Protein 4TQJ (pdb70)

Secondary structure (DSSP, 8-state):
---EE-SS--S---SSS-PEEEEEETTEEEEE-SSTT---EEEES-SBTTBS---TTT-EEEEE-SSSSSB-EEEEE-SSSEEEE-B-SSS-B-SS-EEEES-SSSSSS---TTT-EEEEE-TT-SSSPEEEEE-SSSEEEE-B-STT-B---EEEES-SBTTBT---TTT-EEEEE--SSSSSPEEEEE-SS-EEEE-B-SSS-BPPPEEEES-SBTTBS---TTTS-EEEE-SSSSSS-EEEEE-SSSEEEE-B-SSS-B---EEEES-SSGGGT--TTT--EEEE-SSSSS--EEEEE-SSSEEEE-B-SSS-BPPPEEEES-SSTTTT--TTT-EEEEE-SSSSSS-EEEEE-SS-EEEE-B-SSS-B---EEEESTTS-GGGTT-TTT-EEEEE-SB-/---EE-SS--S---SSS-PEEEEE-SSSEEEE-SSTT---EEEES-SBTTBB---TTT-EEEEE-SSSSSB-EEEEE-SSSEEEE-B-SSS-B-SS-EEEES-SSSSSS---TTT-EEEEE-TT-SSSPEEEEE-SSSEEEE-B-STT-BPPPEEEESSSBTTBS---TTT-EEEEE--SSSSSPEEEEE-SS-EEEE-B-SSS-BPPPEEEES-SBTTBS---TTTS-EEEE-SSSSSS-EEEEE-SSSEEEE-B-SSS-B---EEEES-SSGGGT--TTT--EEEE-SSSSSS-EEEEE-SSSEEEE-B-SSS-BPPPEEEES-SSGGGT--TTT-EEEEE-SSSSSS-EEEEE-SS-EEEE-B-SSS-B---EEEESTTS-TTTTT-TTT-EEEEE-SB-

Nearest PDB structures (foldseek):
  4tqm-assembly1_A  TM=9.987E-01  e=3.045E-81  Cyclocybe aegerita
  2bwm-assembly1_A  TM=9.936E-01  e=3.606E-61  Lacrymaria velutina
  4up4-assembly2_B  TM=9.940E-01  e=7.336E-61  Lacrymaria velutina
  5mb4-assembly1_A  TM=9.931E-01  e=1.493E-60  Psathyrella
  6suf-assembly1_F  TM=5.668E-01  e=1.541E-09  Photorhabdus luminescens

Solvent-accessible surface area: 29334 Å² total; per-residue (Å²): 73,20,98,25,2,17,45,124,87,12,12,48,42,42,41,59,9,27,2,6,5,0,0,0,3,48,92,0,0,23,2,1,27,3,2,28,32,15,104,52,79,71,14,1,136,32,0,0,53,101,21,62,46,14,64,38,88,58,12,29,6,5,11,15,25,1,40,42,88,20,25,5,0,0,1,0,0,3,54,48,0,1,57,2,0,40,9,72,30,126,22,56,9,46,70,108,22,130,99,17,19,68,53,0,0,50,104,18,66,36,16,68,54,114,60,11,19,10,4,12,5,45,2,33,120,67,46,56,7,0,0,0,0,0,1,64,140,0,0,30,6,0,107,0,84,20,62,21,101,25,9,112,35,62,56,40,20,164,40,0,0,55,98,17,64,31,14,74,42,106,79,4,20,0,6,0,0,14,0,16,42,66,41,27,22,0,0,0,0,0,3,57,114,59,0,52,6,0,112,3,81,24,89,13,64,13,22,111,30,140,38,31,12,102,39,0,0,34,73,15,65,38,12,112,55,41,58,22,31,10,34,6,16,6,0,31,33,75,31,6,0,0,0,0,0,0,4,132,44,0,0,79,4,0,60,9,106,26,23,6,96,22,41,130,31,113,73,32,7,94,30,0,0,52,86,112,31,17,80,42,78,86,2,32,19,30,31,15,16,0,40,42,55,16,71,6,0,0,0,0,0,3,82,34,0,0,57,3,0,47,10,80,13,83,2,68,20,109,93,25,134,60,28,16,159,30,0,0,48,137,64,43,20,54,67,69,84,17,33,18,18,13,19,1,4,35,1,48,4,4,5,0,0,1,0,3,4,78,129,73,0,30,1,0,20,11,84,22,148,2,70,25,23,109,45,88,68,41,22,105,44,4,0,23,42,68,20,125,10,14,43,118,34,2,27,7,43,8,2,24,10,44,87,83,20,83,24,2,21,47,121,86,11,14,48,45,44,40,66,9,23,1,5,4,0,0,0,3,45,87,0,0,17,1,1,25,2,3,31,38,15,102,55,70,68,13,0,139,31,0,0,51,104,19,61,41,12,61,36,97,53,10,29,7,5,9,18,29,1,39,41,86,26,30,5,0,0,1,0,0,2,53,48,0,1,56,3,0,41,10,73,37,117,21,53,9,47,68,106,17,115,69,16,20,70,45,0,0,63,98,22,62,35,11,68,50,120,64,11,19,7,4,11,5,33,0,37,119,74,44,57,7,2,0,0,0,0,1,62,119,0,0,30,5,0,100,0,83,16,68,19,97,29,10,115,31,70,59,42,19,170,39,0,0,50,74,22,64,32,12,73,45,98,103,4,21,0,8,0,0,14,0,31,38,60,40,40,14,0,0,0,0,0,2,58,115,56,0,50,10,0,110,0,69,20,85,3,46,12,14,110,29,132,48,34,14,101,39,0,0,52,72,18,63,33,17,108,58,33,56,8,24,10,39,7,17,5,0,31,33,73,28,9,0,0,0,0,0,0,4,112,46,0,0,80,0,0,32,9,108,27,46,10,90,28,43,164,40,81,68,26,5,104,29,0,0,48,99,125,32,11,93,45,75,98,7,33,19,32,33,14,15,0,40,41,55,17,72,7,0,0,0,0,0,4,70,26,0,0,63,0,0,25,9,79,13,82,0,52,22,110,93,28,94,61,26,19,160,28,0,0,46,130,69,46,17,58,71,79,73,18,31,19,20,16,18,1,4,32,0,50,3,5,5,0,0,2,0,2,4,60,144,64,0,35,0,0,23,11,86,26,158,0,66,24,24,113,45,101,61,44,20,98,37,1,0,33,48,66,34,122,12,14,41,121,35,2,26,8,44,8,1,27,7,40,92

B-factor: mean 21.95, std 7.11, range [2.92, 56.48]

Structure (mmCIF, N/CA/C/O backbone):
data_4TQJ
#
_entry.id   4TQJ
#
_cell.length_a   52.600
_cell.length_b   111.700
_cell.length_c   135.970
_cell.angle_alpha   90.000
_cell.angle_beta   90.000
_cell.angle_gamma   90.000
#
_symmetry.space_group_name_H-M   'P 21 21 21'
#
loop_
_entity.id
_entity.type
_entity.pdbx_description
1 polymer 'Lectin 2'
2 water water
#
loop_
_atom_site.group_PDB
_atom_site.id
_atom_site.type_symbol
_atom_site.label_atom_id
_atom_site.label_alt_id
_atom_site.label_comp_id
_atom_site.label_asym_id
_atom_site.label_entity_id
_atom_site.label_seq_id
_atom_site.pdbx_PDB_ins_code
_atom_site.Cartn_x
_atom_site.Cartn_y
_atom_site.Cartn_z
_atom_site.occupancy
_atom_site.B_iso_or_equiv
_atom_site.auth_seq_id
_atom_site.auth_comp_id
_atom_site.auth_asym_id
_atom_site.auth_atom_id
_atom_site.pdbx_PDB_model_num
ATOM 1 N N . THR A 1 1 ? 16.578 5.211 -7.991 1.00 18.67 2 THR A N 1
ATOM 2 C CA . THR A 1 1 ? 15.412 4.730 -7.245 1.00 24.98 2 THR A CA 1
ATOM 3 C C . THR A 1 1 ? 15.835 3.957 -6.006 1.00 25.68 2 THR A C 1
ATOM 4 O O . THR A 1 1 ? 16.770 3.166 -6.049 1.00 29.31 2 THR A O 1
ATOM 8 N N . SER A 1 2 ? 15.135 4.208 -4.905 1.00 25.19 3 SER A N 1
ATOM 9 C CA . SER A 1 2 ? 15.285 3.455 -3.669 1.00 28.38 3 SER A CA 1
ATOM 10 C C . SER A 1 2 ? 13.885 3.001 -3.241 1.00 27.22 3 SER A C 1
ATOM 11 O O . SER A 1 2 ? 12.954 3.795 -3.272 1.00 29.62 3 SER A O 1
ATOM 14 N N . ASN A 1 3 ? 13.709 1.741 -2.859 1.00 31.04 4 ASN A N 1
ATOM 15 C CA . ASN A 1 3 ? 12.454 1.373 -2.196 1.00 27.19 4 ASN A CA 1
ATOM 16 C C . ASN A 1 3 ? 12.421 1.988 -0.792 1.00 23.76 4 ASN A C 1
ATOM 17 O O . ASN A 1 3 ? 13.389 1.889 -0.053 1.00 19.81 4 ASN A O 1
ATOM 22 N N . VAL A 1 4 ? 11.329 2.659 -0.445 1.00 20.65 5 VAL A N 1
ATOM 23 C CA . VAL A 1 4 ? 11.280 3.445 0.789 1.00 15.38 5 VAL A CA 1
ATOM 24 C C . VAL A 1 4 ? 9.929 3.323 1.508 1.00 16.62 5 VAL A C 1
ATOM 25 O O . VAL A 1 4 ? 8.869 3.239 0.880 1.00 14.32 5 VAL A O 1
ATOM 29 N N . ILE A 1 5 ? 9.981 3.325 2.832 1.00 15.00 6 ILE A N 1
ATOM 30 C CA . ILE A 1 5 ? 8.785 3.204 3.649 1.00 15.19 6 ILE A CA 1
ATOM 31 C C . ILE A 1 5 ? 8.722 4.386 4.599 1.00 12.76 6 ILE A C 1
ATOM 32 O O . ILE A 1 5 ? 9.642 4.581 5.390 1.00 12.36 6 ILE A O 1
ATOM 37 N N . THR A 1 6 ? 7.660 5.181 4.498 1.00 10.62 7 THR A N 1
ATOM 38 C CA . THR A 1 6 ? 7.488 6.361 5.353 1.00 12.75 7 THR A CA 1
ATOM 39 C C . THR A 1 6 ? 6.217 6.216 6.177 1.00 10.74 7 THR A C 1
ATOM 40 O O . THR A 1 6 ? 5.443 5.295 5.959 1.00 13.62 7 THR A O 1
ATOM 44 N N . GLN A 1 7 ? 6.010 7.110 7.139 1.00 9.80 8 GLN A N 1
ATOM 45 C CA . GLN A 1 7 ? 4.782 7.101 7.926 1.00 13.51 8 GLN A CA 1
ATOM 46 C C . GLN A 1 7 ? 3.560 7.388 7.055 1.00 14.76 8 GLN A C 1
ATOM 47 O O . GLN A 1 7 ? 2.524 6.740 7.190 1.00 13.84 8 GLN A O 1
ATOM 53 N N . ASP A 1 8 ? 3.685 8.357 6.154 1.00 13.93 9 ASP A N 1
ATOM 54 C CA . ASP A 1 8 ? 2.567 8.726 5.289 1.00 16.96 9 ASP A CA 1
ATOM 55 C C . ASP A 1 8 ? 2.347 7.686 4.186 1.00 12.84 9 ASP A C 1
ATOM 56 O O . ASP A 1 8 ? 1.222 7.423 3.768 1.00 14.87 9 ASP A O 1
ATOM 61 N N . LEU A 1 9 ? 3.436 7.110 3.710 1.00 10.75 10 LEU A N 1
ATOM 62 C CA . LEU A 1 9 ? 3.369 6.117 2.638 1.00 12.48 10 LEU A CA 1
ATOM 63 C C . LEU A 1 9 ? 4.097 4.862 3.077 1.00 12.04 10 LEU A C 1
ATOM 64 O O . LEU A 1 9 ? 5.227 4.619 2.677 1.00 13.32 10 LEU A O 1
ATOM 69 N N . PRO A 1 10 ? 3.458 4.071 3.942 1.00 12.58 11 PRO A N 1
ATOM 70 C CA . PRO A 1 10 ? 4.099 2.857 4.445 1.00 14.73 11 PRO A CA 1
ATOM 71 C C . PRO A 1 10 ? 4.210 1.744 3.395 1.00 13.19 11 PRO A C 1
ATOM 72 O O . PRO A 1 10 ? 4.972 0.788 3.600 1.00 14.43 11 PRO A O 1
ATOM 76 N N . ILE A 1 11 ? 3.460 1.869 2.300 1.00 13.24 12 ILE A N 1
ATOM 77 C CA . ILE A 1 11 ? 3.441 0.870 1.229 1.00 11.92 12 ILE A CA 1
ATOM 78 C C . ILE A 1 11 ? 4.209 1.374 0.014 1.00 13.30 12 ILE A C 1
ATOM 79 O O . 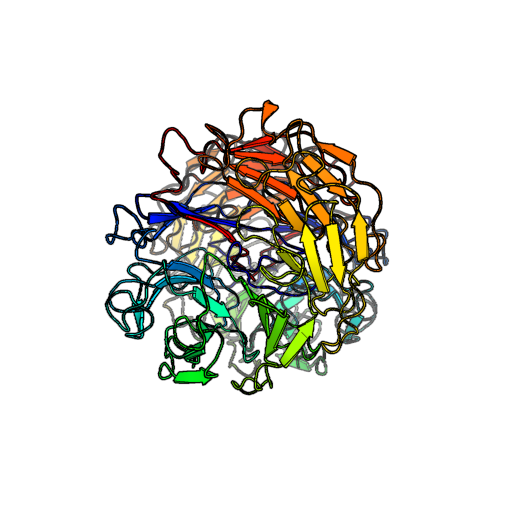ILE A 1 11 ? 3.750 2.288 -0.684 1.00 14.15 12 ILE A O 1
ATOM 84 N N . PRO A 1 12 ? 5.384 0.791 -0.241 1.00 14.50 13 PRO A N 1
ATOM 85 C CA . PRO A 1 12 ? 6.175 1.188 -1.407 1.00 17.10 13 PRO A CA 1
ATOM 86 C C . PRO A 1 12 ? 5.413 0.848 -2.683 1.00 19.48 13 PRO A C 1
ATOM 87 O O . PRO A 1 12 ? 4.757 -0.190 -2.749 1.00 17.21 13 PRO A O 1
ATOM 91 N N . VAL A 1 13 ? 5.475 1.743 -3.659 1.00 18.12 14 VAL A N 1
ATOM 92 C CA . VAL A 1 13 ? 4.855 1.532 -4.946 1.00 16.39 14 VAL A CA 1
ATOM 93 C C . VAL A 1 13 ? 5.975 1.625 -5.973 1.00 19.87 14 VAL A C 1
ATOM 94 O O . VAL A 1 13 ? 6.831 2.503 -5.886 1.00 17.76 14 VAL A O 1
ATOM 98 N N . ALA A 1 14 ? 5.989 0.713 -6.934 1.00 15.77 15 ALA A N 1
ATOM 99 C CA . ALA A 1 14 ? 7.082 0.678 -7.901 1.00 17.15 15 ALA A CA 1
ATOM 100 C C . ALA A 1 14 ? 7.105 1.979 -8.716 1.00 15.65 15 ALA A C 1
ATOM 101 O O . ALA A 1 14 ? 6.051 2.484 -9.113 1.00 12.17 15 ALA A O 1
ATOM 103 N N . SER A 1 15 ? 8.299 2.527 -8.937 1.00 13.07 16 SER A N 1
ATOM 104 C CA . SER A 1 15 ? 8.452 3.746 -9.724 1.00 12.84 16 SER A CA 1
ATOM 105 C C . SER A 1 15 ? 8.115 3.516 -11.203 1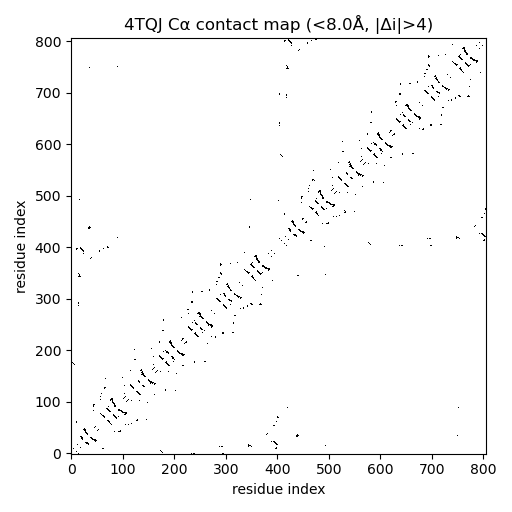.00 15.02 16 SER A C 1
ATOM 106 O O . SER A 1 15 ? 7.765 4.447 -11.930 1.00 14.90 16 SER A O 1
ATOM 109 N N . ARG A 1 16 ? 8.205 2.266 -11.638 1.00 15.17 17 ARG A N 1
ATOM 110 C CA . ARG A 1 16 ? 7.841 1.904 -13.000 1.00 15.03 17 ARG A CA 1
ATOM 111 C C . ARG A 1 16 ? 6.894 0.719 -12.904 1.00 17.03 17 ARG A C 1
ATOM 112 O O . ARG A 1 16 ? 7.297 -0.365 -12.500 1.00 15.17 17 ARG A O 1
ATOM 120 N N . GLY A 1 17 ? 5.625 0.945 -13.235 1.00 15.10 18 GLY A N 1
ATOM 121 C CA . GLY A 1 17 ? 4.619 -0.093 -13.154 1.00 13.54 18 GLY A CA 1
ATOM 122 C C . GLY A 1 17 ? 3.185 0.401 -13.316 1.00 15.35 18 GLY A C 1
ATOM 123 O O . GLY A 1 17 ? 2.922 1.535 -13.737 1.00 14.63 18 GLY A O 1
ATOM 124 N N . PHE A 1 18 ? 2.238 -0.463 -12.978 1.00 14.91 19 PHE A N 1
ATOM 125 C CA . PHE A 1 18 ? 0.838 -0.121 -13.133 1.00 11.88 19 PHE A CA 1
ATOM 126 C C . PHE A 1 18 ? 0.176 -0.202 -11.774 1.00 15.08 19 PHE A C 1
ATOM 127 O O . PHE A 1 18 ? -0.384 -1.236 -11.404 1.00 11.79 19 PHE A O 1
ATOM 135 N N . ALA A 1 19 ? 0.261 0.883 -11.004 1.00 10.85 20 ALA A N 1
ATOM 136 C CA . ALA A 1 19 ? -0.278 0.835 -9.648 1.00 13.00 20 ALA A CA 1
ATOM 137 C C . ALA A 1 19 ? -1.763 0.469 -9.612 1.00 11.13 20 ALA A C 1
ATOM 138 O O . ALA A 1 19 ? -2.558 0.961 -10.415 1.00 12.93 20 ALA A O 1
ATOM 140 N N . ASP A 1 20 ? -2.131 -0.389 -8.662 1.00 10.92 21 ASP A N 1
ATOM 141 C CA . ASP A 1 20 ? -3.533 -0.717 -8.409 1.00 11.50 21 ASP A CA 1
ATOM 142 C C . ASP A 1 20 ? -4.096 0.073 -7.225 1.00 11.84 21 ASP A C 1
ATOM 143 O O . ASP A 1 20 ? -3.349 0.558 -6.390 1.00 14.19 21 ASP A O 1
ATOM 148 N N . ILE A 1 21 ? -5.418 0.188 -7.146 1.00 14.78 22 ILE A N 1
ATOM 149 C CA . ILE A 1 21 ? -6.064 0.844 -6.007 1.00 14.31 22 ILE A CA 1
ATOM 150 C C . ILE A 1 21 ? -6.480 -0.218 -5.017 1.00 14.79 22 ILE A C 1
ATOM 151 O O . ILE A 1 21 ? -7.106 -1.202 -5.396 1.00 15.09 22 ILE A O 1
ATOM 156 N N . VAL A 1 22 ? -6.127 -0.032 -3.754 1.00 11.69 23 VAL A N 1
ATOM 157 C CA . VAL A 1 22 ? -6.625 -0.918 -2.708 1.00 12.70 23 VAL A CA 1
ATOM 158 C C . VAL A 1 22 ? -7.348 -0.057 -1.685 1.00 21.44 23 VAL A C 1
ATOM 159 O O . VAL A 1 22 ? -6.758 0.850 -1.091 1.00 19.75 23 VAL A O 1
ATOM 163 N N . GLY A 1 23 ? -8.641 -0.309 -1.524 1.00 16.19 24 GLY A N 1
ATOM 164 C CA . GLY A 1 23 ? -9.441 0.451 -0.594 1.00 17.48 24 GLY A CA 1
ATOM 165 C C . GLY A 1 23 ? -9.961 -0.407 0.541 1.00 20.48 24 GLY A C 1
ATOM 166 O O . GLY A 1 23 ? -10.546 -1.470 0.307 1.00 21.80 24 GLY A O 1
ATOM 167 N N . PHE A 1 24 ? -9.735 0.031 1.774 1.00 12.40 25 PHE A N 1
ATOM 168 C CA . PHE A 1 24 ? -10.425 -0.567 2.904 1.00 15.59 25 PHE A CA 1
ATOM 169 C C . PHE A 1 24 ? -11.702 0.230 3.113 1.00 16.31 25 PHE A C 1
ATOM 170 O O . PHE A 1 24 ? -11.716 1.214 3.842 1.00 18.02 25 PHE A O 1
ATOM 178 N N . GLY A 1 25 ? -12.762 -0.180 2.426 1.00 18.65 26 GLY A N 1
ATOM 179 C CA . GLY A 1 25 ? -14.013 0.554 2.443 1.00 15.98 26 GLY A CA 1
ATOM 180 C C . GLY A 1 25 ? -14.827 0.206 3.674 1.00 20.09 26 GLY A C 1
ATOM 181 O O . GLY A 1 25 ? -14.359 -0.526 4.553 1.00 17.79 26 GLY A O 1
ATOM 182 N N . LEU A 1 26 ? -16.051 0.722 3.738 1.00 16.49 27 LEU A N 1
ATOM 183 C CA . LEU A 1 26 ? -16.909 0.505 4.899 1.00 19.96 27 LEU A CA 1
ATOM 184 C C . LEU A 1 26 ? -17.342 -0.955 5.038 1.00 19.63 27 LEU A C 1
ATOM 185 O O . LEU A 1 26 ? -17.538 -1.443 6.146 1.00 20.70 27 LEU A O 1
ATOM 190 N N . ASP A 1 27 ? -17.487 -1.648 3.912 1.00 17.51 28 ASP A N 1
ATOM 191 C CA . ASP A 1 27 ? -18.044 -2.998 3.929 1.00 21.03 28 ASP A CA 1
ATOM 192 C C . ASP A 1 27 ? -17.008 -4.067 3.598 1.00 21.54 28 ASP A C 1
ATOM 193 O O . ASP A 1 27 ? -17.340 -5.249 3.444 1.00 20.48 28 ASP A O 1
ATOM 198 N N . GLY A 1 28 ? -15.752 -3.656 3.487 1.00 18.72 29 GLY A N 1
ATOM 199 C CA . GLY A 1 28 ? -14.687 -4.603 3.224 1.00 19.62 29 GLY A CA 1
ATOM 200 C C . GLY A 1 28 ? -13.667 -4.056 2.255 1.00 18.38 29 GLY A C 1
ATOM 201 O O . GLY A 1 28 ? -13.751 -2.906 1.833 1.00 21.22 29 GLY A O 1
ATOM 202 N N . VAL A 1 29 ? -12.714 -4.899 1.897 1.00 19.53 30 VAL A N 1
ATOM 203 C CA . VAL A 1 29 ? -11.615 -4.523 1.022 1.00 20.70 30 VAL A CA 1
ATOM 204 C C . VAL A 1 29 ? -12.069 -4.480 -0.435 1.00 20.61 30 VAL A C 1
ATOM 205 O O . VAL A 1 29 ? -12.524 -5.481 -0.991 1.00 21.30 30 VAL A O 1
ATOM 209 N N . VAL A 1 30 ? -11.955 -3.307 -1.047 1.00 19.12 31 VAL A N 1
ATOM 210 C CA . VAL A 1 30 ? -12.326 -3.130 -2.441 1.00 16.09 31 VAL A CA 1
ATOM 211 C C . VAL A 1 30 ? -11.070 -2.991 -3.290 1.00 20.25 31 VAL A C 1
ATOM 212 O O . VAL A 1 30 ? -10.239 -2.131 -3.023 1.00 18.29 31 VAL A O 1
ATOM 216 N N . ILE A 1 31 ? -10.910 -3.866 -4.279 1.00 16.96 32 ILE A N 1
ATOM 217 C CA . ILE A 1 31 ? -9.755 -3.804 -5.157 1.00 15.12 32 ILE A CA 1
ATOM 218 C C . ILE A 1 31 ? -10.125 -3.138 -6.466 1.00 16.46 32 ILE A C 1
ATOM 219 O O . ILE A 1 31 ? -11.099 -3.526 -7.114 1.00 18.94 32 ILE A O 1
ATOM 224 N N . GLY A 1 32 ? -9.349 -2.129 -6.843 1.00 16.63 33 GLY A N 1
ATOM 225 C CA . GLY A 1 32 ? -9.464 -1.508 -8.148 1.00 14.99 33 GLY A CA 1
ATOM 226 C C . GLY A 1 32 ? -8.243 -1.845 -8.987 1.00 17.91 33 GLY A C 1
ATOM 227 O O . GLY A 1 32 ? -7.322 -1.032 -9.121 1.00 19.25 33 GLY A O 1
ATOM 228 N N . ARG A 1 33 ? -8.231 -3.044 -9.566 1.00 15.82 34 ARG A N 1
ATOM 229 C CA . ARG A 1 33 ? -7.083 -3.468 -10.372 1.00 15.59 34 ARG A CA 1
ATOM 230 C C . ARG A 1 33 ? -6.889 -2.597 -11.623 1.00 13.02 34 ARG A C 1
ATOM 231 O O . ARG A 1 33 ? -7.784 -2.484 -12.464 1.00 16.54 34 ARG A O 1
ATOM 239 N N . ASN A 1 34 ? -5.709 -1.997 -11.738 1.00 11.82 35 ASN A N 1
ATOM 240 C CA . ASN A 1 34 ? -5.338 -1.198 -12.908 1.00 15.61 35 ASN A CA 1
ATOM 241 C C . ASN A 1 34 ? -5.522 -2.038 -14.182 1.00 14.75 35 ASN A C 1
ATOM 242 O O . ASN A 1 34 ? -4.714 -2.925 -14.465 1.00 14.42 35 ASN A O 1
ATOM 247 N N . ALA A 1 35 ? -6.583 -1.766 -14.944 1.00 12.79 36 ALA A N 1
ATOM 248 C CA . ALA A 1 35 ? -6.965 -2.634 -16.067 1.00 13.10 36 ALA A CA 1
ATOM 249 C C . ALA A 1 35 ? -7.871 -1.882 -17.028 1.00 14.73 36 ALA A C 1
ATOM 250 O O . ALA A 1 35 ? -8.321 -0.787 -16.719 1.00 14.75 36 ALA A O 1
ATOM 252 N N . VAL A 1 36 ? -8.148 -2.477 -18.183 1.00 14.28 37 VAL A N 1
ATOM 253 C CA . VAL A 1 36 ? -8.891 -1.788 -19.246 1.00 16.05 37 VAL A CA 1
ATOM 254 C C . VAL A 1 36 ? -10.324 -1.441 -18.858 1.00 17.03 37 VAL A C 1
ATOM 255 O O . VAL A 1 36 ? -10.906 -0.495 -19.377 1.00 21.51 37 VAL A O 1
ATOM 259 N N . ASN A 1 37 ? -10.890 -2.223 -17.956 1.00 15.76 38 ASN A N 1
ATOM 260 C CA . ASN A 1 37 ? -12.236 -1.981 -17.483 1.00 21.47 38 ASN A CA 1
ATOM 261 C C . ASN A 1 37 ? -12.193 -1.897 -15.967 1.00 21.09 38 ASN A C 1
ATOM 262 O O . ASN A 1 37 ? -12.517 -2.856 -15.274 1.00 22.75 38 ASN A O 1
ATOM 267 N N . LEU A 1 38 ? -11.750 -0.751 -15.459 1.00 18.15 39 LEU A N 1
ATOM 268 C CA . LEU A 1 38 ? -11.569 -0.595 -14.022 1.00 19.02 39 LEU A CA 1
ATOM 269 C C . LEU A 1 38 ? -12.911 -0.732 -13.331 1.00 19.06 39 LEU A C 1
ATOM 270 O O . LEU A 1 38 ? -13.833 0.032 -13.601 1.00 25.49 39 LEU A O 1
ATOM 275 N N . GLN A 1 39 ? -13.021 -1.719 -12.455 1.00 19.16 40 GLN A N 1
ATOM 276 C CA . GLN A 1 39 ? -14.250 -1.939 -11.711 1.00 26.09 40 GLN A CA 1
ATOM 277 C C . GLN A 1 39 ? -13.927 -2.390 -10.287 1.00 21.11 40 GLN A C 1
ATOM 278 O O . GLN A 1 39 ? -13.182 -3.336 -10.086 1.00 21.25 40 GLN A O 1
ATOM 284 N N . PRO A 1 40 ? -14.489 -1.701 -9.293 1.00 22.35 41 PRO A N 1
ATOM 285 C CA . PRO A 1 40 ? -14.187 -2.031 -7.898 1.00 22.08 41 PRO A CA 1
ATOM 286 C C . PRO A 1 40 ? -14.647 -3.455 -7.613 1.00 23.67 41 PRO A C 1
ATOM 287 O O . PRO A 1 40 ? -15.748 -3.821 -8.013 1.00 27.40 41 PRO A O 1
ATOM 291 N N . PHE A 1 41 ? -13.806 -4.244 -6.953 1.00 19.86 42 PHE A N 1
ATOM 292 C CA . PHE A 1 41 ? -14.117 -5.634 -6.658 1.00 21.85 42 PHE A CA 1
ATOM 293 C C . PHE A 1 41 ? -14.064 -5.873 -5.154 1.00 21.25 42 PHE A C 1
ATOM 294 O O . PHE A 1 41 ? -13.010 -5.747 -4.532 1.00 20.35 42 PHE A O 1
ATOM 302 N N . LEU A 1 42 ? -15.203 -6.213 -4.559 1.00 24.74 43 LEU A N 1
ATOM 303 C CA . LEU A 1 42 ? -15.230 -6.510 -3.131 1.00 23.40 43 LEU A CA 1
ATOM 304 C C . LEU A 1 42 ? -14.542 -7.843 -2.857 1.00 26.81 43 LEU A C 1
ATOM 305 O O . LEU A 1 42 ? -15.172 -8.896 -2.927 1.00 20.63 43 LEU A O 1
ATOM 310 N N . ALA A 1 43 ? -13.250 -7.792 -2.537 1.00 18.99 44 ALA A N 1
ATOM 311 C CA . ALA A 1 43 ? -12.444 -9.008 -2.444 1.00 24.07 44 ALA A CA 1
ATOM 312 C C . ALA A 1 43 ? -12.513 -9.747 -1.099 1.00 27.85 44 ALA A C 1
ATOM 313 O O . ALA A 1 43 ? -12.336 -10.965 -1.063 1.00 25.65 44 ALA A O 1
ATOM 315 N N . VAL A 1 44 ? -12.759 -9.015 -0.010 1.00 21.19 45 VAL A N 1
ATOM 316 C CA . VAL A 1 44 ? -12.784 -9.593 1.335 1.00 21.76 45 VAL A CA 1
ATOM 317 C C . VAL A 1 44 ? -13.749 -8.838 2.236 1.00 23.40 45 VAL A C 1
ATOM 318 O O . VAL A 1 44 ? -13.611 -7.620 2.421 1.00 23.37 45 VAL A O 1
ATOM 322 N N . LYS A 1 45 ? -14.721 -9.554 2.795 1.00 20.38 46 LYS A N 1
ATOM 323 C CA . LYS A 1 45 ? -15.693 -8.956 3.705 1.00 22.87 46 LYS A CA 1
ATOM 324 C C . LYS A 1 45 ? -15.139 -8.917 5.118 1.00 24.99 46 LYS A C 1
ATOM 325 O O . LYS A 1 45 ? -15.586 -9.650 6.005 1.00 25.24 46 LYS A O 1
ATOM 331 N N . ASN A 1 46 ? -14.149 -8.059 5.315 1.00 19.83 47 ASN A N 1
ATOM 332 C CA . ASN A 1 46 ? -13.486 -7.928 6.592 1.00 20.85 47 ASN A CA 1
ATOM 333 C C . ASN A 1 46 ? -12.538 -6.725 6.506 1.00 22.50 47 ASN A C 1
ATOM 334 O O . ASN A 1 46 ? -12.527 -6.033 5.496 1.00 16.11 47 ASN A O 1
ATOM 339 N N . PHE A 1 47 ? -11.768 -6.464 7.557 1.00 18.83 48 PHE A N 1
ATOM 340 C CA . PHE A 1 47 ? -10.845 -5.330 7.554 1.00 21.48 48 PHE A CA 1
ATOM 341 C C . PHE A 1 47 ? -11.558 -3.996 7.338 1.00 17.28 48 PHE A C 1
ATOM 342 O O . PHE A 1 47 ? -10.989 -3.075 6.767 1.00 19.07 48 PHE A O 1
ATOM 350 N N . ALA A 1 48 ? -12.793 -3.885 7.810 1.00 20.65 49 ALA A N 1
ATOM 351 C CA . ALA A 1 48 ? -13.623 -2.738 7.466 1.00 18.75 49 ALA A CA 1
ATOM 352 C C . ALA A 1 48 ? -14.401 -2.158 8.651 1.00 21.08 49 ALA A C 1
ATOM 353 O O . ALA A 1 48 ? -14.629 -2.839 9.656 1.00 20.12 49 ALA A O 1
ATOM 355 N N . GLN A 1 49 ? -14.805 -0.896 8.513 1.00 18.94 50 GLN A N 1
ATOM 356 C CA . GLN A 1 49 ? -15.602 -0.198 9.515 1.00 20.02 50 GLN A CA 1
ATOM 357 C C . GLN A 1 49 ? -16.838 -1.016 9.881 1.00 23.02 50 GLN A C 1
ATOM 358 O O . GLN A 1 49 ? -17.192 -1.148 11.053 1.00 20.24 50 GLN A O 1
ATOM 364 N N . ASN A 1 50 ? -17.492 -1.566 8.864 1.00 22.93 51 ASN A N 1
ATOM 365 C CA . ASN A 1 50 ? -18.723 -2.321 9.071 1.00 23.04 51 ASN A CA 1
ATOM 366 C C . ASN A 1 50 ? -18.593 -3.804 8.754 1.00 24.79 51 ASN A C 1
ATOM 367 O O . ASN A 1 50 ? -19.589 -4.476 8.503 1.00 27.03 51 ASN A O 1
ATOM 372 N N . ALA A 1 51 ? -17.363 -4.307 8.780 1.00 21.98 52 ALA A N 1
ATOM 373 C CA . ALA A 1 51 ? -17.109 -5.739 8.684 1.00 20.97 52 ALA A CA 1
ATOM 374 C C . ALA A 1 51 ? -15.845 -6.113 9.452 1.00 22.36 52 ALA A C 1
ATOM 375 O O . ALA A 1 51 ? -14.743 -5.987 8.931 1.00 23.54 52 ALA A O 1
ATOM 377 N N . GLY A 1 52 ? -16.007 -6.556 10.696 1.00 25.78 53 GLY A N 1
ATOM 378 C CA . GLY A 1 52 ? -14.881 -6.969 11.516 1.00 22.43 53 GLY A CA 1
ATOM 379 C C . GLY A 1 52 ? -14.560 -5.954 12.594 1.00 20.45 53 GLY A C 1
ATOM 380 O O . GLY A 1 52 ? -13.680 -6.174 13.423 1.00 22.99 53 GLY A O 1
ATOM 381 N N . GLY A 1 53 ? -15.270 -4.833 12.572 1.00 20.42 54 GLY A N 1
ATOM 382 C CA . GLY A 1 53 ? -15.094 -3.793 13.572 1.00 21.77 54 GLY A CA 1
ATOM 383 C C . GLY A 1 53 ? -13.767 -3.053 13.515 1.00 22.68 54 GLY A C 1
ATOM 384 O O . GLY A 1 53 ? -13.238 -2.660 14.548 1.00 22.08 54 GLY A O 1
ATOM 385 N N . TRP A 1 54 ? -13.238 -2.841 12.312 1.00 23.18 55 TRP A N 1
ATOM 386 C CA . TRP A 1 54 ? -11.927 -2.212 12.150 1.00 21.51 55 TRP A CA 1
ATOM 387 C C . TRP A 1 54 ? -12.011 -0.696 12.205 1.00 25.08 55 TRP A C 1
ATOM 388 O O . TRP A 1 54 ? -12.913 -0.087 11.622 1.00 22.62 55 TRP A O 1
ATOM 399 N N . LEU A 1 55 ? -11.061 -0.090 12.910 1.00 20.72 56 LEU A N 1
ATOM 400 C CA . LEU A 1 55 ? -11.073 1.348 13.136 1.00 22.38 56 LEU A CA 1
ATOM 401 C C . LEU A 1 55 ? -9.731 1.995 12.799 1.00 21.44 56 LEU A C 1
ATOM 402 O O . LEU A 1 55 ? -8.666 1.454 13.115 1.00 20.76 56 LEU A O 1
ATOM 407 N N . THR A 1 56 ? -9.782 3.163 12.177 1.00 19.82 57 THR A N 1
ATOM 408 C CA . THR A 1 56 ? -8.564 3.898 11.879 1.00 22.74 57 THR A CA 1
ATOM 409 C C . THR A 1 56 ? -7.890 4.365 13.166 1.00 23.84 57 THR A C 1
ATOM 410 O O . THR A 1 56 ? -6.689 4.620 13.180 1.00 22.32 57 THR A O 1
ATOM 414 N N . THR A 1 57 ? -8.657 4.461 14.250 1.00 22.67 58 THR A N 1
ATOM 415 C CA . THR A 1 57 ? -8.101 4.964 15.505 1.00 23.87 58 THR A CA 1
ATOM 416 C C . THR A 1 57 ? -7.376 3.882 16.291 1.00 24.28 58 THR A C 1
ATOM 417 O O . THR A 1 57 ? -6.617 4.193 17.201 1.00 24.58 58 THR A O 1
ATOM 421 N N . LYS A 1 58 ? -7.604 2.617 15.948 1.00 20.19 59 LYS A N 1
ATOM 422 C CA . LYS A 1 58 ? -7.041 1.517 16.728 1.00 20.58 59 LYS A CA 1
ATOM 423 C C . LYS A 1 58 ? -6.238 0.507 15.914 1.00 20.08 59 LYS A C 1
ATOM 424 O O . LYS A 1 58 ? -5.447 -0.244 16.471 1.00 20.24 59 LYS A O 1
ATOM 430 N N . HIS A 1 59 ? -6.455 0.477 14.602 1.00 18.27 60 HIS A N 1
ATOM 431 C CA . HIS A 1 59 ? -5.879 -0.570 13.778 1.00 18.80 60 HIS A CA 1
ATOM 432 C C . HIS A 1 59 ? -5.089 -0.029 12.599 1.00 15.40 60 HIS A C 1
ATOM 433 O O . HIS A 1 59 ? -5.250 1.122 12.202 1.00 18.85 60 HIS A O 1
ATOM 440 N N . VAL A 1 60 ? -4.246 -0.894 12.049 1.00 17.83 61 VAL A N 1
ATOM 441 C CA . VAL A 1 60 ? -3.389 -0.581 10.918 1.00 16.04 61 VAL A CA 1
ATOM 442 C C . VAL A 1 60 ? -3.715 -1.555 9.791 1.00 16.02 61 VAL A C 1
ATOM 443 O O . VAL A 1 60 ? -3.752 -2.780 10.004 1.00 16.66 61 VAL A O 1
ATOM 447 N N . ARG A 1 61 ? -3.968 -1.024 8.596 1.00 11.90 62 ARG A N 1
ATOM 448 C CA . ARG A 1 61 ? -4.322 -1.873 7.456 1.00 15.85 62 ARG A CA 1
ATOM 449 C C . ARG A 1 61 ? -3.452 -1.601 6.225 1.00 16.56 62 ARG A C 1
ATOM 450 O O . ARG A 1 61 ? -3.419 -0.475 5.713 1.00 11.65 62 ARG A O 1
ATOM 458 N N . LEU A 1 62 ? -2.754 -2.640 5.755 1.00 14.33 63 LEU A N 1
ATOM 459 C CA . LEU A 1 62 ? -1.731 -2.488 4.728 1.00 12.44 63 LEU A CA 1
ATOM 460 C C . LEU A 1 62 ? -1.796 -3.590 3.668 1.00 16.77 63 LEU A C 1
ATOM 461 O O . LEU A 1 62 ? -2.650 -4.468 3.738 1.00 13.88 63 LEU A O 1
ATOM 466 N N . ILE A 1 63 ? -0.897 -3.515 2.686 1.00 12.70 64 ILE A N 1
ATOM 467 C CA . ILE A 1 63 ? -0.716 -4.555 1.677 1.00 15.12 64 ILE A CA 1
ATOM 468 C C . ILE A 1 63 ? 0.758 -4.907 1.623 1.00 15.96 64 ILE A C 1
ATOM 469 O O . ILE A 1 63 ? 1.606 -4.016 1.538 1.00 19.76 64 ILE A O 1
ATOM 474 N N . ALA A 1 64 ? 1.078 -6.193 1.704 1.00 15.88 65 ALA A N 1
ATOM 475 C CA . ALA A 1 64 ? 2.458 -6.627 1.509 1.00 18.10 65 ALA A CA 1
ATOM 476 C C . ALA A 1 64 ? 2.522 -8.087 1.094 1.00 19.83 65 ALA A C 1
ATOM 477 O O . ALA A 1 64 ? 1.571 -8.844 1.299 1.00 20.80 65 ALA A O 1
ATOM 479 N N . ASP A 1 65 ? 3.640 -8.482 0.504 1.00 18.69 66 ASP A N 1
ATOM 480 C CA . ASP A 1 65 ? 3.819 -9.872 0.124 1.00 21.21 66 ASP A CA 1
ATOM 481 C C . ASP A 1 65 ? 4.333 -10.635 1.336 1.00 20.60 66 ASP A C 1
ATOM 482 O O . ASP A 1 65 ? 5.524 -10.589 1.654 1.00 21.10 66 ASP A O 1
ATOM 487 N N . THR A 1 66 ? 3.424 -11.313 2.024 1.00 19.04 67 THR A N 1
ATOM 488 C CA . THR A 1 66 ? 3.775 -12.074 3.212 1.00 18.96 67 THR A CA 1
ATOM 489 C C . THR A 1 66 ? 4.100 -13.537 2.924 1.00 21.70 67 THR A C 1
ATOM 490 O O . THR A 1 66 ? 4.462 -14.275 3.834 1.00 24.14 67 THR A O 1
ATOM 494 N N . THR A 1 67 ? 3.977 -13.964 1.676 1.00 22.11 68 THR A N 1
ATOM 495 C CA . THR A 1 67 ? 4.178 -15.382 1.374 1.00 23.83 68 THR A CA 1
ATOM 496 C C . THR A 1 67 ? 5.363 -15.629 0.457 1.00 24.71 68 THR A C 1
ATOM 497 O O . THR A 1 67 ? 5.904 -16.725 0.427 1.00 32.84 68 THR A O 1
ATOM 501 N N . GLY A 1 68 ? 5.751 -14.613 -0.303 1.00 23.12 69 GLY A N 1
ATOM 502 C CA . GLY A 1 68 ? 6.908 -14.714 -1.166 1.00 21.67 69 GLY A CA 1
ATOM 503 C C . GLY A 1 68 ? 6.556 -15.017 -2.608 1.00 24.72 69 GLY A C 1
ATOM 504 O O . GLY A 1 68 ? 7.444 -15.233 -3.432 1.00 27.31 69 GLY A O 1
ATOM 505 N N . THR A 1 69 ? 5.264 -15.027 -2.920 1.00 25.49 70 THR A N 1
ATOM 506 C CA . THR A 1 69 ? 4.800 -15.296 -4.282 1.00 24.52 70 THR A CA 1
ATOM 507 C C . THR A 1 69 ? 4.989 -14.116 -5.228 1.00 29.14 70 THR A C 1
ATOM 508 O O . THR A 1 69 ? 4.957 -14.273 -6.449 1.00 25.83 70 THR A O 1
ATOM 512 N N . GLY A 1 70 ? 5.160 -12.928 -4.663 1.00 27.70 71 GLY A N 1
ATOM 513 C CA . GLY A 1 70 ? 5.215 -11.725 -5.464 1.00 24.08 71 GLY A CA 1
ATOM 514 C C . GLY A 1 70 ? 3.841 -11.095 -5.555 1.00 26.30 71 GLY A C 1
ATOM 515 O O . GLY A 1 70 ? 3.673 -10.046 -6.168 1.00 29.18 71 GLY A O 1
ATOM 516 N N . LYS A 1 71 ? 2.855 -11.741 -4.945 1.00 20.08 72 LYS A N 1
ATOM 517 C CA . LYS A 1 71 ? 1.497 -11.200 -4.908 1.00 24.25 72 LYS A CA 1
ATOM 518 C C . LYS A 1 71 ? 1.202 -10.545 -3.560 1.00 25.03 72 LYS A C 1
ATOM 519 O O . LYS A 1 71 ? 1.483 -11.114 -2.511 1.00 21.70 72 LYS A O 1
ATOM 525 N N . GLY A 1 72 ? 0.625 -9.350 -3.590 1.00 20.78 73 GLY A N 1
ATOM 526 C CA . GLY A 1 72 ? 0.337 -8.625 -2.369 1.00 17.63 73 GLY A CA 1
ATOM 527 C C . GLY A 1 72 ? -0.875 -9.116 -1.604 1.00 19.65 73 GLY A C 1
ATOM 528 O O . GLY A 1 72 ? -1.957 -9.287 -2.160 1.00 22.00 73 GLY A O 1
ATOM 529 N N . ASP A 1 73 ? -0.681 -9.325 -0.309 1.00 16.22 74 ASP A N 1
ATOM 530 C CA . ASP A 1 73 ? -1.706 -9.832 0.576 1.00 19.00 74 ASP A CA 1
ATOM 531 C C . ASP A 1 73 ? -2.227 -8.705 1.435 1.00 19.80 74 ASP A C 1
ATOM 532 O O . ASP A 1 73 ? -1.520 -7.714 1.651 1.00 17.60 74 ASP A O 1
ATOM 537 N N . ILE A 1 74 ? -3.451 -8.867 1.931 1.00 20.92 75 ILE A N 1
ATOM 538 C CA . ILE A 1 74 ? -4.044 -7.915 2.856 1.00 17.72 75 ILE A CA 1
ATOM 539 C C . ILE A 1 74 ? -3.557 -8.210 4.253 1.00 21.77 75 ILE A C 1
ATOM 540 O O . ILE A 1 74 ? -3.641 -9.346 4.715 1.00 20.00 75 ILE A O 1
ATOM 545 N N . VAL A 1 75 ? -3.047 -7.186 4.935 1.00 16.54 76 VAL A N 1
ATOM 546 C CA . VAL A 1 75 ? -2.562 -7.358 6.292 1.00 17.57 76 VAL A CA 1
ATOM 547 C C . VAL A 1 75 ? -3.217 -6.338 7.217 1.00 18.56 76 VAL A C 1
ATOM 548 O O . VAL A 1 75 ? -3.218 -5.138 6.932 1.00 15.76 76 VAL A O 1
ATOM 552 N N . GLY A 1 76 ? -3.790 -6.824 8.313 1.00 15.30 77 GLY A N 1
ATOM 553 C CA . GLY A 1 76 ? -4.436 -5.969 9.282 1.00 17.33 77 GLY A CA 1
ATOM 554 C C . GLY A 1 76 ? -3.857 -6.179 10.662 1.00 19.64 77 GLY A C 1
ATOM 555 O O . GLY A 1 76 ? -3.712 -7.320 11.113 1.00 23.51 77 GLY A O 1
ATOM 556 N N . PHE A 1 77 ? -3.506 -5.082 11.328 1.00 20.74 78 PHE A N 1
ATOM 557 C CA . PHE A 1 77 ? -3.056 -5.140 12.714 1.00 18.21 78 PHE A CA 1
ATOM 558 C C . PHE A 1 77 ? -4.276 -4.867 13.576 1.00 21.89 78 PHE A C 1
ATOM 559 O O . PHE A 1 77 ? -4.627 -3.713 13.807 1.00 21.09 78 PHE A O 1
ATOM 567 N N . GLY A 1 78 ? -4.933 -5.940 14.020 1.00 24.20 79 GLY A N 1
ATOM 568 C CA . GLY A 1 78 ? -6.161 -5.843 14.791 1.00 22.46 79 GLY A CA 1
ATOM 569 C C . GLY A 1 78 ? -5.925 -5.706 16.281 1.00 26.58 79 GLY A C 1
ATOM 570 O O . GLY A 1 78 ? -4.886 -5.206 16.703 1.00 24.83 79 GLY A O 1
ATOM 571 N N . ASN A 1 79 ? -6.898 -6.143 17.079 1.00 27.43 80 ASN A N 1
ATOM 572 C CA . ASN A 1 79 ? -6.793 -6.063 18.538 1.00 22.20 80 ASN A CA 1
ATOM 573 C C . ASN A 1 79 ? -5.905 -7.166 19.108 1.00 24.72 80 ASN A C 1
ATOM 574 O O . ASN A 1 79 ? -5.008 -6.905 19.907 1.00 28.88 80 ASN A O 1
ATOM 579 N N . ALA A 1 80 ? -6.147 -8.398 18.676 1.00 24.93 81 ALA A N 1
ATOM 580 C CA . ALA A 1 80 ? -5.481 -9.560 19.262 1.00 31.22 81 ALA A CA 1
ATOM 581 C C . ALA A 1 80 ? -4.223 -9.968 18.505 1.00 29.93 81 ALA A C 1
ATOM 582 O O . ALA A 1 80 ? -3.500 -10.866 18.929 1.00 29.75 81 ALA A O 1
ATOM 584 N N . GLY A 1 81 ? -3.967 -9.315 17.377 1.00 23.62 82 GLY A N 1
ATOM 585 C CA . GLY A 1 81 ? -2.775 -9.611 16.606 1.00 23.89 82 GLY A CA 1
ATOM 586 C C . GLY A 1 81 ? -2.902 -9.226 15.149 1.00 23.43 82 GLY A C 1
ATOM 587 O O . GLY A 1 81 ? -3.688 -8.350 14.787 1.00 22.44 82 GLY A O 1
ATOM 588 N N . VAL A 1 82 ? -2.125 -9.898 14.313 1.00 22.03 83 VAL A N 1
ATOM 589 C CA . VAL A 1 82 ? -2.068 -9.594 12.898 1.00 23.35 83 VAL A CA 1
ATOM 590 C C . VAL A 1 82 ? -2.801 -10.652 12.095 1.00 25.96 83 VAL A C 1
ATOM 591 O O . VAL A 1 82 ? -2.587 -11.849 12.292 1.00 24.94 83 VAL A O 1
ATOM 595 N N . TYR A 1 83 ? -3.681 -10.198 11.204 1.00 24.53 84 TYR A N 1
ATOM 596 C CA . TYR A 1 83 ? -4.485 -11.079 10.366 1.00 21.92 84 TYR A CA 1
ATOM 597 C C . TYR A 1 83 ? -4.132 -10.867 8.904 1.00 25.40 84 TYR A C 1
ATOM 598 O O . TYR A 1 83 ? -3.970 -9.728 8.467 1.00 21.82 84 TYR A O 1
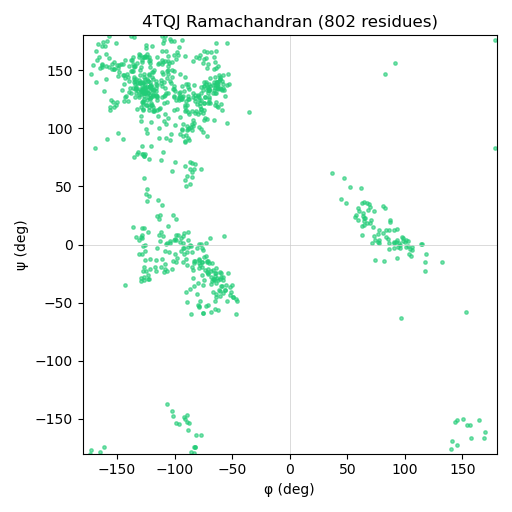ATOM 607 N N . VAL A 1 84 ? -4.031 -11.957 8.143 1.00 24.40 85 VAL A N 1
ATOM 608 C CA . VAL A 1 84 ? -3.638 -11.880 6.745 1.00 21.33 85 VAL A CA 1
ATOM 609 C C . VAL A 1 84 ? -4.648 -12.555 5.823 1.00 27.68 85 VAL A C 1
ATOM 610 O O . VAL A 1 84 ? -5.114 -13.656 6.110 1.00 30.60 85 VAL A O 1
ATOM 614 N N . SER A 1 85 ? -4.981 -11.887 4.722 1.00 26.83 86 SER A N 1
ATOM 615 C CA . SER A 1 85 ? -5.751 -12.497 3.641 1.00 25.64 86 SER A CA 1
ATOM 616 C C . SER A 1 85 ? -4.855 -12.707 2.433 1.00 24.44 86 SER A C 1
ATOM 617 O O . SER A 1 85 ? -4.501 -11.763 1.725 1.00 24.37 86 SER A O 1
ATOM 620 N N . VAL A 1 86 ? -4.496 -13.958 2.193 1.00 23.37 87 VAL A N 1
ATOM 621 C CA . VAL A 1 86 ? -3.561 -14.280 1.135 1.00 22.21 87 VAL A CA 1
ATOM 622 C C . VAL A 1 86 ? -4.147 -14.074 -0.262 1.00 24.24 87 VAL A C 1
ATOM 623 O O . VAL A 1 86 ? -5.223 -14.573 -0.576 1.00 29.85 87 VAL A O 1
ATOM 627 N N . ASN A 1 87 ? -3.435 -13.311 -1.086 1.00 23.82 88 ASN A N 1
ATOM 628 C CA . ASN A 1 87 ? -3.739 -13.165 -2.510 1.00 29.13 88 ASN A CA 1
ATOM 629 C C . ASN A 1 87 ? -3.378 -14.456 -3.260 1.00 31.09 88 ASN A C 1
ATOM 630 O O . ASN A 1 87 ? -2.199 -14.754 -3.444 1.00 32.17 88 ASN A O 1
ATOM 635 N N . ASN A 1 88 ? -4.379 -15.222 -3.690 1.00 30.70 89 ASN A N 1
ATOM 636 C CA . ASN A 1 88 ? -4.121 -16.531 -4.301 1.00 35.12 89 ASN A CA 1
ATOM 637 C C . ASN A 1 88 ? -3.453 -16.453 -5.673 1.00 35.12 89 ASN A C 1
ATOM 638 O O . ASN A 1 88 ? -3.276 -17.474 -6.351 1.00 44.10 89 ASN A O 1
ATOM 643 N N . GLY A 1 89 ? -3.093 -15.247 -6.095 1.00 33.29 90 GLY A N 1
ATOM 644 C CA . GLY A 1 89 ? -2.488 -15.070 -7.402 1.00 34.37 90 GLY A CA 1
ATOM 645 C C . GLY A 1 89 ? -3.508 -14.663 -8.447 1.00 38.40 90 GLY A C 1
ATOM 646 O O . GLY A 1 89 ? -3.431 -13.565 -9.004 1.00 42.86 90 GLY A O 1
ATOM 647 N N . LYS A 1 90 ? -4.473 -15.541 -8.708 1.00 36.68 91 LYS A N 1
ATOM 648 C CA . LYS A 1 90 ? -5.487 -15.284 -9.736 1.00 33.49 91 LYS A CA 1
ATOM 649 C C . LYS A 1 90 ? -6.688 -14.497 -9.214 1.00 35.92 91 LYS A C 1
ATOM 650 O O . LYS A 1 90 ? -7.783 -15.041 -9.075 1.00 37.20 91 LYS A O 1
ATOM 656 N N . ASN A 1 91 ? -6.463 -13.217 -8.931 1.00 33.57 92 ASN A N 1
ATOM 657 C CA . ASN A 1 91 ? -7.507 -12.283 -8.496 1.00 29.98 92 ASN A CA 1
ATOM 658 C C . ASN A 1 91 ? -8.479 -12.795 -7.441 1.00 31.38 92 ASN A C 1
ATOM 659 O O . ASN A 1 91 ? -9.672 -12.488 -7.496 1.00 30.49 92 ASN A O 1
ATOM 664 N N . THR A 1 92 ? -7.968 -13.557 -6.477 1.00 34.67 93 THR A N 1
ATOM 665 C CA . THR A 1 92 ? -8.770 -14.030 -5.353 1.00 29.32 93 THR A CA 1
ATOM 666 C C . THR A 1 92 ? -8.019 -13.850 -4.035 1.00 32.41 93 THR A C 1
ATOM 667 O O . THR A 1 92 ? -6.845 -14.206 -3.939 1.00 29.91 93 THR A O 1
ATOM 671 N N . PHE A 1 93 ? -8.704 -13.324 -3.019 1.00 26.26 94 PHE A N 1
ATOM 672 C CA . PHE A 1 93 ? -8.108 -13.109 -1.702 1.00 27.64 94 PHE A CA 1
ATOM 673 C C . PHE A 1 93 ? -8.819 -13.935 -0.642 1.00 29.28 94 PHE A C 1
ATOM 674 O O . PHE A 1 93 ? -10.046 -13.951 -0.585 1.00 27.73 94 PHE A O 1
ATOM 682 N N . ALA A 1 94 ? -8.048 -14.616 0.202 1.00 26.89 95 ALA A N 1
ATOM 683 C CA . ALA A 1 94 ? -8.620 -15.477 1.233 1.00 29.75 95 ALA A CA 1
ATOM 684 C C . ALA A 1 94 ? -9.559 -14.714 2.149 1.00 29.56 95 ALA A C 1
ATOM 685 O O . ALA A 1 94 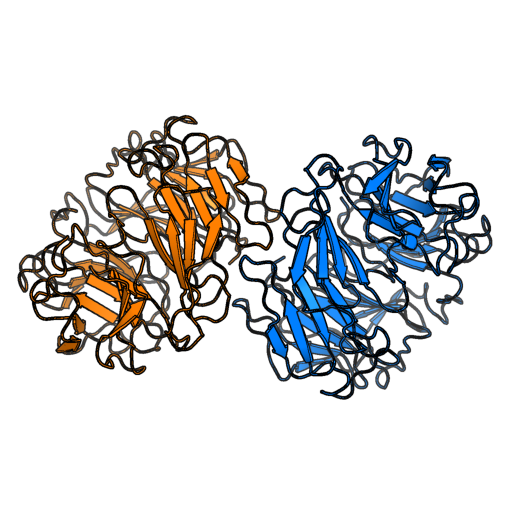? -9.228 -13.639 2.636 1.00 32.81 95 ALA A O 1
ATOM 687 N N . ASP A 1 95 ? -10.730 -15.290 2.386 1.00 33.43 96 ASP A N 1
ATOM 688 C CA . ASP A 1 95 ? -11.742 -14.693 3.248 1.00 31.88 96 ASP A CA 1
ATOM 689 C C . ASP A 1 95 ? -12.557 -15.825 3.859 1.00 31.85 96 ASP A C 1
ATOM 690 O O . ASP A 1 95 ? -13.181 -16.597 3.130 1.00 31.97 96 ASP A O 1
ATOM 695 N N . PRO A 1 96 ? -12.568 -15.929 5.197 1.00 31.21 97 PRO A N 1
ATOM 696 C CA . PRO A 1 96 ? -11.969 -14.994 6.160 1.00 34.89 97 PRO A CA 1
ATOM 697 C C . PRO A 1 96 ? -10.445 -15.064 6.196 1.00 34.58 97 PRO A C 1
ATOM 698 O O . PRO A 1 96 ? -9.862 -16.062 5.764 1.00 31.01 97 PRO A O 1
ATOM 702 N N . PRO A 1 97 ? -9.804 -14.006 6.714 1.00 34.18 98 PRO A N 1
ATOM 703 C CA . PRO A 1 97 ? -8.343 -13.965 6.817 1.00 32.54 98 PRO A CA 1
ATOM 704 C C . PRO A 1 97 ? -7.849 -14.870 7.946 1.00 31.78 98 PRO A C 1
ATOM 705 O O . PRO A 1 97 ? -8.649 -15.307 8.770 1.00 35.93 98 PRO A O 1
ATOM 709 N N . LYS A 1 98 ? -6.549 -15.142 7.978 1.00 34.52 99 LYS A N 1
ATOM 710 C CA . LYS A 1 98 ? -5.961 -15.992 9.014 1.00 34.50 99 LYS A CA 1
ATOM 711 C C . LYS A 1 98 ? -5.078 -15.184 9.967 1.00 32.27 99 LYS A C 1
ATOM 712 O O . LYS A 1 98 ? -4.301 -14.340 9.531 1.00 30.91 99 LYS A O 1
ATOM 718 N N . MET A 1 99 ? -5.198 -15.445 11.266 1.00 30.06 100 MET A N 1
ATOM 719 C CA . MET A 1 99 ? -4.380 -14.752 12.258 1.00 32.05 100 MET A CA 1
ATOM 720 C C . MET A 1 99 ? -3.002 -15.399 12.353 1.00 31.17 100 MET A C 1
ATOM 721 O O . MET A 1 99 ? -2.875 -16.547 12.773 1.00 32.45 100 MET A O 1
ATOM 726 N N . VAL A 1 100 ? -1.974 -14.647 11.973 1.00 30.28 101 VAL A N 1
ATOM 727 C CA . VAL A 1 100 ? -0.623 -15.188 11.834 1.00 26.45 101 VAL A CA 1
ATOM 728 C C . VAL A 1 100 ? 0.272 -14.923 13.046 1.00 21.83 101 VAL A C 1
ATOM 729 O O . VAL A 1 100 ? 1.355 -15.493 13.147 1.00 31.85 101 VAL A O 1
ATOM 733 N N . ILE A 1 101 ? -0.166 -14.062 13.960 1.00 23.16 102 ILE A N 1
ATOM 734 C CA . ILE A 1 101 ? 0.619 -13.791 15.163 1.00 23.31 102 ILE A CA 1
ATOM 735 C C . ILE A 1 101 ? -0.143 -13.002 16.227 1.00 27.77 102 ILE A C 1
ATOM 736 O O . ILE A 1 101 ? -0.895 -12.061 15.927 1.00 28.43 102 ILE A O 1
ATOM 741 N N . ALA A 1 102 ? 0.067 -13.400 17.477 1.00 23.66 103 ALA A N 1
ATOM 742 C CA . ALA A 1 102 ? -0.547 -12.752 18.622 1.00 28.51 103 ALA A CA 1
ATOM 743 C C . ALA A 1 102 ? 0.332 -11.630 19.184 1.00 27.14 103 ALA A C 1
ATOM 744 O O . ALA A 1 102 ? 0.657 -11.615 20.367 1.00 22.88 103 ALA A O 1
ATOM 746 N N . ASN A 1 103 ? 0.702 -10.681 18.326 1.00 27.02 104 ASN A N 1
ATOM 747 C CA . ASN A 1 103 ? 1.489 -9.522 18.742 1.00 25.75 104 ASN A CA 1
ATOM 748 C C . ASN A 1 103 ? 1.173 -8.325 17.836 1.00 20.08 104 ASN A C 1
ATOM 749 O O . ASN A 1 103 ? 0.461 -8.476 16.844 1.00 21.34 104 ASN A O 1
ATOM 754 N N . PHE A 1 104 ? 1.705 -7.154 18.173 1.00 20.79 105 PHE A N 1
ATOM 755 C CA . PHE A 1 104 ? 1.542 -5.952 17.341 1.00 22.00 105 PHE A CA 1
ATOM 756 C C . PHE A 1 104 ? 0.080 -5.523 17.238 1.00 22.07 105 PHE A C 1
ATOM 757 O O . PHE A 1 104 ? -0.325 -4.867 16.274 1.00 20.95 105 PHE A O 1
ATOM 765 N N . GLY A 1 105 ? -0.712 -5.901 18.236 1.00 26.58 106 GLY A N 1
ATOM 766 C CA . GLY A 1 105 ? -2.112 -5.532 18.267 1.00 25.41 106 GLY A CA 1
ATOM 767 C C . GLY A 1 105 ? -2.431 -4.537 19.369 1.00 26.01 106 GLY A C 1
ATOM 768 O O . GLY A 1 105 ? -1.627 -4.296 20.268 1.00 26.17 106 GLY A O 1
ATOM 769 N N . TYR A 1 106 ? -3.617 -3.948 19.282 1.00 22.71 107 TYR A N 1
ATOM 770 C CA . TYR A 1 106 ? -4.094 -3.010 20.283 1.00 24.76 107 TYR A CA 1
ATOM 771 C C . TYR A 1 106 ? -4.182 -3.674 21.658 1.00 27.12 107 TYR A C 1
ATOM 772 O O . TYR A 1 106 ? -3.856 -3.050 22.669 1.00 26.30 107 TYR A O 1
ATOM 781 N N . ASP A 1 107 ? -4.638 -4.929 21.679 1.00 25.23 108 ASP A N 1
ATOM 782 C CA . ASP A 1 107 ? -4.761 -5.699 22.914 1.00 31.44 108 ASP A CA 1
ATOM 783 C C . ASP A 1 107 ? -3.583 -6.646 23.116 1.00 31.25 108 ASP A C 1
ATOM 784 O O . ASP A 1 107 ? -3.375 -7.161 24.207 1.00 44.64 108 ASP A O 1
ATOM 789 N N . ALA A 1 108 ? -2.817 -6.876 22.058 1.00 32.48 109 ALA A N 1
ATOM 790 C CA . ALA A 1 108 ? -1.641 -7.732 22.139 1.00 28.13 109 ALA A CA 1
ATOM 791 C C . ALA A 1 108 ? -0.377 -6.886 22.065 1.00 25.89 109 ALA A C 1
ATOM 792 O O . ALA A 1 108 ? 0.133 -6.610 20.980 1.00 32.68 109 ALA A O 1
ATOM 794 N N . GLY A 1 109 ? 0.130 -6.469 23.215 1.00 28.73 110 GLY A N 1
ATOM 795 C CA . GLY A 1 109 ? 1.358 -5.703 23.249 1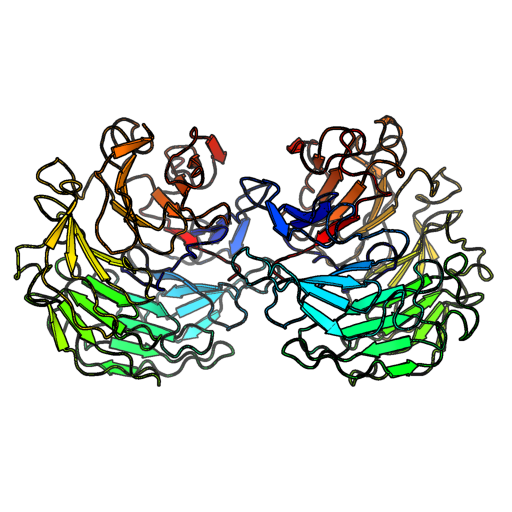.00 28.46 110 GLY A CA 1
ATOM 796 C C . GLY A 1 109 ? 1.071 -4.237 23.475 1.00 24.67 110 GLY A C 1
ATOM 797 O O . GLY A 1 109 ? 1.988 -3.429 23.544 1.00 27.21 110 GLY A O 1
ATOM 798 N N . GLY A 1 110 ? -0.208 -3.893 23.584 1.00 22.91 111 GLY A N 1
ATOM 799 C CA . GLY A 1 110 ? -0.602 -2.522 23.874 1.00 26.05 111 GLY A CA 1
ATOM 800 C C . GLY A 1 110 ? -0.202 -1.492 22.827 1.00 22.29 111 GLY A C 1
ATOM 801 O O . GLY A 1 110 ? 0.123 -0.349 23.153 1.00 27.87 111 GLY A O 1
ATOM 802 N N . TRP A 1 111 ? -0.234 -1.888 21.564 1.00 25.48 112 TRP A N 1
ATOM 803 C CA . TRP A 1 111 ? 0.147 -0.987 20.478 1.00 21.04 112 TRP A CA 1
ATOM 804 C C . TRP A 1 111 ? -0.915 0.069 20.262 1.00 18.71 112 TRP A C 1
ATOM 805 O O . TRP A 1 111 ? -2.107 -0.232 20.289 1.00 22.95 112 TRP A O 1
ATOM 816 N N . ARG A 1 112 ? -0.478 1.307 20.049 1.00 18.83 113 ARG A N 1
ATOM 817 C CA . ARG A 1 112 ? -1.372 2.448 19.864 1.00 18.56 113 ARG A CA 1
ATOM 818 C C . ARG A 1 112 ? -0.996 3.258 18.618 1.00 20.13 113 ARG A C 1
ATOM 819 O O . ARG A 1 112 ? 0.173 3.582 18.407 1.00 19.19 113 ARG A O 1
ATOM 827 N N . VAL A 1 113 ? -1.993 3.601 17.808 1.00 17.18 114 VAL A N 1
ATOM 828 C CA . VAL A 1 113 ? -1.773 4.440 16.632 1.00 18.32 114 VAL A CA 1
ATOM 829 C C . VAL A 1 113 ? -1.185 5.804 17.029 1.00 19.20 114 VAL A C 1
ATOM 830 O O . VAL A 1 113 ? -0.453 6.429 16.249 1.00 15.82 114 VAL A O 1
ATOM 834 N N . GLU A 1 114 ? -1.486 6.251 18.250 1.00 17.11 115 GLU A N 1
ATOM 835 C CA . GLU A 1 114 ? -1.000 7.548 18.750 1.00 18.44 115 GLU A CA 1
ATOM 836 C C . GLU A 1 114 ? 0.462 7.550 19.230 1.00 17.08 115 GLU A C 1
ATOM 837 O O . GLU A 1 114 ? 1.038 8.613 19.483 1.00 17.78 115 GLU A O 1
ATOM 843 N N . LYS A 1 115 ? 1.051 6.369 19.385 1.00 12.32 116 LYS A N 1
ATOM 844 C CA . LYS A 1 115 ? 2.379 6.258 19.989 1.00 16.90 116 LYS A CA 1
ATOM 845 C C . LYS A 1 115 ? 3.367 5.475 19.118 1.00 16.23 116 LYS A C 1
ATOM 846 O O . LYS A 1 115 ? 4.570 5.728 19.143 1.00 17.96 116 LYS A O 1
ATOM 852 N N . HIS A 1 116 ? 2.850 4.520 18.352 1.00 15.81 117 HIS A N 1
ATOM 853 C CA . HIS A 1 116 ? 3.697 3.566 17.660 1.00 16.20 117 HIS A CA 1
ATOM 854 C C . HIS A 1 116 ? 3.504 3.558 16.142 1.00 14.93 117 HIS A C 1
ATOM 855 O O . HIS A 1 116 ? 2.495 4.040 15.620 1.00 15.25 117 HIS A O 1
ATOM 862 N N . LEU A 1 117 ? 4.495 3.001 15.452 1.00 16.67 118 LEU A N 1
ATOM 863 C CA . LEU A 1 117 ? 4.432 2.766 14.013 1.00 14.97 118 LEU A CA 1
ATOM 864 C C . LEU A 1 117 ? 4.590 1.280 13.758 1.00 16.61 118 LEU A C 1
ATOM 865 O O . LEU A 1 117 ? 5.442 0.646 14.364 1.00 13.51 118 LEU A O 1
ATOM 870 N N . ARG A 1 118 ? 3.786 0.739 12.848 1.00 12.04 119 ARG A N 1
ATOM 871 C CA . ARG A 1 118 ? 3.916 -0.645 12.417 1.00 14.40 119 ARG A CA 1
ATOM 872 C C . ARG A 1 118 ? 4.032 -0.705 10.902 1.00 14.74 119 ARG A C 1
ATOM 873 O O . ARG A 1 118 ? 3.187 -0.173 10.195 1.00 12.82 119 ARG A O 1
ATOM 881 N N . TYR A 1 119 ? 5.089 -1.350 10.420 1.00 14.24 120 TYR A N 1
ATOM 882 C CA . TYR A 1 119 ? 5.382 -1.456 8.990 1.00 12.65 120 TYR A CA 1
ATOM 883 C C . TYR A 1 119 ? 5.558 -2.911 8.599 1.00 15.13 120 TYR A C 1
ATOM 884 O O . TYR A 1 119 ? 5.807 -3.767 9.449 1.00 15.59 120 TYR A O 1
ATOM 893 N N . LEU A 1 120 ? 5.455 -3.177 7.304 1.00 15.22 121 LEU A N 1
ATOM 894 C CA . LEU A 1 120 ? 5.794 -4.480 6.739 1.00 17.78 121 LEU A CA 1
ATOM 895 C C . LEU A 1 120 ? 6.895 -4.286 5.716 1.00 18.56 121 LEU A C 1
ATOM 896 O O . LEU A 1 120 ? 6.761 -3.468 4.809 1.00 17.62 121 LEU A O 1
ATOM 901 N N . ALA A 1 121 ? 7.981 -5.038 5.858 1.00 17.07 122 ALA A N 1
ATOM 902 C CA . ALA A 1 121 ? 9.153 -4.830 5.012 1.00 21.37 122 ALA A CA 1
ATOM 903 C C . ALA A 1 121 ? 10.062 -6.059 4.964 1.00 19.28 122 ALA A C 1
ATOM 904 O O . ALA A 1 121 ? 10.252 -6.744 5.963 1.00 18.63 122 ALA A O 1
ATOM 906 N N . ASP A 1 122 ? 10.630 -6.310 3.792 1.00 22.39 123 ASP A N 1
ATOM 907 C CA . ASP A 1 122 ? 11.582 -7.398 3.591 1.00 19.28 123 ASP A CA 1
ATOM 908 C C . ASP A 1 122 ? 12.970 -6.956 4.029 1.00 19.27 123 ASP A C 1
ATOM 909 O O . ASP A 1 122 ? 13.858 -6.767 3.209 1.00 20.52 123 ASP A O 1
ATOM 914 N N . ILE A 1 123 ? 13.147 -6.778 5.331 1.00 22.23 124 ILE A N 1
ATOM 915 C CA . ILE A 1 123 ? 14.398 -6.242 5.859 1.00 21.17 124 ILE A CA 1
ATOM 916 C C . ILE A 1 123 ? 15.560 -7.226 5.753 1.00 22.46 124 ILE A C 1
ATOM 917 O O . ILE A 1 123 ? 16.719 -6.837 5.901 1.00 24.50 124 ILE A O 1
ATOM 922 N N . ARG A 1 124 ? 15.256 -8.493 5.489 1.00 21.27 125 ARG A N 1
ATOM 923 C CA . ARG A 1 124 ? 16.302 -9.514 5.349 1.00 22.17 125 ARG A CA 1
ATOM 924 C C . ARG A 1 124 ? 16.558 -9.907 3.896 1.00 26.18 125 ARG A C 1
ATOM 925 O O . ARG A 1 124 ? 17.383 -10.778 3.613 1.00 25.10 125 ARG A O 1
ATOM 933 N N . LYS A 1 125 ? 15.856 -9.241 2.980 1.00 26.36 126 LYS A N 1
ATOM 934 C CA . LYS A 1 125 ? 15.926 -9.536 1.552 1.00 28.16 126 LYS A CA 1
ATOM 935 C C . LYS A 1 125 ? 15.681 -11.010 1.222 1.00 28.73 126 LYS A C 1
ATOM 936 O O . LYS A 1 125 ? 16.447 -11.615 0.478 1.00 31.71 126 LYS A O 1
ATOM 942 N N . THR A 1 126 ? 14.604 -11.579 1.757 1.00 29.11 127 THR A N 1
ATOM 943 C CA . THR A 1 126 ? 14.259 -12.968 1.446 1.00 31.61 127 THR A CA 1
ATOM 944 C C . THR A 1 126 ? 13.045 -13.093 0.524 1.00 30.23 127 THR A C 1
ATOM 945 O O . THR A 1 126 ? 12.645 -14.201 0.167 1.00 35.37 127 THR A O 1
ATOM 949 N N . GLY A 1 127 ? 12.475 -11.961 0.126 1.00 26.80 128 GLY A N 1
ATOM 950 C CA . GLY A 1 127 ? 11.354 -11.961 -0.808 1.00 28.47 128 GLY A CA 1
ATOM 951 C C . GLY A 1 127 ? 9.971 -11.952 -0.173 1.00 22.10 128 GLY A C 1
ATOM 952 O O . GLY A 1 127 ? 8.952 -12.037 -0.858 1.00 24.82 128 GLY A O 1
ATOM 953 N N . ARG A 1 128 ? 9.924 -11.857 1.146 1.00 22.83 129 ARG A N 1
ATOM 954 C CA . ARG A 1 128 ? 8.653 -11.722 1.826 1.00 25.35 129 ARG A CA 1
ATOM 955 C C . ARG A 1 128 ? 8.827 -10.787 3.011 1.00 20.04 129 ARG A C 1
ATOM 956 O O . ARG A 1 128 ? 9.941 -10.590 3.488 1.00 23.27 129 ARG A O 1
ATOM 964 N N . ALA A 1 129 ? 7.730 -10.212 3.482 1.00 18.22 130 ALA A N 1
ATOM 965 C CA . ALA A 1 129 ? 7.790 -9.106 4.439 1.00 17.91 130 ALA A CA 1
ATOM 966 C C . ALA A 1 129 ? 7.842 -9.545 5.898 1.00 19.61 130 ALA A C 1
ATOM 967 O O . ALA A 1 129 ? 6.977 -10.290 6.361 1.00 22.38 130 ALA A O 1
ATOM 969 N N . ASP A 1 130 ? 8.849 -9.072 6.625 1.00 17.54 131 ASP A N 1
ATOM 970 C CA . ASP A 1 130 ? 8.853 -9.185 8.080 1.00 18.91 131 ASP A CA 1
ATOM 971 C C . ASP A 1 130 ? 7.940 -8.123 8.690 1.00 20.29 131 ASP A C 1
ATOM 972 O O . ASP A 1 130 ? 7.575 -7.137 8.039 1.00 17.19 131 ASP A O 1
ATOM 977 N N . ILE A 1 131 ? 7.581 -8.316 9.950 1.00 18.03 132 ILE A N 1
ATOM 978 C CA . ILE A 1 131 ? 6.837 -7.313 10.675 1.00 16.85 132 ILE A CA 1
ATOM 979 C C . ILE A 1 131 ? 7.836 -6.493 11.466 1.00 22.74 132 ILE A C 1
ATOM 980 O O . ILE A 1 131 ? 8.651 -7.039 12.221 1.00 16.61 132 ILE A O 1
ATOM 985 N N . ILE A 1 132 ? 7.807 -5.184 11.261 1.00 17.07 133 ILE A N 1
ATOM 986 C CA . ILE A 1 132 ? 8.679 -4.303 12.019 1.00 18.16 133 ILE A CA 1
ATOM 987 C C . ILE A 1 132 ? 7.863 -3.203 12.663 1.00 19.41 133 ILE A C 1
ATOM 988 O O . ILE A 1 132 ? 7.143 -2.466 11.993 1.00 19.20 133 ILE A O 1
ATOM 993 N N . GLY A 1 133 ? 7.955 -3.107 13.981 1.00 17.89 134 GLY A N 1
ATOM 994 C CA . GLY A 1 133 ? 7.172 -2.123 14.699 1.00 19.00 134 GLY A CA 1
ATOM 995 C C . GLY A 1 133 ? 8.036 -1.243 15.565 1.00 17.85 134 GLY A C 1
ATOM 996 O O . GLY A 1 133 ? 8.935 -1.720 16.246 1.00 19.20 134 GLY A O 1
ATOM 997 N N . PHE A 1 134 ? 7.768 0.053 15.524 1.00 17.13 135 PHE A N 1
ATOM 998 C CA . PHE A 1 134 ? 8.463 1.001 16.386 1.00 17.84 135 PHE A CA 1
ATOM 999 C C . PHE A 1 134 ? 7.618 1.161 17.637 1.00 17.07 135 PHE A C 1
ATOM 1000 O O . PHE A 1 134 ? 6.689 1.963 17.670 1.00 16.46 135 PHE A O 1
ATOM 1008 N N . GLY A 1 135 ? 7.940 0.368 18.656 1.00 16.58 136 GLY A N 1
ATOM 1009 C CA . GLY A 1 135 ? 7.108 0.277 19.841 1.00 19.97 136 GLY A CA 1
ATOM 1010 C C . GLY A 1 135 ? 7.604 1.066 21.040 1.00 21.46 136 GLY A C 1
ATOM 1011 O O . GLY A 1 135 ? 8.212 2.128 20.895 1.00 15.88 136 GLY A O 1
ATOM 1012 N N . GLU A 1 136 ? 7.340 0.537 22.231 1.00 14.90 137 GLU A N 1
ATOM 1013 C CA . GLU A 1 136 ? 7.655 1.249 23.458 1.00 20.38 137 GLU A CA 1
ATOM 1014 C C . GLU A 1 136 ? 9.147 1.197 23.745 1.00 18.75 137 GLU A C 1
ATOM 1015 O O . GLU A 1 136 ? 9.813 2.238 23.810 1.00 24.49 137 GLU A O 1
ATOM 1021 N N . LYS A 1 137 ? 9.686 -0.009 23.879 1.00 19.24 138 LYS A N 1
ATOM 1022 C CA . LYS A 1 137 ? 11.082 -0.182 24.263 1.00 20.61 138 LYS A CA 1
ATOM 1023 C C . LYS A 1 137 ? 12.044 -0.137 23.076 1.00 19.93 138 LYS A C 1
ATOM 1024 O O . LYS A 1 137 ? 13.254 -0.260 23.235 1.00 19.92 138 LYS A O 1
ATOM 1030 N N . GLY A 1 138 ? 11.510 0.022 21.876 1.00 19.88 139 GLY A N 1
ATOM 1031 C CA . GLY A 1 138 ? 12.361 0.111 20.713 1.00 17.07 139 GLY A CA 1
ATOM 1032 C C . GLY A 1 138 ? 11.744 -0.518 19.492 1.00 16.97 139 GLY A C 1
ATOM 1033 O O . GLY A 1 138 ? 10.529 -0.532 19.345 1.00 17.87 139 GLY A O 1
ATOM 1034 N N . VAL A 1 139 ? 12.595 -1.017 18.603 1.00 18.31 140 VAL A N 1
ATOM 1035 C CA . VAL A 1 139 ? 12.148 -1.614 17.352 1.00 17.11 140 VAL A CA 1
ATOM 1036 C C . VAL A 1 139 ? 11.939 -3.099 17.558 1.00 24.13 140 VAL A C 1
ATOM 1037 O O . VAL A 1 139 ? 12.887 -3.825 17.842 1.00 20.13 140 VAL A O 1
ATOM 1041 N N . LEU A 1 140 ? 10.692 -3.537 17.430 1.00 22.13 141 LEU A N 1
ATOM 1042 C CA . LEU A 1 140 ? 10.350 -4.942 17.554 1.00 20.13 141 LEU A CA 1
ATOM 1043 C C . LEU A 1 140 ? 10.218 -5.522 16.165 1.00 24.53 141 LEU A C 1
ATOM 1044 O O . LEU A 1 140 ? 9.561 -4.930 15.304 1.00 21.93 141 LEU A O 1
ATOM 1049 N N . VAL A 1 141 ? 10.843 -6.672 15.945 1.00 16.52 142 VAL A N 1
ATOM 1050 C CA . VAL A 1 141 ? 10.730 -7.367 14.673 1.00 19.96 142 VAL A CA 1
ATOM 1051 C C . VAL A 1 141 ? 10.234 -8.798 14.879 1.00 24.30 142 VAL A C 1
ATOM 1052 O O . VAL A 1 141 ? 10.686 -9.500 15.785 1.00 22.85 142 VAL A O 1
ATOM 1056 N N . SER A 1 142 ? 9.284 -9.218 14.053 1.00 19.27 143 SER A N 1
ATOM 1057 C CA . SER A 1 142 ? 8.955 -10.634 13.964 1.00 24.00 143 SER A CA 1
ATOM 1058 C C . SER A 1 142 ? 9.314 -11.102 12.573 1.00 20.31 143 SER A C 1
ATOM 1059 O O . SER A 1 142 ? 8.758 -10.630 11.582 1.00 19.72 143 SER A O 1
ATOM 1062 N N . ARG A 1 143 ? 10.274 -12.014 12.503 1.00 23.11 144 ARG A N 1
ATOM 1063 C CA . ARG A 1 143 ? 10.739 -12.523 11.232 1.00 21.56 144 ARG A CA 1
ATOM 1064 C C . ARG A 1 143 ? 9.657 -13.378 10.571 1.00 25.14 144 ARG A C 1
ATOM 1065 O O . ARG A 1 143 ? 9.001 -14.198 11.219 1.00 24.11 144 ARG A O 1
ATOM 1073 N N . ASN A 1 144 ? 9.477 -13.165 9.275 1.00 19.15 145 ASN A N 1
ATOM 1074 C CA . ASN A 1 144 ? 8.545 -13.947 8.479 1.00 19.84 145 ASN A CA 1
ATOM 1075 C C . ASN A 1 144 ? 9.241 -15.222 8.041 1.00 24.60 145 ASN A C 1
ATOM 1076 O O . ASN A 1 144 ? 10.117 -15.192 7.179 1.00 19.98 145 ASN A O 1
ATOM 1081 N N . ASN A 1 145 ? 8.848 -16.344 8.641 1.00 23.23 146 ASN A N 1
ATOM 1082 C CA . ASN A 1 145 ? 9.550 -17.600 8.422 1.00 28.51 146 ASN A CA 1
ATOM 1083 C C . ASN A 1 145 ? 8.881 -18.555 7.456 1.00 25.69 146 ASN A C 1
ATOM 1084 O O . ASN A 1 145 ? 9.088 -19.765 7.532 1.00 30.34 146 ASN A O 1
ATOM 1089 N N . GLY A 1 146 ? 8.085 -18.011 6.543 1.00 27.15 147 GLY A N 1
ATOM 1090 C CA . GLY A 1 146 ? 7.421 -18.822 5.543 1.00 25.77 147 GLY A CA 1
ATOM 1091 C C . GLY A 1 146 ? 6.141 -19.480 6.028 1.00 26.64 147 GLY A C 1
ATOM 1092 O O . GLY A 1 146 ? 6.018 -19.846 7.205 1.00 28.62 147 GLY A O 1
ATOM 1093 N N . GLY A 1 147 ? 5.188 -19.630 5.111 1.00 28.06 148 GLY A N 1
ATOM 1094 C CA . GLY A 1 147 ? 3.935 -20.318 5.389 1.00 29.57 148 GLY A CA 1
ATOM 1095 C C . GLY A 1 147 ? 3.079 -19.607 6.416 1.00 33.18 148 GLY A C 1
ATOM 1096 O O . GLY A 1 147 ? 2.230 -20.227 7.065 1.00 31.28 148 GLY A O 1
ATOM 1097 N N . LEU A 1 148 ? 3.307 -18.301 6.563 1.00 24.10 149 LEU A N 1
ATOM 1098 C CA . LEU A 1 148 ? 2.591 -17.486 7.537 1.00 26.78 149 LEU A CA 1
ATOM 1099 C C . LEU A 1 148 ? 2.985 -17.816 8.977 1.00 26.90 149 LEU A C 1
ATOM 1100 O O . LEU A 1 148 ? 2.264 -17.491 9.919 1.00 26.76 149 LEU A O 1
ATOM 1105 N N . ASN A 1 149 ? 4.135 -18.461 9.143 1.00 26.47 150 ASN A N 1
ATOM 1106 C CA . ASN A 1 149 ? 4.719 -18.617 10.464 1.00 25.64 150 ASN A CA 1
ATOM 1107 C C . ASN A 1 149 ? 5.652 -17.449 10.724 1.00 23.41 150 ASN A C 1
ATOM 1108 O O . ASN A 1 149 ? 6.623 -17.243 9.998 1.00 24.47 150 ASN A O 1
ATOM 1113 N N . PHE A 1 150 ? 5.333 -16.673 11.750 1.00 25.35 151 PHE A N 1
ATOM 1114 C CA . PHE A 1 150 ? 6.146 -15.531 12.115 1.00 23.81 151 PHE A CA 1
ATOM 1115 C C . PHE A 1 150 ? 6.884 -15.799 13.420 1.00 24.40 151 PHE A C 1
ATOM 1116 O O . PHE A 1 150 ? 6.282 -16.187 14.421 1.00 27.18 151 PHE A O 1
ATOM 1124 N N . GLY A 1 151 ? 8.196 -15.605 13.394 1.00 23.08 152 GLY A N 1
ATOM 1125 C CA . GLY A 1 151 ? 9.012 -15.750 14.584 1.00 22.33 152 GLY A CA 1
ATOM 1126 C C . GLY A 1 151 ? 8.519 -14.899 15.739 1.00 22.84 152 GLY A C 1
ATOM 1127 O O . GLY A 1 151 ? 7.594 -14.100 15.584 1.00 26.66 152 GLY A O 1
ATOM 1128 N N . PRO A 1 152 ? 9.131 -15.072 16.914 1.00 23.24 153 PRO A N 1
ATOM 1129 C CA . PRO A 1 152 ? 8.749 -14.303 18.095 1.00 28.01 153 PRO A CA 1
ATOM 1130 C C . PRO A 1 152 ? 9.010 -12.819 17.891 1.00 27.13 153 PRO A C 1
ATOM 1131 O O . PRO A 1 152 ? 10.064 -12.464 17.368 1.00 22.76 153 PRO A O 1
ATOM 1135 N N . ALA A 1 153 ? 8.066 -11.981 18.310 1.00 24.76 154 ALA A N 1
ATOM 1136 C CA . ALA A 1 153 ? 8.268 -10.542 18.339 1.00 27.54 154 ALA A CA 1
ATOM 1137 C C . ALA A 1 153 ? 9.460 -10.250 19.235 1.00 28.75 154 ALA A C 1
ATOM 1138 O O . ALA A 1 153 ? 9.440 -10.515 20.439 1.00 27.79 154 ALA A O 1
ATOM 1140 N N . THR A 1 154 ? 10.505 -9.706 18.633 1.00 28.29 155 THR A N 1
ATOM 1141 C CA . THR A 1 154 ? 11.789 -9.587 19.291 1.00 25.72 155 THR A CA 1
ATOM 1142 C C . THR A 1 154 ? 12.304 -8.155 19.268 1.00 25.07 155 THR A C 1
ATOM 1143 O O . THR A 1 154 ? 12.321 -7.492 18.219 1.00 21.56 155 THR A O 1
ATOM 1147 N N . LEU A 1 155 ? 12.723 -7.672 20.427 1.00 22.70 156 LEU A N 1
ATOM 1148 C CA . LEU A 1 155 ? 13.308 -6.343 20.505 1.00 19.64 156 LEU A CA 1
ATOM 1149 C C . LEU A 1 155 ? 14.689 -6.439 19.888 1.00 27.55 156 LEU A C 1
ATOM 1150 O O . LEU A 1 155 ? 15.578 -7.050 20.468 1.00 31.22 156 LEU A O 1
ATOM 1155 N N . VAL A 1 156 ? 14.862 -5.862 18.702 1.00 24.72 157 VAL A N 1
ATOM 1156 C CA . VAL A 1 156 ? 16.121 -5.975 17.974 1.00 30.63 157 VAL A CA 1
ATOM 1157 C C . VAL A 1 156 ? 17.004 -4.735 18.085 1.00 31.14 157 VAL A C 1
ATOM 1158 O O . VAL A 1 156 ? 18.195 -4.779 17.748 1.00 30.42 157 VAL A O 1
ATOM 1162 N N . LEU A 1 157 ? 16.417 -3.637 18.549 1.00 23.95 158 LEU A N 1
ATOM 1163 C CA . LEU A 1 157 ? 17.151 -2.393 18.724 1.00 25.96 158 LEU A CA 1
ATOM 1164 C C . LEU A 1 157 ? 16.460 -1.537 19.783 1.00 26.14 158 LEU A C 1
ATOM 1165 O O . LEU A 1 157 ? 15.269 -1.243 19.661 1.00 22.22 158 LEU A O 1
ATOM 1170 N N . LYS A 1 158 ? 17.200 -1.145 20.821 1.00 17.99 159 LYS A N 1
ATOM 1171 C CA . LYS A 1 158 ? 16.632 -0.358 21.909 1.00 19.11 159 LYS A CA 1
ATOM 1172 C C . LYS A 1 158 ? 16.759 1.145 21.665 1.00 25.45 159 LYS A C 1
ATOM 1173 O O . LYS A 1 158 ? 17.478 1.851 22.376 1.00 20.84 159 LYS A O 1
ATOM 1179 N N . ASP A 1 159 ? 16.028 1.624 20.663 1.00 20.51 160 ASP A N 1
ATOM 1180 C CA . ASP A 1 159 ? 16.098 3.007 20.244 1.00 17.04 160 ASP A CA 1
ATOM 1181 C C . ASP A 1 159 ? 14.936 3.247 19.291 1.00 18.13 160 ASP A C 1
ATOM 1182 O O . ASP A 1 159 ? 14.317 2.293 18.824 1.00 16.16 160 ASP A O 1
ATOM 1187 N N . PHE A 1 160 ? 14.645 4.511 19.003 1.00 15.58 161 PHE A N 1
ATOM 1188 C CA . PHE A 1 160 ? 13.533 4.870 18.114 1.00 16.73 161 PHE A CA 1
ATOM 1189 C C . PHE A 1 160 ? 12.153 4.484 18.670 1.00 15.86 161 PHE A C 1
ATOM 1190 O O . PHE A 1 160 ? 11.205 4.339 17.910 1.00 14.93 161 PHE A O 1
ATOM 1198 N N . GLY A 1 161 ? 12.042 4.323 19.984 1.00 15.38 162 GLY A N 1
ATOM 1199 C CA . GLY A 1 161 ? 10.779 3.936 20.587 1.00 17.75 162 GLY A CA 1
ATOM 1200 C C . GLY A 1 161 ? 10.164 5.055 21.408 1.00 18.94 162 GLY A C 1
ATOM 1201 O O . GLY A 1 161 ? 10.857 5.976 21.834 1.00 17.61 162 GLY A O 1
ATOM 1202 N N . TYR A 1 162 ? 8.856 4.974 21.626 1.00 14.76 163 TYR A N 1
ATOM 1203 C CA . TYR A 1 162 ? 8.169 5.936 22.456 1.00 15.59 163 TYR A CA 1
ATOM 1204 C C . TYR A 1 162 ? 8.902 6.059 23.801 1.00 22.71 163 TYR A C 1
ATOM 1205 O O . TYR A 1 162 ? 9.076 7.162 24.337 1.00 17.93 163 TYR A O 1
ATOM 1214 N N . ASP A 1 163 ? 9.348 4.920 24.329 1.00 22.64 164 ASP A N 1
ATOM 1215 C CA . ASP A 1 163 ? 10.088 4.895 25.585 1.00 22.61 164 ASP A CA 1
ATOM 1216 C C . ASP A 1 163 ? 11.535 4.430 25.351 1.00 24.20 164 ASP A C 1
ATOM 1217 O O . ASP A 1 163 ? 12.094 3.675 26.156 1.00 26.84 164 ASP A O 1
ATOM 1222 N N . ALA A 1 164 ? 12.122 4.860 24.235 1.00 20.50 165 ALA A N 1
ATOM 1223 C CA . ALA A 1 164 ? 13.522 4.581 23.926 1.00 19.25 165 ALA A CA 1
ATOM 1224 C C . ALA A 1 164 ? 14.094 5.373 22.732 1.00 18.28 165 ALA A C 1
ATOM 1225 O O . ALA A 1 164 ? 14.122 4.867 21.628 1.00 23.39 165 ALA A O 1
ATOM 1227 N N . GLY A 1 165 ? 14.537 6.609 22.908 1.00 27.56 166 GLY A N 1
ATOM 1228 C CA . GLY A 1 165 ? 14.215 7.436 24.030 1.00 17.46 166 GLY A CA 1
ATOM 1229 C C . GLY A 1 165 ? 13.392 8.606 23.503 1.00 18.58 166 GLY A C 1
ATOM 1230 O O . GLY A 1 165 ? 13.867 9.471 22.761 1.00 19.94 166 GLY A O 1
ATOM 1231 N N . GLY A 1 166 ? 12.125 8.602 23.871 1.00 17.30 167 GLY A N 1
ATOM 1232 C CA . GLY A 1 166 ? 11.283 9.772 23.725 1.00 20.67 167 GLY A CA 1
ATOM 1233 C C . GLY A 1 166 ? 10.861 10.105 22.314 1.00 16.95 167 GLY A C 1
ATOM 1234 O O . GLY A 1 166 ? 10.630 11.269 22.007 1.00 15.24 167 GLY A O 1
ATOM 1235 N N . TRP A 1 167 ? 10.758 9.099 21.449 1.00 15.85 168 TRP A N 1
ATOM 1236 C CA . TRP A 1 167 ? 10.263 9.355 20.099 1.00 16.01 168 TRP A CA 1
ATOM 1237 C C . TRP A 1 167 ? 8.755 9.644 20.107 1.00 16.61 168 TRP A C 1
ATOM 1238 O O . TRP A 1 167 ? 7.972 8.949 20.770 1.00 18.18 168 TRP A O 1
ATOM 1249 N N . ARG A 1 168 ? 8.372 10.702 19.396 1.00 13.87 169 ARG A N 1
ATOM 1250 C CA . ARG A 1 168 ? 6.998 11.187 19.376 1.00 16.00 169 ARG A CA 1
ATOM 1251 C C . ARG A 1 168 ? 6.515 11.473 17.959 1.00 15.01 169 ARG A C 1
ATOM 1252 O O . ARG A 1 168 ? 7.215 12.103 17.159 1.00 13.96 169 ARG A O 1
ATOM 1260 N N . LEU A 1 169 ? 5.293 11.041 17.672 1.00 16.08 170 LEU A N 1
ATOM 1261 C CA . LEU A 1 169 ? 4.681 11.293 16.385 1.00 13.51 170 LEU A CA 1
ATOM 1262 C C . LEU A 1 169 ? 4.433 12.770 16.121 1.00 15.50 170 LEU A C 1
ATOM 1263 O O . LEU A 1 169 ? 4.380 13.179 14.968 1.00 15.80 170 LEU A O 1
ATOM 1268 N N . ASP A 1 170 ? 4.314 13.580 17.176 1.00 15.26 171 ASP A N 1
ATOM 1269 C CA . ASP A 1 170 ? 4.164 15.021 16.975 1.00 15.23 171 ASP A CA 1
ATOM 1270 C C . ASP A 1 170 ? 5.485 15.796 16.849 1.00 17.37 171 ASP A C 1
ATOM 1271 O O . ASP A 1 170 ? 5.477 17.008 16.634 1.00 19.01 171 ASP A O 1
ATOM 1276 N N . ARG A 1 171 ? 6.615 15.097 16.939 1.00 13.97 172 ARG A N 1
ATOM 1277 C CA . ARG A 1 171 ? 7.911 15.752 16.919 1.00 12.81 172 ARG A CA 1
ATOM 1278 C C . ARG A 1 171 ? 8.919 15.178 15.915 1.00 13.23 172 ARG A C 1
ATOM 1279 O O . ARG A 1 171 ? 9.743 15.912 15.373 1.00 13.93 172 ARG A O 1
ATOM 1287 N N . HIS A 1 172 ? 8.822 13.880 15.664 1.00 14.15 173 HIS A N 1
ATOM 1288 C CA . HIS A 1 172 ? 9.878 13.116 14.995 1.00 13.89 173 HIS A CA 1
ATOM 1289 C C . HIS A 1 172 ? 9.338 12.270 13.848 1.00 12.02 173 HIS A C 1
ATOM 1290 O O . HIS A 1 172 ? 8.134 12.032 13.761 1.00 14.22 173 HIS A O 1
ATOM 1297 N N . LEU A 1 173 ? 10.240 11.814 12.982 1.00 10.35 174 LEU A N 1
ATOM 1298 C CA . LEU A 1 173 ? 9.887 10.970 11.848 1.00 11.20 174 LEU A CA 1
ATOM 1299 C C . LEU A 1 173 ? 10.740 9.713 11.838 1.00 13.54 174 LEU A C 1
ATOM 1300 O O . LEU A 1 173 ? 11.938 9.768 12.092 1.00 14.15 174 LEU A O 1
ATOM 1305 N N . ARG A 1 174 ? 10.126 8.577 11.529 1.00 13.10 175 ARG A N 1
ATOM 1306 C CA . ARG A 1 174 ? 10.875 7.337 11.460 1.00 12.25 175 ARG A CA 1
ATOM 1307 C C . ARG A 1 174 ? 10.524 6.592 10.185 1.00 11.08 175 ARG A C 1
ATOM 1308 O O . ARG A 1 174 ? 9.384 6.195 9.993 1.00 11.01 175 ARG A O 1
ATOM 1316 N N . PHE A 1 175 ? 11.523 6.420 9.324 1.00 13.16 176 PHE A N 1
ATOM 1317 C CA . PHE A 1 175 ? 11.330 5.824 8.006 1.00 13.56 176 PHE A CA 1
ATOM 1318 C C . PHE A 1 175 ? 12.271 4.633 7.835 1.00 11.32 176 PHE A C 1
ATOM 1319 O O . PHE A 1 175 ? 13.186 4.435 8.624 1.00 14.57 176 PHE A O 1
ATOM 1327 N N . LEU A 1 176 ? 12.059 3.858 6.780 1.00 11.09 177 LEU A N 1
ATOM 1328 C CA . LEU A 1 176 ? 12.966 2.779 6.426 1.00 13.55 177 LEU A CA 1
ATOM 1329 C C . LEU A 1 176 ? 13.416 3.038 4.997 1.00 12.41 177 LEU A C 1
ATOM 1330 O O . LEU A 1 176 ? 12.601 3.317 4.140 1.00 12.78 177 LEU A O 1
ATOM 1335 N N . ALA A 1 177 ? 14.719 2.986 4.758 1.00 15.95 178 ALA A N 1
ATOM 1336 C CA . ALA A 1 177 ? 15.263 3.231 3.432 1.00 14.97 178 ALA A CA 1
ATOM 1337 C C . ALA A 1 177 ? 16.682 2.710 3.383 1.00 17.22 178 ALA A C 1
ATOM 1338 O O . ALA A 1 177 ? 17.357 2.657 4.397 1.00 17.87 178 ALA A O 1
ATOM 1340 N N . ASP A 1 178 ? 17.143 2.336 2.200 1.00 17.07 179 ASP A N 1
ATOM 1341 C CA . ASP A 1 178 ? 18.537 1.961 2.059 1.00 20.02 179 ASP A CA 1
ATOM 1342 C C . ASP A 1 178 ? 19.375 3.214 1.876 1.00 16.97 179 ASP A C 1
ATOM 1343 O O . ASP A 1 178 ? 19.360 3.823 0.803 1.00 16.98 179 ASP A O 1
ATOM 1348 N N . VAL A 1 179 ? 20.080 3.608 2.935 1.00 17.72 180 VAL A N 1
ATOM 1349 C CA . VAL A 1 179 ? 20.995 4.742 2.866 1.00 19.18 180 VAL A CA 1
ATOM 1350 C C . VAL A 1 179 ? 22.453 4.271 2.863 1.00 19.70 180 VAL A C 1
ATOM 1351 O O . VAL A 1 179 ? 23.334 4.988 2.393 1.00 18.42 180 VAL A O 1
ATOM 1355 N N . THR A 1 180 ? 22.717 3.070 3.379 1.00 21.54 181 THR A N 1
ATOM 1356 C CA . THR A 1 180 ? 24.099 2.573 3.436 1.00 21.13 181 THR A CA 1
ATOM 1357 C C . THR A 1 180 ? 24.577 2.043 2.097 1.00 23.24 181 THR A C 1
ATOM 1358 O O . THR A 1 180 ? 25.779 1.919 1.872 1.00 29.14 181 THR A O 1
ATOM 1362 N N . GLY A 1 181 ? 23.639 1.705 1.219 1.00 23.96 182 GLY A N 1
ATOM 1363 C CA . GLY A 1 181 ? 23.975 1.183 -0.094 1.00 24.45 182 GLY A CA 1
ATOM 1364 C C . GLY A 1 181 ? 24.193 -0.321 -0.168 1.00 34.10 182 GLY A C 1
ATOM 1365 O O . GLY A 1 181 ? 24.837 -0.801 -1.098 1.00 33.46 182 GLY A O 1
ATOM 1366 N N . ASN A 1 182 ? 23.664 -1.076 0.795 1.00 32.23 183 ASN A N 1
ATOM 1367 C CA . ASN A 1 182 ? 23.858 -2.533 0.790 1.00 27.78 183 ASN A CA 1
ATOM 1368 C C . ASN A 1 182 ? 22.615 -3.305 0.366 1.00 30.51 183 ASN A C 1
ATOM 1369 O O . ASN A 1 182 ? 22.525 -4.512 0.588 1.00 25.36 183 ASN A O 1
ATOM 1374 N N . GLY A 1 183 ? 21.663 -2.603 -0.245 1.00 26.10 184 GLY A N 1
ATOM 1375 C CA . GLY A 1 183 ? 20.457 -3.224 -0.751 1.00 22.12 184 GLY A CA 1
ATOM 1376 C C . GLY A 1 183 ? 19.382 -3.455 0.298 1.00 24.87 184 GLY A C 1
ATOM 1377 O O . GLY A 1 183 ? 18.232 -3.734 -0.044 1.00 27.32 184 GLY A O 1
ATOM 1378 N N . HIS A 1 184 ? 19.755 -3.347 1.570 1.00 19.85 185 HIS A N 1
ATOM 1379 C CA . HIS A 1 184 ? 18.842 -3.613 2.675 1.00 20.70 185 HIS A CA 1
ATOM 1380 C C . HIS A 1 184 ? 18.287 -2.323 3.277 1.00 23.59 185 HIS A C 1
ATOM 1381 O O . HIS A 1 184 ? 18.963 -1.288 3.294 1.00 18.81 185 HIS A O 1
ATOM 1388 N N . LEU A 1 185 ? 17.060 -2.390 3.790 1.00 19.16 186 LEU A N 1
ATOM 1389 C CA . LEU A 1 185 ? 16.408 -1.212 4.363 1.00 19.12 186 LEU A CA 1
ATOM 1390 C C . LEU A 1 185 ? 16.974 -0.819 5.725 1.00 17.75 186 LEU A C 1
ATOM 1391 O O . LEU A 1 185 ? 16.936 -1.606 6.664 1.00 18.34 186 LEU A O 1
ATOM 1396 N N . ASP A 1 186 ? 17.468 0.410 5.840 1.00 13.97 187 ASP A N 1
ATOM 1397 C CA . ASP A 1 186 ? 17.971 0.904 7.120 1.00 16.61 187 ASP A CA 1
ATOM 1398 C C . ASP A 1 186 ? 16.901 1.706 7.846 1.00 16.98 187 ASP A C 1
ATOM 1399 O O . ASP A 1 186 ? 15.857 2.000 7.271 1.00 16.21 187 ASP A O 1
ATOM 1404 N N . ILE A 1 187 ? 17.160 2.032 9.111 1.00 15.70 188 ILE A N 1
ATOM 1405 C CA . ILE A 1 187 ? 16.272 2.893 9.877 1.00 18.65 188 ILE A CA 1
ATOM 1406 C C . ILE A 1 187 ? 16.769 4.338 9.783 1.00 14.21 188 ILE A C 1
ATOM 1407 O O . ILE A 1 187 ? 17.934 4.629 10.049 1.00 15.95 188 ILE A O 1
ATOM 1412 N N . VAL A 1 188 ? 15.886 5.229 9.366 1.00 15.16 189 VAL A N 1
ATOM 1413 C CA . VAL A 1 188 ? 16.202 6.643 9.294 1.00 14.99 189 VAL A CA 1
ATOM 1414 C C . VAL A 1 188 ? 15.275 7.391 10.234 1.00 14.65 189 VAL A C 1
ATOM 1415 O O . VAL A 1 188 ? 14.067 7.416 10.014 1.00 15.01 189 VAL A O 1
ATOM 1419 N N . GLY A 1 189 ? 15.837 8.013 11.266 1.00 13.32 190 GLY A N 1
ATOM 1420 C CA . GLY A 1 189 ? 15.033 8.729 12.240 1.00 14.13 190 GLY A CA 1
ATOM 1421 C C . GLY A 1 189 ? 15.374 10.206 12.371 1.00 14.30 190 GLY A C 1
ATOM 1422 O O . GLY A 1 189 ? 16.528 10.563 12.598 1.00 13.81 190 GLY A O 1
ATOM 1423 N N . PHE A 1 190 ? 14.364 11.063 12.224 1.00 12.04 191 PHE A N 1
ATOM 1424 C CA . PHE A 1 190 ? 14.542 12.501 12.395 1.00 10.02 191 PHE A CA 1
ATOM 1425 C C . PHE A 1 190 ? 14.195 12.822 13.840 1.00 10.74 191 PHE A C 1
ATOM 1426 O O . PHE A 1 190 ? 13.027 12.929 14.185 1.00 13.42 191 PHE A O 1
ATOM 1434 N N . GLY A 1 191 ? 15.211 12.938 14.684 1.00 13.41 192 GLY A N 1
ATOM 1435 C CA . GLY A 1 191 ? 15.008 13.133 16.111 1.00 13.74 192 GLY A CA 1
ATOM 1436 C C . GLY A 1 191 ? 14.902 14.587 16.546 1.00 15.73 192 GLY A C 1
ATOM 1437 O O . GLY A 1 191 ? 14.377 15.442 15.821 1.00 15.48 192 GLY A O 1
ATOM 1438 N N . ASP A 1 192 ? 15.388 14.880 17.748 1.00 13.45 193 ASP A N 1
ATOM 1439 C CA . ASP A 1 192 ? 15.320 16.240 18.245 1.00 14.49 193 ASP A CA 1
ATOM 1440 C C . ASP A 1 192 ? 16.418 17.100 17.620 1.00 18.02 193 ASP A C 1
ATOM 1441 O O . ASP A 1 192 ? 16.132 18.138 17.026 1.00 17.82 193 ASP A O 1
ATOM 1446 N N . LYS A 1 193 ? 17.665 16.650 17.728 1.00 16.77 194 LYS A N 1
ATOM 1447 C CA . LYS A 1 193 ? 18.791 17.431 17.243 1.00 17.69 194 LYS A CA 1
ATOM 1448 C C . LYS A 1 193 ? 19.565 16.811 16.073 1.00 16.59 194 LYS A C 1
ATOM 1449 O O . LYS A 1 193 ? 20.470 17.439 15.550 1.00 12.58 194 LYS A O 1
ATOM 1455 N N . HIS A 1 194 ? 19.194 15.600 15.640 1.00 16.51 195 HIS A N 1
ATOM 1456 C CA . HIS A 1 194 ? 19.897 14.959 14.532 1.00 16.18 195 HIS A CA 1
ATOM 1457 C C . HIS A 1 194 ? 19.020 13.986 13.755 1.00 14.41 195 HIS A C 1
ATOM 1458 O O . HIS A 1 194 ? 18.121 13.382 14.317 1.00 12.49 195 HIS A O 1
ATOM 1465 N N . VAL A 1 195 ? 19.315 13.824 12.471 1.00 14.25 196 VAL A N 1
ATOM 1466 C CA . VAL A 1 195 ? 18.833 12.659 11.735 1.00 16.08 196 VAL A CA 1
ATOM 1467 C C . VAL A 1 195 ? 19.772 11.525 12.113 1.00 15.54 196 VAL A C 1
ATOM 1468 O O . VAL A 1 195 ? 20.992 11.685 12.048 1.00 15.58 196 VAL A O 1
ATOM 1472 N N . PHE A 1 196 ? 19.207 10.400 12.546 1.00 12.47 197 PHE A N 1
ATOM 1473 C CA . PHE A 1 196 ? 19.988 9.241 12.955 1.00 13.57 197 PHE A CA 1
ATOM 1474 C C . PHE A 1 196 ? 19.772 8.137 11.932 1.00 15.29 197 PHE A C 1
ATOM 1475 O O . PHE A 1 196 ? 18.692 8.029 11.352 1.00 14.58 197 PHE A O 1
ATOM 1483 N N . ILE A 1 197 ? 20.784 7.308 11.729 1.00 13.86 198 ILE A N 1
ATOM 1484 C CA . ILE A 1 197 ? 20.641 6.096 10.930 1.00 15.26 198 ILE A CA 1
ATOM 1485 C C . ILE A 1 197 ? 21.010 4.893 11.789 1.00 20.28 198 ILE A C 1
ATOM 1486 O O . ILE A 1 197 ? 21.953 4.962 12.577 1.00 22.57 198 ILE A O 1
ATOM 1491 N N . SER A 1 198 ? 20.257 3.804 11.657 1.00 16.47 199 SER A N 1
ATOM 1492 C CA . SER A 1 198 ? 20.705 2.503 12.139 1.00 17.35 199 SER A CA 1
ATOM 1493 C C . SER A 1 198 ? 20.820 1.577 10.954 1.00 18.63 199 SER A C 1
ATOM 1494 O O . SER A 1 198 ? 19.813 1.248 10.320 1.00 18.41 199 SER A O 1
ATOM 1497 N N . ARG A 1 199 ? 22.044 1.156 10.665 1.00 16.60 200 ARG A N 1
ATOM 1498 C CA . ARG A 1 199 ? 22.324 0.362 9.482 1.00 20.88 200 ARG A CA 1
ATOM 1499 C C . ARG A 1 199 ? 21.740 -1.022 9.639 1.00 21.80 200 ARG A C 1
ATOM 1500 O O . ARG A 1 199 ? 21.909 -1.666 10.675 1.00 23.74 200 ARG A O 1
ATOM 1508 N N . ASN A 1 200 ? 21.059 -1.473 8.599 1.00 18.89 201 ASN A N 1
ATOM 1509 C CA . ASN A 1 200 ? 20.625 -2.852 8.502 1.00 23.81 201 ASN A CA 1
ATOM 1510 C C . ASN A 1 200 ? 21.824 -3.693 8.104 1.00 21.80 201 ASN A C 1
ATOM 1511 O O . ASN A 1 200 ? 22.387 -3.505 7.032 1.00 27.12 201 ASN A O 1
ATOM 1516 N N . ASN A 1 201 ? 22.240 -4.604 8.975 1.00 24.42 202 ASN A N 1
ATOM 1517 C CA . ASN A 1 201 ? 23.444 -5.381 8.707 1.00 27.65 202 ASN A CA 1
ATOM 1518 C C . ASN A 1 201 ? 23.272 -6.405 7.592 1.00 30.35 202 ASN A C 1
ATOM 1519 O O . ASN A 1 201 ? 24.245 -6.780 6.941 1.00 40.87 202 ASN A O 1
ATOM 1524 N N . GLY A 1 202 ? 22.032 -6.832 7.368 1.00 34.92 203 GLY A N 1
ATOM 1525 C CA . GLY A 1 202 ? 21.721 -7.832 6.358 1.00 33.86 203 GLY A CA 1
ATOM 1526 C C . GLY A 1 202 ? 21.134 -9.095 6.963 1.00 39.17 203 GLY A C 1
ATOM 1527 O O . GLY A 1 202 ? 20.403 -9.847 6.304 1.00 37.31 203 GLY A O 1
ATOM 1528 N N . ASP A 1 203 ? 21.426 -9.305 8.241 1.00 40.18 204 ASP A N 1
ATOM 1529 C CA . ASP A 1 203 ? 21.164 -10.583 8.897 1.00 42.01 204 ASP A CA 1
ATOM 1530 C C . ASP A 1 203 ? 20.081 -10.510 9.965 1.00 44.92 204 ASP A C 1
ATOM 1531 O O . ASP A 1 203 ? 20.062 -11.318 10.899 1.00 45.85 204 ASP A O 1
ATOM 1536 N N . GLY A 1 204 ? 19.185 -9.544 9.839 1.00 40.36 205 GLY A N 1
ATOM 1537 C CA . GLY A 1 204 ? 18.141 -9.376 10.829 1.00 42.02 205 GLY A CA 1
ATOM 1538 C C . GLY A 1 204 ? 18.591 -8.570 12.035 1.00 42.60 205 GLY A C 1
ATOM 1539 O O . GLY A 1 204 ? 17.891 -8.546 13.050 1.00 38.82 205 GLY A O 1
ATOM 1540 N N . THR A 1 205 ? 19.750 -7.914 11.932 1.00 38.27 206 THR A N 1
ATOM 1541 C CA . THR A 1 205 ? 20.197 -6.993 12.984 1.00 34.34 206 THR A CA 1
ATOM 1542 C C . THR A 1 205 ? 20.440 -5.559 12.491 1.00 28.38 206 THR A C 1
ATOM 1543 O O . THR A 1 205 ? 20.754 -5.322 11.321 1.00 25.05 206 THR A O 1
ATOM 1547 N N . PHE A 1 206 ? 20.294 -4.606 13.405 1.00 30.23 207 PHE A N 1
ATOM 1548 C CA . PHE A 1 206 ? 20.568 -3.200 13.121 1.00 26.47 207 PHE A CA 1
ATOM 1549 C C . PHE A 1 206 ? 21.674 -2.707 14.034 1.00 26.46 207 PHE A C 1
ATOM 1550 O O . PHE A 1 206 ? 21.664 -2.988 15.233 1.00 28.14 207 PHE A O 1
ATOM 1558 N N . ALA A 1 207 ? 22.624 -1.971 13.469 1.00 25.76 208 ALA A N 1
ATOM 1559 C CA . ALA A 1 207 ? 23.668 -1.327 14.261 1.00 24.66 208 ALA A CA 1
ATOM 1560 C C . ALA A 1 207 ? 23.088 -0.242 15.167 1.00 23.21 208 ALA A C 1
ATOM 1561 O O . ALA A 1 207 ? 21.969 0.235 14.947 1.00 23.55 208 ALA A O 1
ATOM 1563 N N . PRO A 1 208 ? 23.843 0.145 16.203 1.00 24.46 209 PRO A N 1
ATOM 1564 C CA . PRO A 1 208 ? 23.412 1.262 17.046 1.00 24.55 209 PRO A CA 1
ATOM 1565 C C . PRO A 1 208 ? 23.222 2.544 16.229 1.00 21.97 209 PRO A C 1
ATOM 1566 O O . PRO A 1 208 ? 23.957 2.773 15.263 1.00 22.99 209 PRO A O 1
ATOM 1570 N N . ALA A 1 209 ? 22.245 3.358 16.616 1.00 19.73 210 ALA A N 1
ATOM 1571 C CA . ALA A 1 209 ? 21.969 4.602 15.908 1.00 21.50 210 ALA A CA 1
ATOM 1572 C C . ALA A 1 209 ? 23.166 5.539 15.942 1.00 23.05 210 ALA A C 1
ATOM 1573 O O . ALA A 1 209 ? 23.886 5.631 16.937 1.00 21.71 210 ALA A O 1
ATOM 1575 N N . LYS A 1 210 ? 23.369 6.236 14.836 1.00 17.40 211 LYS A N 1
ATOM 1576 C CA . LYS A 1 210 ? 24.453 7.185 14.721 1.00 20.29 211 LYS A CA 1
ATOM 1577 C C . LYS A 1 210 ? 23.899 8.450 14.075 1.00 24.00 211 LYS A C 1
ATOM 1578 O O . LYS A 1 210 ? 23.072 8.373 13.165 1.00 16.80 211 LYS A O 1
ATOM 1584 N N . SER A 1 211 ? 24.342 9.605 14.561 1.00 16.47 212 SER A N 1
ATOM 1585 C CA . SER A 1 211 ? 23.905 10.875 14.010 1.00 19.53 212 SER A CA 1
ATOM 1586 C C . SER A 1 211 ? 24.574 11.116 12.666 1.00 18.76 212 SER A C 1
ATOM 1587 O O . SER A 1 211 ? 25.775 10.897 12.533 1.00 20.02 212 SER A O 1
ATOM 1590 N N . VAL A 1 212 ? 23.813 11.584 11.678 1.00 16.84 213 VAL A N 1
ATOM 1591 C CA . VAL A 1 212 ? 24.381 11.849 10.360 1.00 17.83 213 VAL A CA 1
ATOM 1592 C C . VAL A 1 212 ? 24.161 13.266 9.823 1.00 16.08 213 VAL A C 1
ATOM 1593 O O . VAL A 1 212 ? 24.890 13.697 8.936 1.00 19.78 213 VAL A O 1
ATOM 1597 N N . ILE A 1 213 ? 23.145 13.962 10.320 1.00 17.85 214 ILE A N 1
ATOM 1598 C CA . ILE A 1 213 ? 22.893 15.350 9.913 1.00 17.94 214 ILE A CA 1
ATOM 1599 C C . ILE A 1 213 ? 22.392 16.140 11.110 1.00 18.45 214 ILE A C 1
ATOM 1600 O O . ILE A 1 213 ? 21.579 15.640 11.894 1.00 17.73 214 ILE A O 1
ATOM 1605 N N . ASP A 1 214 ? 22.880 17.369 11.259 1.00 17.02 215 ASP A N 1
ATOM 1606 C CA . ASP A 1 214 ? 22.432 18.235 12.345 1.00 14.88 215 ASP A CA 1
ATOM 1607 C C . ASP A 1 214 ? 21.446 19.245 11.781 1.00 17.34 215 ASP A C 1
ATOM 1608 O O . ASP A 1 214 ? 21.707 20.453 11.768 1.00 16.91 215 ASP A O 1
ATOM 1613 N N . ASN A 1 215 ? 20.325 18.729 11.290 1.00 13.12 216 ASN A N 1
ATOM 1614 C CA . ASN A 1 215 ? 19.342 19.509 10.549 1.00 15.03 216 ASN A CA 1
ATOM 1615 C C . ASN A 1 215 ? 18.110 18.627 10.271 1.00 15.90 216 ASN A C 1
ATOM 1616 O O . ASN A 1 215 ? 18.060 17.463 10.690 1.00 13.84 216 ASN A O 1
ATOM 1621 N N . PHE A 1 216 ? 17.117 19.194 9.596 1.00 13.64 217 PHE A N 1
ATOM 1622 C CA . PHE A 1 216 ? 15.865 18.504 9.321 1.00 14.73 217 PHE A CA 1
ATOM 1623 C C . PHE A 1 216 ? 15.118 18.055 10.582 1.00 16.37 217 PHE A C 1
ATOM 1624 O O . PHE A 1 216 ? 14.269 17.168 10.518 1.00 14.05 217 PHE A O 1
ATOM 1632 N N . CYS A 1 217 ? 15.412 18.665 11.724 1.00 15.20 218 CYS A N 1
ATOM 1633 C CA . CYS A 1 217 ? 14.796 18.230 12.973 1.00 12.30 218 CYS A CA 1
ATOM 1634 C C . CYS A 1 217 ? 14.136 19.377 13.730 1.00 16.19 218 CYS A C 1
ATOM 1635 O O . CYS A 1 217 ? 14.434 20.555 13.511 1.00 16.30 218 CYS A O 1
ATOM 1638 N N . ILE A 1 218 ? 13.248 19.022 14.637 1.00 13.07 219 ILE A N 1
ATOM 1639 C CA . ILE A 1 218 ? 12.465 20.024 15.346 1.00 16.19 219 ILE A CA 1
ATOM 1640 C C . ILE A 1 218 ? 13.361 21.014 16.113 1.00 19.47 219 ILE A C 1
ATOM 1641 O O . ILE A 1 218 ? 13.068 22.205 16.170 1.00 14.68 219 ILE A O 1
ATOM 1646 N N . ASP A 1 219 ? 14.470 20.523 16.662 1.00 15.04 220 ASP A N 1
ATOM 1647 C CA . ASP A 1 219 ? 15.397 21.382 17.395 1.00 18.49 220 ASP A CA 1
ATOM 1648 C C . ASP A 1 219 ? 16.757 21.495 16.722 1.00 19.98 220 ASP A C 1
ATOM 1649 O O . ASP A 1 219 ? 17.767 21.766 17.376 1.00 14.00 220 ASP A O 1
ATOM 1654 N N . ALA A 1 220 ? 16.762 21.276 15.409 1.00 15.15 221 ALA A N 1
ATOM 1655 C CA . ALA A 1 220 ? 17.905 21.579 14.562 1.00 16.13 221 ALA A CA 1
ATOM 1656 C C . ALA A 1 220 ? 17.377 22.056 13.220 1.00 16.17 221 ALA A C 1
ATOM 1657 O O . ALA A 1 220 ? 17.125 21.253 12.320 1.00 15.01 221 ALA A O 1
ATOM 1659 N N . GLY A 1 221 ? 17.186 23.365 13.098 1.00 14.78 222 GLY A N 1
ATOM 1660 C CA . GLY A 1 221 ? 16.680 23.933 11.861 1.00 15.68 222 GLY A CA 1
ATOM 1661 C C . GLY A 1 221 ? 15.208 24.264 11.943 1.00 16.09 222 GLY A C 1
ATOM 1662 O O . GLY A 1 221 ? 14.630 24.785 10.981 1.00 14.22 222 GLY A O 1
ATOM 1663 N N . GLY A 1 222 ? 14.596 23.961 13.086 1.00 13.60 223 GLY A N 1
ATOM 1664 C CA . GLY A 1 222 ? 13.204 24.316 13.332 1.00 13.92 223 GLY A CA 1
ATOM 1665 C C . GLY A 1 222 ? 12.181 23.573 12.474 1.00 15.57 223 GLY A C 1
ATOM 1666 O O . GLY A 1 222 ? 11.113 24.097 12.173 1.00 15.85 223 GLY A O 1
ATOM 1667 N N . TRP A 1 223 ? 12.505 22.347 12.073 1.00 15.83 224 TRP A N 1
ATOM 1668 C CA . TRP A 1 223 ? 11.614 21.546 11.229 1.00 14.48 224 TRP A CA 1
ATOM 1669 C C . TRP A 1 223 ? 10.412 20.995 12.012 1.00 13.99 224 TRP A C 1
ATOM 1670 O O . TRP A 1 223 ? 10.591 20.184 12.911 1.00 14.33 224 TRP A O 1
ATOM 1681 N N . LYS A 1 224 ? 9.192 21.413 11.666 1.00 13.14 225 LYS A N 1
ATOM 1682 C CA . LYS A 1 224 ? 8.016 20.944 12.405 1.00 16.09 225 LYS A CA 1
ATOM 1683 C C . LYS A 1 224 ? 7.164 19.918 11.647 1.00 17.30 225 LYS A C 1
ATOM 1684 O O . LYS A 1 224 ? 6.984 20.013 10.426 1.00 13.98 225 LYS A O 1
ATOM 1690 N N . ILE A 1 225 ? 6.628 18.952 12.393 1.00 17.12 226 ILE A N 1
ATOM 1691 C CA . ILE A 1 225 ? 5.812 17.885 11.813 1.00 17.33 226 ILE A CA 1
ATOM 1692 C C . ILE A 1 225 ? 4.694 18.390 10.872 1.00 20.56 226 ILE A C 1
ATOM 1693 O O . ILE A 1 225 ? 4.500 17.868 9.774 1.00 21.21 226 ILE A O 1
ATOM 1698 N N . GLY A 1 226 ? 3.945 19.408 11.241 1.00 14.88 227 GLY A N 1
ATOM 1699 C CA . GLY A 1 226 ? 2.911 19.761 10.272 1.00 29.18 227 GLY A CA 1
ATOM 1700 C C . GLY A 1 226 ? 3.509 20.337 8.989 1.00 24.68 227 GLY A C 1
ATOM 1701 O O . GLY A 1 226 ? 3.417 19.824 7.851 1.00 22.48 227 GLY A O 1
ATOM 1702 N N . ASP A 1 227 ? 4.231 21.404 9.243 1.00 18.52 228 ASP A N 1
ATOM 1703 C CA . ASP A 1 227 ? 4.436 22.482 8.328 1.00 18.10 228 ASP A CA 1
ATOM 1704 C C . ASP A 1 227 ? 5.582 22.245 7.359 1.00 18.54 228 ASP A C 1
ATOM 1705 O O . ASP A 1 227 ? 5.643 22.887 6.313 1.00 14.28 228 ASP A O 1
ATOM 1710 N N . HIS A 1 228 ? 6.472 21.321 7.718 1.00 15.04 229 HIS A N 1
ATOM 1711 C CA . HIS A 1 228 ? 7.710 21.089 6.978 1.00 13.67 229 HIS A CA 1
ATOM 1712 C C . HIS A 1 228 ? 7.927 19.613 6.709 1.00 15.22 229 HIS A C 1
ATOM 1713 O O . HIS A 1 228 ? 8.702 18.954 7.417 1.00 14.20 229 HIS A O 1
ATOM 1720 N N . PRO A 1 229 ? 7.242 19.086 5.686 1.00 15.09 230 PRO A N 1
ATOM 1721 C CA . PRO A 1 229 ? 7.364 17.675 5.302 1.00 13.64 230 PRO A CA 1
ATOM 1722 C C . PRO A 1 229 ? 8.800 17.288 4.943 1.00 15.28 230 PRO A C 1
ATOM 1723 O O . PRO A 1 229 ? 9.506 18.078 4.322 1.00 14.20 230 PRO A O 1
ATOM 1727 N N . ARG A 1 230 ? 9.219 16.096 5.356 1.00 13.06 231 ARG A N 1
ATOM 1728 C CA . ARG A 1 230 ? 10.539 15.574 5.012 1.00 10.71 231 ARG A CA 1
ATOM 1729 C C . ARG A 1 230 ? 10.419 14.193 4.391 1.00 11.72 231 ARG A C 1
ATOM 1730 O O . ARG A 1 230 ? 9.554 13.398 4.774 1.00 10.95 231 ARG A O 1
ATOM 1738 N N . PHE A 1 231 ? 11.322 13.908 3.463 1.00 12.38 232 PHE A N 1
ATOM 1739 C CA . PHE A 1 231 ? 11.271 12.680 2.686 1.00 12.13 232 PHE A CA 1
ATOM 1740 C C . PHE A 1 231 ? 12.639 12.037 2.547 1.00 13.85 232 PHE A C 1
ATOM 1741 O O . PHE A 1 231 ? 13.672 12.713 2.593 1.00 13.50 232 PHE A O 1
ATOM 1749 N N . VAL A 1 232 ? 12.645 10.729 2.333 1.00 15.09 233 VAL A N 1
ATOM 1750 C CA . VAL A 1 232 ? 13.865 10.049 1.910 1.00 17.20 233 VAL A CA 1
ATOM 1751 C C . VAL A 1 232 ? 13.639 9.465 0.527 1.00 12.48 233 VAL A C 1
ATOM 1752 O O . VAL A 1 232 ? 12.597 8.879 0.261 1.00 17.64 233 VAL A O 1
ATOM 1756 N N . ALA A 1 233 ? 14.604 9.638 -0.364 1.00 10.55 234 ALA A N 1
ATOM 1757 C CA . ALA A 1 233 ? 14.377 9.285 -1.757 1.00 14.12 234 ALA A CA 1
ATOM 1758 C C . ALA A 1 233 ? 15.678 9.413 -2.503 1.00 12.93 234 ALA A C 1
ATOM 1759 O O . ALA A 1 233 ? 16.485 10.272 -2.179 1.00 12.12 234 ALA A O 1
ATOM 1761 N N . ASP A 1 234 ? 15.891 8.560 -3.499 1.00 12.72 235 ASP A N 1
ATOM 1762 C CA . ASP A 1 234 ? 17.081 8.666 -4.316 1.00 13.55 235 ASP A CA 1
ATOM 1763 C C . ASP A 1 234 ? 16.948 9.837 -5.272 1.00 15.86 235 ASP A C 1
ATOM 1764 O O . ASP A 1 234 ? 16.114 9.805 -6.177 1.00 14.30 235 ASP A O 1
ATOM 1769 N N . LEU A 1 235 ? 17.786 10.853 -5.063 1.00 10.79 236 LEU A N 1
ATOM 1770 C CA . LEU A 1 235 ? 17.808 12.060 -5.884 1.00 14.95 236 LEU A CA 1
ATOM 1771 C C . LEU A 1 235 ? 19.026 12.118 -6.816 1.00 12.81 236 LEU A C 1
ATOM 1772 O O . LEU A 1 235 ? 19.201 13.089 -7.547 1.00 15.42 236 LEU A O 1
ATOM 1777 N N . THR A 1 236 ? 19.873 11.096 -6.782 1.00 14.34 237 THR A N 1
ATOM 1778 C CA . THR A 1 236 ? 21.074 11.095 -7.629 1.00 15.17 237 THR A CA 1
ATOM 1779 C C . THR A 1 236 ? 21.147 9.901 -8.574 1.00 17.47 237 THR A C 1
ATOM 1780 O O . THR A 1 236 ? 21.950 9.887 -9.500 1.00 16.53 237 THR A O 1
ATOM 1784 N N . GLY A 1 237 ? 20.304 8.902 -8.352 1.00 15.35 238 GLY A N 1
ATOM 1785 C CA . GLY A 1 237 ? 20.312 7.740 -9.220 1.00 17.30 238 GLY A CA 1
ATOM 1786 C C . GLY A 1 237 ? 21.303 6.666 -8.830 1.00 19.71 238 GLY A C 1
ATOM 1787 O O . GLY A 1 237 ? 21.382 5.643 -9.509 1.00 25.64 238 GLY A O 1
ATOM 1788 N N . ASP A 1 238 ? 22.042 6.871 -7.738 1.00 18.64 239 ASP A N 1
ATOM 1789 C CA . ASP A 1 238 ? 22.998 5.860 -7.267 1.00 18.93 239 ASP A CA 1
ATOM 1790 C C . ASP A 1 238 ? 22.342 4.715 -6.500 1.00 20.37 239 ASP A C 1
ATOM 1791 O O . ASP A 1 238 ? 23.027 3.808 -6.030 1.00 21.65 239 ASP A O 1
ATOM 1796 N N . GLY A 1 239 ? 21.022 4.764 -6.353 1.00 21.43 240 GLY A N 1
ATOM 1797 C CA . GLY A 1 239 ? 20.301 3.695 -5.686 1.00 20.65 240 GLY A CA 1
ATOM 1798 C C . GLY A 1 239 ? 20.215 3.812 -4.172 1.00 25.08 240 GLY A C 1
ATOM 1799 O O . GLY A 1 239 ? 19.570 2.979 -3.531 1.00 21.58 240 GLY A O 1
ATOM 1800 N N . THR A 1 240 ? 20.862 4.827 -3.595 1.00 19.33 241 THR A N 1
ATOM 1801 C CA . THR A 1 240 ? 20.738 5.087 -2.161 1.00 15.99 241 THR A CA 1
ATOM 1802 C C . THR A 1 240 ? 19.862 6.312 -1.890 1.00 18.59 241 THR A C 1
ATOM 1803 O O . THR A 1 240 ? 19.753 7.222 -2.732 1.00 13.76 241 THR A O 1
ATOM 1807 N N . ALA A 1 241 ? 19.241 6.323 -0.711 1.00 14.45 242 ALA A N 1
ATOM 1808 C CA . ALA A 1 241 ? 18.308 7.377 -0.334 1.00 11.90 242 ALA A CA 1
ATOM 1809 C C . ALA A 1 241 ? 18.990 8.676 0.122 1.00 14.00 242 ALA A C 1
ATOM 1810 O O . ALA A 1 241 ? 19.803 8.684 1.048 1.00 11.45 242 ALA A O 1
ATOM 1812 N N . ASP A 1 242 ? 18.640 9.768 -0.542 1.00 11.03 243 ASP A N 1
ATOM 1813 C CA . ASP A 1 242 ? 19.015 11.105 -0.086 1.00 14.71 243 ASP A CA 1
ATOM 1814 C C . ASP A 1 242 ? 17.907 11.688 0.773 1.00 17.02 243 ASP A C 1
ATOM 1815 O O . ASP A 1 242 ? 16.862 11.061 0.955 1.00 13.61 243 ASP A O 1
ATOM 1820 N N . ILE A 1 243 ? 18.140 12.873 1.323 1.00 13.95 244 ILE A N 1
ATOM 1821 C CA . ILE A 1 243 ? 17.140 13.492 2.173 1.00 13.98 244 ILE A CA 1
ATOM 1822 C C . ILE A 1 243 ? 16.713 14.847 1.632 1.00 13.43 244 ILE A C 1
ATOM 1823 O O . ILE A 1 243 ? 17.539 15.636 1.182 1.00 13.53 244 ILE A O 1
ATOM 1828 N N . ILE A 1 244 ? 15.406 15.090 1.648 1.00 12.29 245 ILE A N 1
ATOM 1829 C CA . ILE A 1 244 ? 14.865 16.349 1.170 1.00 11.18 245 ILE A CA 1
ATOM 1830 C C . ILE A 1 244 ? 13.678 16.745 2.026 1.00 10.78 245 ILE A C 1
ATOM 1831 O O . ILE A 1 244 ? 12.958 15.894 2.531 1.00 12.71 245 ILE A O 1
ATOM 1836 N N . GLY A 1 245 ? 13.502 18.046 2.224 1.00 11.96 246 GLY A N 1
ATOM 1837 C CA . GLY A 1 245 ? 12.436 18.538 3.069 1.00 12.79 246 GLY A CA 1
ATOM 1838 C C . GLY A 1 245 ? 11.973 19.889 2.575 1.00 12.71 246 GLY A C 1
ATOM 1839 O O . GLY A 1 245 ? 12.771 20.681 2.080 1.00 13.06 246 GLY A O 1
ATOM 1840 N N . CYS A 1 246 ? 10.679 20.143 2.699 1.00 15.06 247 CYS A N 1
ATOM 1841 C CA . CYS A 1 246 ? 10.111 21.430 2.328 1.00 15.12 247 CYS A CA 1
ATOM 1842 C C . CYS A 1 246 ? 10.022 22.299 3.576 1.00 14.27 247 CYS A C 1
ATOM 1843 O O . CYS A 1 246 ? 9.219 22.029 4.467 1.00 14.17 247 CYS A O 1
ATOM 1846 N N . GLY A 1 247 ? 10.856 23.332 3.629 1.00 11.50 248 GLY A N 1
ATOM 1847 C CA . GLY A 1 247 ? 10.984 24.153 4.813 1.00 13.79 248 GLY A CA 1
ATOM 1848 C C . GLY A 1 247 ? 10.342 25.518 4.679 1.00 13.61 248 GLY A C 1
ATOM 1849 O O . GLY A 1 247 ? 9.232 25.633 4.176 1.00 14.17 248 GLY A O 1
ATOM 1850 N N . LYS A 1 248 ? 11.035 26.548 5.156 1.00 14.45 249 LYS A N 1
ATOM 1851 C CA . LYS A 1 248 ? 10.507 27.909 5.111 1.00 12.96 249 LYS A CA 1
ATOM 1852 C C . LYS A 1 248 ? 10.837 28.533 3.772 1.00 14.61 249 LYS A C 1
ATOM 1853 O O . LYS A 1 248 ? 9.937 28.917 3.009 1.00 15.35 249 LYS A O 1
ATOM 1859 N N . ALA A 1 249 ? 12.136 28.625 3.485 1.00 14.33 250 ALA A N 1
ATOM 1860 C CA . ALA A 1 249 ? 12.616 29.318 2.287 1.00 14.41 250 ALA A CA 1
ATOM 1861 C C . ALA A 1 249 ? 12.410 28.493 1.020 1.00 17.43 250 ALA A C 1
ATOM 1862 O O . ALA A 1 249 ? 12.470 29.034 -0.080 1.00 15.83 250 ALA A O 1
ATOM 1864 N N . GLY A 1 250 ? 12.131 27.198 1.171 1.00 11.71 251 GLY A N 1
ATOM 1865 C CA . GLY A 1 250 ? 11.998 26.309 0.017 1.00 13.87 251 GLY A CA 1
ATOM 1866 C C . GLY A 1 250 ? 12.393 24.874 0.341 1.00 14.87 251 GLY A C 1
ATOM 1867 O O . GLY A 1 250 ? 12.239 24.454 1.478 1.00 15.36 251 GLY A O 1
ATOM 1868 N N . CYS A 1 251 ? 12.900 24.131 -0.646 1.00 15.57 252 CYS A N 1
ATOM 1869 C CA . CYS A 1 251 ? 13.347 22.751 -0.431 1.00 11.95 252 CYS A CA 1
ATOM 1870 C C . CYS A 1 251 ? 14.845 22.653 -0.186 1.00 15.25 252 CYS A C 1
ATOM 1871 O O . CYS A 1 251 ? 15.659 23.141 -0.983 1.00 11.25 252 CYS A O 1
ATOM 1874 N N . TRP A 1 252 ? 15.184 22.005 0.921 1.00 12.16 253 TRP A N 1
ATOM 1875 C CA . TRP A 1 252 ? 16.556 21.780 1.340 1.00 15.84 253 TRP A CA 1
ATOM 1876 C C . TRP A 1 252 ? 16.908 20.306 1.153 1.00 13.87 253 TRP A C 1
ATOM 1877 O O . TRP A 1 252 ? 16.115 19.440 1.522 1.00 11.57 253 TRP A O 1
ATOM 1888 N N . VAL A 1 253 ? 18.077 20.012 0.584 1.00 15.07 254 VAL A N 1
ATOM 1889 C CA . VAL A 1 253 ? 18.533 18.629 0.548 1.00 13.36 254 VAL A CA 1
ATOM 1890 C C . VAL A 1 253 ? 19.955 18.406 1.055 1.00 18.10 254 VAL A C 1
ATOM 1891 O O . VAL A 1 253 ? 20.801 19.310 1.026 1.00 17.56 254 VAL A O 1
ATOM 1895 N N . ALA A 1 254 ? 20.181 17.194 1.546 1.00 11.96 255 ALA A N 1
ATOM 1896 C CA . ALA A 1 254 ? 21.509 16.726 1.882 1.00 15.71 255 ALA A CA 1
ATOM 1897 C C . ALA A 1 254 ? 21.700 15.392 1.165 1.00 18.02 255 ALA A C 1
ATOM 1898 O O . ALA A 1 254 ? 20.913 14.448 1.357 1.00 15.34 255 ALA A O 1
ATOM 1900 N N . LEU A 1 255 ? 22.745 15.310 0.350 1.00 12.63 256 LEU A N 1
ATOM 1901 C CA . LEU A 1 255 ? 22.952 14.145 -0.489 1.00 12.52 256 LEU A CA 1
ATOM 1902 C C . LEU A 1 255 ? 23.789 13.053 0.196 1.00 15.07 256 LEU A C 1
ATOM 1903 O O . LEU A 1 255 ? 24.780 13.331 0.884 1.00 14.49 256 LEU A O 1
ATOM 1908 N N . ASN A 1 256 ? 23.348 11.816 -0.001 1.00 16.08 257 ASN A N 1
ATOM 1909 C CA . ASN A 1 256 ? 24.007 10.607 0.475 1.00 16.75 257 ASN A CA 1
ATOM 1910 C C . ASN A 1 256 ? 25.213 10.336 -0.407 1.00 15.21 257 ASN A C 1
ATOM 1911 O O . ASN A 1 256 ? 25.100 10.396 -1.627 1.00 14.00 257 ASN A O 1
ATOM 1916 N N . ASN A 1 257 ? 26.365 10.043 0.196 1.00 18.28 258 ASN A N 1
ATOM 1917 C CA . ASN A 1 257 ? 27.571 9.762 -0.587 1.00 18.86 258 ASN A CA 1
ATOM 1918 C C . ASN A 1 257 ? 27.516 8.377 -1.214 1.00 19.22 258 ASN A C 1
ATOM 1919 O O . ASN A 1 257 ? 28.410 7.987 -1.970 1.00 20.68 258 ASN A O 1
ATOM 1924 N N . GLY A 1 258 ? 26.468 7.634 -0.881 1.00 15.94 259 GLY A N 1
ATOM 1925 C CA . GLY A 1 258 ? 26.296 6.288 -1.392 1.00 19.27 259 GLY A CA 1
ATOM 1926 C C . GLY A 1 258 ? 26.587 5.246 -0.329 1.00 20.54 259 GLY A C 1
ATOM 1927 O O . GLY A 1 258 ? 26.459 4.050 -0.569 1.00 21.22 259 GLY A O 1
ATOM 1928 N N . GLY A 1 259 ? 26.978 5.706 0.854 1.00 19.49 260 GLY A N 1
ATOM 1929 C CA . GLY A 1 259 ? 27.279 4.810 1.951 1.00 22.75 260 GLY A CA 1
ATOM 1930 C C . GLY A 1 259 ? 26.699 5.297 3.263 1.00 20.32 260 GLY A C 1
ATOM 1931 O O . GLY A 1 259 ? 27.075 4.831 4.337 1.00 19.21 260 GLY A O 1
ATOM 1932 N N . GLY A 1 260 ? 25.780 6.250 3.187 1.00 18.07 261 GLY A N 1
ATOM 1933 C CA . GLY A 1 260 ? 25.117 6.713 4.393 1.00 14.86 261 GLY A CA 1
ATOM 1934 C C . GLY A 1 260 ? 25.828 7.877 5.051 1.00 17.72 261 GLY A C 1
ATOM 1935 O O . GLY A 1 260 ? 25.521 8.233 6.185 1.00 20.14 261 GLY A O 1
ATOM 1936 N N . VAL A 1 261 ? 26.779 8.477 4.345 1.00 16.22 262 VAL A N 1
ATOM 1937 C CA . VAL A 1 261 ? 27.363 9.736 4.800 1.00 15.93 262 VAL A CA 1
ATOM 1938 C C . VAL A 1 261 ? 26.735 10.902 4.034 1.00 16.35 262 VAL A C 1
ATOM 1939 O O . VAL A 1 261 ? 26.758 10.918 2.794 1.00 14.63 262 VAL A O 1
ATOM 1943 N N . PHE A 1 262 ? 26.212 11.893 4.762 1.00 15.40 263 PHE A N 1
ATOM 1944 C CA . PHE A 1 262 ? 25.510 13.017 4.139 1.00 17.51 263 PHE A CA 1
ATOM 1945 C C . PHE A 1 262 ? 26.301 14.317 4.060 1.00 20.94 263 PHE A C 1
ATOM 1946 O O . PHE A 1 262 ? 27.001 14.686 5.005 1.00 22.32 263 PHE A O 1
ATOM 1954 N N . GLY A 1 263 ? 26.173 14.997 2.920 1.00 17.47 264 GLY A N 1
ATOM 1955 C CA . GLY A 1 263 ? 26.828 16.265 2.672 1.00 18.83 264 GLY A CA 1
ATOM 1956 C C . GLY A 1 263 ? 26.078 17.458 3.248 1.00 20.07 264 GLY A C 1
ATOM 1957 O O . GLY A 1 263 ? 25.088 17.304 3.960 1.00 19.40 264 GLY A O 1
ATOM 1958 N N . GLN A 1 264 ? 26.557 18.659 2.951 1.00 15.76 265 GLN A N 1
ATOM 1959 C CA . GLN A 1 264 ? 25.955 19.858 3.518 1.00 22.14 265 GLN A CA 1
ATOM 1960 C C . GLN A 1 264 ? 24.513 20.049 3.039 1.00 20.09 265 GLN A C 1
ATOM 1961 O O . GLN A 1 264 ? 24.137 19.617 1.950 1.00 17.29 265 GLN A O 1
ATOM 1967 N N . VAL A 1 265 ? 23.712 20.699 3.872 1.00 17.49 266 VAL A N 1
ATOM 1968 C CA . VAL A 1 265 ? 22.299 20.897 3.585 1.00 15.27 266 VAL A CA 1
ATOM 1969 C C . VAL A 1 265 ? 22.092 22.172 2.784 1.00 19.08 266 VAL A C 1
ATOM 1970 O O . VAL A 1 265 ? 22.338 23.275 3.284 1.00 21.29 266 VAL A O 1
ATOM 1974 N N . LYS A 1 266 ? 21.640 22.020 1.542 1.00 15.33 267 LYS A N 1
ATOM 1975 C CA . LYS A 1 266 ? 21.553 23.140 0.606 1.00 19.28 267 LYS A CA 1
ATOM 1976 C C . LYS A 1 266 ? 20.131 23.399 0.119 1.00 16.40 267 LYS A C 1
ATOM 1977 O O . LYS A 1 266 ? 19.339 22.476 -0.012 1.00 15.71 267 LYS A O 1
ATOM 1983 N N . LEU A 1 267 ? 19.821 24.662 -0.154 1.00 12.84 268 LEU A N 1
ATOM 1984 C CA . LEU A 1 267 ? 18.529 25.043 -0.714 1.00 15.18 268 LEU A CA 1
ATOM 1985 C C . LEU A 1 267 ? 18.562 24.837 -2.224 1.00 18.00 268 LEU A C 1
ATOM 1986 O O . LEU A 1 267 ? 19.289 25.541 -2.926 1.00 19.44 268 LEU A O 1
ATOM 1991 N N . VAL A 1 268 ? 17.780 23.883 -2.724 1.00 16.43 269 VAL A N 1
ATOM 1992 C CA . VAL A 1 268 ? 17.823 23.536 -4.143 1.00 15.77 269 VAL A CA 1
ATOM 1993 C C . VAL A 1 268 ? 16.666 24.108 -4.953 1.00 15.11 269 VAL A C 1
ATOM 1994 O O . VAL A 1 268 ? 16.745 24.179 -6.175 1.00 15.90 269 VAL A O 1
ATOM 1998 N N . ILE A 1 269 ? 15.572 24.456 -4.276 1.00 15.61 270 ILE A N 1
ATOM 1999 C CA . ILE A 1 269 ? 14.388 24.994 -4.932 1.00 15.36 270 ILE A CA 1
ATOM 2000 C C . ILE A 1 269 ? 13.818 26.069 -4.008 1.00 18.04 270 ILE A C 1
ATOM 2001 O O . ILE A 1 269 ? 13.581 25.809 -2.819 1.00 12.88 270 ILE A O 1
ATOM 2006 N N . ASN A 1 270 ? 13.585 27.265 -4.542 1.00 17.96 271 ASN A N 1
ATOM 2007 C CA . ASN A 1 270 ? 12.999 28.329 -3.727 1.00 22.64 271 ASN A CA 1
ATOM 2008 C C . ASN A 1 270 ? 11.467 28.350 -3.784 1.00 20.96 271 ASN A C 1
ATOM 2009 O O . ASN A 1 270 ? 10.841 29.395 -3.992 1.00 24.16 271 ASN A O 1
ATOM 2014 N N . ASP A 1 271 ? 10.870 27.186 -3.556 1.00 16.34 272 ASP A N 1
ATOM 2015 C CA . ASP A 1 271 ? 9.417 27.033 -3.579 1.00 16.39 272 ASP A CA 1
ATOM 2016 C C . ASP A 1 271 ? 9.019 25.792 -2.786 1.00 17.26 272 ASP A C 1
ATOM 2017 O O . ASP A 1 271 ? 9.884 25.051 -2.331 1.00 12.61 272 ASP A O 1
ATOM 2022 N N . PHE A 1 272 ? 7.713 25.584 -2.643 1.00 13.99 273 PHE A N 1
ATOM 2023 C CA . PHE A 1 272 ? 7.149 24.444 -1.901 1.00 15.98 273 PHE A CA 1
ATOM 2024 C C . PHE A 1 272 ? 7.238 24.623 -0.385 1.00 15.29 273 PHE A C 1
ATOM 2025 O O . PHE A 1 272 ? 6.817 23.748 0.373 1.00 15.45 273 PHE A O 1
ATOM 2033 N N . GLY A 1 273 ? 7.747 25.772 0.062 1.00 17.37 274 GLY A N 1
ATOM 2034 C CA . GLY A 1 273 ? 7.854 26.035 1.485 1.00 15.08 274 GLY A CA 1
ATOM 2035 C C . GLY A 1 273 ? 6.880 27.075 2.025 1.00 17.05 274 GLY A C 1
ATOM 2036 O O . GLY A 1 273 ? 6.093 27.662 1.267 1.00 13.82 274 GLY A O 1
ATOM 2037 N N . THR A 1 274 ? 6.942 27.324 3.334 1.00 11.45 275 THR A N 1
ATOM 2038 C CA . THR A 1 274 ? 5.964 28.220 3.968 1.00 13.01 275 THR A CA 1
ATOM 2039 C C . THR A 1 274 ? 6.057 29.655 3.458 1.00 14.92 275 THR A C 1
ATOM 2040 O O . THR A 1 274 ? 5.044 30.357 3.370 1.00 15.11 275 THR A O 1
ATOM 2044 N N . ASP A 1 275 ? 7.266 30.096 3.123 1.00 13.51 276 ASP A N 1
ATOM 2045 C CA . ASP A 1 275 ? 7.432 31.451 2.598 1.00 17.94 276 ASP A CA 1
ATOM 2046 C C . ASP A 1 275 ? 6.604 31.684 1.336 1.00 22.61 276 ASP A C 1
ATOM 2047 O O . ASP A 1 275 ? 6.155 32.801 1.088 1.00 25.48 276 ASP A O 1
ATOM 2052 N N . LYS A 1 276 ? 6.377 30.633 0.547 1.00 17.98 277 LYS A N 1
ATOM 2053 C CA . LYS A 1 276 ? 5.595 30.793 -0.679 1.00 19.40 277 LYS A CA 1
ATOM 2054 C C . LYS A 1 276 ? 4.120 30.412 -0.518 1.00 20.98 277 LYS A C 1
ATOM 2055 O O . LYS A 1 276 ? 3.373 30.355 -1.494 1.00 25.35 277 LYS A O 1
ATOM 2061 N N . GLY A 1 277 ? 3.706 30.159 0.717 1.00 16.63 278 GLY A N 1
ATOM 2062 C CA . GLY A 1 277 ? 2.304 29.930 1.010 1.00 20.21 278 GLY A CA 1
ATOM 2063 C C . GLY A 1 277 ? 1.870 28.475 1.094 1.00 19.25 278 GLY A C 1
ATOM 2064 O O . GLY A 1 277 ? 0.680 28.197 1.220 1.00 16.95 278 GLY A O 1
ATOM 2065 N N . TRP A 1 278 ? 2.824 27.547 1.034 1.00 16.47 279 TRP A N 1
ATOM 2066 C CA . TRP A 1 278 ? 2.478 26.142 1.116 1.00 16.22 279 TRP A CA 1
ATOM 2067 C C . TRP A 1 278 ? 2.170 25.772 2.559 1.00 14.69 279 TRP A C 1
ATOM 2068 O O . TRP A 1 278 ? 2.990 25.991 3.457 1.00 14.34 279 TRP A O 1
ATOM 2079 N N . GLN A 1 279 ? 0.980 25.216 2.772 1.00 14.91 280 GLN A N 1
ATOM 2080 C CA . GLN A 1 279 ? 0.518 24.864 4.105 1.00 17.46 280 GLN A CA 1
ATOM 2081 C C . GLN A 1 279 ? 0.165 23.381 4.202 1.00 18.40 280 GLN A C 1
ATOM 2082 O O . GLN A 1 279 ? -0.423 22.810 3.287 1.00 17.08 280 GLN A O 1
ATOM 2088 N N . ALA A 1 280 ? 0.501 22.774 5.333 1.00 20.19 281 ALA A N 1
ATOM 2089 C CA . ALA A 1 280 ? 0.228 21.360 5.568 1.00 20.86 281 ALA A CA 1
ATOM 2090 C C . ALA A 1 280 ? -1.254 21.010 5.416 1.00 19.85 281 ALA A C 1
ATOM 2091 O O . ALA A 1 280 ? -1.600 19.961 4.875 1.00 21.99 281 ALA A O 1
ATOM 2093 N N . ALA A 1 281 ? -2.128 21.894 5.888 1.00 16.68 282 ALA A N 1
ATOM 2094 C CA . ALA A 1 281 ? -3.571 21.639 5.850 1.00 21.24 282 ALA A CA 1
ATOM 2095 C C . ALA A 1 281 ? -4.188 21.737 4.450 1.00 19.73 282 ALA A C 1
ATOM 2096 O O . ALA A 1 281 ? -5.348 21.379 4.254 1.00 17.93 282 ALA A O 1
ATOM 2098 N N . LYS A 1 282 ? -3.424 22.227 3.481 1.00 17.46 283 LYS A N 1
ATOM 2099 C CA . LYS A 1 282 ? -4.000 22.503 2.171 1.00 17.65 283 LYS A CA 1
ATOM 2100 C C . LYS A 1 282 ? -3.236 21.896 0.997 1.00 16.14 283 LYS A C 1
ATOM 2101 O O . LYS A 1 282 ? -3.831 21.593 -0.030 1.00 18.24 283 LYS A O 1
ATOM 2107 N N . HIS A 1 283 ? -1.926 21.722 1.151 1.00 15.33 284 HIS A N 1
ATOM 2108 C CA . HIS A 1 283 ? -1.054 21.537 0.001 1.00 13.62 284 HIS A CA 1
ATOM 2109 C C . HIS A 1 283 ? -0.151 20.313 0.084 1.00 12.75 284 HIS A C 1
ATOM 2110 O O . HIS A 1 283 ? 1.042 20.435 0.370 1.00 14.29 284 HIS A O 1
ATOM 2117 N N . PRO A 1 284 ? -0.706 19.130 -0.180 1.00 15.65 285 PRO A N 1
ATOM 2118 C CA . PRO A 1 284 ? 0.130 17.926 -0.135 1.00 13.45 285 PRO A CA 1
ATOM 2119 C C . PRO A 1 284 ? 1.332 17.969 -1.093 1.00 15.05 285 PRO A C 1
ATOM 2120 O O . PRO A 1 284 ? 1.224 18.374 -2.271 1.00 11.02 285 PRO A O 1
ATOM 2124 N N . ARG A 1 285 ? 2.483 17.570 -0.563 1.00 12.53 286 ARG A N 1
ATOM 2125 C CA . ARG A 1 285 ? 3.715 17.498 -1.347 1.00 11.13 286 ARG A CA 1
ATOM 2126 C C . ARG A 1 285 ? 4.264 16.060 -1.434 1.00 13.92 286 ARG A C 1
ATOM 2127 O O . ARG A 1 285 ? 4.040 15.248 -0.538 1.00 12.22 286 ARG A O 1
ATOM 2135 N N . PHE A 1 286 ? 4.953 15.745 -2.530 1.00 13.51 287 PHE A N 1
ATOM 2136 C CA . PHE A 1 286 ? 5.460 14.387 -2.762 1.00 14.83 287 PHE A CA 1
ATOM 2137 C C . PHE A 1 286 ? 6.806 14.442 -3.479 1.00 13.49 287 PHE A C 1
ATOM 2138 O O . PHE A 1 286 ? 7.113 15.405 -4.186 1.00 11.19 287 PHE A O 1
ATOM 2146 N N . ILE A 1 287 ? 7.597 13.392 -3.303 1.00 11.18 288 ILE A N 1
ATOM 2147 C CA . ILE A 1 287 ? 8.751 13.166 -4.150 1.00 10.05 288 ILE A CA 1
ATOM 2148 C C . ILE A 1 287 ? 8.391 11.941 -4.974 1.00 12.32 288 ILE A C 1
ATOM 2149 O O . ILE A 1 287 ? 7.982 10.920 -4.424 1.00 11.80 288 ILE A O 1
ATOM 2154 N N . ALA A 1 288 ? 8.509 12.050 -6.284 1.00 10.74 289 ALA A N 1
ATOM 2155 C CA . ALA A 1 288 ? 8.218 10.925 -7.169 1.00 13.76 289 ALA A CA 1
ATOM 2156 C C . ALA A 1 288 ? 9.041 11.077 -8.434 1.00 13.44 289 ALA A C 1
ATOM 2157 O O . ALA A 1 288 ? 9.456 12.189 -8.768 1.00 14.47 289 ALA A O 1
ATOM 2159 N N . ASP A 1 289 ? 9.290 9.972 -9.139 1.00 12.91 290 ASP A N 1
ATOM 2160 C CA . ASP A 1 289 ? 10.074 10.050 -10.370 1.00 13.84 290 ASP A CA 1
ATOM 2161 C C . ASP A 1 289 ? 9.177 10.403 -11.543 1.00 14.69 290 ASP A C 1
ATOM 2162 O O . ASP A 1 289 ? 8.426 9.558 -12.032 1.00 14.97 290 ASP A O 1
ATOM 2167 N N . LEU A 1 290 ? 9.235 11.655 -11.986 1.00 13.74 291 LEU A N 1
ATOM 2168 C CA . LEU A 1 290 ? 8.335 12.099 -13.045 1.00 14.64 291 LEU A CA 1
ATOM 2169 C C . LEU A 1 290 ? 8.973 12.015 -14.425 1.00 12.39 291 LEU A C 1
ATOM 2170 O O . LEU A 1 290 ? 8.344 12.373 -15.406 1.00 15.27 291 LEU A O 1
ATOM 2175 N N . THR A 1 291 ? 10.209 11.520 -14.502 1.00 13.74 292 THR A N 1
ATOM 2176 C CA . THR A 1 291 ? 10.891 11.479 -15.789 1.00 15.48 292 THR A CA 1
ATOM 2177 C C . THR A 1 291 ? 11.531 10.140 -16.153 1.00 18.75 292 THR A C 1
ATOM 2178 O O . THR A 1 291 ? 12.182 10.027 -17.185 1.00 19.08 292 THR A O 1
ATOM 2182 N N . GLY A 1 292 ? 11.341 9.124 -15.318 1.00 16.03 293 GLY A N 1
ATOM 2183 C CA . GLY A 1 292 ? 11.836 7.800 -15.640 1.00 14.80 293 GLY A CA 1
ATOM 2184 C C . GLY A 1 292 ? 13.340 7.650 -15.549 1.00 18.57 293 GLY A C 1
ATOM 2185 O O . GLY A 1 292 ? 13.895 6.671 -16.042 1.00 16.25 293 GLY A O 1
ATOM 2186 N N . ASN A 1 293 ? 14.014 8.593 -14.902 1.00 18.14 294 ASN A N 1
ATOM 2187 C CA . ASN A 1 293 ? 15.465 8.479 -14.757 1.00 15.16 294 ASN A CA 1
ATOM 2188 C C . ASN A 1 293 ? 15.946 7.925 -13.420 1.00 17.80 294 ASN A C 1
ATOM 2189 O O . ASN A 1 293 ? 17.148 7.856 -13.180 1.00 16.65 294 ASN A O 1
ATOM 2194 N N . GLY A 1 294 ? 15.021 7.521 -12.554 1.00 15.11 295 GLY A N 1
ATOM 2195 C CA . GLY A 1 294 ? 15.401 6.985 -11.247 1.00 14.11 295 GLY A CA 1
ATOM 2196 C C . GLY A 1 294 ? 15.793 8.054 -10.229 1.00 15.57 295 GLY A C 1
ATOM 2197 O O . GLY A 1 294 ? 16.360 7.752 -9.178 1.00 16.32 295 GLY A O 1
ATOM 2198 N N . ARG A 1 295 ? 15.506 9.314 -10.546 1.00 14.34 296 ARG A N 1
ATOM 2199 C CA . ARG A 1 295 ? 15.791 10.414 -9.620 1.00 14.79 296 ARG A CA 1
ATOM 2200 C C . ARG A 1 295 ? 14.496 11.076 -9.162 1.00 14.18 296 ARG A C 1
ATOM 2201 O O . ARG A 1 295 ? 13.611 11.324 -9.964 1.00 12.33 296 ARG A O 1
ATOM 2209 N N . GLY A 1 296 ? 14.393 11.377 -7.873 1.00 13.71 297 GLY A N 1
ATOM 2210 C CA . GLY A 1 296 ? 13.167 11.966 -7.362 1.00 12.70 297 GLY A CA 1
ATOM 2211 C C . GLY A 1 296 ? 12.941 13.404 -7.806 1.00 14.09 297 GLY A C 1
ATOM 2212 O O . GLY A 1 296 ? 13.859 14.232 -7.762 1.00 14.18 297 GLY A O 1
ATOM 2213 N N . ASP A 1 297 ? 11.707 13.695 -8.211 1.00 11.65 298 ASP A N 1
ATOM 2214 C CA . ASP A 1 297 ? 11.277 15.040 -8.554 1.00 12.59 298 ASP A CA 1
ATOM 2215 C C . ASP A 1 297 ? 10.296 15.536 -7.500 1.00 14.22 298 ASP A C 1
ATOM 2216 O O . ASP A 1 297 ? 9.661 14.735 -6.808 1.00 12.26 298 ASP A O 1
ATOM 2221 N N . VAL A 1 298 ? 10.202 16.851 -7.353 1.00 13.01 299 VAL A N 1
ATOM 2222 C CA . VAL A 1 298 ? 9.310 17.446 -6.359 1.00 12.76 299 VAL A CA 1
ATOM 2223 C C . VAL A 1 298 ? 7.966 17.806 -6.965 1.00 16.16 299 VAL A C 1
ATOM 2224 O O . VAL A 1 298 ? 7.903 18.525 -7.971 1.00 13.62 299 VAL A O 1
ATOM 2228 N N . VAL A 1 299 ? 6.897 17.292 -6.350 1.00 12.86 300 VAL A N 1
ATOM 2229 C CA . VAL A 1 299 ? 5.536 17.524 -6.815 1.00 12.51 300 VAL A CA 1
ATOM 2230 C C . VAL A 1 299 ? 4.675 18.113 -5.700 1.00 11.75 300 VAL A C 1
ATOM 2231 O O . VAL A 1 299 ? 4.659 17.602 -4.580 1.00 9.35 300 VAL A O 1
ATOM 2235 N N . GLY A 1 300 ? 3.942 19.174 -6.006 1.00 10.71 301 GLY A N 1
ATOM 2236 C CA . GLY A 1 300 ? 3.125 19.823 -4.995 1.00 11.12 301 GLY A CA 1
ATOM 2237 C C . GLY A 1 300 ? 1.765 20.263 -5.496 1.00 12.52 301 GLY A C 1
ATOM 2238 O O . GLY A 1 300 ? 1.658 20.912 -6.533 1.00 13.47 301 GLY A O 1
ATOM 2239 N N . PHE A 1 301 ? 0.725 19.922 -4.744 1.00 12.53 302 PHE A N 1
ATOM 2240 C CA . PHE A 1 301 ? -0.638 20.312 -5.079 1.00 12.19 302 PHE A CA 1
ATOM 2241 C C . PHE A 1 301 ? -0.912 21.652 -4.401 1.00 13.66 302 PHE A C 1
ATOM 2242 O O . PHE A 1 301 ? -1.264 21.709 -3.223 1.00 14.37 302 PHE A O 1
ATOM 2250 N N . GLY A 1 302 ? -0.701 22.729 -5.155 1.00 12.10 303 GLY A N 1
ATOM 2251 C CA . GLY A 1 302 ? -0.837 24.076 -4.635 1.00 12.72 303 GLY A CA 1
ATOM 2252 C C . GLY A 1 302 ? -2.252 24.608 -4.778 1.00 14.85 303 GLY A C 1
ATOM 2253 O O . GLY A 1 302 ? -3.220 23.841 -4.799 1.00 13.83 303 GLY A O 1
ATOM 2254 N N . ASN A 1 303 ? -2.371 25.927 -4.882 1.00 15.99 304 ASN A N 1
ATOM 2255 C CA . ASN A 1 303 ? -3.675 26.572 -4.968 1.00 14.47 304 ASN A CA 1
ATOM 2256 C C . ASN A 1 303 ? -4.279 26.474 -6.367 1.00 13.81 304 ASN A C 1
ATOM 2257 O O . ASN A 1 303 ? -5.405 26.030 -6.527 1.00 14.35 304 ASN A O 1
ATOM 2262 N N . ALA A 1 304 ? -3.518 26.882 -7.373 1.00 12.17 305 ALA A N 1
ATOM 2263 C CA . ALA A 1 304 ? -4.029 26.931 -8.735 1.00 15.27 305 ALA A CA 1
ATOM 2264 C C . ALA A 1 304 ? -3.961 25.569 -9.427 1.00 15.43 305 ALA A C 1
ATOM 2265 O O . ALA A 1 304 ? -4.557 25.372 -10.475 1.00 12.99 305 ALA A O 1
ATOM 2267 N N . GLY A 1 305 ? -3.218 24.636 -8.847 1.00 15.26 306 GLY A N 1
ATOM 2268 C CA . GLY A 1 305 ? -3.050 23.340 -9.471 1.00 13.68 306 GLY A CA 1
ATOM 2269 C C . GLY A 1 305 ? -1.736 22.758 -9.008 1.00 16.42 306 GLY A C 1
ATOM 2270 O O . GLY A 1 305 ? -1.219 23.135 -7.949 1.00 12.58 306 GLY A O 1
ATOM 2271 N N . VAL A 1 306 ? -1.180 21.865 -9.820 1.00 13.04 307 VAL A N 1
ATOM 2272 C CA . VAL A 1 306 ? -0.015 21.095 -9.428 1.00 11.52 307 VAL A CA 1
ATOM 2273 C C . VAL A 1 306 ? 1.262 21.735 -9.924 1.00 12.36 307 VAL A C 1
ATOM 2274 O O . VAL A 1 306 ? 1.371 22.083 -11.098 1.00 16.26 307 VAL A O 1
ATOM 2278 N N . TYR A 1 307 ? 2.229 21.869 -9.026 1.00 11.75 308 TYR A N 1
ATOM 2279 C CA . TYR A 1 307 ? 3.548 22.402 -9.357 1.00 13.97 308 TYR A CA 1
ATOM 2280 C C . TYR A 1 307 ? 4.600 21.309 -9.281 1.00 13.62 308 TYR A C 1
ATOM 2281 O O . TYR A 1 307 ? 4.499 20.392 -8.460 1.00 12.46 308 TYR A O 1
ATOM 2290 N N . VAL A 1 308 ? 5.610 21.407 -10.134 1.00 14.29 309 VAL A N 1
ATOM 2291 C CA . VAL A 1 308 ? 6.665 20.405 -10.166 1.00 13.57 309 VAL A CA 1
ATOM 2292 C C . VAL A 1 308 ? 8.014 21.074 -10.349 1.00 14.85 309 VAL A C 1
ATOM 2293 O O . VAL A 1 308 ? 8.136 22.051 -11.091 1.00 17.42 309 VAL A O 1
ATOM 2297 N N . ALA A 1 309 ? 9.021 20.563 -9.654 1.00 11.33 310 ALA A N 1
ATOM 2298 C CA . ALA A 1 309 ? 10.398 20.936 -9.942 1.00 16.28 310 ALA A CA 1
ATOM 2299 C C . ALA A 1 309 ? 11.134 19.661 -10.304 1.00 14.38 310 ALA A C 1
ATOM 2300 O O . ALA A 1 309 ? 11.160 18.713 -9.524 1.00 13.18 310 ALA A O 1
ATOM 2302 N N . LEU A 1 310 ? 11.706 19.634 -11.498 1.00 15.40 311 LEU A N 1
ATOM 2303 C CA . LEU A 1 310 ? 12.416 18.459 -11.984 1.00 15.50 311 LEU A CA 1
ATOM 2304 C C . LEU A 1 310 ? 13.891 18.446 -11.592 1.00 16.56 311 LEU A C 1
ATOM 2305 O O . LEU A 1 310 ? 14.593 19.457 -11.696 1.00 16.46 311 LEU A O 1
ATOM 2310 N N . ASN A 1 311 ? 14.335 17.274 -11.144 1.00 14.90 312 ASN A N 1
ATOM 2311 C CA . ASN A 1 311 ? 15.716 16.986 -10.782 1.00 17.54 312 ASN A CA 1
ATOM 2312 C C . ASN A 1 311 ? 16.565 16.962 -12.043 1.00 18.30 312 ASN A C 1
ATOM 2313 O O . ASN A 1 311 ? 16.180 16.341 -13.034 1.00 17.22 312 ASN A O 1
ATOM 2318 N N . ASN A 1 312 ? 17.707 17.642 -12.021 1.00 18.17 313 ASN A N 1
ATOM 2319 C CA . ASN A 1 312 ? 18.593 17.668 -13.183 1.00 20.79 313 ASN A CA 1
ATOM 2320 C C . ASN A 1 312 ? 19.240 16.287 -13.361 1.00 20.43 313 ASN A C 1
ATOM 2321 O O . ASN A 1 312 ? 19.797 15.966 -14.420 1.00 17.66 313 ASN A O 1
ATOM 2326 N N . GLY A 1 313 ? 19.158 15.476 -12.309 1.00 15.77 314 GLY A N 1
ATOM 2327 C CA . GLY A 1 313 ? 19.716 14.141 -12.320 1.00 19.19 314 GLY A CA 1
ATOM 2328 C C . GLY A 1 313 ? 20.806 13.955 -11.279 1.00 18.54 314 GLY A C 1
ATOM 2329 O O . GLY A 1 313 ? 21.274 12.843 -11.051 1.00 22.74 314 GLY A O 1
ATOM 2330 N N . ASP A 1 314 ? 21.216 15.041 -10.644 1.00 17.13 315 ASP A N 1
ATOM 2331 C CA . ASP A 1 314 ? 22.346 14.999 -9.718 1.00 19.26 315 ASP A CA 1
ATOM 2332 C C . ASP A 1 314 ? 21.996 15.581 -8.337 1.00 20.39 315 ASP A C 1
ATOM 2333 O O . ASP A 1 314 ? 22.875 15.853 -7.516 1.00 20.68 315 ASP A O 1
ATOM 2338 N N . GLY A 1 315 ? 20.711 15.767 -8.069 1.00 18.43 316 GLY A N 1
ATOM 2339 C CA . GLY A 1 315 ? 20.311 16.330 -6.789 1.00 18.67 316 GLY A CA 1
ATOM 2340 C C . GLY A 1 315 ? 20.210 17.849 -6.803 1.00 16.28 316 GLY A C 1
ATOM 2341 O O . GLY A 1 315 ? 19.916 18.472 -5.772 1.00 18.12 316 GLY A O 1
ATOM 2342 N N . THR A 1 316 ? 20.469 18.458 -7.958 1.00 17.67 317 THR A N 1
ATOM 2343 C CA . THR A 1 316 ? 20.070 19.848 -8.177 1.00 17.49 317 THR A CA 1
ATOM 2344 C C . THR A 1 316 ? 18.799 19.835 -9.008 1.00 17.83 317 THR A C 1
ATOM 2345 O O . THR A 1 316 ? 18.479 18.830 -9.637 1.00 15.36 317 THR A O 1
ATOM 2349 N N . PHE A 1 317 ? 18.086 20.958 -9.018 1.00 16.88 318 PHE A N 1
ATOM 2350 C CA . PHE A 1 317 ? 16.747 21.019 -9.585 1.00 16.83 318 PHE A CA 1
ATOM 2351 C C . PHE A 1 317 ? 16.519 22.258 -10.453 1.00 19.26 318 PHE A C 1
ATOM 2352 O O . PHE A 1 317 ? 17.090 23.324 -10.206 1.00 18.80 318 PHE A O 1
ATOM 2360 N N . GLN A 1 318 ? 15.657 22.097 -11.451 1.00 14.68 319 GLN A N 1
ATOM 2361 C CA . GLN A 1 318 ? 15.091 23.204 -12.194 1.00 18.35 319 GLN A CA 1
ATOM 2362 C C . GLN A 1 318 ? 14.082 23.939 -11.312 1.00 21.92 319 GLN A C 1
ATOM 2363 O O . GLN A 1 318 ? 13.647 23.427 -10.277 1.00 17.05 319 GLN A O 1
ATOM 2369 N N . SER A 1 319 ? 13.696 25.132 -11.742 1.00 20.49 320 SER A N 1
ATOM 2370 C CA . SER A 1 319 ? 12.641 25.884 -11.069 1.00 19.12 320 SER A CA 1
ATOM 2371 C C . SER A 1 319 ? 11.293 25.159 -11.091 1.00 18.18 320 SER A C 1
ATOM 2372 O O . SER A 1 319 ? 11.005 24.350 -11.976 1.00 20.16 320 SER A O 1
ATOM 2375 N N . ALA A 1 320 ? 10.469 25.459 -10.103 1.00 15.54 321 ALA A N 1
ATOM 2376 C CA . ALA A 1 320 ? 9.135 24.911 -10.040 1.00 16.35 321 ALA A CA 1
ATOM 2377 C C . ALA A 1 320 ? 8.274 25.611 -11.077 1.00 20.41 321 ALA A C 1
ATOM 2378 O O . ALA A 1 320 ? 8.398 26.809 -11.264 1.00 20.66 321 ALA A O 1
ATOM 2380 N N . LYS A 1 321 ? 7.412 24.864 -11.757 1.00 17.42 322 LYS A N 1
ATOM 2381 C CA . LYS A 1 321 ? 6.435 25.475 -12.649 1.00 20.96 322 LYS A CA 1
ATOM 2382 C C . LYS A 1 321 ? 5.070 24.807 -12.494 1.00 17.58 322 LYS A C 1
ATOM 2383 O O . LYS A 1 321 ? 4.968 23.686 -11.988 1.00 16.28 322 LYS A O 1
ATOM 2389 N N . LEU A 1 322 ? 4.016 25.508 -12.894 1.00 18.32 323 LEU A N 1
ATOM 2390 C CA . LEU A 1 322 ? 2.673 24.945 -12.837 1.00 17.45 323 LEU A CA 1
ATOM 2391 C C . LEU A 1 322 ? 2.524 24.002 -14.025 1.00 20.95 323 LEU A C 1
ATOM 2392 O O . LEU A 1 322 ? 2.694 24.416 -15.170 1.00 18.00 323 LEU A O 1
ATOM 2397 N N . VAL A 1 323 ? 2.220 22.737 -13.762 1.00 18.05 324 VAL A N 1
ATOM 2398 C CA . VAL A 1 323 ? 2.148 21.760 -14.853 1.00 19.91 324 VAL A CA 1
ATOM 2399 C C . VAL A 1 323 ? 0.730 21.298 -15.182 1.00 22.77 324 VAL A C 1
ATOM 2400 O O . VAL A 1 323 ? 0.491 20.734 -16.245 1.00 21.80 324 VAL A O 1
ATOM 2404 N N . LEU A 1 324 ? -0.206 21.538 -14.272 1.00 15.61 325 LEU A N 1
ATOM 2405 C CA . LEU A 1 324 ? -1.535 20.993 -14.416 1.00 17.37 325 LEU A CA 1
ATOM 2406 C C . LEU A 1 324 ? -2.503 21.849 -13.633 1.00 17.75 325 LEU A C 1
ATOM 2407 O O . LEU A 1 324 ? -2.386 21.956 -12.418 1.00 16.84 325 LEU A O 1
ATOM 2412 N N . LYS A 1 325 ? -3.458 22.454 -14.333 1.00 18.96 326 LYS A N 1
ATOM 2413 C CA . LYS A 1 325 ? -4.419 23.359 -13.710 1.00 18.60 326 LYS A CA 1
ATOM 2414 C C . LYS A 1 325 ? -5.610 22.617 -13.112 1.00 19.60 326 LYS A C 1
ATOM 2415 O O . LYS A 1 325 ? -6.765 22.873 -13.472 1.00 16.81 326 LYS A O 1
ATOM 2421 N N . ASP A 1 326 ? -5.320 21.706 -12.183 1.00 16.93 327 ASP A N 1
ATOM 2422 C CA . ASP A 1 326 ? -6.354 20.928 -11.515 1.00 14.94 327 ASP A CA 1
ATOM 2423 C C . ASP A 1 326 ? -5.804 20.307 -10.241 1.00 14.97 327 ASP A C 1
ATOM 2424 O O . ASP A 1 326 ? -4.605 20.405 -9.967 1.00 14.18 327 ASP A O 1
ATOM 2429 N N . PHE A 1 327 ? -6.688 19.673 -9.472 1.00 12.09 328 PHE A N 1
ATOM 2430 C CA . PHE A 1 327 ? -6.320 18.963 -8.243 1.00 13.64 328 PHE A CA 1
ATOM 2431 C C . PHE A 1 327 ? -5.826 19.894 -7.144 1.00 14.78 328 PHE A C 1
ATOM 2432 O O . PHE A 1 327 ? -5.165 19.458 -6.195 1.00 12.43 328 PHE A O 1
ATOM 2440 N N . GLY A 1 328 ? -6.147 21.178 -7.275 1.00 15.08 329 GLY A N 1
ATOM 2441 C CA . GLY A 1 328 ? -5.675 22.159 -6.321 1.00 12.67 329 GLY A CA 1
ATOM 2442 C C . GLY A 1 328 ? -6.763 22.744 -5.452 1.00 15.12 329 GLY A C 1
ATOM 2443 O O . GLY A 1 328 ? -7.953 22.421 -5.602 1.00 11.97 329 GLY A O 1
ATOM 2444 N N . VAL A 1 329 ? -6.355 23.637 -4.551 1.00 14.33 330 VAL A N 1
ATOM 2445 C CA . VAL A 1 329 ? -7.299 24.266 -3.627 1.00 13.09 330 VAL A CA 1
ATOM 2446 C C . VAL A 1 329 ? -8.376 25.068 -4.368 1.00 12.94 330 VAL A C 1
ATOM 2447 O O . VAL A 1 329 ? -9.538 25.078 -3.972 1.00 13.34 330 VAL A O 1
ATOM 2451 N N . GLN A 1 330 ? -7.988 25.751 -5.431 1.00 12.12 331 GLN A N 1
ATOM 2452 C CA . GLN A 1 330 ? -8.939 26.544 -6.214 1.00 13.24 331 GLN A CA 1
ATOM 2453 C C . GLN A 1 330 ? -10.078 25.677 -6.750 1.00 16.89 331 GLN A C 1
ATOM 2454 O O . GLN A 1 330 ? -11.246 26.067 -6.704 1.00 16.17 331 GLN A O 1
ATOM 2460 N N . GLN A 1 331 ? -9.735 24.483 -7.234 1.00 13.79 332 GLN A N 1
ATOM 2461 C CA . GLN A 1 331 ? -10.729 23.561 -7.777 1.00 17.95 332 GLN A CA 1
ATOM 2462 C C . GLN A 1 331 ? -11.556 22.852 -6.697 1.00 15.90 332 GLN A C 1
ATOM 2463 O O . GLN A 1 331 ? -12.480 22.107 -6.996 1.00 17.76 332 GLN A O 1
ATOM 2469 N N . GLY A 1 332 ? -11.244 23.098 -5.432 1.00 14.66 333 GLY A N 1
ATOM 2470 C CA . GLY A 1 332 ? -12.085 22.577 -4.370 1.00 14.69 333 GLY A CA 1
ATOM 2471 C C . GLY A 1 332 ? -11.543 21.351 -3.663 1.00 15.68 333 GLY A C 1
ATOM 2472 O O . GLY A 1 332 ? -12.204 20.799 -2.793 1.00 17.66 333 GLY A O 1
ATOM 2473 N N . TRP A 1 333 ? -10.342 20.916 -4.030 1.00 13.25 334 TRP A N 1
ATOM 2474 C CA . TRP A 1 333 ? -9.749 19.743 -3.389 1.00 18.75 334 TRP A CA 1
ATOM 2475 C C . TRP A 1 333 ? -9.331 20.030 -1.945 1.00 16.98 334 TRP A C 1
ATOM 2476 O O . TRP A 1 333 ? -8.739 21.067 -1.662 1.00 15.15 334 TRP A O 1
ATOM 2487 N N . THR A 1 334 ? -9.653 19.116 -1.032 1.00 14.89 335 THR A N 1
ATOM 2488 C CA . THR A 1 334 ? -9.308 19.300 0.371 1.00 18.21 335 THR A CA 1
ATOM 2489 C C . THR A 1 334 ? -8.623 18.075 0.935 1.00 21.12 335 THR A C 1
ATOM 2490 O O . THR A 1 334 ? -8.927 16.932 0.561 1.00 21.45 335 THR A O 1
ATOM 2494 N N . VAL A 1 335 ? -7.699 18.322 1.849 1.00 21.41 336 VAL A N 1
ATOM 2495 C CA . VAL A 1 335 ? -6.959 17.252 2.495 1.00 24.46 336 VAL A CA 1
ATOM 2496 C C . VAL A 1 335 ? -7.884 16.382 3.351 1.00 27.05 336 VAL A C 1
ATOM 2497 O O . VAL A 1 335 ? -7.652 15.182 3.501 1.00 26.69 336 VAL A O 1
ATOM 2501 N N . SER A 1 336 ? -8.938 16.983 3.900 1.00 22.83 337 SER A N 1
ATOM 2502 C CA . SER A 1 336 ? -9.832 16.265 4.816 1.00 24.82 337 SER A CA 1
ATOM 2503 C C . SER A 1 336 ? -10.832 15.322 4.143 1.00 25.27 337 SER A C 1
ATOM 2504 O O . SER A 1 336 ? -11.388 14.445 4.806 1.00 29.12 337 SER A O 1
ATOM 2507 N N . LYS A 1 337 ? -11.064 15.491 2.843 1.00 21.11 338 LYS A N 1
ATOM 2508 C CA . LYS A 1 337 ? -12.067 14.695 2.144 1.00 18.34 338 LYS A CA 1
ATOM 2509 C C . LYS A 1 337 ? -11.525 13.910 0.974 1.00 23.54 338 LYS A C 1
ATOM 2510 O O . LYS A 1 337 ? -12.061 12.860 0.612 1.00 22.84 338 LYS A O 1
ATOM 2516 N N . HIS A 1 338 ? -10.482 14.435 0.348 1.00 21.44 339 HIS A N 1
ATOM 2517 C CA . HIS A 1 338 ? -10.049 13.879 -0.923 1.00 21.68 339 HIS A CA 1
ATOM 2518 C C . HIS A 1 338 ? -8.670 13.242 -0.806 1.00 19.41 339 HIS A C 1
ATOM 2519 O O . HIS A 1 338 ? -7.885 13.576 0.091 1.00 23.61 339 HIS A O 1
ATOM 2526 N N . ARG A 1 339 ? -8.396 12.292 -1.690 1.00 21.65 340 ARG A N 1
ATOM 2527 C CA . ARG A 1 339 ? -7.131 11.579 -1.655 1.00 16.75 340 ARG A CA 1
ATOM 2528 C C . ARG A 1 339 ? -6.393 11.824 -2.954 1.00 16.44 340 ARG A C 1
ATOM 2529 O O . ARG A 1 339 ? -6.953 11.649 -4.029 1.00 17.38 340 ARG A 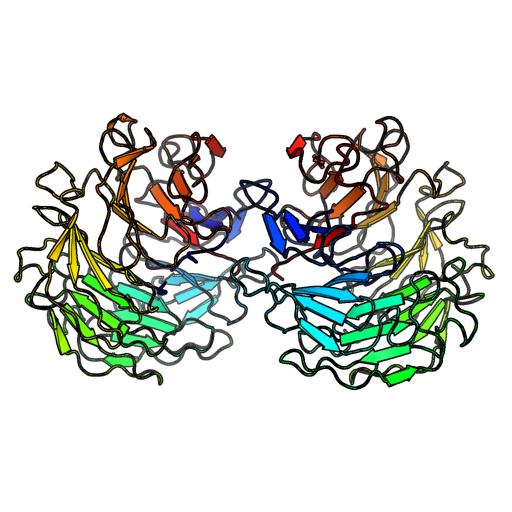O 1
ATOM 2537 N N . ARG A 1 340 ? -5.135 12.239 -2.862 1.00 16.80 341 ARG A N 1
ATOM 2538 C CA . ARG A 1 340 ? -4.326 12.393 -4.066 1.00 17.90 341 ARG A CA 1
ATOM 2539 C C . ARG A 1 340 ? -3.051 11.550 -4.019 1.00 17.24 341 ARG A C 1
ATOM 2540 O O . ARG A 1 340 ? -2.472 11.346 -2.950 1.00 15.80 341 ARG A O 1
ATOM 2548 N N . PHE A 1 341 ? -2.647 11.050 -5.186 1.00 13.63 342 PHE A N 1
ATOM 2549 C CA . PHE A 1 341 ? -1.484 10.182 -5.302 1.00 12.80 342 PHE A CA 1
ATOM 2550 C C . PHE A 1 341 ? -0.650 10.571 -6.510 1.00 10.83 342 PHE A C 1
ATOM 2551 O O . PHE A 1 341 ? -1.168 11.058 -7.524 1.00 11.93 342 PHE A O 1
ATOM 2559 N N . VAL A 1 342 ? 0.647 10.345 -6.393 1.00 10.67 343 VAL A N 1
ATOM 2560 C CA . VAL A 1 342 ? 1.576 10.551 -7.492 1.00 10.19 343 VAL A CA 1
ATOM 2561 C C . VAL A 1 342 ? 2.317 9.230 -7.695 1.00 8.98 343 VAL A C 1
ATOM 2562 O O . VAL A 1 342 ? 3.238 8.899 -6.943 1.00 11.71 343 VAL A O 1
ATOM 2566 N N . VAL A 1 343 ? 1.874 8.461 -8.689 1.00 10.59 344 VAL A N 1
ATOM 2567 C CA . VAL A 1 343 ? 2.374 7.103 -8.930 1.00 10.67 344 VAL A CA 1
ATOM 2568 C C . VAL A 1 343 ? 2.296 6.749 -10.414 1.00 11.87 344 VAL A C 1
ATOM 2569 O O . VAL A 1 343 ? 1.468 7.275 -11.128 1.00 12.14 344 VAL A O 1
ATOM 2573 N N . ASP A 1 344 ? 3.146 5.838 -10.868 1.00 12.43 345 ASP A N 1
ATOM 2574 C CA . ASP A 1 344 ? 3.092 5.386 -12.249 1.00 11.63 345 ASP A CA 1
ATOM 2575 C C . ASP A 1 344 ? 1.892 4.458 -12.409 1.00 11.81 345 ASP A C 1
ATOM 2576 O O . ASP A 1 344 ? 1.772 3.446 -11.711 1.00 11.98 345 ASP A O 1
ATOM 2581 N N . LEU A 1 345 ? 0.994 4.827 -13.311 1.00 12.17 346 LEU A N 1
ATOM 2582 C CA . LEU A 1 345 ? -0.156 3.996 -13.643 1.00 12.81 346 LEU A CA 1
ATOM 2583 C C . LEU A 1 345 ? 0.023 3.310 -14.994 1.00 14.10 346 LEU A C 1
ATOM 2584 O O . LEU A 1 345 ? -0.805 2.472 -15.382 1.00 13.53 346 LEU A O 1
ATOM 2589 N N . THR A 1 346 ? 1.092 3.667 -15.712 1.00 11.56 347 THR A N 1
ATOM 2590 C CA . THR A 1 346 ? 1.181 3.323 -17.136 1.00 15.69 347 THR A CA 1
ATOM 2591 C C . THR A 1 346 ? 2.456 2.610 -17.588 1.00 15.63 347 THR A C 1
ATOM 2592 O O . THR A 1 346 ? 2.657 2.418 -18.783 1.00 16.02 347 THR A O 1
ATOM 2596 N N . GLY A 1 347 ? 3.326 2.250 -16.649 1.00 15.94 348 GLY A N 1
ATOM 2597 C CA . GLY A 1 347 ? 4.505 1.463 -16.969 1.00 12.81 348 GLY A CA 1
ATOM 2598 C C . GLY A 1 347 ? 5.687 2.157 -17.628 1.00 17.30 348 GLY A C 1
ATOM 2599 O O . GLY A 1 347 ? 6.627 1.482 -18.067 1.00 16.35 348 GLY A O 1
ATOM 2600 N N . ASP A 1 348 ? 5.668 3.487 -17.713 1.00 14.98 349 ASP A N 1
ATOM 2601 C CA . ASP A 1 348 ? 6.786 4.185 -18.331 1.00 17.03 349 ASP A CA 1
ATOM 2602 C C . ASP A 1 348 ? 7.781 4.781 -17.313 1.00 16.33 349 ASP A C 1
ATOM 2603 O O . ASP A 1 348 ? 8.717 5.463 -17.698 1.00 15.92 349 ASP A O 1
ATOM 2608 N N . GLY A 1 349 ? 7.585 4.516 -16.022 1.00 13.91 350 GLY A N 1
ATOM 2609 C CA . GLY A 1 349 ? 8.484 5.041 -14.993 1.00 14.24 350 GLY A CA 1
ATOM 2610 C C . GLY A 1 349 ? 8.349 6.536 -14.711 1.00 15.44 350 GLY A C 1
ATOM 2611 O O . GLY A 1 349 ? 9.136 7.120 -13.959 1.00 15.23 350 GLY A O 1
ATOM 2612 N N . CYS A 1 350 ? 7.346 7.162 -15.315 1.00 13.64 351 CYS A N 1
ATOM 2613 C CA . CYS A 1 350 ? 7.090 8.581 -15.091 1.00 15.21 351 CYS A CA 1
ATOM 2614 C C . CYS A 1 350 ? 5.757 8.723 -14.368 1.00 13.90 351 CYS A C 1
ATOM 2615 O O . CYS A 1 350 ? 4.717 8.323 -14.892 1.00 11.56 351 CYS A O 1
ATOM 2618 N N . ALA A 1 351 ? 5.793 9.258 -13.149 1.00 15.37 352 ALA A N 1
ATOM 2619 C CA . ALA A 1 351 ? 4.621 9.183 -12.279 1.00 11.97 352 ALA A CA 1
ATOM 2620 C C . ALA A 1 351 ? 3.432 9.967 -12.802 1.00 14.25 352 ALA A C 1
ATOM 2621 O O . ALA A 1 351 ? 3.567 11.079 -13.313 1.00 12.83 352 ALA A O 1
ATOM 2623 N N . ASP A 1 352 ? 2.254 9.378 -12.653 1.00 11.60 353 ASP A N 1
ATOM 2624 C CA . ASP A 1 352 ? 1.044 10.023 -13.090 1.00 12.40 353 ASP A CA 1
ATOM 2625 C C . ASP A 1 352 ? 0.327 10.553 -11.861 1.00 15.51 353 ASP A C 1
ATOM 2626 O O . ASP A 1 352 ? 0.774 10.336 -10.719 1.00 12.30 353 ASP A O 1
ATOM 2631 N N . ILE A 1 353 ? -0.782 11.245 -12.087 1.00 11.67 354 ILE A N 1
ATOM 2632 C CA . ILE A 1 353 ? -1.512 11.842 -10.985 1.00 13.51 354 ILE A CA 1
ATOM 2633 C C . ILE A 1 353 ? -2.939 11.347 -10.982 1.00 15.16 354 ILE A C 1
ATOM 2634 O O . ILE A 1 353 ? -3.628 11.408 -12.003 1.00 18.75 354 ILE A O 1
ATOM 2639 N N . ILE A 1 354 ? -3.373 10.834 -9.836 1.00 15.13 355 ILE A N 1
ATOM 2640 C CA . ILE A 1 354 ? -4.746 10.378 -9.688 1.00 14.11 355 ILE A CA 1
ATOM 2641 C C . ILE A 1 354 ? -5.323 10.966 -8.409 1.00 15.88 355 ILE A C 1
ATOM 2642 O O . ILE A 1 354 ? -4.643 11.050 -7.384 1.00 13.05 355 ILE A O 1
ATOM 2647 N N . GLY A 1 355 ? -6.573 11.398 -8.482 1.00 15.86 356 GLY A N 1
ATOM 2648 C CA . GLY A 1 355 ? -7.212 12.043 -7.349 1.00 16.52 356 GLY A CA 1
ATOM 2649 C C . GLY A 1 355 ? -8.601 11.494 -7.127 1.00 16.63 356 GLY A C 1
ATOM 2650 O O . GLY A 1 355 ? -9.399 11.457 -8.060 1.00 18.29 356 GLY A O 1
ATOM 2651 N N . PHE A 1 356 ? -8.877 11.049 -5.902 1.00 13.88 357 PHE A N 1
ATOM 2652 C CA . PHE A 1 356 ? -10.210 10.597 -5.530 1.00 16.37 357 PHE A CA 1
ATOM 2653 C C . PHE A 1 356 ? -10.987 11.818 -5.048 1.00 17.87 357 PHE A C 1
ATOM 2654 O O . PHE A 1 356 ? -10.805 12.261 -3.916 1.00 19.86 357 PHE A O 1
ATOM 2662 N N . GLY A 1 357 ? -11.835 12.362 -5.913 1.00 18.91 358 GLY A N 1
ATOM 2663 C CA . GLY A 1 357 ? -12.512 13.626 -5.646 1.00 19.14 358 GLY A CA 1
ATOM 2664 C C . GLY A 1 357 ? -13.837 13.520 -4.909 1.00 21.21 358 GLY A C 1
ATOM 2665 O O . GLY A 1 357 ? -14.108 12.534 -4.231 1.00 18.87 358 GLY A O 1
ATOM 2666 N N . GLU A 1 358 ? -14.658 14.559 -5.026 1.00 20.34 359 GLU A N 1
ATOM 2667 C CA . GLU A 1 358 ? -15.935 14.600 -4.322 1.00 23.45 359 GLU A CA 1
ATOM 2668 C C . GLU A 1 358 ? -16.870 13.509 -4.837 1.00 19.60 359 GLU A C 1
ATOM 2669 O O . GLU A 1 358 ? -17.447 12.764 -4.054 1.00 19.02 359 GLU A O 1
ATOM 2675 N N . LYS A 1 359 ? -16.998 13.421 -6.156 1.00 22.38 360 LYS A N 1
ATOM 2676 C CA . LYS A 1 359 ? -17.941 12.502 -6.789 1.00 24.40 360 LYS A CA 1
ATOM 2677 C C . LYS A 1 359 ? -17.287 11.677 -7.899 1.00 27.99 360 LYS A C 1
ATOM 2678 O O . LYS A 1 359 ? -17.902 10.756 -8.446 1.00 28.70 360 LYS A O 1
ATOM 2684 N N . GLU A 1 360 ? -16.046 12.020 -8.235 1.00 27.25 361 GLU A N 1
ATOM 2685 C CA . GLU A 1 360 ? -15.322 11.356 -9.308 1.00 24.92 361 GLU A CA 1
ATOM 2686 C C . GLU A 1 360 ? -13.867 11.081 -8.940 1.00 28.02 361 GLU A C 1
ATOM 2687 O O . GLU A 1 360 ? -13.250 11.836 -8.189 1.00 22.01 361 GLU A O 1
ATOM 2693 N N . THR A 1 361 ? -13.325 10.005 -9.496 1.00 25.24 362 THR A N 1
ATOM 2694 C CA . THR A 1 361 ? -11.891 9.748 -9.465 1.00 22.52 362 THR A CA 1
ATOM 2695 C C . THR A 1 361 ? -11.283 10.199 -10.792 1.00 25.34 362 THR A C 1
ATOM 2696 O O . THR A 1 361 ? -11.627 9.675 -11.851 1.00 25.58 362 THR A O 1
ATOM 2700 N N . LEU A 1 362 ? -10.397 11.189 -10.729 1.00 21.75 363 LEU A N 1
ATOM 2701 C CA . LEU A 1 362 ? -9.813 11.786 -11.921 1.00 22.31 363 LEU A CA 1
ATOM 2702 C C . LEU A 1 362 ? -8.344 11.434 -12.063 1.00 21.85 363 LEU A C 1
ATOM 2703 O O . LEU A 1 362 ? -7.665 11.113 -11.087 1.00 19.50 363 LEU A O 1
ATOM 2708 N N . VAL A 1 363 ? -7.846 11.515 -13.284 1.00 19.05 364 VAL A N 1
ATOM 2709 C CA . VAL A 1 363 ? -6.476 11.130 -13.527 1.00 15.03 364 VAL A CA 1
ATOM 2710 C C . VAL A 1 363 ? -5.909 12.041 -14.599 1.00 20.08 364 VAL A C 1
ATOM 2711 O O . VAL A 1 363 ? -6.624 12.485 -15.493 1.00 18.46 364 VAL A O 1
ATOM 2715 N N . SER A 1 364 ? -4.624 12.344 -14.490 1.00 16.28 365 SER A N 1
ATOM 2716 C CA . SER A 1 364 ? -3.916 12.973 -15.584 1.00 17.36 365 SER A CA 1
ATOM 2717 C C . SER A 1 364 ? -2.617 12.219 -15.804 1.00 17.37 365 SER A C 1
ATOM 2718 O O . SER A 1 364 ? -1.890 11.949 -14.852 1.00 13.89 365 SER A O 1
ATOM 2721 N N . TYR A 1 365 ? -2.325 11.881 -17.057 1.00 14.83 366 TYR A N 1
ATOM 2722 C CA . TYR A 1 365 ? -1.163 11.069 -17.359 1.00 15.23 366 TYR A CA 1
ATOM 2723 C C . TYR A 1 365 ? 0.079 11.869 -17.710 1.00 18.48 366 TYR A C 1
ATOM 2724 O O . TYR A 1 365 ? 0.017 12.847 -18.453 1.00 16.20 366 TYR A O 1
ATOM 2733 N N . ASN A 1 366 ? 1.207 11.441 -17.150 1.00 16.67 367 ASN A N 1
ATOM 2734 C CA . ASN A 1 366 ? 2.508 12.026 -17.447 1.00 15.95 367 ASN A CA 1
ATOM 2735 C C . ASN A 1 366 ? 2.805 11.754 -18.905 1.00 17.49 367 ASN A C 1
ATOM 2736 O O . ASN A 1 366 ? 2.433 10.701 -19.416 1.00 15.21 367 ASN A O 1
ATOM 2741 N N . ASP A 1 367 ? 3.451 12.687 -19.594 1.00 17.36 368 ASP A N 1
ATOM 2742 C CA . ASP A 1 367 ? 3.697 12.478 -21.023 1.00 20.61 368 ASP A CA 1
ATOM 2743 C C . ASP A 1 367 ? 5.017 11.737 -21.271 1.00 23.88 368 ASP A C 1
ATOM 2744 O O . ASP A 1 367 ? 5.407 11.518 -22.412 1.00 26.55 368 ASP A O 1
ATOM 2749 N N . GLY A 1 368 ? 5.691 11.335 -20.198 1.00 19.79 369 GLY A N 1
ATOM 2750 C CA . GLY A 1 368 ? 6.980 10.683 -20.313 1.00 19.23 369 GLY A CA 1
ATOM 2751 C C . GLY A 1 368 ? 8.129 11.666 -20.149 1.00 25.00 369 GLY A C 1
ATOM 2752 O O . GLY A 1 368 ? 9.300 11.277 -20.153 1.00 24.13 369 GLY A O 1
ATOM 2753 N N . LYS A 1 369 ? 7.785 12.942 -19.990 1.00 21.04 370 LYS A N 1
ATOM 2754 C CA . LYS A 1 369 ? 8.767 14.012 -19.859 1.00 21.33 370 LYS A CA 1
ATOM 2755 C C . LYS A 1 369 ? 8.543 14.891 -18.626 1.00 22.91 370 LYS A C 1
ATOM 2756 O O . LYS A 1 369 ? 9.301 15.828 -18.386 1.00 19.46 370 LYS A O 1
ATOM 2762 N N . GLY A 1 370 ? 7.502 14.601 -17.848 1.00 22.77 371 GLY A N 1
ATOM 2763 C CA . GLY A 1 370 ? 7.198 15.393 -16.670 1.00 16.73 371 GLY A CA 1
ATOM 2764 C C . GLY A 1 370 ? 6.081 16.387 -16.913 1.00 21.97 371 GLY A C 1
ATOM 2765 O O . GLY A 1 370 ? 5.735 17.182 -16.040 1.00 20.57 371 GLY A O 1
ATOM 2766 N N . ASN A 1 371 ? 5.523 16.368 -18.119 1.00 23.75 372 ASN A N 1
ATOM 2767 C CA . ASN A 1 371 ? 4.373 17.206 -18.412 1.00 21.71 372 ASN A CA 1
ATOM 2768 C C . ASN A 1 371 ? 3.130 16.354 -18.265 1.00 19.34 372 ASN A C 1
ATOM 2769 O O . ASN A 1 371 ? 3.230 15.128 -18.185 1.00 20.90 372 ASN A O 1
ATOM 2774 N N . PHE A 1 372 ? 1.967 16.992 -18.210 1.00 19.58 373 PHE A N 1
ATOM 2775 C CA . PHE A 1 372 ? 0.729 16.271 -17.949 1.00 17.65 373 PHE A CA 1
ATOM 2776 C C . PHE A 1 372 ? -0.340 16.497 -18.983 1.00 20.04 373 PHE A C 1
ATOM 2777 O O . PHE A 1 372 ? -0.473 17.590 -19.526 1.00 20.55 373 PHE A O 1
ATOM 2785 N N . GLY A 1 373 ? -1.080 15.433 -19.277 1.00 24.10 374 GLY A N 1
ATOM 2786 C CA . GLY A 1 373 ? -2.128 15.481 -20.282 1.00 21.52 374 GLY A CA 1
ATOM 2787 C C . GLY A 1 373 ? -3.430 15.974 -19.692 1.00 22.87 374 GLY A C 1
ATOM 2788 O O . GLY A 1 373 ? -3.495 16.304 -18.510 1.00 22.69 374 GLY A O 1
ATOM 2789 N N . PRO A 1 374 ? -4.485 16.039 -20.518 1.00 26.68 375 PRO A N 1
ATOM 2790 C CA . PRO A 1 374 ? -5.774 16.506 -20.007 1.00 24.56 375 PRO A CA 1
ATOM 2791 C C . PRO A 1 374 ? -6.300 15.593 -18.907 1.00 25.29 375 PRO A C 1
ATOM 2792 O O . PRO A 1 374 ? -6.079 14.375 -18.935 1.00 26.06 375 PRO A O 1
ATOM 2796 N N . VAL A 1 375 ? -6.984 16.188 -17.939 1.00 21.47 376 VAL A N 1
ATOM 2797 C CA . VAL A 1 375 ? -7.582 15.433 -16.851 1.00 21.34 376 VAL A CA 1
ATOM 2798 C C . VAL A 1 375 ? -8.727 14.627 -17.418 1.00 25.81 376 VAL A C 1
ATOM 2799 O O . VAL A 1 375 ? -9.427 15.080 -18.314 1.00 24.83 376 VAL A O 1
ATOM 2803 N N . LYS A 1 376 ? -8.908 13.424 -16.899 1.00 24.65 377 LYS A N 1
ATOM 2804 C CA . LYS A 1 376 ? -9.926 12.525 -17.409 1.00 29.43 377 LYS A CA 1
ATOM 2805 C C . LYS A 1 376 ? -10.683 11.878 -16.272 1.00 22.29 377 LYS A C 1
ATOM 2806 O O . LYS A 1 376 ? -10.108 11.557 -15.241 1.00 21.59 377 LYS A O 1
ATOM 2812 N N . ALA A 1 377 ? -11.982 11.692 -16.459 1.00 28.57 378 ALA A N 1
ATOM 2813 C CA . ALA A 1 377 ? -12.779 10.957 -15.486 1.00 24.55 378 ALA A CA 1
ATOM 2814 C C . ALA A 1 377 ? -12.535 9.474 -15.683 1.00 28.34 378 ALA A C 1
ATOM 2815 O O . ALA A 1 377 ? -12.887 8.916 -16.717 1.00 33.25 378 ALA A O 1
ATOM 2817 N N . LEU A 1 378 ? -11.925 8.835 -14.694 1.00 26.49 379 LEU A N 1
ATOM 2818 C CA . LEU A 1 378 ? -11.609 7.418 -14.770 1.00 31.76 379 LEU A CA 1
ATOM 2819 C C . LEU A 1 378 ? -12.747 6.559 -14.215 1.00 33.48 379 LEU A C 1
ATOM 2820 O O . LEU A 1 378 ? -13.067 5.516 -14.786 1.00 35.53 379 LEU A O 1
ATOM 2825 N N . THR A 1 379 ? -13.351 6.993 -13.109 1.00 26.36 380 THR A N 1
ATOM 2826 C CA . THR A 1 379 ? -14.488 6.272 -12.510 1.00 28.73 380 THR A CA 1
ATOM 2827 C C . THR A 1 379 ? -15.186 7.056 -11.378 1.00 30.43 380 THR A C 1
ATOM 2828 O O . THR A 1 379 ? -14.576 7.913 -10.738 1.00 26.05 380 THR A O 1
ATOM 2832 N N . ASN A 1 380 ? -16.467 6.771 -11.147 1.00 26.69 381 ASN A N 1
ATOM 2833 C CA . ASN A 1 380 ? -17.184 7.343 -10.006 1.00 29.08 381 ASN A CA 1
ATOM 2834 C C . ASN A 1 380 ? -16.752 6.689 -8.707 1.00 27.69 381 ASN A C 1
ATOM 2835 O O . ASN A 1 380 ? -16.911 7.257 -7.634 1.00 28.50 381 ASN A O 1
ATOM 2840 N N . ASP A 1 381 ? -16.207 5.483 -8.810 1.00 29.35 382 ASP A N 1
ATOM 2841 C CA . ASP A 1 381 ? -15.823 4.711 -7.632 1.00 23.38 382 ASP A CA 1
ATOM 2842 C C . ASP A 1 381 ? -14.594 5.307 -6.931 1.00 21.73 382 ASP A C 1
ATOM 2843 O O . ASP A 1 381 ? -13.787 6.001 -7.554 1.00 23.05 382 ASP A O 1
ATOM 2848 N N . PHE A 1 382 ? -14.480 5.022 -5.637 1.00 17.24 383 PHE A N 1
ATOM 2849 C CA . PHE A 1 382 ? -13.400 5.488 -4.759 1.00 21.64 383 PHE A CA 1
ATOM 2850 C C . PHE A 1 382 ? -13.475 6.959 -4.358 1.00 21.12 383 PHE A C 1
ATOM 2851 O O . PHE A 1 382 ? -12.781 7.381 -3.433 1.00 19.86 383 PHE A O 1
ATOM 2859 N N . SER A 1 383 ? -14.316 7.727 -5.041 1.00 23.35 384 SER A N 1
ATOM 2860 C CA . SER A 1 383 ? -14.529 9.132 -4.676 1.00 22.22 384 SER A CA 1
ATOM 2861 C C . SER A 1 383 ? -15.178 9.258 -3.295 1.00 21.68 384 SER A C 1
ATOM 2862 O O . SER A 1 383 ? -15.825 8.330 -2.810 1.00 18.52 384 SER A O 1
ATOM 2865 N N . PHE A 1 384 ? -14.992 10.416 -2.669 1.00 18.66 385 PHE A N 1
ATOM 2866 C CA . PHE A 1 384 ? -15.549 10.686 -1.347 1.00 21.31 385 PHE A CA 1
ATOM 2867 C C . PHE A 1 384 ? -17.037 10.346 -1.273 1.00 19.81 385 PHE A C 1
ATOM 2868 O O . PHE A 1 384 ? -17.491 9.716 -0.317 1.00 20.20 385 PHE A O 1
ATOM 2876 N N . SER A 1 385 ? -17.788 10.761 -2.286 1.00 18.85 386 SER A N 1
ATOM 2877 C CA . SER A 1 385 ? -19.193 10.369 -2.408 1.00 18.24 386 SER A CA 1
ATOM 2878 C C . SER A 1 385 ? -19.935 10.537 -1.093 1.00 19.96 386 SER A C 1
ATOM 2879 O O . SER A 1 385 ? -20.493 9.575 -0.554 1.00 21.33 386 SER A O 1
ATOM 2882 N N . GLY A 1 386 ? -19.914 11.765 -0.577 1.00 21.99 387 GLY A N 1
ATOM 2883 C CA . GLY A 1 386 ? -20.679 12.141 0.597 1.00 21.51 387 GLY A CA 1
ATOM 2884 C C . GLY A 1 386 ? -20.298 11.408 1.873 1.00 23.87 387 GLY A C 1
ATOM 2885 O O . GLY A 1 386 ? -20.984 11.533 2.885 1.00 24.36 387 GLY A O 1
ATOM 2886 N N . GLY A 1 387 ? -19.216 10.637 1.845 1.00 19.39 388 GLY A N 1
ATOM 2887 C CA . GLY A 1 387 ? -18.804 9.929 3.048 1.00 22.00 388 GLY A CA 1
ATOM 2888 C C . GLY A 1 387 ? -18.481 8.458 2.849 1.00 19.96 388 GLY A C 1
ATOM 2889 O O . GLY A 1 387 ? -17.856 7.828 3.706 1.00 17.68 388 GLY A O 1
ATOM 2890 N N . LYS A 1 388 ? -18.896 7.914 1.711 1.00 19.79 389 LYS A N 1
ATOM 2891 C CA . LYS A 1 388 ? -18.612 6.532 1.369 1.00 18.23 389 LYS A CA 1
ATOM 2892 C C . LYS A 1 388 ? -17.127 6.212 1.535 1.00 21.27 389 LYS A C 1
ATOM 2893 O O . LYS A 1 388 ? -16.755 5.102 1.932 1.00 20.23 389 LYS A O 1
ATOM 2899 N N . TRP A 1 389 ? -16.279 7.189 1.238 1.00 18.00 390 TRP A N 1
ATOM 2900 C CA . TRP A 1 389 ? -14.851 6.999 1.434 1.00 18.46 390 TRP A CA 1
ATOM 2901 C C . TRP A 1 389 ? -14.227 8.023 2.372 1.00 16.61 390 TRP A C 1
ATOM 2902 O O . TRP A 1 389 ? -13.126 8.527 2.123 1.00 18.41 390 TRP A O 1
ATOM 2913 N N . ALA A 1 390 ? -14.935 8.320 3.454 1.00 17.52 391 ALA A N 1
ATOM 2914 C CA . ALA A 1 390 ? -14.435 9.258 4.449 1.00 18.66 391 ALA A CA 1
ATOM 2915 C C . ALA A 1 390 ? -13.130 8.740 5.029 1.00 20.49 391 ALA A C 1
ATOM 2916 O O . ALA A 1 390 ? -13.019 7.565 5.350 1.00 20.45 391 ALA A O 1
ATOM 2918 N N . PRO A 1 391 ? -12.136 9.626 5.150 1.00 24.69 392 PRO A N 1
ATOM 2919 C CA . PRO A 1 391 ? -10.816 9.348 5.736 1.00 22.46 392 PRO A CA 1
ATOM 2920 C C . PRO A 1 391 ? -10.919 8.882 7.183 1.00 24.55 392 PRO A C 1
ATOM 2921 O O . PRO A 1 391 ? -10.027 8.182 7.649 1.00 27.04 392 PRO A O 1
ATOM 2925 N N . GLU A 1 392 ? -11.996 9.244 7.878 1.00 21.75 393 GLU A N 1
ATOM 2926 C CA . GLU A 1 392 ? -12.165 8.814 9.263 1.00 25.78 393 GLU A CA 1
ATOM 2927 C C . GLU A 1 392 ? -12.468 7.320 9.404 1.00 23.99 393 GLU A C 1
ATOM 2928 O O . GLU A 1 392 ? -12.180 6.708 10.442 1.00 22.35 393 GLU A O 1
ATOM 2934 N N . THR A 1 393 ? -13.042 6.739 8.354 1.00 23.45 394 THR A N 1
ATOM 2935 C CA . THR A 1 393 ? -13.630 5.408 8.433 1.00 22.23 394 THR A CA 1
ATOM 2936 C C . THR A 1 393 ? -13.086 4.439 7.378 1.00 18.30 394 THR A C 1
ATOM 2937 O O . THR A 1 393 ? -13.321 3.237 7.453 1.00 21.54 394 THR A O 1
ATOM 2941 N N . THR A 1 394 ? -12.381 4.964 6.385 1.00 18.41 395 THR A N 1
ATOM 2942 C CA . THR A 1 394 ? -11.826 4.142 5.312 1.00 15.50 395 THR A CA 1
ATOM 2943 C C . THR A 1 394 ? -10.342 4.442 5.153 1.00 17.65 395 THR A C 1
ATOM 2944 O O . THR A 1 394 ? -9.875 5.488 5.583 1.00 15.05 395 THR A O 1
ATOM 2948 N N . VAL A 1 395 ? -9.613 3.506 4.550 1.00 15.52 396 VAL A N 1
ATOM 2949 C CA . VAL A 1 395 ? -8.220 3.701 4.178 1.00 15.25 396 VAL A CA 1
ATOM 2950 C C . VAL A 1 395 ? -8.096 3.347 2.704 1.00 18.77 396 VAL A C 1
ATOM 2951 O O . VAL A 1 395 ? -8.650 2.342 2.257 1.00 17.55 396 VAL A O 1
ATOM 2955 N N . CYS A 1 396 ? -7.403 4.178 1.937 1.00 15.65 397 CYS A N 1
ATOM 2956 C CA . CYS A 1 396 ? -7.100 3.841 0.548 1.00 16.33 397 CYS A CA 1
ATOM 2957 C C . CYS A 1 396 ? -5.628 3.982 0.276 1.00 18.88 397 CYS A C 1
ATOM 2958 O O . CYS A 1 396 ? -4.988 4.939 0.720 1.00 19.00 397 CYS A O 1
ATOM 2961 N N . TRP A 1 397 ? -5.098 3.042 -0.487 1.00 15.47 398 TRP A N 1
ATOM 2962 C CA . TRP A 1 397 ? -3.705 3.068 -0.865 1.00 13.50 398 TRP A CA 1
ATOM 2963 C C . TRP A 1 397 ? -3.597 2.762 -2.356 1.00 18.41 398 TRP A C 1
ATOM 2964 O O . TRP A 1 397 ? -4.458 2.080 -2.929 1.00 19.17 398 TRP A O 1
ATOM 2975 N N . MET A 1 398 ? -2.533 3.245 -2.980 1.00 15.78 399 MET A N 1
ATOM 2976 C CA . MET A 1 398 ? -2.082 2.663 -4.235 1.00 19.48 399 MET A CA 1
ATOM 2977 C C . MET A 1 398 ? -1.073 1.571 -3.874 1.00 15.23 399 MET A C 1
ATOM 2978 O O . MET A 1 398 ? -0.331 1.715 -2.905 1.00 15.51 399 MET A O 1
ATOM 2983 N N . ALA A 1 399 ? -1.064 0.478 -4.638 1.00 15.65 400 ALA A N 1
ATOM 2984 C CA . ALA A 1 399 ? -0.115 -0.616 -4.429 1.00 15.72 400 ALA A CA 1
ATOM 2985 C C . ALA A 1 399 ? 0.012 -1.452 -5.699 1.00 14.73 400 ALA A C 1
ATOM 2986 O O . ALA A 1 399 ? -0.902 -1.488 -6.505 1.00 15.31 400 ALA A O 1
ATOM 2988 N N . ASN A 1 400 ? 1.154 -2.105 -5.886 1.00 16.41 401 ASN A N 1
ATOM 2989 C CA . ASN A 1 400 ? 1.304 -3.038 -6.997 1.00 18.66 401 ASN A CA 1
ATOM 2990 C C . ASN A 1 400 ? 0.957 -4.443 -6.519 1.00 22.84 401 ASN A C 1
ATOM 2991 O O . ASN A 1 400 ? 1.754 -5.122 -5.867 1.00 22.00 401 ASN A O 1
ATOM 2996 N N . LEU A 1 401 ? -0.259 -4.866 -6.820 1.00 20.53 402 LEU A N 1
ATOM 2997 C CA . LEU A 1 401 ? -0.714 -6.176 -6.390 1.00 20.86 402 LEU A CA 1
ATOM 2998 C C . LEU A 1 401 ? 0.173 -7.275 -6.948 1.00 24.70 402 LEU A C 1
ATOM 2999 O O . LEU A 1 401 ? 0.425 -8.269 -6.286 1.00 25.25 402 LEU A O 1
ATOM 3004 N N . ASP A 1 402 ? 0.654 -7.073 -8.168 1.00 26.50 403 ASP A N 1
ATOM 3005 C CA . ASP A 1 402 ? 1.614 -7.979 -8.781 1.00 35.94 403 ASP A CA 1
ATOM 3006 C C . ASP A 1 402 ? 3.018 -7.364 -8.759 1.00 32.63 403 ASP A C 1
ATOM 3007 O O . ASP A 1 402 ? 3.415 -6.665 -9.688 1.00 39.00 403 ASP A O 1
ATOM 3012 N N . SER A 1 403 ? 3.766 -7.616 -7.690 1.00 37.82 404 SER A N 1
ATOM 3013 C CA . SER A 1 403 ? 5.132 -7.108 -7.585 1.00 38.25 404 SER A CA 1
ATOM 3014 C C . SER A 1 403 ? 6.165 -8.228 -7.719 1.00 42.09 404 SER A C 1
ATOM 3015 O O . SER A 1 403 ? 7.190 -8.072 -8.391 1.00 47.69 404 SER A O 1
ATOM 3018 N N . THR B 1 1 ? -10.055 -26.476 -15.015 1.00 20.20 2 THR B N 1
ATOM 3019 C CA . THR B 1 1 ? -9.112 -25.816 -15.922 1.00 27.31 2 THR B CA 1
ATOM 3020 C C . THR B 1 1 ? -7.806 -26.592 -15.998 1.00 28.12 2 THR B C 1
ATOM 3021 O O . THR B 1 1 ? -7.314 -27.076 -14.979 1.00 34.30 2 THR B O 1
ATOM 3025 N N . SER B 1 2 ? -7.255 -26.717 -17.206 1.00 29.08 3 SER B N 1
ATOM 3026 C CA . SER B 1 2 ? -5.938 -27.324 -17.395 1.00 28.16 3 SER B CA 1
ATOM 3027 C C . SER B 1 2 ? -5.081 -26.470 -18.329 1.00 30.24 3 SER B C 1
ATOM 3028 O O . SER B 1 2 ? -5.593 -25.886 -19.285 1.00 34.55 3 SER B O 1
ATOM 3031 N N . ASN B 1 3 ? -3.785 -26.379 -18.036 1.00 28.36 4 ASN B N 1
ATOM 3032 C CA . ASN B 1 3 ? -2.836 -25.648 -18.888 1.00 31.78 4 ASN B CA 1
ATOM 3033 C C . ASN B 1 3 ? -2.612 -26.384 -20.214 1.00 26.06 4 ASN B C 1
ATOM 3034 O O . ASN B 1 3 ? -2.212 -27.546 -20.220 1.00 24.76 4 ASN B O 1
ATOM 3039 N N . VAL B 1 4 ? -2.875 -25.717 -21.336 1.00 20.87 5 VAL B N 1
ATOM 3040 C CA . VAL B 1 4 ? -2.853 -26.394 -22.631 1.00 20.50 5 VAL B CA 1
ATOM 3041 C C . VAL B 1 4 ? -2.149 -25.601 -23.732 1.00 16.76 5 VAL B C 1
ATOM 3042 O O . VAL B 1 4 ? -2.394 -24.414 -23.921 1.00 17.27 5 VAL B O 1
ATOM 3046 N N . ILE B 1 5 ? -1.302 -26.285 -24.485 1.00 17.48 6 ILE B N 1
ATOM 3047 C CA . ILE B 1 5 ? -0.595 -25.666 -25.585 1.00 18.38 6 ILE B CA 1
ATOM 3048 C C . ILE B 1 5 ? -1.025 -26.283 -26.909 1.00 17.58 6 ILE B C 1
ATOM 3049 O O . ILE B 1 5 ? -0.931 -27.500 -27.096 1.00 17.89 6 ILE B O 1
ATOM 3054 N N . THR B 1 6 ? -1.490 -25.441 -27.825 1.00 14.22 7 THR B N 1
ATOM 3055 C CA . THR B 1 6 ? -1.952 -25.915 -29.120 1.00 18.65 7 THR B CA 1
ATOM 3056 C C . THR B 1 6 ? -1.228 -25.201 -30.244 1.00 20.20 7 THR B C 1
ATOM 3057 O O . THR B 1 6 ? -0.493 -24.235 -30.006 1.00 15.49 7 THR B O 1
ATOM 3061 N N . GLN B 1 7 ? -1.446 -25.670 -31.472 1.00 17.54 8 GLN B N 1
ATOM 3062 C CA . GLN B 1 7 ? -0.798 -25.069 -32.634 1.00 17.82 8 GLN B CA 1
ATOM 3063 C C . GLN B 1 7 ? -1.291 -23.650 -32.872 1.00 19.02 8 GLN B C 1
ATOM 3064 O O . GLN B 1 7 ? -0.509 -22.762 -33.208 1.00 18.13 8 GLN B O 1
ATOM 3070 N N . ASP B 1 8 ? -2.594 -23.452 -32.697 1.00 21.66 9 ASP B N 1
ATOM 3071 C CA . ASP B 1 8 ? -3.233 -22.159 -32.920 1.00 20.47 9 ASP B CA 1
ATOM 3072 C C . ASP B 1 8 ? -3.024 -21.231 -31.737 1.00 18.85 9 ASP B C 1
ATOM 3073 O O . ASP B 1 8 ? -2.944 -20.012 -31.902 1.00 18.88 9 ASP B O 1
ATOM 3078 N N . LEU B 1 9 ? -2.978 -21.815 -30.546 1.00 16.45 10 LEU B N 1
ATOM 3079 C CA . LEU B 1 9 ? -2.768 -21.069 -29.310 1.00 16.02 10 LEU B CA 1
ATOM 3080 C C . LEU B 1 9 ? -1.592 -21.695 -28.566 1.00 15.63 10 LEU B C 1
ATOM 3081 O O . LEU B 1 9 ? -1.783 -22.440 -27.621 1.00 14.67 10 LEU B O 1
ATOM 3086 N N . PRO B 1 10 ? -0.363 -21.418 -29.027 1.00 15.62 11 PRO B N 1
ATOM 3087 C CA . PRO B 1 10 ? 0.818 -21.997 -28.384 1.00 14.81 11 PRO B CA 1
ATOM 3088 C C . PRO B 1 10 ? 1.081 -21.366 -27.025 1.00 17.38 11 PRO B C 1
ATOM 3089 O O . PRO B 1 10 ? 1.874 -21.926 -26.264 1.00 16.38 11 PRO B O 1
ATOM 3093 N N . ILE B 1 11 ? 0.435 -20.231 -26.735 1.00 14.81 12 ILE B N 1
ATOM 3094 C CA . ILE B 1 11 ? 0.623 -19.564 -25.449 1.00 15.39 12 ILE B CA 1
ATOM 3095 C C . ILE B 1 11 ? -0.600 -19.671 -24.527 1.00 15.66 12 ILE B C 1
ATOM 3096 O O . ILE B 1 11 ? -1.636 -19.071 -24.787 1.00 15.86 12 ILE B O 1
ATOM 3101 N N . PRO B 1 12 ? -0.462 -20.409 -23.422 1.00 13.77 13 PRO B N 1
ATOM 3102 C CA . PRO B 1 12 ? -1.557 -20.538 -22.459 1.00 17.25 13 PRO B CA 1
ATOM 3103 C C . PRO B 1 12 ? -1.898 -19.173 -21.864 1.00 18.14 13 PRO B C 1
ATOM 3104 O O . PRO B 1 12 ? -0.975 -18.406 -21.574 1.00 16.01 13 PRO B O 1
ATOM 3108 N N . VAL B 1 13 ? -3.187 -18.879 -21.708 1.00 15.04 14 VAL B N 1
ATOM 3109 C CA . VAL B 1 13 ? -3.631 -17.642 -21.072 1.00 17.26 14 VAL B CA 1
ATOM 3110 C C . VAL B 1 13 ? -4.427 -18.069 -19.855 1.00 20.74 14 VAL B C 1
ATOM 3111 O O . VAL B 1 13 ? -5.131 -19.069 -19.913 1.00 19.58 14 VAL B O 1
ATOM 3115 N N . ALA B 1 14 ? -4.313 -17.332 -18.751 1.00 20.60 15 ALA B N 1
ATOM 3116 C CA . ALA B 1 14 ? -5.049 -17.666 -17.536 1.00 16.31 15 ALA B CA 1
ATOM 3117 C C . ALA B 1 14 ? -6.561 -17.530 -17.735 1.00 14.90 15 ALA B C 1
ATOM 3118 O O . ALA B 1 14 ? -7.020 -16.538 -18.295 1.00 16.33 15 ALA B O 1
ATOM 3120 N N . SER B 1 15 ? -7.329 -18.513 -17.262 1.00 15.41 16 SER B N 1
ATOM 3121 C CA . SER B 1 15 ? -8.799 -18.460 -17.331 1.00 13.18 16 SER B CA 1
ATOM 3122 C C . SER B 1 15 ? -9.367 -17.412 -16.364 1.00 14.39 16 SER B C 1
ATOM 3123 O O . SER B 1 15 ? -10.497 -16.947 -16.502 1.00 13.22 16 SER B O 1
ATOM 3126 N N . ARG B 1 16 ? -8.575 -17.052 -15.367 1.00 15.10 17 ARG B N 1
ATOM 3127 C CA . ARG B 1 16 ? -8.961 -15.995 -14.449 1.00 17.07 17 ARG B CA 1
ATOM 3128 C C . ARG B 1 16 ? -7.826 -14.990 -14.332 1.00 17.39 17 ARG B C 1
ATOM 3129 O O . ARG B 1 16 ? -6.811 -15.273 -13.712 1.00 19.17 17 ARG B O 1
ATOM 3137 N N . GLY B 1 17 ? -7.996 -13.824 -14.942 1.00 12.25 18 GLY B N 1
ATOM 3138 C CA . GLY B 1 17 ? -6.946 -12.823 -14.935 1.00 14.85 18 GLY B CA 1
ATOM 3139 C C . GLY B 1 17 ? -7.209 -11.661 -15.877 1.00 15.22 18 GLY B C 1
ATOM 3140 O O . GLY B 1 17 ? -8.343 -11.425 -16.305 1.00 11.73 18 GLY B O 1
ATOM 3141 N N . PHE B 1 18 ? -6.141 -10.941 -16.205 1.00 13.01 19 PHE B N 1
ATOM 3142 C CA . PHE B 1 18 ? -6.238 -9.725 -16.992 1.00 14.39 19 PHE B CA 1
ATOM 3143 C C . PHE B 1 18 ? -5.273 -9.805 -18.150 1.00 14.61 19 PHE B C 1
ATOM 3144 O O . PHE B 1 18 ? -4.145 -9.306 -18.056 1.00 11.71 19 PHE B O 1
ATOM 3152 N N . ALA B 1 19 ? -5.713 -10.435 -19.234 1.00 12.43 20 ALA B N 1
ATOM 3153 C CA . ALA B 1 19 ? -4.831 -10.721 -20.345 1.00 12.70 20 ALA B CA 1
ATOM 3154 C C . ALA B 1 19 ? -4.284 -9.455 -21.001 1.00 14.42 20 ALA B C 1
ATOM 3155 O O . ALA B 1 19 ? -4.998 -8.460 -21.168 1.00 11.98 20 ALA B O 1
ATOM 3157 N N . ASP B 1 20 ? -3.005 -9.510 -21.360 1.00 13.35 21 ASP B N 1
ATOM 3158 C CA . ASP B 1 20 ? -2.331 -8.399 -22.020 1.00 13.63 21 ASP B CA 1
ATOM 3159 C C . ASP B 1 20 ? -2.202 -8.661 -23.511 1.00 13.52 21 ASP B C 1
ATOM 3160 O O . ASP B 1 20 ? -2.116 -9.813 -23.948 1.00 14.71 21 ASP B O 1
ATOM 3165 N N . ILE B 1 21 ? -2.200 -7.586 -24.289 1.00 14.91 22 ILE B N 1
ATOM 3166 C CA . ILE B 1 21 ? -1.937 -7.673 -25.719 1.00 15.25 22 ILE B CA 1
ATOM 3167 C C . ILE B 1 21 ? -0.439 -7.679 -25.933 1.00 18.41 22 ILE B C 1
ATOM 3168 O O . ILE B 1 21 ? 0.274 -6.846 -25.384 1.00 13.23 22 ILE B O 1
ATOM 3173 N N . VAL B 1 22 ? 0.042 -8.630 -26.720 1.00 11.63 23 VAL B N 1
ATOM 3174 C CA . VAL B 1 22 ? 1.444 -8.641 -27.111 1.00 14.10 23 VAL B CA 1
ATOM 3175 C C . VAL B 1 22 ? 1.475 -8.752 -28.627 1.00 19.62 23 VAL B C 1
ATOM 3176 O O . VAL B 1 22 ? 1.017 -9.750 -29.199 1.00 17.51 23 VAL B O 1
ATOM 3180 N N . GLY B 1 23 ? 1.986 -7.717 -29.284 1.00 18.98 24 GLY B N 1
ATOM 3181 C CA . GLY B 1 23 ? 1.964 -7.679 -30.730 1.00 14.96 24 GLY B CA 1
ATOM 3182 C C . GLY B 1 23 ? 3.366 -7.565 -31.293 1.00 21.12 24 GLY B C 1
ATOM 3183 O O . GLY B 1 23 ? 4.116 -6.669 -30.926 1.00 17.55 24 GLY B O 1
ATOM 3184 N N . PHE B 1 24 ? 3.728 -8.487 -32.178 1.00 15.13 25 PHE B N 1
ATOM 3185 C CA . PHE B 1 24 ? 4.957 -8.348 -32.925 1.00 14.74 25 PHE B CA 1
ATOM 3186 C C . PHE B 1 24 ? 4.631 -7.538 -34.169 1.00 17.98 25 PHE B C 1
ATOM 3187 O O . PHE B 1 24 ? 4.238 -8.095 -35.189 1.00 16.97 25 PHE B O 1
ATOM 3195 N N . GLY B 1 25 ? 4.754 -6.216 -34.066 1.00 16.20 26 GLY B N 1
ATOM 3196 C CA . GLY B 1 25 ? 4.417 -5.331 -35.171 1.00 14.51 26 GLY B CA 1
ATOM 3197 C C . GLY B 1 25 ? 5.538 -5.228 -36.187 1.00 13.27 26 GLY B C 1
ATOM 3198 O O . GLY B 1 25 ? 6.459 -6.034 -36.183 1.00 18.29 26 GLY B O 1
ATOM 3199 N N . LEU B 1 26 ? 5.476 -4.217 -37.041 1.00 15.53 27 LEU B N 1
ATOM 3200 C CA . LEU B 1 26 ? 6.466 -4.056 -38.097 1.00 16.32 27 LEU B CA 1
ATOM 3201 C C . LEU B 1 26 ? 7.788 -3.508 -37.573 1.00 17.07 27 LEU B C 1
ATOM 3202 O O . LEU B 1 26 ? 8.832 -3.765 -38.154 1.00 17.74 27 LEU B O 1
ATOM 3207 N N . ASP B 1 27 ? 7.744 -2.767 -36.467 1.00 17.31 28 ASP B N 1
ATOM 3208 C CA . ASP B 1 27 ? 8.924 -2.049 -35.982 1.00 18.85 28 ASP B CA 1
ATOM 3209 C C . ASP B 1 27 ? 9.476 -2.574 -34.677 1.00 17.13 28 ASP B C 1
ATOM 3210 O O . ASP B 1 27 ? 10.425 -2.008 -34.138 1.00 16.90 28 ASP B O 1
ATOM 3215 N N . GLY B 1 28 ? 8.882 -3.647 -34.163 1.00 18.95 29 GLY B N 1
ATOM 3216 C CA . GLY B 1 28 ? 9.331 -4.249 -32.915 1.00 16.41 29 GLY B CA 1
ATOM 3217 C C . GLY B 1 28 ? 8.177 -4.815 -32.090 1.00 14.62 29 GLY B C 1
ATOM 3218 O O . GLY B 1 28 ? 7.036 -4.874 -32.547 1.00 14.87 29 GLY B O 1
ATOM 3219 N N . VAL B 1 29 ? 8.485 -5.249 -30.874 1.00 13.06 30 VAL B N 1
ATOM 3220 C CA . VAL B 1 29 ? 7.487 -5.826 -29.993 1.00 13.65 30 VAL B CA 1
ATOM 3221 C C . VAL B 1 29 ? 6.699 -4.723 -29.323 1.00 14.74 30 VAL B C 1
ATOM 3222 O O . VAL B 1 29 ? 7.269 -3.887 -28.631 1.00 18.38 30 VAL B O 1
ATOM 3226 N N . VAL B 1 30 ? 5.390 -4.720 -29.535 1.00 14.46 31 VAL B N 1
ATOM 3227 C CA . VAL B 1 30 ? 4.523 -3.718 -28.940 1.00 14.42 31 VAL B CA 1
ATOM 3228 C C . VAL B 1 30 ? 3.670 -4.373 -27.852 1.00 18.97 31 VAL B C 1
ATOM 3229 O O . VAL B 1 30 ? 2.937 -5.334 -28.120 1.00 17.72 31 VAL B O 1
ATOM 3233 N N . ILE B 1 31 ? 3.790 -3.861 -26.630 1.00 15.35 32 ILE B N 1
ATOM 3234 C CA . ILE B 1 31 ? 3.037 -4.357 -25.487 1.00 16.06 32 ILE B CA 1
ATOM 3235 C C . ILE B 1 31 ? 1.803 -3.489 -25.279 1.00 17.24 32 ILE B C 1
ATOM 3236 O O . ILE B 1 31 ? 1.900 -2.262 -25.169 1.00 16.89 32 ILE B O 1
ATOM 3241 N N . GLY B 1 32 ? 0.647 -4.131 -25.238 1.00 13.60 33 GLY B N 1
ATOM 3242 C CA . GLY B 1 32 ? -0.611 -3.459 -24.990 1.00 14.94 33 GLY B CA 1
ATOM 3243 C C . GLY B 1 32 ? -1.078 -3.923 -23.634 1.00 17.78 33 GLY B C 1
ATOM 3244 O O . GLY B 1 32 ? -2.011 -4.721 -23.495 1.00 15.44 33 GLY B O 1
ATOM 3245 N N . ARG B 1 33 ? -0.400 -3.441 -22.608 1.00 14.94 34 ARG B N 1
ATOM 3246 C CA . ARG B 1 33 ? -0.624 -4.009 -21.300 1.00 17.86 34 ARG B CA 1
ATOM 3247 C C . ARG B 1 33 ? -2.025 -3.631 -20.763 1.00 16.89 34 ARG B C 1
ATOM 3248 O O . ARG B 1 33 ? -2.493 -2.496 -20.923 1.00 15.42 34 ARG B O 1
ATOM 3256 N N . ASN B 1 34 ? -2.723 -4.627 -20.227 1.00 13.81 35 ASN B N 1
ATOM 3257 C CA . ASN B 1 34 ? -4.099 -4.470 -19.775 1.00 13.91 35 ASN B CA 1
ATOM 3258 C C . ASN B 1 34 ? -4.102 -3.497 -18.597 1.00 16.67 35 ASN B C 1
ATOM 3259 O O . ASN B 1 34 ? -3.673 -3.858 -17.499 1.00 13.71 35 ASN B O 1
ATOM 3264 N N . ALA B 1 35 ? -4.584 -2.275 -18.830 1.00 14.15 36 ALA B N 1
ATOM 3265 C CA . ALA B 1 35 ? -4.411 -1.173 -17.871 1.00 15.13 36 ALA B CA 1
ATOM 3266 C C . ALA B 1 35 ? -5.385 -0.041 -18.158 1.00 13.25 36 ALA B C 1
ATOM 3267 O O . ALA B 1 35 ? -6.038 -0.045 -19.188 1.00 13.78 36 ALA B O 1
ATOM 3269 N N . VAL B 1 36 ? -5.466 0.938 -17.256 1.00 15.70 37 VAL B N 1
ATOM 3270 C CA . VAL B 1 36 ? -6.480 1.992 -17.354 1.00 15.54 37 VAL B CA 1
ATOM 3271 C C . VAL B 1 36 ? -6.280 2.904 -18.567 1.00 15.15 37 VAL B C 1
ATOM 3272 O O . VAL B 1 36 ? -7.242 3.438 -19.115 1.00 18.64 37 VAL B O 1
ATOM 3276 N N . ASN B 1 37 ? -5.032 3.077 -18.986 1.00 18.75 38 ASN B N 1
ATOM 3277 C CA . ASN B 1 37 ? -4.726 3.866 -20.174 1.00 18.41 38 ASN B CA 1
ATOM 3278 C C . ASN B 1 37 ? -3.959 3.023 -21.184 1.00 16.84 38 ASN B C 1
ATOM 3279 O O . ASN B 1 37 ? -2.762 3.195 -21.371 1.00 18.69 38 ASN B O 1
ATOM 3284 N N . LEU B 1 38 ? -4.662 2.103 -21.828 1.00 19.78 39 LEU B N 1
ATOM 3285 C CA . LEU B 1 38 ? -4.033 1.174 -22.759 1.00 19.95 39 LEU B CA 1
ATOM 3286 C C . LEU B 1 38 ? -3.353 1.943 -23.884 1.00 19.22 39 LEU B C 1
ATOM 3287 O O . LEU B 1 38 ? -3.994 2.695 -24.607 1.00 23.41 39 LEU B O 1
ATOM 3292 N N . GLN B 1 39 ? -2.048 1.757 -24.019 1.00 20.72 40 GLN B N 1
ATOM 3293 C CA . GLN B 1 39 ? -1.302 2.398 -25.097 1.00 25.99 40 GLN B CA 1
ATOM 3294 C C . GLN B 1 39 ? -0.232 1.446 -25.605 1.00 25.77 40 GLN B C 1
ATOM 3295 O O . GLN B 1 39 ? 0.360 0.697 -24.825 1.00 23.33 40 GLN B O 1
ATOM 3301 N N . PRO B 1 40 ? 0.016 1.460 -26.920 1.00 26.99 41 PRO B N 1
ATOM 3302 C CA . PRO B 1 40 ? 1.092 0.620 -27.453 1.00 25.30 41 PRO B CA 1
ATOM 3303 C C . PRO B 1 40 ? 2.421 1.091 -26.893 1.00 25.83 41 PRO B C 1
ATOM 3304 O O . PRO B 1 40 ? 2.700 2.286 -26.916 1.00 24.69 41 PRO B O 1
ATOM 3308 N N . PHE B 1 41 ? 3.216 0.167 -26.368 1.00 17.81 42 PHE B N 1
ATOM 3309 C CA . PHE B 1 41 ? 4.554 0.490 -25.899 1.00 21.96 42 PHE B CA 1
ATOM 3310 C C . PHE B 1 41 ? 5.549 -0.320 -26.724 1.00 17.08 42 PHE B C 1
ATOM 3311 O O . PHE B 1 41 ? 5.547 -1.544 -26.658 1.00 14.58 42 PHE B O 1
ATOM 3319 N N . LEU B 1 42 ? 6.381 0.351 -27.513 1.00 19.32 43 LEU B N 1
ATOM 3320 C CA . LEU B 1 42 ? 7.393 -0.359 -28.306 1.00 22.57 43 LEU B CA 1
ATOM 3321 C C . LEU B 1 42 ? 8.527 -0.811 -27.385 1.00 21.67 43 LEU B C 1
ATOM 3322 O O . LEU B 1 42 ? 9.430 -0.041 -27.070 1.00 18.27 43 LEU B O 1
ATOM 3327 N N . ALA B 1 43 ? 8.455 -2.066 -26.945 1.00 18.10 44 ALA B N 1
ATOM 3328 C CA . ALA B 1 43 ? 9.307 -2.570 -25.870 1.00 18.61 44 ALA B CA 1
ATOM 3329 C C . ALA B 1 43 ? 10.693 -3.022 -26.337 1.00 19.93 44 ALA B C 1
ATOM 3330 O O . ALA B 1 43 ? 11.683 -2.868 -25.617 1.00 16.05 44 ALA B O 1
ATOM 3332 N N . VAL B 1 44 ? 10.749 -3.591 -27.535 1.00 15.15 45 VAL B N 1
ATOM 3333 C CA . VAL B 1 44 ? 11.988 -4.095 -28.109 1.00 16.08 45 VAL B CA 1
ATOM 3334 C C . VAL B 1 44 ? 11.962 -3.835 -29.612 1.00 16.39 45 VAL B C 1
ATOM 3335 O O . VAL B 1 44 ? 11.031 -4.249 -30.311 1.00 14.62 45 VAL B O 1
ATOM 3339 N N . LYS B 1 45 ? 12.976 -3.134 -30.102 1.00 19.20 46 LYS B N 1
ATOM 3340 C CA . LYS B 1 45 ? 13.117 -2.893 -31.527 1.00 17.30 46 LYS B CA 1
ATOM 3341 C C . LYS B 1 45 ? 13.792 -4.106 -32.164 1.00 19.71 46 LYS B C 1
ATOM 3342 O O . LYS B 1 45 ? 14.922 -4.020 -32.658 1.00 15.27 46 LYS B O 1
ATOM 3348 N N . ASN B 1 46 ? 13.096 -5.237 -32.112 1.00 17.08 47 ASN B N 1
ATOM 3349 C CA . ASN B 1 46 ? 13.548 -6.478 -32.742 1.00 16.08 47 ASN B CA 1
ATOM 3350 C C . ASN B 1 46 ? 12.343 -7.413 -32.887 1.00 17.16 47 ASN B C 1
ATOM 3351 O O . ASN B 1 46 ? 11.203 -7.010 -32.598 1.00 14.29 47 ASN B O 1
ATOM 3356 N N . PHE B 1 47 ? 12.580 -8.642 -33.343 1.00 15.72 48 PHE B N 1
ATOM 3357 C CA . PHE B 1 47 ? 11.501 -9.620 -33.504 1.00 14.86 48 PHE B CA 1
ATOM 3358 C C . PHE B 1 47 ? 10.408 -9.160 -34.477 1.00 15.98 48 PHE B C 1
ATOM 3359 O O . PHE B 1 47 ? 9.253 -9.552 -34.341 1.00 16.83 48 PHE B O 1
ATOM 3367 N N . ALA B 1 48 ? 10.765 -8.334 -35.456 1.00 15.20 49 ALA B N 1
ATOM 3368 C CA . ALA B 1 48 ? 9.774 -7.676 -36.297 1.00 16.27 49 ALA B CA 1
ATOM 3369 C C . ALA B 1 48 ? 10.144 -7.720 -37.775 1.00 14.86 49 ALA B C 1
ATOM 3370 O O . ALA B 1 48 ? 11.321 -7.761 -38.126 1.00 16.81 49 ALA B O 1
ATOM 3372 N N . GLN B 1 49 ? 9.125 -7.664 -38.625 1.00 16.06 50 GLN B N 1
ATOM 3373 C CA . GLN B 1 49 ? 9.292 -7.598 -40.074 1.00 15.64 50 GLN B CA 1
ATOM 3374 C C . GLN B 1 49 ? 10.365 -6.572 -40.461 1.00 21.23 50 GLN B C 1
ATOM 3375 O O . GLN B 1 49 ? 11.256 -6.867 -41.249 1.00 16.81 50 GLN B O 1
ATOM 3381 N N . ASN B 1 50 ? 10.284 -5.371 -39.897 1.00 16.33 51 ASN B N 1
ATOM 3382 C CA . ASN B 1 50 ? 11.255 -4.344 -40.216 1.00 19.63 51 ASN B CA 1
ATOM 3383 C C . ASN B 1 50 ? 12.188 -4.013 -39.046 1.00 22.28 51 ASN B C 1
ATOM 3384 O O . ASN B 1 50 ? 12.615 -2.868 -38.879 1.00 17.38 51 ASN B O 1
ATOM 3389 N N . ALA B 1 51 ? 12.506 -5.030 -38.244 1.00 15.71 52 ALA B N 1
ATOM 3390 C CA . ALA B 1 51 ? 13.495 -4.874 -37.182 1.00 20.97 52 ALA B CA 1
ATOM 3391 C C . ALA B 1 51 ? 14.065 -6.220 -36.775 1.00 18.49 52 ALA B C 1
ATOM 3392 O O . ALA B 1 51 ? 13.514 -6.896 -35.905 1.00 15.00 52 ALA B O 1
ATOM 3394 N N . GLY B 1 52 ? 15.162 -6.607 -37.427 1.00 18.61 53 GLY B N 1
ATOM 3395 C CA . GLY B 1 52 ? 15.793 -7.887 -37.174 1.00 19.09 53 GLY B CA 1
ATOM 3396 C C . GLY B 1 52 ? 15.529 -8.942 -38.240 1.00 17.60 53 GLY B C 1
ATOM 3397 O O . GLY B 1 52 ? 16.125 -10.022 -38.217 1.00 24.94 53 GLY B O 1
ATOM 3398 N N . GLY B 1 53 ? 14.631 -8.646 -39.171 1.00 18.23 54 GLY B N 1
ATOM 3399 C CA . GLY B 1 53 ? 14.378 -9.546 -40.285 1.00 17.41 54 GLY B CA 1
ATOM 3400 C C . GLY B 1 53 ? 13.450 -10.705 -39.948 1.00 20.38 54 GLY B C 1
ATOM 3401 O O . GLY B 1 53 ? 13.582 -11.800 -40.505 1.00 21.50 54 GLY B O 1
ATOM 3402 N N . TRP B 1 54 ? 12.497 -10.464 -39.050 1.00 17.74 55 TRP B N 1
ATOM 3403 C CA . TRP B 1 54 ? 11.586 -11.518 -38.602 1.00 18.65 55 TRP B CA 1
ATOM 3404 C C . TRP B 1 54 ? 10.344 -11.660 -39.491 1.00 17.68 55 TRP B C 1
ATOM 3405 O O . TRP B 1 54 ? 9.707 -10.668 -39.849 1.00 18.70 55 TRP B O 1
ATOM 3416 N N . LEU B 1 55 ? 10.011 -12.903 -39.837 1.00 19.35 56 LEU B N 1
ATOM 3417 C CA . LEU B 1 55 ? 8.979 -13.193 -40.834 1.00 17.62 56 LEU B CA 1
ATOM 3418 C C . LEU B 1 55 ? 8.043 -14.285 -40.356 1.00 18.94 56 LEU B C 1
ATOM 3419 O O . LEU B 1 55 ? 8.488 -15.281 -39.801 1.00 15.76 56 LEU B O 1
ATOM 3424 N N . THR B 1 56 ? 6.746 -14.113 -40.597 1.00 18.10 57 THR B N 1
ATOM 3425 C CA . THR B 1 56 ? 5.757 -15.093 -40.152 1.00 20.03 57 THR B CA 1
ATOM 3426 C C . THR B 1 56 ? 5.948 -16.440 -40.832 1.00 23.64 57 THR B C 1
ATOM 3427 O O . THR B 1 56 ? 5.567 -17.474 -40.301 1.00 21.05 57 THR B O 1
ATOM 3431 N N . THR B 1 57 ? 6.564 -16.417 -42.004 1.00 17.49 58 THR B N 1
ATOM 3432 C CA . THR B 1 57 ? 6.722 -17.615 -42.809 1.00 20.08 58 THR B CA 1
ATOM 3433 C C . THR B 1 57 ? 8.007 -18.352 -42.464 1.00 22.52 58 THR B C 1
ATOM 3434 O O . THR B 1 57 ? 8.226 -19.467 -42.925 1.00 20.45 58 THR B O 1
ATOM 3438 N N . LYS B 1 58 ? 8.838 -17.747 -41.612 1.00 18.59 59 LYS B N 1
ATOM 3439 C CA . LYS B 1 58 ? 10.181 -18.282 -41.362 1.00 19.13 59 LYS B CA 1
ATOM 3440 C C . LYS B 1 58 ? 10.479 -18.478 -39.883 1.00 21.69 59 LYS B C 1
ATOM 3441 O O . LYS B 1 58 ? 11.342 -19.273 -39.517 1.00 19.10 59 LYS B O 1
ATOM 3447 N N . HIS B 1 59 ? 9.766 -17.747 -39.031 1.00 18.39 60 HIS B N 1
ATOM 3448 C CA . HIS B 1 59 ? 10.106 -17.712 -37.616 1.00 15.95 60 HIS B CA 1
ATOM 3449 C C . HIS B 1 59 ? 8.917 -17.947 -36.678 1.00 13.85 60 HIS B C 1
ATOM 3450 O O . HIS B 1 59 ? 7.757 -17.822 -37.073 1.00 15.39 60 HIS B O 1
ATOM 3457 N N . VAL B 1 60 ? 9.230 -18.311 -35.440 1.00 13.76 61 VAL B N 1
ATOM 3458 C CA . VAL B 1 60 ? 8.225 -18.493 -34.403 1.00 16.04 61 VAL B CA 1
ATOM 3459 C C . VAL B 1 60 ? 8.457 -17.465 -33.302 1.00 15.86 61 VAL B C 1
ATOM 3460 O O . VAL B 1 60 ? 9.577 -17.311 -32.794 1.00 13.00 61 VAL B O 1
ATOM 3464 N N . ARG B 1 61 ? 7.399 -16.754 -32.944 1.00 12.18 62 ARG B N 1
ATOM 3465 C CA . ARG B 1 61 ? 7.507 -15.676 -31.963 1.00 13.59 62 ARG B CA 1
ATOM 3466 C C . ARG B 1 61 ? 6.462 -15.825 -30.853 1.00 11.92 62 ARG B C 1
ATOM 3467 O O . ARG B 1 61 ? 5.256 -15.828 -31.105 1.00 12.21 62 ARG B O 1
ATOM 3475 N N . LEU B 1 62 ? 6.950 -15.980 -29.629 1.00 14.00 63 LEU B N 1
ATOM 3476 C CA . LEU B 1 62 ? 6.121 -16.345 -28.488 1.00 16.67 63 LEU B CA 1
ATOM 3477 C C . LEU B 1 62 ? 6.410 -15.511 -27.235 1.00 17.78 63 LEU B C 1
ATOM 3478 O O . LEU B 1 62 ? 7.282 -14.644 -27.233 1.00 15.32 63 LEU B O 1
ATOM 3483 N N . ILE B 1 63 ? 5.653 -15.793 -26.176 1.00 15.28 64 ILE B N 1
ATOM 3484 C CA . ILE B 1 63 ? 5.905 -15.248 -24.851 1.00 17.28 64 ILE B CA 1
ATOM 3485 C C . ILE B 1 63 ? 5.939 -16.423 -23.893 1.00 19.57 64 ILE B C 1
ATOM 3486 O O . ILE B 1 63 ? 5.062 -17.267 -23.939 1.00 17.25 64 ILE B O 1
ATOM 3491 N N . ALA B 1 64 ? 6.940 -16.484 -23.025 1.00 15.45 65 ALA B N 1
ATOM 3492 C CA . ALA B 1 64 ? 6.969 -17.509 -21.990 1.00 16.43 65 ALA B CA 1
ATOM 3493 C C . ALA B 1 64 ? 7.964 -17.105 -20.907 1.00 18.67 65 ALA B C 1
ATOM 3494 O O . ALA B 1 64 ? 8.907 -16.358 -21.176 1.00 16.03 65 ALA B O 1
ATOM 3496 N N . ASP B 1 65 ? 7.756 -17.601 -19.693 1.00 14.75 66 ASP B N 1
ATOM 3497 C CA . ASP B 1 65 ? 8.686 -17.338 -18.603 1.00 18.35 66 ASP B CA 1
ATOM 3498 C C . ASP B 1 65 ? 9.889 -18.255 -18.767 1.00 18.50 66 ASP B C 1
ATOM 3499 O O . ASP B 1 65 ? 9.820 -19.440 -18.448 1.00 18.10 66 ASP B O 1
ATOM 3504 N N . THR B 1 66 ? 10.980 -17.704 -19.297 1.00 17.46 67 THR B N 1
ATOM 3505 C CA . THR B 1 66 ? 12.201 -18.455 -19.517 1.00 15.59 67 THR B CA 1
ATOM 3506 C C . THR B 1 66 ? 13.130 -18.390 -18.309 1.00 21.95 67 THR B C 1
ATOM 3507 O O . THR B 1 66 ? 14.101 -19.144 -18.235 1.00 19.20 67 THR B O 1
ATOM 3511 N N . THR B 1 67 ? 12.839 -17.491 -17.370 1.00 19.87 68 THR B N 1
ATOM 3512 C CA . THR B 1 67 ? 13.762 -17.268 -16.262 1.00 20.87 68 THR B CA 1
ATOM 3513 C C . THR B 1 67 ? 13.251 -17.797 -14.925 1.00 20.00 68 THR B C 1
ATOM 3514 O O . THR B 1 67 ? 14.042 -18.079 -14.036 1.00 24.78 68 THR B O 1
ATOM 3518 N N . GLY B 1 68 ? 11.934 -17.938 -14.791 1.00 20.30 69 GLY B N 1
ATOM 3519 C CA . GLY B 1 68 ? 11.343 -18.466 -13.574 1.00 19.65 69 GLY B CA 1
ATOM 3520 C C . GLY B 1 68 ? 10.936 -17.406 -12.572 1.00 23.33 69 GLY B C 1
ATOM 3521 O O . GLY B 1 68 ? 10.631 -17.706 -11.419 1.00 24.84 69 GLY B O 1
ATOM 3522 N N . THR B 1 69 ? 10.910 -16.160 -13.021 1.00 19.85 70 THR B N 1
ATOM 3523 C CA . THR B 1 69 ? 10.532 -15.043 -12.165 1.00 22.96 70 THR B CA 1
ATOM 3524 C C . THR B 1 69 ? 9.019 -14.863 -12.112 1.00 22.01 70 THR B C 1
ATOM 3525 O O . THR B 1 69 ? 8.513 -14.021 -11.371 1.00 22.33 70 THR B O 1
ATOM 3529 N N . GLY B 1 70 ? 8.302 -15.637 -12.921 1.00 20.36 71 GLY B N 1
ATOM 3530 C CA . GLY B 1 70 ? 6.860 -15.485 -13.049 1.00 24.28 71 GLY B CA 1
ATOM 3531 C C . GLY B 1 70 ? 6.456 -14.431 -14.069 1.00 25.28 71 GLY B C 1
ATOM 3532 O O . GLY B 1 70 ? 5.269 -14.125 -14.221 1.00 24.84 71 GLY B O 1
ATOM 3533 N N . LYS B 1 71 ? 7.441 -13.872 -14.772 1.00 17.96 72 LYS B N 1
ATOM 3534 C CA . LYS B 1 71 ? 7.188 -12.817 -15.756 1.00 18.59 72 LYS B CA 1
ATOM 3535 C C . LYS B 1 71 ? 7.529 -13.277 -17.170 1.00 19.01 72 LYS B C 1
ATOM 3536 O O . LYS B 1 71 ? 8.650 -13.718 -17.431 1.00 18.46 72 LYS B O 1
ATOM 3542 N N . GLY B 1 72 ? 6.579 -13.140 -18.088 1.00 16.17 73 GLY B N 1
ATOM 3543 C CA . GLY B 1 72 ? 6.757 -13.607 -19.455 1.00 16.29 73 GLY B CA 1
ATOM 3544 C C . GLY B 1 72 ? 7.829 -12.859 -20.229 1.00 17.54 73 GLY B C 1
ATOM 3545 O O . GLY B 1 72 ? 7.877 -11.624 -20.221 1.00 15.29 73 GLY B O 1
ATOM 3546 N N . ASP B 1 73 ? 8.690 -13.614 -20.904 1.00 15.81 74 ASP B N 1
ATOM 3547 C CA . ASP B 1 73 ? 9.766 -13.034 -21.697 1.00 18.50 74 ASP B CA 1
ATOM 3548 C C . ASP B 1 73 ? 9.437 -13.143 -23.185 1.00 16.45 74 ASP B C 1
ATOM 3549 O O . ASP B 1 73 ? 8.653 -13.993 -23.584 1.00 14.04 74 ASP B O 1
ATOM 3554 N N . ILE B 1 74 ? 10.049 -12.296 -24.000 1.00 16.61 75 ILE B N 1
ATOM 3555 C CA . ILE B 1 74 ? 9.878 -12.399 -25.438 1.00 14.22 75 ILE B CA 1
ATOM 3556 C C . ILE B 1 74 ? 10.863 -13.437 -25.953 1.00 19.51 75 ILE B C 1
ATOM 3557 O O . ILE B 1 74 ? 12.063 -13.357 -25.663 1.00 16.51 75 ILE B O 1
ATOM 3562 N N . VAL B 1 75 ? 10.353 -14.425 -26.689 1.00 15.66 76 VAL B N 1
ATOM 3563 C CA . VAL B 1 75 ? 11.200 -15.473 -27.242 1.00 15.44 76 VAL B CA 1
ATOM 3564 C C . VAL B 1 75 ? 10.962 -15.625 -28.746 1.00 17.51 76 VAL B C 1
ATOM 3565 O O . VAL B 1 75 ? 9.816 -15.718 -29.187 1.00 20.60 76 VAL B O 1
ATOM 3569 N N . GLY B 1 76 ? 12.042 -15.655 -29.527 1.00 17.62 77 GLY B N 1
ATOM 3570 C CA . GLY B 1 76 ? 11.930 -15.834 -30.964 1.00 15.60 77 GLY B CA 1
ATOM 3571 C C . GLY B 1 76 ? 12.848 -16.910 -31.520 1.00 18.21 77 GLY B C 1
ATOM 3572 O O . GLY B 1 76 ? 14.050 -16.918 -31.249 1.00 17.89 77 GLY B O 1
ATOM 3573 N N . PHE B 1 77 ? 12.274 -17.827 -32.292 1.00 13.13 78 PHE B N 1
ATOM 3574 C CA . PHE B 1 77 ? 13.048 -18.788 -33.058 1.00 13.83 78 PHE B CA 1
ATOM 3575 C C . PHE B 1 77 ? 13.420 -18.129 -34.382 1.00 14.74 78 PHE B C 1
ATOM 3576 O O . PHE B 1 77 ? 12.590 -18.002 -35.288 1.00 15.91 78 PHE B O 1
ATOM 3584 N N . GLY B 1 78 ? 14.658 -17.655 -34.468 1.00 15.46 79 GLY B N 1
ATOM 3585 C CA . GLY B 1 78 ? 15.121 -16.940 -35.651 1.00 17.82 79 GLY B CA 1
ATOM 3586 C C . GLY B 1 78 ? 15.916 -17.842 -36.582 1.00 18.84 79 GLY B C 1
ATOM 3587 O O . GLY B 1 78 ? 15.717 -19.052 -36.583 1.00 17.15 79 GLY B O 1
ATOM 3588 N N . ASN B 1 79 ? 16.811 -17.251 -37.370 1.00 19.72 80 ASN B N 1
ATOM 3589 C CA . ASN B 1 79 ? 17.617 -17.998 -38.335 1.00 18.67 80 ASN B CA 1
ATOM 3590 C C . ASN B 1 79 ? 18.706 -18.843 -37.672 1.00 21.35 80 ASN B C 1
ATOM 3591 O O . ASN B 1 79 ? 18.806 -20.041 -37.913 1.00 23.24 80 ASN B O 1
ATOM 3596 N N . ALA B 1 80 ? 19.514 -18.206 -36.829 1.00 18.22 81 ALA B N 1
ATOM 3597 C CA . ALA B 1 80 ? 20.687 -18.850 -36.248 1.00 20.56 81 ALA B CA 1
ATOM 3598 C C . ALA B 1 80 ? 20.415 -19.512 -34.904 1.00 21.63 81 ALA B C 1
ATOM 3599 O O . ALA B 1 80 ? 21.271 -20.211 -34.366 1.00 24.96 81 ALA B O 1
ATOM 3601 N N . GLY B 1 81 ? 19.227 -19.285 -34.355 1.00 19.24 82 GLY B N 1
ATOM 3602 C CA . GLY B 1 81 ? 18.858 -19.888 -33.087 1.00 18.37 82 GLY B CA 1
ATOM 3603 C C . GLY B 1 81 ? 17.752 -19.143 -32.355 1.00 17.32 82 GLY B C 1
ATOM 3604 O O . GLY B 1 81 ? 17.080 -18.280 -32.927 1.00 15.81 82 GLY B O 1
ATOM 3605 N N . VAL B 1 82 ? 17.579 -19.481 -31.081 1.00 16.69 83 VAL B N 1
ATOM 3606 C CA . VAL B 1 82 ? 16.509 -18.928 -30.260 1.00 15.99 83 VAL B CA 1
ATOM 3607 C C . VAL B 1 82 ? 16.973 -17.713 -29.470 1.00 19.06 83 VAL B C 1
ATOM 3608 O O . VAL B 1 82 ? 17.977 -17.776 -28.754 1.00 17.87 83 VAL B O 1
ATOM 3612 N N . TYR B 1 83 ? 16.235 -16.614 -29.606 1.00 15.03 84 TYR B N 1
ATOM 3613 C CA . TYR B 1 83 ? 16.584 -15.352 -28.963 1.00 16.17 84 TYR B CA 1
ATOM 3614 C C . TYR B 1 83 ? 15.576 -14.987 -27.880 1.00 15.10 84 TYR B C 1
ATOM 3615 O O . TYR B 1 83 ? 14.377 -15.188 -28.051 1.00 17.58 84 TYR B O 1
ATOM 3624 N N . VAL B 1 84 ? 16.065 -14.429 -26.773 1.00 17.27 85 VAL B N 1
ATOM 3625 C CA . VAL B 1 84 ? 15.203 -14.045 -25.653 1.00 17.08 85 VAL B CA 1
ATOM 3626 C C . VAL B 1 84 ? 15.435 -12.578 -25.248 1.00 19.57 85 VAL B C 1
ATOM 3627 O O . VAL B 1 84 ? 16.581 -12.129 -25.119 1.00 14.91 85 VAL B O 1
ATOM 3631 N N . SER B 1 85 ? 14.344 -11.837 -25.073 1.00 16.51 86 SER B N 1
ATOM 3632 C CA . SER B 1 85 ? 14.403 -10.549 -24.389 1.00 17.18 86 SER B CA 1
ATOM 3633 C C . SER B 1 85 ? 13.759 -10.688 -23.009 1.00 15.32 86 SER B C 1
ATOM 3634 O O . SER B 1 85 ? 12.528 -10.733 -22.893 1.00 15.22 86 SER B O 1
ATOM 3637 N N . VAL B 1 86 ? 14.588 -10.757 -21.974 1.00 14.94 87 VAL B N 1
ATOM 3638 C CA . VAL B 1 86 ? 14.107 -10.919 -20.601 1.00 18.28 87 VAL B CA 1
ATOM 3639 C C . VAL B 1 86 ? 13.242 -9.745 -20.112 1.00 19.84 87 VAL B C 1
ATOM 3640 O O . VAL B 1 86 ? 13.589 -8.581 -20.291 1.00 21.82 87 VAL B O 1
ATOM 3644 N N . ASN B 1 87 ? 12.127 -10.079 -19.478 1.00 18.11 88 ASN B N 1
ATOM 3645 C CA . ASN B 1 87 ? 11.237 -9.124 -18.822 1.00 20.54 88 ASN B CA 1
ATOM 3646 C C . ASN B 1 87 ? 11.701 -8.873 -17.376 1.00 22.09 88 ASN B C 1
ATOM 3647 O O . ASN B 1 87 ? 11.630 -9.769 -16.537 1.00 25.74 88 ASN B O 1
ATOM 3652 N N . ASN B 1 88 ? 12.173 -7.666 -17.082 1.00 22.91 89 ASN B N 1
ATOM 3653 C CA . ASN B 1 88 ? 12.823 -7.390 -15.791 1.00 26.84 89 ASN B CA 1
ATOM 3654 C C . ASN B 1 88 ? 11.903 -7.214 -14.567 1.00 25.32 89 ASN B C 1
ATOM 3655 O O . ASN B 1 88 ? 12.380 -6.979 -13.455 1.00 33.82 89 ASN B O 1
ATOM 3660 N N . GLY B 1 89 ? 10.597 -7.333 -14.765 1.00 23.01 90 GLY B N 1
ATOM 3661 C CA . GLY B 1 89 ? 9.645 -7.196 -13.678 1.00 27.28 90 GLY B CA 1
ATOM 3662 C C . GLY B 1 89 ? 9.107 -5.782 -13.534 1.00 30.93 90 GLY B C 1
ATOM 3663 O O . GLY B 1 89 ? 8.133 -5.542 -12.825 1.00 31.02 90 GLY B O 1
ATOM 3664 N N . LYS B 1 90 ? 9.742 -4.844 -14.229 1.00 27.13 91 LYS B N 1
ATOM 3665 C CA . LYS B 1 90 ? 9.373 -3.443 -14.158 1.00 24.14 91 LYS B CA 1
ATOM 3666 C C . LYS B 1 90 ? 9.074 -2.921 -15.557 1.00 23.38 91 LYS B C 1
ATOM 3667 O O . LYS B 1 90 ? 9.577 -1.873 -15.950 1.00 20.20 91 LYS B O 1
ATOM 3673 N N . ASN B 1 91 ? 8.266 -3.678 -16.300 1.00 23.42 92 ASN B N 1
ATOM 3674 C CA . ASN B 1 91 ? 7.873 -3.350 -17.673 1.00 20.04 92 ASN B CA 1
ATOM 3675 C C . ASN B 1 91 ? 9.020 -2.966 -18.612 1.00 23.62 92 ASN B C 1
ATOM 3676 O O . ASN B 1 91 ? 8.856 -2.111 -19.480 1.00 20.41 92 ASN B O 1
ATOM 3681 N N . THR B 1 92 ? 10.170 -3.608 -18.439 1.00 19.24 93 THR B N 1
ATOM 3682 C CA . THR B 1 92 ? 11.340 -3.345 -19.269 1.00 25.29 93 THR B CA 1
ATOM 3683 C C . THR B 1 92 ? 11.819 -4.655 -19.871 1.00 20.82 93 THR B C 1
ATOM 3684 O O . THR B 1 92 ? 11.971 -5.644 -19.166 1.00 20.62 93 THR B O 1
ATOM 3688 N N . PHE B 1 93 ? 12.040 -4.655 -21.176 1.00 21.09 94 PHE B N 1
ATOM 3689 C CA . PHE B 1 93 ? 12.454 -5.856 -21.889 1.00 18.81 94 PHE B CA 1
ATOM 3690 C C . PHE B 1 93 ? 13.851 -5.655 -22.481 1.00 19.39 94 PHE B C 1
ATOM 3691 O O . PHE B 1 93 ? 14.111 -4.667 -23.159 1.00 19.96 94 PHE B O 1
ATOM 3699 N N . ALA B 1 94 ? 14.763 -6.579 -22.198 1.00 18.82 95 ALA B N 1
ATOM 3700 C CA . ALA B 1 94 ? 16.132 -6.446 -22.697 1.00 21.70 95 ALA B CA 1
ATOM 3701 C C . ALA B 1 94 ? 16.159 -6.274 -24.217 1.00 23.40 95 ALA B C 1
ATOM 3702 O O . ALA B 1 94 ? 15.428 -6.941 -24.958 1.00 17.42 95 ALA B O 1
ATOM 3704 N N . ASP B 1 95 ? 16.996 -5.350 -24.667 1.00 23.97 96 ASP B N 1
ATOM 3705 C CA . ASP B 1 95 ? 17.069 -4.987 -26.069 1.00 21.48 96 ASP B CA 1
ATOM 3706 C C . ASP B 1 95 ? 18.482 -4.485 -26.302 1.00 26.48 96 ASP B C 1
ATOM 3707 O O . ASP B 1 95 ? 18.890 -3.493 -25.699 1.00 20.11 96 ASP B O 1
ATOM 3712 N N . PRO B 1 96 ? 19.238 -5.163 -27.177 1.00 21.75 97 PRO B N 1
ATOM 3713 C CA . PRO B 1 96 ? 18.792 -6.276 -28.019 1.00 22.84 97 PRO B CA 1
ATOM 3714 C C . PRO B 1 96 ? 18.606 -7.584 -27.254 1.00 21.62 97 PRO B C 1
ATOM 3715 O O . PRO B 1 96 ? 19.171 -7.759 -26.176 1.00 22.89 97 PRO B O 1
ATOM 3719 N N . PRO B 1 97 ? 17.824 -8.509 -27.821 1.00 22.86 98 PRO B N 1
ATOM 3720 C CA . PRO B 1 97 ? 17.701 -9.830 -27.194 1.00 22.74 98 PRO B CA 1
ATOM 3721 C C . PRO B 1 97 ? 19.043 -10.539 -27.206 1.00 22.19 98 PRO B C 1
ATOM 3722 O O . PRO B 1 97 ? 19.961 -10.114 -27.903 1.00 22.89 98 PRO B O 1
ATOM 3726 N N . LYS B 1 98 ? 19.157 -11.610 -26.442 1.00 21.30 99 LYS B N 1
ATOM 3727 C CA . LYS B 1 98 ? 20.362 -12.420 -26.495 1.00 23.20 99 LYS B CA 1
ATOM 3728 C C . LYS B 1 98 ? 19.998 -13.834 -26.916 1.00 24.12 99 LYS B C 1
ATOM 3729 O O . LYS B 1 98 ? 18.918 -14.343 -26.571 1.00 20.56 99 LYS B O 1
ATOM 3735 N N . MET B 1 99 ? 20.884 -14.455 -27.693 1.00 21.45 100 MET B N 1
ATOM 3736 C CA . MET B 1 99 ? 20.676 -15.825 -28.130 1.00 19.10 100 MET B CA 1
ATOM 3737 C C . MET B 1 99 ? 20.943 -16.760 -26.965 1.00 21.50 100 MET B C 1
ATOM 3738 O O . MET B 1 99 ? 21.915 -16.581 -26.231 1.00 21.37 100 MET B O 1
ATOM 3743 N N . VAL B 1 100 ? 20.075 -17.751 -26.788 1.00 15.80 101 VAL B N 1
ATOM 3744 C CA . VAL B 1 100 ? 20.211 -18.692 -25.690 1.00 17.26 101 VAL B CA 1
ATOM 3745 C C . VAL B 1 100 ? 20.562 -20.103 -26.172 1.00 17.95 101 VAL B C 1
ATOM 3746 O O . VAL B 1 100 ? 21.024 -20.925 -25.390 1.00 17.57 101 VAL B O 1
ATOM 3750 N N . ILE B 1 101 ? 20.313 -20.385 -27.448 1.00 16.50 102 ILE B N 1
ATOM 3751 C CA . ILE B 1 101 ? 20.759 -21.644 -28.048 1.00 16.40 102 ILE B CA 1
ATOM 3752 C C . ILE B 1 101 ? 20.780 -21.564 -29.564 1.00 18.11 102 ILE B C 1
ATOM 3753 O O . ILE B 1 101 ? 19.817 -21.088 -30.191 1.00 18.64 102 ILE B O 1
ATOM 3758 N N . ALA B 1 102 ? 21.894 -22.004 -30.151 1.00 17.75 103 ALA B N 1
ATOM 3759 C CA . ALA B 1 102 ? 22.044 -21.986 -31.603 1.00 18.80 103 ALA B CA 1
ATOM 3760 C C . ALA B 1 102 ? 21.430 -23.240 -32.206 1.00 19.50 103 ALA B C 1
ATOM 3761 O O . ALA B 1 102 ? 22.124 -24.059 -32.812 1.00 19.88 103 ALA B O 1
ATOM 3763 N N . ASN B 1 103 ? 20.122 -23.386 -32.019 1.00 18.04 104 ASN B N 1
ATOM 3764 C CA . ASN B 1 103 ? 19.364 -24.483 -32.612 1.00 17.37 104 ASN B CA 1
ATOM 3765 C C . ASN B 1 103 ? 17.883 -24.099 -32.721 1.00 16.12 104 ASN B C 1
ATOM 3766 O O . ASN B 1 103 ? 17.505 -22.993 -32.353 1.00 15.54 104 ASN B O 1
ATOM 3771 N N . PHE B 1 104 ? 17.059 -25.000 -33.250 1.00 18.83 105 PHE B N 1
ATOM 3772 C CA . PHE B 1 104 ? 15.633 -24.731 -33.479 1.00 17.32 105 PHE B CA 1
ATOM 3773 C C . PHE B 1 104 ? 15.408 -23.503 -34.370 1.00 18.45 105 PHE B C 1
ATOM 3774 O O . PHE B 1 104 ? 14.344 -22.875 -34.305 1.00 17.92 105 PHE B O 1
ATOM 3782 N N . GLY B 1 105 ? 16.403 -23.149 -35.183 1.00 16.83 106 GLY B N 1
ATOM 3783 C CA . GLY B 1 105 ? 16.292 -22.009 -36.084 1.00 16.35 106 GLY B CA 1
ATOM 3784 C C . GLY B 1 105 ? 16.139 -22.441 -37.537 1.00 19.70 106 GLY B C 1
ATOM 3785 O O . GLY B 1 105 ? 16.343 -23.608 -37.862 1.00 18.26 106 GLY B O 1
ATOM 3786 N N . TYR B 1 106 ? 15.757 -21.514 -38.410 1.00 21.19 107 TYR B N 1
ATOM 3787 C CA . TYR B 1 106 ? 15.595 -21.837 -39.830 1.00 19.34 107 TYR B CA 1
ATOM 3788 C C . TYR B 1 106 ? 16.923 -22.313 -40.414 1.00 22.53 107 TYR B C 1
ATOM 3789 O O . TYR B 1 106 ? 16.970 -23.295 -41.149 1.00 24.06 107 TYR B O 1
ATOM 3798 N N . ASP B 1 107 ? 18.005 -21.620 -40.077 1.00 24.27 108 ASP B N 1
ATOM 3799 C CA . ASP B 1 107 ? 19.325 -22.018 -40.549 1.00 22.89 108 ASP B CA 1
ATOM 3800 C C . ASP B 1 107 ? 19.959 -23.054 -39.625 1.00 25.23 108 ASP B C 1
ATOM 3801 O O . ASP B 1 107 ? 20.592 -24.002 -40.091 1.00 31.29 108 ASP B O 1
ATOM 3806 N N . ALA B 1 108 ? 19.757 -22.892 -38.324 1.00 24.59 109 ALA B N 1
ATOM 3807 C CA . ALA B 1 108 ? 20.340 -23.801 -37.340 1.00 21.30 109 ALA B CA 1
ATOM 3808 C C . ALA B 1 108 ? 19.430 -24.985 -37.074 1.00 22.36 109 ALA B C 1
ATOM 3809 O O . ALA B 1 108 ? 18.565 -24.926 -36.198 1.00 22.14 109 ALA B O 1
ATOM 3811 N N . GLY B 1 109 ? 19.629 -26.061 -37.832 1.00 23.30 110 GLY B N 1
ATOM 3812 C CA . GLY B 1 109 ? 18.852 -27.278 -37.661 1.00 19.15 110 GLY B CA 1
ATOM 3813 C C . GLY B 1 109 ? 17.801 -27.455 -38.746 1.00 19.81 110 GLY B C 1
ATOM 3814 O O . GLY B 1 109 ? 17.102 -28.468 -38.783 1.00 20.73 110 GLY B O 1
ATOM 3815 N N . GLY B 1 110 ? 17.683 -26.464 -39.626 1.00 17.71 111 GLY B N 1
ATOM 3816 C CA . GLY B 1 110 ? 16.782 -26.551 -40.772 1.00 23.82 111 GLY B CA 1
ATOM 3817 C C . GLY B 1 110 ? 15.302 -26.630 -40.426 1.00 22.22 111 GLY B C 1
ATOM 3818 O O . GLY B 1 110 ? 14.528 -27.328 -41.085 1.00 17.54 111 GLY B O 1
ATOM 3819 N N . TRP B 1 111 ? 14.910 -25.915 -39.377 1.00 17.81 112 TRP B N 1
ATOM 3820 C CA . TRP B 1 111 ? 13.514 -25.897 -38.937 1.00 17.86 112 TRP B CA 1
ATOM 3821 C C . TRP B 1 111 ? 12.661 -25.100 -39.908 1.00 17.47 112 TRP B C 1
ATOM 3822 O O . TRP B 1 111 ? 13.096 -24.054 -40.407 1.00 21.72 112 TRP B O 1
ATOM 3833 N N . ARG B 1 112 ? 11.456 -25.591 -40.177 1.00 14.80 113 ARG B N 1
ATOM 3834 C CA . ARG B 1 112 ? 10.557 -24.933 -41.128 1.00 19.42 113 ARG B CA 1
ATOM 3835 C C . ARG B 1 112 ? 9.144 -24.815 -40.571 1.00 18.59 113 ARG B C 1
ATOM 3836 O O . ARG B 1 112 ? 8.559 -25.793 -40.101 1.00 18.84 113 ARG B O 1
ATOM 3844 N N . VAL B 1 113 ? 8.589 -23.614 -40.653 1.00 21.62 114 VAL B N 1
ATOM 3845 C CA . VAL B 1 113 ? 7.220 -23.372 -40.220 1.00 18.93 114 VAL B CA 1
ATOM 3846 C C . VAL B 1 113 ? 6.270 -24.281 -40.999 1.00 20.70 114 VAL B C 1
ATOM 3847 O O . VAL B 1 113 ? 5.215 -24.662 -40.502 1.00 20.90 114 VAL B O 1
ATOM 3851 N N . GLU B 1 114 ? 6.661 -24.642 -42.218 1.00 18.36 115 GLU B N 1
ATOM 3852 C CA . GLU B 1 114 ? 5.821 -25.481 -43.071 1.00 21.95 115 GLU B CA 1
ATOM 3853 C C . GLU B 1 114 ? 5.844 -26.946 -42.646 1.00 21.36 115 GLU B C 1
ATOM 3854 O O . GLU B 1 114 ? 5.010 -27.734 -43.082 1.00 24.53 115 GLU B O 1
ATOM 3860 N N . LYS B 1 115 ? 6.806 -27.320 -41.806 1.00 20.17 116 LYS B N 1
ATOM 3861 C CA . LYS B 1 115 ? 7.051 -28.741 -41.536 1.00 24.06 116 LYS B CA 1
ATOM 3862 C C . LYS B 1 115 ? 7.044 -29.119 -40.061 1.00 18.66 116 LYS B C 1
ATOM 3863 O O . LYS B 1 115 ? 6.752 -30.261 -39.709 1.00 20.43 116 LYS B O 1
ATOM 3869 N N . HIS B 1 116 ? 7.392 -28.164 -39.204 1.00 18.10 117 HIS B N 1
ATOM 3870 C CA . HIS B 1 116 ? 7.729 -28.471 -37.819 1.00 17.64 117 HIS B CA 1
ATOM 3871 C C . HIS B 1 116 ? 6.967 -27.580 -36.822 1.00 18.66 117 HIS B C 1
ATOM 3872 O O . HIS B 1 116 ? 6.438 -26.529 -37.191 1.00 17.50 117 HIS B O 1
ATOM 3879 N N . LEU B 1 117 ? 6.942 -28.006 -35.563 1.00 14.35 118 LEU B N 1
ATOM 3880 C CA . LEU B 1 117 ? 6.325 -27.239 -34.492 1.00 16.82 118 LEU B CA 1
ATOM 3881 C C . LEU B 1 117 ? 7.336 -26.919 -33.404 1.00 16.31 118 LEU B C 1
ATOM 3882 O O . LEU B 1 117 ? 8.107 -27.777 -32.991 1.00 16.48 118 LEU B O 1
ATOM 3887 N N . ARG B 1 118 ? 7.328 -25.677 -32.932 1.00 15.74 119 ARG B N 1
ATOM 3888 C CA . ARG B 1 118 ? 8.199 -25.290 -31.835 1.00 17.16 119 ARG B CA 1
ATOM 3889 C C . ARG B 1 118 ? 7.396 -24.599 -30.726 1.00 16.06 119 ARG B C 1
ATOM 3890 O O . ARG B 1 118 ? 6.726 -23.607 -30.966 1.00 15.39 119 ARG B O 1
ATOM 3898 N N . TYR B 1 119 ? 7.473 -25.145 -29.518 1.00 15.89 120 TYR B N 1
ATOM 3899 C CA . TYR B 1 119 ? 6.718 -24.656 -28.371 1.00 16.69 120 TYR B CA 1
ATOM 3900 C C . TYR B 1 119 ? 7.672 -24.318 -27.234 1.00 18.57 120 TYR B C 1
ATOM 3901 O O . TYR B 1 119 ? 8.803 -24.791 -27.205 1.00 16.50 120 TYR B O 1
ATOM 3910 N N . LEU B 1 120 ? 7.205 -23.521 -26.279 1.00 14.06 121 LEU B N 1
ATOM 3911 C CA . LEU B 1 120 ? 7.927 -23.360 -25.022 1.00 15.56 121 LEU B CA 1
ATOM 3912 C C . LEU B 1 120 ? 7.011 -23.837 -23.924 1.00 16.97 121 LEU B C 1
ATOM 3913 O O . LEU B 1 120 ? 5.875 -23.374 -23.828 1.00 19.56 121 LEU B O 1
ATOM 3918 N N . ALA B 1 121 ? 7.484 -24.742 -23.080 1.00 12.38 122 ALA B N 1
ATOM 3919 C CA . ALA B 1 121 ? 6.622 -25.228 -22.002 1.00 19.97 122 ALA B CA 1
ATOM 3920 C C . ALA B 1 121 ? 7.410 -25.727 -20.811 1.00 22.02 122 ALA B C 1
ATOM 3921 O O . ALA B 1 121 ? 8.545 -26.201 -20.943 1.00 18.78 122 ALA B O 1
ATOM 3923 N N . ASP B 1 122 ? 6.787 -25.618 -19.645 1.00 18.62 123 ASP B N 1
ATOM 3924 C CA . ASP B 1 122 ? 7.384 -26.070 -18.399 1.00 22.74 123 ASP B CA 1
ATOM 3925 C C . ASP B 1 122 ? 7.075 -27.551 -18.202 1.00 21.43 123 ASP B C 1
ATOM 3926 O O . ASP B 1 122 ? 6.360 -27.925 -17.270 1.00 21.21 123 ASP B O 1
ATOM 3931 N N . ILE B 1 123 ? 7.610 -28.382 -19.092 1.00 18.99 124 ILE B N 1
ATOM 3932 C CA . ILE B 1 123 ? 7.334 -29.823 -19.071 1.00 23.02 124 ILE B CA 1
ATOM 3933 C C . ILE B 1 123 ? 7.924 -30.550 -17.861 1.00 24.12 124 ILE B C 1
ATOM 3934 O O . ILE B 1 123 ? 7.525 -31.670 -17.560 1.00 22.89 124 ILE B O 1
ATOM 3939 N N . ARG B 1 124 ? 8.858 -29.904 -17.165 1.00 22.65 125 ARG B N 1
ATOM 3940 C CA . ARG B 1 124 ? 9.439 -30.476 -15.955 1.00 25.85 125 ARG B CA 1
ATOM 3941 C C . ARG B 1 124 ? 8.824 -29.897 -14.689 1.00 26.66 125 ARG B C 1
ATOM 3942 O O . ARG B 1 124 ? 9.106 -30.371 -13.585 1.00 24.71 125 ARG B O 1
ATOM 3950 N N . LYS B 1 125 ? 8.004 -28.862 -14.850 1.00 24.58 126 LYS B N 1
ATOM 3951 C CA . LYS B 1 125 ? 7.322 -28.219 -13.720 1.00 27.89 126 LYS B CA 1
ATOM 3952 C C . LYS B 1 125 ? 8.303 -27.619 -12.722 1.00 28.62 126 LYS B C 1
ATOM 3953 O O . LYS B 1 125 ? 8.187 -27.847 -11.511 1.00 25.74 126 LYS B O 1
ATOM 3959 N N . THR B 1 126 ? 9.275 -26.865 -13.231 1.00 27.28 127 THR B N 1
ATOM 3960 C CA . THR B 1 126 ? 10.284 -26.254 -12.378 1.00 25.03 127 THR B CA 1
ATOM 3961 C C . THR B 1 126 ? 10.170 -24.734 -12.370 1.00 27.33 127 THR B C 1
ATOM 3962 O O . THR B 1 126 ? 11.035 -24.043 -11.829 1.00 30.09 127 THR B O 1
ATOM 3966 N N . GLY B 1 127 ? 9.104 -24.211 -12.975 1.00 26.81 128 GLY B N 1
ATOM 3967 C CA . GLY B 1 127 ? 8.854 -22.783 -12.948 1.00 20.20 128 GLY B CA 1
ATOM 3968 C C . GLY B 1 127 ? 9.354 -22.010 -14.157 1.00 22.84 128 GLY B C 1
ATOM 3969 O O . GLY B 1 127 ? 9.162 -20.802 -14.245 1.00 23.19 128 GLY B O 1
ATOM 3970 N N . ARG B 1 128 ? 9.977 -22.699 -15.105 1.00 22.21 129 ARG B N 1
ATOM 3971 C CA . ARG B 1 128 ? 10.516 -22.038 -16.293 1.00 19.52 129 ARG B CA 1
ATOM 3972 C C . ARG B 1 128 ? 10.417 -22.970 -17.505 1.00 23.44 129 ARG B C 1
ATOM 3973 O O . ARG B 1 128 ? 10.371 -24.193 -17.360 1.00 17.88 129 ARG B O 1
ATOM 3981 N N . ALA B 1 129 ? 10.375 -22.386 -18.695 1.00 18.21 130 ALA B N 1
ATOM 3982 C CA . ALA B 1 129 ? 10.008 -23.122 -19.902 1.00 19.60 130 ALA B CA 1
ATOM 3983 C C . ALA B 1 129 ? 11.181 -23.804 -20.599 1.00 18.30 130 ALA B C 1
ATOM 3984 O O . ALA B 1 129 ? 12.192 -23.161 -20.901 1.00 17.97 130 ALA B O 1
ATOM 3986 N N . ASP B 1 130 ? 11.030 -25.103 -20.863 1.00 15.43 131 ASP B N 1
ATOM 3987 C CA . ASP B 1 130 ? 11.927 -25.817 -21.763 1.00 16.81 131 ASP B CA 1
ATOM 3988 C C . ASP B 1 130 ? 11.497 -25.556 -23.195 1.00 18.66 131 ASP B C 1
ATOM 3989 O O . ASP B 1 130 ? 10.363 -25.144 -23.455 1.00 18.62 131 ASP B O 1
ATOM 3994 N N . ILE B 1 131 ? 12.396 -25.806 -24.131 1.00 17.69 132 ILE B N 1
ATOM 3995 C CA . ILE B 1 131 ? 12.045 -25.733 -25.538 1.00 18.35 132 ILE B CA 1
ATOM 3996 C C . ILE B 1 131 ? 11.635 -27.124 -25.994 1.00 19.75 132 ILE B C 1
ATOM 3997 O O . ILE B 1 131 ? 12.377 -28.083 -25.770 1.00 20.48 132 ILE B O 1
ATOM 4002 N N . ILE B 1 132 ? 10.463 -27.236 -26.621 1.00 18.52 133 ILE B N 1
ATOM 4003 C CA . ILE B 1 132 ? 10.014 -28.512 -27.194 1.00 17.16 133 ILE B CA 1
ATOM 4004 C C . ILE B 1 132 ? 9.713 -28.347 -28.667 1.00 20.87 133 ILE B C 1
ATOM 4005 O O . ILE B 1 132 ? 8.899 -27.510 -29.048 1.00 22.91 133 ILE B O 1
ATOM 4010 N N . GLY B 1 133 ? 10.357 -29.161 -29.494 1.00 16.21 134 GLY B N 1
ATOM 4011 C CA . GLY B 1 133 ? 10.201 -29.055 -30.934 1.00 19.03 134 GLY B CA 1
ATOM 4012 C C . GLY B 1 133 ? 9.794 -30.375 -31.556 1.00 22.36 134 GLY B C 1
ATOM 4013 O O . GLY B 1 133 ? 10.316 -31.429 -31.174 1.00 21.86 134 GLY B O 1
ATOM 4014 N N . PHE B 1 134 ? 8.855 -30.327 -32.501 1.00 16.59 135 PHE B N 1
ATOM 4015 C CA . PHE B 1 134 ? 8.472 -31.519 -33.257 1.00 21.85 135 PHE B CA 1
ATOM 4016 C C . PHE B 1 134 ? 9.127 -31.371 -34.600 1.00 18.87 135 PHE B C 1
ATOM 4017 O O . PHE B 1 134 ? 8.610 -30.685 -35.490 1.00 18.55 135 PHE B O 1
ATOM 4025 N N . GLY B 1 135 ? 10.299 -31.980 -34.731 1.00 19.01 136 GLY B N 1
ATOM 4026 C CA . GLY B 1 135 ? 11.120 -31.759 -35.900 1.00 19.41 136 GLY B CA 1
ATOM 4027 C C . GLY B 1 135 ? 11.022 -32.919 -36.867 1.00 24.15 136 GLY B C 1
ATOM 4028 O O . GLY B 1 135 ? 9.964 -33.520 -37.019 1.00 20.87 136 GLY B O 1
ATOM 4029 N N . GLU B 1 136 ? 12.148 -33.226 -37.502 1.00 25.41 137 GLU B N 1
ATOM 4030 C CA . GLU B 1 136 ? 12.240 -34.240 -38.547 1.00 26.24 137 GLU B CA 1
ATOM 4031 C C . GLU B 1 136 ? 12.204 -35.660 -37.980 1.00 26.29 137 GLU B C 1
ATOM 4032 O O . GLU B 1 136 ? 11.320 -36.447 -38.317 1.00 26.15 137 GLU B O 1
ATOM 4038 N N . LYS B 1 137 ? 13.153 -35.980 -37.104 1.00 25.00 138 LYS B N 1
ATOM 4039 C CA . LYS B 1 137 ? 13.292 -37.338 -36.577 1.00 26.10 138 LYS B CA 1
ATOM 4040 C C . LYS B 1 137 ? 12.543 -37.574 -35.269 1.00 24.16 138 LYS B C 1
ATOM 4041 O O . LYS B 1 137 ? 12.684 -38.631 -34.652 1.00 23.91 138 LYS B O 1
ATOM 4047 N N . GLY B 1 138 ? 11.745 -36.600 -34.835 1.00 22.60 139 GLY B N 1
ATOM 4048 C CA . GLY B 1 138 ? 10.960 -36.783 -33.624 1.00 22.60 139 GLY B CA 1
ATOM 4049 C C . GLY B 1 138 ? 10.824 -35.536 -32.770 1.00 20.07 139 GLY B C 1
ATOM 4050 O O . GLY B 1 138 ? 10.860 -34.415 -33.281 1.00 20.48 139 GLY B O 1
ATOM 4051 N N . VAL B 1 139 ? 10.647 -35.740 -31.471 1.00 17.89 140 VAL B N 1
ATOM 4052 C CA . VAL B 1 139 ? 10.535 -34.643 -30.511 1.00 21.42 140 VAL B CA 1
ATOM 4053 C C . VAL B 1 139 ? 11.927 -34.265 -29.974 1.00 22.03 140 VAL B C 1
ATOM 4054 O O . VAL B 1 139 ? 12.594 -35.074 -29.324 1.00 25.14 140 VAL B O 1
ATOM 4058 N N . LEU B 1 140 ? 12.364 -33.047 -30.274 1.00 22.13 141 LEU B N 1
ATOM 4059 C CA . LEU B 1 140 ? 13.631 -32.524 -29.759 1.00 23.27 141 LEU B CA 1
ATOM 4060 C C . LEU B 1 140 ? 13.352 -31.612 -28.581 1.00 22.98 141 LEU B C 1
ATOM 4061 O O . LEU B 1 140 ? 12.471 -30.750 -28.650 1.00 19.06 141 LEU B O 1
ATOM 4066 N N . VAL B 1 141 ? 14.108 -31.796 -27.504 1.00 20.07 142 VAL B N 1
ATOM 4067 C CA . VAL B 1 141 ? 13.988 -30.932 -26.337 1.00 20.61 142 VAL B CA 1
ATOM 4068 C C . VAL B 1 141 ? 15.327 -30.291 -25.966 1.00 24.54 142 VAL B C 1
ATOM 4069 O O . VAL B 1 141 ? 16.395 -30.917 -26.095 1.00 20.89 142 VAL B O 1
ATOM 4073 N N . SER B 1 142 ? 15.274 -29.032 -25.538 1.00 19.30 143 SER B N 1
ATOM 4074 C CA . SER B 1 142 ? 16.431 -28.410 -24.910 1.00 17.62 143 SER B CA 1
ATOM 4075 C C . SER B 1 142 ? 16.030 -27.987 -23.512 1.00 20.13 143 SER B C 1
ATOM 4076 O O . SER B 1 142 ? 15.083 -27.215 -23.332 1.00 16.93 143 SER B O 1
ATOM 4079 N N . ARG B 1 143 ? 16.727 -28.532 -22.520 1.00 19.59 144 ARG B N 1
ATOM 4080 C CA . ARG B 1 143 ? 16.405 -28.279 -21.128 1.00 17.21 144 ARG B CA 1
ATOM 4081 C C . ARG B 1 143 ? 16.830 -26.880 -20.721 1.00 20.38 144 ARG B C 1
ATOM 4082 O O . ARG B 1 143 ? 17.978 -26.476 -20.939 1.00 20.35 144 ARG B O 1
ATOM 4090 N N . ASN B 1 144 ? 15.884 -26.139 -20.157 1.00 17.51 145 ASN B N 1
ATOM 4091 C CA . ASN B 1 144 ? 16.157 -24.823 -19.606 1.00 20.03 145 ASN B CA 1
ATOM 4092 C C . ASN B 1 144 ? 16.899 -24.973 -18.290 1.00 18.76 145 ASN B C 1
ATOM 4093 O O . ASN B 1 144 ? 16.316 -25.367 -17.282 1.00 17.50 145 ASN B O 1
ATOM 4098 N N . ASN B 1 145 ? 18.190 -24.654 -18.307 1.00 20.39 146 ASN B N 1
ATOM 4099 C CA . ASN B 1 145 ? 19.031 -24.855 -17.130 1.00 22.14 146 ASN B CA 1
ATOM 4100 C C . ASN B 1 145 ? 19.183 -23.643 -16.229 1.00 24.36 146 ASN B C 1
ATOM 4101 O O . ASN B 1 145 ? 19.946 -23.679 -15.268 1.00 24.77 146 ASN B O 1
ATOM 4106 N N . GLY B 1 146 ? 18.445 -22.581 -16.536 1.00 22.85 147 GLY B N 1
ATOM 4107 C CA . GLY B 1 146 ? 18.453 -21.392 -15.708 1.00 23.38 147 GLY B CA 1
ATOM 4108 C C . GLY B 1 146 ? 19.491 -20.385 -16.163 1.00 25.33 147 GLY B C 1
ATOM 4109 O O . GLY B 1 146 ? 20.484 -20.738 -16.801 1.00 22.55 147 GLY B O 1
ATOM 4110 N N . GLY B 1 147 ? 19.266 -19.121 -15.831 1.00 23.99 148 GLY B N 1
ATOM 4111 C CA . GLY B 1 147 ? 20.197 -18.076 -16.222 1.00 23.04 148 GLY B CA 1
ATOM 4112 C C . GLY B 1 147 ? 20.376 -18.037 -17.725 1.00 24.09 148 GLY B C 1
ATOM 4113 O O . GLY B 1 147 ? 21.400 -17.575 -18.216 1.00 20.09 148 GLY B O 1
ATOM 4114 N N . LEU B 1 148 ? 19.358 -18.509 -18.446 1.00 21.38 149 LEU B N 1
ATOM 4115 C CA . LEU B 1 148 ? 19.373 -18.576 -19.903 1.00 20.65 149 LEU B CA 1
ATOM 4116 C C . LEU B 1 148 ? 20.456 -19.522 -20.449 1.00 22.27 149 LEU B C 1
ATOM 4117 O O . LEU B 1 148 ? 20.946 -19.351 -21.562 1.00 20.76 149 LEU B O 1
ATOM 4122 N N . ASN B 1 149 ? 20.828 -20.519 -19.656 1.00 22.14 150 ASN B N 1
ATOM 4123 C CA . ASN B 1 149 ? 21.626 -21.632 -20.163 1.00 21.82 150 ASN B CA 1
ATOM 4124 C C . ASN B 1 149 ? 20.701 -22.735 -20.666 1.00 19.89 150 ASN B C 1
ATOM 4125 O O . ASN B 1 149 ? 19.868 -23.224 -19.918 1.00 20.24 150 ASN B O 1
ATOM 4130 N N . PHE B 1 150 ? 20.848 -23.130 -21.925 1.00 18.20 151 PHE B N 1
ATOM 4131 C CA . PHE B 1 150 ? 20.041 -24.232 -22.464 1.00 19.73 151 PHE B CA 1
ATOM 4132 C C . PHE B 1 150 ? 20.908 -25.428 -22.863 1.00 17.33 151 PHE B C 1
ATOM 4133 O O . PHE B 1 150 ? 21.927 -25.272 -23.527 1.00 20.91 151 PHE B O 1
ATOM 4141 N N . GLY B 1 151 ? 20.508 -26.620 -22.430 1.00 18.39 152 GLY B N 1
ATOM 4142 C CA . GLY B 1 151 ? 21.226 -27.841 -22.755 1.00 19.33 152 GLY B CA 1
ATOM 4143 C C . GLY B 1 151 ? 21.132 -28.212 -24.228 1.00 21.37 152 GLY B C 1
ATOM 4144 O O . GLY B 1 151 ? 20.297 -27.680 -24.955 1.00 18.64 152 GLY B O 1
ATOM 4145 N N . PRO B 1 152 ? 21.992 -29.139 -24.675 1.00 19.82 153 PRO B N 1
ATOM 4146 C CA . PRO B 1 152 ? 21.949 -29.587 -26.072 1.00 22.54 153 PRO B CA 1
ATOM 4147 C C . PRO B 1 152 ? 20.549 -30.055 -26.493 1.00 18.84 153 PRO B C 1
ATOM 4148 O O . PRO B 1 152 ? 19.869 -30.731 -25.730 1.00 19.83 153 PRO B O 1
ATOM 4152 N N . ALA B 1 153 ? 20.126 -29.677 -27.694 1.00 20.24 154 ALA B N 1
ATOM 4153 C CA . ALA B 1 153 ? 18.859 -30.155 -28.235 1.00 22.41 154 ALA B CA 1
ATOM 4154 C C . ALA B 1 153 ? 18.957 -31.664 -28.370 1.00 23.94 154 ALA B C 1
ATOM 4155 O O . ALA B 1 153 ? 19.816 -32.178 -29.090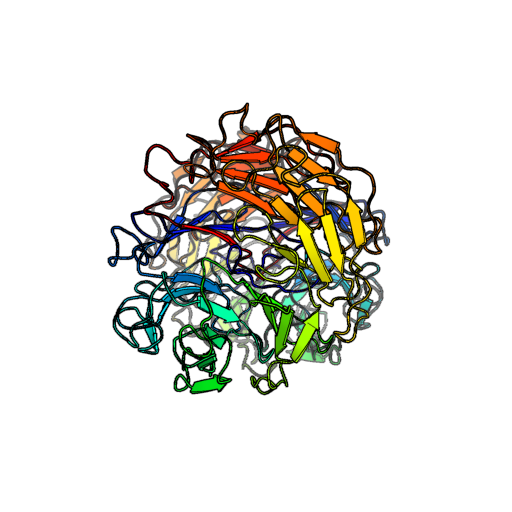 1.00 26.52 154 ALA B O 1
ATOM 4157 N N . THR B 1 154 ? 18.091 -32.369 -27.659 1.00 23.83 155 THR B N 1
ATOM 4158 C CA . THR B 1 154 ? 18.182 -33.818 -27.567 1.00 28.78 155 THR B CA 1
ATOM 4159 C C . THR B 1 154 ? 16.931 -34.506 -28.106 1.00 25.57 155 THR B C 1
ATOM 4160 O O . THR B 1 154 ? 15.804 -34.111 -27.794 1.00 25.77 155 THR B O 1
ATOM 4164 N N . LEU B 1 155 ? 17.141 -35.535 -28.919 1.00 25.70 156 LEU B N 1
ATOM 4165 C CA . LEU B 1 155 ? 16.041 -36.303 -29.491 1.00 28.38 156 LEU B CA 1
ATOM 4166 C C . LEU B 1 155 ? 15.502 -37.237 -28.417 1.00 27.04 156 LEU B C 1
ATOM 4167 O O . LEU B 1 155 ? 16.085 -38.295 -28.168 1.00 29.18 156 LEU B O 1
ATOM 4172 N N . VAL B 1 156 ? 14.403 -36.844 -27.774 1.00 22.29 157 VAL B N 1
ATOM 4173 C CA . VAL B 1 156 ? 13.849 -37.613 -26.662 1.00 21.92 157 VAL B CA 1
ATOM 4174 C C . VAL B 1 156 ? 12.770 -38.631 -27.052 1.00 25.76 157 VAL B C 1
ATOM 4175 O O . VAL B 1 156 ? 12.426 -39.506 -26.255 1.00 26.39 157 VAL B O 1
ATOM 4179 N N . LEU B 1 157 ? 12.223 -38.513 -28.257 1.00 22.32 158 LEU B N 1
ATOM 4180 C CA . LEU B 1 157 ? 11.155 -39.415 -28.684 1.00 22.26 158 LEU B CA 1
ATOM 4181 C C . LEU B 1 157 ? 11.148 -39.549 -30.190 1.00 24.05 158 LEU B C 1
ATOM 4182 O O . LEU B 1 157 ? 11.028 -38.555 -30.909 1.00 19.66 158 LEU B O 1
ATOM 4187 N N . LYS B 1 158 ? 11.267 -40.781 -30.677 1.00 26.28 159 LYS B N 1
ATOM 4188 C CA . LYS B 1 158 ? 11.317 -41.002 -32.117 1.00 25.69 159 LYS B CA 1
ATOM 4189 C C . LYS B 1 158 ? 9.917 -41.189 -32.703 1.00 28.14 159 LYS B C 1
ATOM 4190 O O . LYS B 1 158 ? 9.614 -42.212 -33.311 1.00 23.53 159 LYS B O 1
ATOM 4196 N N . ASP B 1 159 ? 9.078 -40.175 -32.514 1.00 24.03 160 ASP B N 1
ATOM 4197 C CA . ASP B 1 159 ? 7.695 -40.195 -32.976 1.00 23.45 160 ASP B CA 1
ATOM 4198 C C . ASP B 1 159 ? 7.216 -38.743 -33.051 1.00 27.31 160 ASP B C 1
ATOM 4199 O O . ASP B 1 159 ? 7.857 -37.842 -32.488 1.00 21.95 160 ASP B O 1
ATOM 4204 N N . PHE B 1 160 ? 6.111 -38.514 -33.758 1.00 22.16 161 PHE B N 1
ATOM 4205 C CA . PHE B 1 160 ? 5.529 -37.176 -33.883 1.00 21.70 161 PHE B CA 1
ATOM 4206 C C . PHE B 1 160 ? 6.376 -36.251 -34.755 1.00 23.88 161 PHE B C 1
ATOM 4207 O O . PHE B 1 160 ? 6.254 -35.023 -34.668 1.00 21.42 161 PHE B O 1
ATOM 4215 N N . GLY B 1 161 ? 7.224 -36.836 -35.600 1.00 19.91 162 GLY B N 1
ATOM 4216 C CA . GLY B 1 161 ? 8.108 -36.048 -36.441 1.00 21.02 162 GLY B CA 1
ATOM 4217 C C . GLY B 1 161 ? 7.673 -36.018 -37.896 1.00 20.87 162 GLY B C 1
ATOM 4218 O O . GLY B 1 161 ? 6.895 -36.858 -38.335 1.00 20.86 162 GLY B O 1
ATOM 4219 N N . TYR B 1 162 ? 8.183 -35.051 -38.650 1.00 20.93 163 TYR B N 1
ATOM 4220 C CA . TYR B 1 162 ? 7.860 -34.962 -40.066 1.00 21.47 163 TYR B CA 1
ATOM 4221 C C . TYR B 1 162 ? 8.384 -36.201 -40.791 1.00 26.24 163 TYR B C 1
ATOM 4222 O O . TYR B 1 162 ? 7.822 -36.624 -41.793 1.00 25.84 163 TYR B O 1
ATOM 4231 N N . ASP B 1 163 ? 9.454 -36.791 -40.267 1.00 23.03 164 ASP B N 1
ATOM 4232 C CA . ASP B 1 163 ? 10.029 -37.990 -40.875 1.00 30.27 164 ASP B CA 1
ATOM 4233 C C . ASP B 1 163 ? 10.117 -39.116 -39.840 1.00 29.06 164 ASP B C 1
ATOM 4234 O O . ASP B 1 163 ? 11.138 -39.808 -39.747 1.00 31.41 164 ASP B O 1
ATOM 4239 N N . ALA B 1 164 ? 9.038 -39.271 -39.066 1.00 30.17 165 ALA B N 1
ATOM 4240 C CA . ALA B 1 164 ? 8.912 -40.305 -38.028 1.00 26.52 165 ALA B CA 1
ATOM 4241 C C . ALA B 1 164 ? 7.586 -40.248 -37.246 1.00 29.82 165 ALA B C 1
ATOM 4242 O O . ALA B 1 164 ? 7.544 -39.658 -36.169 1.00 34.92 165 ALA B O 1
ATOM 4244 N N . GLY B 1 165 ? 6.496 -40.821 -37.753 1.00 31.84 166 GLY B N 1
ATOM 4245 C CA . GLY B 1 165 ? 6.372 -41.277 -39.112 1.00 32.03 166 GLY B CA 1
ATOM 4246 C C . GLY B 1 165 ? 5.335 -40.438 -39.839 1.00 24.34 166 GLY B C 1
ATOM 4247 O O . GLY B 1 165 ? 4.119 -40.622 -39.683 1.00 25.84 166 GLY B O 1
ATOM 4248 N N . GLY B 1 166 ? 5.836 -39.484 -40.611 1.00 24.11 167 GLY B N 1
ATOM 4249 C CA . GLY B 1 166 ? 5.030 -38.723 -41.542 1.00 25.15 167 GLY B CA 1
ATOM 4250 C C . GLY B 1 166 ? 4.001 -37.795 -40.931 1.00 25.55 167 GLY B C 1
ATOM 4251 O O . GLY B 1 166 ? 2.916 -37.637 -41.485 1.00 27.04 167 GLY B O 1
ATOM 4252 N N . TRP B 1 167 ? 4.311 -37.172 -39.800 1.00 23.30 168 TRP B N 1
ATOM 4253 C CA . TRP B 1 167 ? 3.366 -36.189 -39.263 1.00 20.45 168 TRP B CA 1
ATOM 4254 C C . TRP B 1 167 ? 3.365 -34.969 -40.162 1.00 20.07 168 TRP B C 1
ATOM 4255 O O . TRP B 1 167 ? 4.423 -34.490 -40.573 1.00 23.51 168 TRP B O 1
ATOM 4266 N N . ARG B 1 168 ? 2.171 -34.504 -40.511 1.00 19.84 169 ARG B N 1
ATOM 4267 C CA . ARG B 1 168 ? 2.017 -33.391 -41.437 1.00 20.57 169 ARG B CA 1
ATOM 4268 C C . ARG B 1 168 ? 1.017 -32.375 -40.891 1.00 19.57 169 ARG B C 1
ATOM 4269 O O . ARG B 1 168 ? -0.010 -32.752 -40.332 1.00 21.60 169 ARG B O 1
ATOM 4277 N N . LEU B 1 169 ? 1.339 -31.091 -41.048 1.00 25.31 170 LEU B N 1
ATOM 4278 C CA . LEU B 1 169 ? 0.469 -29.996 -40.615 1.00 21.05 170 LEU B CA 1
ATOM 4279 C C . LEU B 1 169 ? -0.849 -29.923 -41.398 1.00 23.47 170 LEU B C 1
ATOM 4280 O O . LEU B 1 169 ? -1.865 -29.489 -40.862 1.00 23.39 170 LEU B O 1
ATOM 4285 N N . ASP B 1 170 ? -0.848 -30.357 -42.657 1.00 22.40 171 ASP B N 1
ATOM 4286 C CA . ASP B 1 170 ? -2.095 -30.363 -43.422 1.00 20.96 171 ASP B CA 1
ATOM 4287 C C . ASP B 1 170 ? -3.081 -31.449 -42.977 1.00 20.99 171 ASP B C 1
ATOM 4288 O O . ASP B 1 170 ? -4.178 -31.558 -43.528 1.00 24.01 171 ASP B O 1
ATOM 4293 N N . ARG B 1 171 ? -2.708 -32.218 -41.956 1.00 19.74 172 ARG B N 1
ATOM 4294 C CA . ARG B 1 171 ? -3.381 -33.492 -41.671 1.00 24.69 172 ARG B CA 1
ATOM 4295 C C . ARG B 1 171 ? -3.567 -33.877 -40.195 1.00 22.70 172 ARG B C 1
ATOM 4296 O O . ARG B 1 171 ? -4.547 -34.538 -39.832 1.00 20.87 172 ARG B O 1
ATOM 4304 N N . HIS B 1 172 ? -2.589 -33.518 -39.367 1.00 19.72 173 HIS B N 1
ATOM 4305 C CA . HIS B 1 172 ? -2.523 -34.002 -37.989 1.00 19.15 173 HIS B CA 1
ATOM 4306 C C . HIS B 1 172 ? -2.419 -32.844 -37.005 1.00 18.31 173 HIS B C 1
ATOM 4307 O O . HIS B 1 172 ? -2.038 -31.735 -37.380 1.00 20.23 173 HIS B O 1
ATOM 4314 N N . LEU B 1 173 ? -2.741 -33.120 -35.749 1.00 18.24 174 LEU B N 1
ATOM 4315 C CA . LEU B 1 173 ? -2.638 -32.124 -34.696 1.00 21.35 174 LEU B CA 1
ATOM 4316 C C . LEU B 1 173 ? -1.705 -32.625 -33.608 1.00 21.23 174 LEU B C 1
ATOM 4317 O O . LEU B 1 173 ? -1.798 -33.781 -33.201 1.00 21.85 174 LEU B O 1
ATOM 4322 N N . ARG B 1 174 ? -0.811 -31.754 -33.141 1.00 18.91 175 ARG B N 1
ATOM 4323 C CA . ARG B 1 174 ? 0.053 -32.075 -32.010 1.00 18.85 175 ARG B CA 1
ATOM 4324 C C . ARG B 1 174 ? -0.022 -30.993 -30.923 1.00 17.84 175 ARG B C 1
ATOM 4325 O O . ARG B 1 174 ? 0.355 -29.840 -31.159 1.00 19.51 175 ARG B O 1
ATOM 4333 N N . PHE B 1 175 ? -0.514 -31.382 -29.750 1.00 14.37 176 PHE B N 1
ATOM 4334 C CA . PHE B 1 175 ? -0.733 -30.478 -28.621 1.00 17.78 176 PHE B CA 1
ATOM 4335 C C . PHE B 1 175 ? 0.033 -30.934 -27.389 1.00 19.58 176 PHE B C 1
ATOM 4336 O O . PHE B 1 175 ? 0.365 -32.112 -27.259 1.00 17.69 176 PHE B O 1
ATOM 4344 N N . LEU B 1 176 ? 0.287 -30.004 -26.468 1.00 17.39 177 LEU B N 1
ATOM 4345 C CA . LEU B 1 176 ? 0.745 -30.374 -25.131 1.00 16.77 177 LEU B CA 1
ATOM 4346 C C . LEU B 1 176 ? -0.387 -30.150 -24.128 1.00 19.12 177 LEU B C 1
ATOM 4347 O O . LEU B 1 176 ? -1.002 -29.091 -24.116 1.00 16.26 177 LEU B O 1
ATOM 4352 N N . ALA B 1 177 ? -0.671 -31.151 -23.301 1.00 14.34 178 ALA B N 1
ATOM 4353 C CA . ALA B 1 177 ? -1.699 -31.025 -22.271 1.00 18.80 178 ALA B CA 1
ATOM 4354 C C . ALA B 1 177 ? -1.560 -32.140 -21.250 1.00 21.66 178 ALA B C 1
ATOM 4355 O O . ALA B 1 177 ? -1.052 -33.211 -21.581 1.00 18.30 178 ALA B O 1
ATOM 4357 N N . ASP B 1 178 ? -1.986 -31.886 -20.011 1.00 18.50 179 ASP B N 1
ATOM 4358 C CA . ASP B 1 178 ? -1.970 -32.928 -18.991 1.00 19.75 179 ASP B CA 1
ATOM 4359 C C . ASP B 1 178 ? -3.237 -33.771 -19.116 1.00 19.15 179 ASP B C 1
ATOM 4360 O O . ASP B 1 178 ? -4.314 -33.354 -18.699 1.00 20.53 179 ASP B O 1
ATOM 4365 N N . VAL B 1 179 ? -3.090 -34.949 -19.717 1.00 22.29 180 VAL B N 1
ATOM 4366 C CA . VAL B 1 179 ? -4.203 -35.869 -19.909 1.00 20.01 180 VAL B CA 1
ATOM 4367 C C . VAL B 1 179 ? -4.067 -37.077 -19.000 1.00 26.38 180 VAL B C 1
ATOM 4368 O O . VAL B 1 179 ? -5.058 -37.750 -18.724 1.00 24.11 180 VAL B O 1
ATOM 4372 N N . THR B 1 180 ? -2.850 -37.355 -18.529 1.00 28.14 181 THR B N 1
ATOM 4373 C CA . THR B 1 180 ? -2.653 -38.475 -17.593 1.00 31.18 181 THR B CA 1
ATOM 4374 C C . THR B 1 180 ? -3.148 -38.159 -16.191 1.00 29.44 181 THR B C 1
ATOM 4375 O O . THR B 1 180 ? -3.574 -39.055 -15.469 1.00 29.73 181 THR B O 1
ATOM 4379 N N . GLY B 1 181 ? -3.089 -36.887 -15.806 1.00 25.95 182 GLY B N 1
ATOM 4380 C CA . GLY B 1 181 ? -3.533 -36.482 -14.489 1.00 20.70 182 GLY B CA 1
ATOM 4381 C C . GLY B 1 181 ? -2.371 -36.285 -13.537 1.00 31.35 182 GLY B C 1
ATOM 4382 O O . GLY B 1 181 ? -2.572 -35.996 -12.352 1.00 30.30 182 GLY B O 1
ATOM 4383 N N . ASN B 1 182 ? -1.151 -36.435 -14.055 1.00 28.17 183 ASN B N 1
ATOM 4384 C CA . ASN B 1 182 ? 0.045 -36.327 -13.220 1.00 29.80 183 ASN B CA 1
ATOM 4385 C C . ASN B 1 182 ? 0.593 -34.913 -13.102 1.00 31.94 183 ASN B C 1
ATOM 4386 O O . ASN B 1 182 ? 1.695 -34.715 -12.596 1.00 33.29 183 ASN B O 1
ATOM 4391 N N . GLY B 1 183 ? -0.184 -33.933 -13.561 1.00 29.51 184 GLY B N 1
ATOM 4392 C CA . GLY B 1 183 ? 0.182 -32.531 -13.419 1.00 29.19 184 GLY B CA 1
ATOM 4393 C C . GLY B 1 183 ? 1.240 -32.039 -14.396 1.00 27.36 184 GLY B C 1
ATOM 4394 O O . GLY B 1 183 ? 1.646 -30.877 -14.349 1.00 24.56 184 GLY B O 1
ATOM 4395 N N . HIS B 1 184 ? 1.683 -32.926 -15.281 1.00 23.85 185 HIS B N 1
ATOM 4396 C CA . HIS B 1 184 ? 2.700 -32.597 -16.273 1.00 25.61 185 HIS B CA 1
ATOM 4397 C C . HIS B 1 184 ? 2.162 -32.690 -17.704 1.00 25.07 185 HIS B C 1
ATOM 4398 O O . HIS B 1 184 ? 1.408 -33.603 -18.048 1.00 22.49 185 HIS B O 1
ATOM 4405 N N . LEU B 1 185 ? 2.580 -31.754 -18.546 1.00 19.32 186 LEU B N 1
ATOM 4406 C CA . LEU B 1 185 ? 2.094 -31.685 -19.916 1.00 22.49 186 LEU B CA 1
ATOM 4407 C C . LEU B 1 185 ? 2.504 -32.908 -20.731 1.00 19.85 186 LEU B C 1
ATOM 4408 O O . LEU B 1 185 ? 3.688 -33.182 -20.888 1.00 20.40 186 LEU B O 1
ATOM 4413 N N . ASP B 1 186 ? 1.516 -33.637 -21.244 1.00 21.89 187 ASP B N 1
ATOM 4414 C CA . ASP B 1 186 ? 1.754 -34.809 -22.086 1.00 18.60 187 ASP B CA 1
ATOM 4415 C C . ASP B 1 186 ? 1.670 -34.448 -23.564 1.00 22.40 187 ASP B C 1
ATOM 4416 O O . ASP B 1 186 ? 1.131 -33.397 -23.929 1.00 20.33 187 ASP B O 1
ATOM 4421 N N . ILE B 1 187 ? 2.202 -35.311 -24.423 1.00 21.42 188 ILE B N 1
ATOM 4422 C CA . ILE B 1 187 ? 2.058 -35.105 -25.856 1.00 24.41 188 ILE B CA 1
ATOM 4423 C C . ILE B 1 187 ? 0.764 -35.757 -26.339 1.00 25.23 188 ILE B C 1
ATOM 4424 O O . ILE B 1 187 ? 0.519 -36.945 -26.083 1.00 23.04 188 ILE B O 1
ATOM 4429 N N . VAL B 1 188 ? -0.070 -34.961 -27.005 1.00 19.66 189 VAL B N 1
ATOM 4430 C CA . VAL B 1 188 ? -1.327 -35.452 -27.578 1.00 20.89 189 VAL B CA 1
ATOM 4431 C C . VAL B 1 188 ? -1.299 -35.263 -29.084 1.00 22.86 189 VAL B C 1
ATOM 4432 O O . VAL B 1 188 ? -1.193 -34.128 -29.582 1.00 21.55 189 VAL B O 1
ATOM 4436 N N . GLY B 1 189 ? -1.383 -36.370 -29.810 1.00 22.58 190 GLY B N 1
ATOM 4437 C CA . GLY B 1 189 ? -1.263 -36.337 -31.255 1.00 23.69 190 GLY B CA 1
ATOM 4438 C C . GLY B 1 189 ? -2.445 -36.945 -31.992 1.00 20.92 190 GLY B C 1
ATOM 4439 O O . GLY B 1 189 ? -2.771 -38.119 -31.804 1.00 24.57 190 GLY B O 1
ATOM 4440 N N . PHE B 1 190 ? -3.099 -36.135 -32.821 1.00 19.62 191 PHE B N 1
ATOM 4441 C CA . PHE B 1 190 ? -4.169 -36.624 -33.671 1.00 18.31 191 PHE B CA 1
ATOM 4442 C C . PHE B 1 190 ? -3.534 -37.082 -34.975 1.00 19.42 191 PHE B C 1
ATOM 4443 O O . PHE B 1 190 ? -3.230 -36.275 -35.845 1.00 22.09 191 PHE B O 1
ATOM 4451 N N . GLY B 1 191 ? -3.309 -38.389 -35.099 1.00 23.45 192 GLY B N 1
ATOM 4452 C CA . GLY B 1 191 ? -2.598 -38.933 -36.245 1.00 20.24 192 GLY B CA 1
ATOM 4453 C C . GLY B 1 191 ? -3.502 -39.351 -37.395 1.00 26.24 192 GLY B C 1
ATOM 4454 O O . GLY B 1 191 ? -4.552 -38.747 -37.630 1.00 21.81 192 GLY B O 1
ATOM 4455 N N . ASP B 1 192 ? -3.078 -40.380 -38.133 1.00 25.53 193 ASP B N 1
ATOM 4456 C CA . ASP B 1 192 ? -3.869 -40.874 -39.250 1.00 28.73 193 ASP B CA 1
ATOM 4457 C C . ASP B 1 192 ? -5.119 -41.580 -38.720 1.00 26.38 193 ASP B C 1
ATOM 4458 O O . ASP B 1 192 ? -6.239 -41.268 -39.126 1.00 26.69 193 ASP B O 1
ATOM 4463 N N . LYS B 1 193 ? -4.923 -42.519 -37.804 1.00 23.44 194 LYS B N 1
ATOM 4464 C CA . LYS B 1 193 ? -6.011 -43.411 -37.395 1.00 28.32 194 LYS B CA 1
ATOM 4465 C C . LYS B 1 193 ? -6.277 -43.446 -35.905 1.00 25.11 194 LYS B C 1
ATOM 4466 O O . LYS B 1 193 ? -7.166 -44.162 -35.457 1.00 23.67 194 LYS B O 1
ATOM 4472 N N . HIS B 1 194 ? -5.513 -42.680 -35.133 1.00 25.72 195 HIS B N 1
ATOM 4473 C CA . HIS B 1 194 ? -5.668 -42.695 -33.679 1.00 24.15 195 HIS B CA 1
ATOM 4474 C C . HIS B 1 194 ? -5.252 -41.365 -33.061 1.00 23.52 195 HIS B C 1
ATOM 4475 O O . HIS B 1 194 ? -4.398 -40.666 -33.602 1.00 25.01 195 HIS B O 1
ATOM 4482 N N . VAL B 1 195 ? -5.866 -41.020 -31.935 1.00 21.49 196 VAL B N 1
ATOM 4483 C CA . VAL B 1 195 ? -5.308 -40.001 -31.068 1.00 25.29 196 VAL B CA 1
ATOM 4484 C C . VAL B 1 195 ? -4.250 -40.700 -30.230 1.00 25.73 196 VAL B C 1
ATOM 4485 O O . VAL B 1 195 ? -4.540 -41.701 -29.570 1.00 26.90 196 VAL B O 1
ATOM 4489 N N . PHE B 1 196 ? -3.019 -40.197 -30.286 1.00 27.37 197 PHE B N 1
ATOM 4490 C CA . PHE B 1 196 ? -1.919 -40.785 -29.527 1.00 24.93 197 PHE B CA 1
ATOM 4491 C C . PHE B 1 196 ? -1.589 -39.930 -28.321 1.00 26.83 197 PHE B C 1
ATOM 4492 O O . PHE B 1 196 ? -1.606 -38.697 -28.399 1.00 23.19 197 PHE B O 1
ATOM 4500 N N . ILE B 1 197 ? -1.291 -40.593 -27.209 1.00 25.57 198 ILE B N 1
ATOM 4501 C CA . ILE B 1 197 ? -0.671 -39.938 -26.061 1.00 23.55 198 ILE B CA 1
ATOM 4502 C C . ILE B 1 197 ? 0.787 -40.393 -25.916 1.00 27.65 198 ILE B C 1
ATOM 4503 O O . ILE B 1 197 ? 1.101 -41.566 -26.145 1.00 24.66 198 ILE B O 1
ATOM 4508 N N . SER B 1 198 ? 1.679 -39.465 -25.574 1.00 20.60 199 SER B N 1
ATOM 4509 C CA . SER B 1 198 ? 2.981 -39.836 -25.020 1.00 25.89 199 SER B CA 1
ATOM 4510 C C . SER B 1 198 ? 3.095 -39.209 -23.643 1.00 25.13 199 SER B C 1
ATOM 4511 O O . SER B 1 198 ? 3.284 -38.002 -23.522 1.00 24.06 199 SER B O 1
ATOM 4514 N N . ARG B 1 199 ? 2.970 -40.030 -22.610 1.00 25.64 200 ARG B N 1
ATOM 4515 C CA . ARG B 1 199 ? 2.974 -39.543 -21.240 1.00 27.23 200 ARG B CA 1
ATOM 4516 C C . ARG B 1 199 ? 4.270 -38.827 -20.870 1.00 29.68 200 ARG B C 1
ATOM 4517 O O . ARG B 1 199 ? 5.359 -39.232 -21.269 1.00 28.91 200 ARG B O 1
ATOM 4525 N N . ASN B 1 200 ? 4.127 -37.766 -20.090 1.00 26.99 201 ASN B N 1
ATOM 4526 C CA . ASN B 1 200 ? 5.253 -37.054 -19.516 1.00 29.97 201 ASN B CA 1
ATOM 4527 C C . ASN B 1 200 ? 5.647 -37.752 -18.225 1.00 32.85 201 ASN B C 1
ATOM 4528 O O . ASN B 1 200 ? 4.874 -37.794 -17.269 1.00 33.51 201 ASN B O 1
ATOM 4533 N N . ASN B 1 201 ? 6.847 -38.314 -18.201 1.00 38.26 202 ASN B N 1
ATOM 4534 C CA . ASN B 1 201 ? 7.320 -39.008 -17.014 1.00 39.68 202 ASN B CA 1
ATOM 4535 C C . ASN B 1 201 ? 7.484 -38.043 -15.838 1.00 44.00 202 ASN B C 1
ATOM 4536 O O . ASN B 1 201 ? 6.894 -38.240 -14.778 1.00 47.74 202 ASN B O 1
ATOM 4541 N N . GLY B 1 202 ? 8.263 -36.985 -16.052 1.00 46.17 203 GLY B N 1
ATOM 4542 C CA . GLY B 1 202 ? 8.538 -35.991 -15.028 1.00 41.63 203 GLY B CA 1
ATOM 4543 C C . GLY B 1 202 ? 9.884 -35.341 -15.301 1.00 45.94 203 GLY B C 1
ATOM 4544 O O . GLY B 1 202 ? 9.990 -34.127 -15.473 1.00 44.45 203 GLY B O 1
ATOM 4545 N N . ASP B 1 203 ? 10.922 -36.165 -15.345 1.00 46.80 204 ASP B N 1
ATOM 4546 C CA . ASP B 1 203 ? 12.277 -35.703 -15.631 1.00 47.99 204 ASP B CA 1
ATOM 4547 C C . ASP B 1 203 ? 12.384 -34.973 -16.966 1.00 43.41 204 ASP B C 1
ATOM 4548 O O . ASP B 1 203 ? 13.486 -34.640 -17.410 1.00 47.32 204 ASP B O 1
ATOM 4553 N N . GLY B 1 204 ? 11.244 -34.726 -17.601 1.00 45.11 205 GLY B N 1
ATOM 4554 C CA . GLY B 1 204 ? 11.229 -34.112 -18.916 1.00 44.64 205 GLY B CA 1
ATOM 4555 C C . GLY B 1 204 ? 11.465 -35.158 -19.987 1.00 46.80 205 GLY B C 1
ATOM 4556 O O . GLY B 1 204 ? 12.059 -34.878 -21.030 1.00 46.51 205 GLY B O 1
ATOM 4557 N N . THR B 1 205 ? 11.014 -36.380 -19.718 1.00 44.08 206 THR B N 1
ATOM 4558 C CA . THR B 1 205 ? 11.078 -37.441 -20.714 1.00 40.92 206 THR B CA 1
ATOM 4559 C C . THR B 1 205 ? 9.680 -37.972 -21.004 1.00 36.75 206 THR B C 1
ATOM 4560 O O . THR B 1 205 ? 8.770 -37.849 -20.179 1.00 31.18 206 THR B O 1
ATOM 4564 N N . PHE B 1 206 ? 9.510 -38.565 -22.182 1.00 36.27 207 PHE B N 1
ATOM 4565 C CA . PHE B 1 206 ? 8.196 -39.032 -22.598 1.00 30.02 207 PHE B CA 1
ATOM 4566 C C . PHE B 1 206 ? 8.183 -40.520 -22.940 1.00 35.33 207 PHE B C 1
ATOM 4567 O O . PHE B 1 206 ? 9.127 -41.040 -23.537 1.00 37.73 207 PHE B O 1
ATOM 4575 N N . ALA B 1 207 ? 7.106 -41.196 -22.550 1.00 32.04 208 ALA B N 1
ATOM 4576 C CA . ALA B 1 207 ? 6.921 -42.611 -22.839 1.00 31.42 208 ALA B CA 1
ATOM 4577 C C . ALA B 1 207 ? 6.462 -42.838 -24.281 1.00 32.76 208 ALA B C 1
ATOM 4578 O O . ALA B 1 207 ? 5.950 -41.924 -24.927 1.00 28.20 208 ALA B O 1
ATOM 4580 N N . PRO B 1 208 ? 6.646 -44.065 -24.796 1.00 33.34 209 PRO B N 1
ATOM 4581 C CA . PRO B 1 208 ? 6.276 -44.345 -26.190 1.00 32.84 209 PRO B CA 1
ATOM 4582 C C . PRO B 1 208 ? 4.836 -43.944 -26.452 1.00 27.39 209 PRO B C 1
ATOM 4583 O O . PRO B 1 208 ? 4.010 -44.036 -25.544 1.00 26.18 209 PRO B O 1
ATOM 4587 N N . ALA B 1 209 ? 4.544 -43.492 -27.667 1.00 30.52 210 ALA B N 1
ATOM 4588 C CA . ALA B 1 209 ? 3.190 -43.075 -28.014 1.00 27.64 210 ALA B CA 1
ATOM 4589 C C . ALA B 1 209 ? 2.212 -44.247 -27.905 1.00 30.68 210 ALA B C 1
ATOM 4590 O O . ALA B 1 209 ? 2.494 -45.358 -28.372 1.00 28.01 210 ALA B O 1
ATOM 4592 N N . LYS B 1 210 ? 1.070 -43.994 -27.274 1.00 24.93 211 LYS B N 1
ATOM 4593 C CA . LYS B 1 210 ? 0.048 -45.013 -27.064 1.00 28.74 211 LYS B CA 1
ATOM 4594 C C . LYS B 1 210 ? -1.297 -44.544 -27.599 1.00 29.18 211 LYS B C 1
ATOM 4595 O O . LYS B 1 210 ? -1.748 -43.446 -27.283 1.00 28.97 211 LYS B O 1
ATOM 4601 N N . SER B 1 211 ? -1.943 -45.384 -28.397 1.00 27.77 212 SER B N 1
ATOM 4602 C CA . SER B 1 211 ? -3.258 -45.064 -28.942 1.00 29.74 212 SER B CA 1
ATOM 4603 C C . SER B 1 211 ? -4.289 -44.961 -27.820 1.00 27.61 212 SER B C 1
ATOM 4604 O O . SER B 1 211 ? -4.367 -45.854 -26.985 1.00 28.72 212 SER B O 1
ATOM 4607 N N . VAL B 1 212 ? -5.078 -43.883 -27.786 1.00 28.66 213 VAL B N 1
ATOM 4608 C CA . VAL B 1 212 ? -6.147 -43.772 -26.779 1.00 20.30 213 VAL B CA 1
ATOM 4609 C C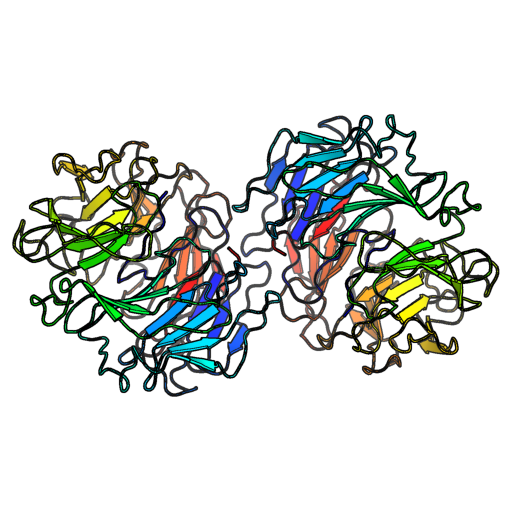 . VAL B 1 212 ? -7.558 -43.599 -27.361 1.00 23.21 213 VAL B C 1
ATOM 4610 O O . VAL B 1 212 ? -8.536 -43.864 -26.680 1.00 23.29 213 VAL B O 1
ATOM 4614 N N . ILE B 1 213 ? -7.672 -43.140 -28.605 1.00 24.61 214 ILE B N 1
ATOM 4615 C CA . ILE B 1 213 ? -8.995 -42.958 -29.209 1.00 26.04 214 ILE B CA 1
ATOM 4616 C C . ILE B 1 213 ? -8.950 -43.250 -30.703 1.00 28.27 214 ILE B C 1
ATOM 4617 O O . ILE B 1 213 ? -8.066 -42.767 -31.415 1.00 26.08 214 ILE B O 1
ATOM 4622 N N . ASP B 1 214 ? -9.906 -44.034 -31.182 1.00 26.38 215 ASP B N 1
ATOM 4623 C CA . ASP B 1 214 ? -9.946 -44.371 -32.598 1.00 27.44 215 ASP B CA 1
ATOM 4624 C C . ASP B 1 214 ? -10.961 -43.495 -33.299 1.00 26.94 215 ASP B C 1
ATOM 4625 O O . ASP B 1 214 ? -12.019 -43.955 -33.715 1.00 27.84 215 ASP B O 1
ATOM 4630 N N . ASN B 1 215 ? -10.611 -42.221 -33.430 1.00 24.32 216 ASN B N 1
ATOM 4631 C CA . ASN B 1 215 ? -11.554 -41.204 -33.861 1.00 29.19 216 ASN B CA 1
ATOM 4632 C C . ASN B 1 215 ? -10.855 -39.844 -33.874 1.00 24.73 216 ASN B C 1
ATOM 4633 O O . ASN B 1 215 ? -9.691 -39.741 -33.483 1.00 20.51 216 ASN B O 1
ATOM 4638 N N . PHE B 1 216 ? -11.562 -38.815 -34.329 1.00 23.50 217 PHE B N 1
ATOM 4639 C CA . PHE B 1 216 ? -11.033 -37.452 -34.366 1.00 23.39 217 PHE B CA 1
ATOM 4640 C C . PHE B 1 216 ? -9.846 -37.324 -35.316 1.00 24.70 217 PHE B C 1
ATOM 4641 O O . PHE B 1 216 ? -9.070 -36.381 -35.195 1.00 21.76 217 PHE B O 1
ATOM 4649 N N . CYS B 1 217 ? -9.697 -38.259 -36.255 1.00 19.87 218 CYS B N 1
ATOM 4650 C CA . CYS B 1 217 ? -8.549 -38.243 -37.162 1.00 20.16 218 CYS B CA 1
ATOM 4651 C C . CYS B 1 217 ? -8.931 -38.218 -38.638 1.00 23.48 218 CYS B C 1
ATOM 4652 O O . CYS B 1 217 ? -10.072 -38.490 -38.996 1.00 22.65 218 CYS B O 1
ATOM 4655 N N . ILE B 1 218 ? -7.973 -37.875 -39.496 1.00 21.62 219 ILE B N 1
ATOM 4656 C CA . ILE B 1 218 ? -8.243 -37.807 -40.921 1.00 20.04 219 ILE B CA 1
ATOM 4657 C C . ILE B 1 218 ? -8.641 -39.175 -41.485 1.00 25.42 219 ILE B C 1
ATOM 4658 O O . ILE B 1 218 ? -9.417 -39.262 -42.441 1.00 21.95 219 ILE B O 1
ATOM 4663 N N . ASP B 1 219 ? -8.121 -40.241 -40.883 1.00 25.71 220 ASP B N 1
ATOM 4664 C CA . ASP B 1 219 ? -8.458 -41.592 -41.330 1.00 26.14 220 ASP B CA 1
ATOM 4665 C C . ASP B 1 219 ? -9.297 -42.350 -40.302 1.00 23.85 220 ASP B C 1
ATOM 4666 O O . ASP B 1 219 ? -9.498 -43.552 -40.430 1.00 31.60 220 ASP B O 1
ATOM 4671 N N . ALA B 1 220 ? -9.789 -41.647 -39.285 1.00 22.65 221 ALA B N 1
ATOM 4672 C CA . ALA B 1 220 ? -10.701 -42.253 -38.314 1.00 22.89 221 ALA B CA 1
ATOM 4673 C C . ALA B 1 220 ? -11.898 -41.346 -38.007 1.00 28.29 221 ALA B C 1
ATOM 4674 O O . ALA B 1 220 ? -11.969 -40.724 -36.940 1.00 27.04 221 ALA B O 1
ATOM 4676 N N . GLY B 1 221 ? -12.831 -41.282 -38.952 1.00 26.91 222 GLY B N 1
ATOM 4677 C CA . GLY B 1 221 ? -14.012 -40.443 -38.832 1.00 21.11 222 GLY B CA 1
ATOM 4678 C C . GLY B 1 221 ? -14.028 -39.326 -39.855 1.00 27.15 222 GLY B C 1
ATOM 4679 O O . GLY B 1 221 ? -14.953 -38.507 -39.880 1.00 29.18 222 GLY B O 1
ATOM 4680 N N . GLY B 1 222 ? -12.996 -39.275 -40.692 1.00 23.06 223 GLY B N 1
ATOM 4681 C CA . GLY B 1 222 ? -12.921 -38.271 -41.734 1.00 25.55 223 GLY B CA 1
ATOM 4682 C C . GLY B 1 222 ? -12.684 -36.854 -41.220 1.00 27.19 223 GLY B C 1
ATOM 4683 O O . GLY B 1 222 ? -13.144 -35.886 -41.822 1.00 18.41 223 GLY B O 1
ATOM 4684 N N . TRP B 1 223 ? -11.961 -36.721 -40.115 1.00 23.26 224 TRP B N 1
ATOM 4685 C CA . TRP B 1 223 ? -11.711 -35.401 -39.547 1.00 19.82 224 TRP B CA 1
ATOM 4686 C C . TRP B 1 223 ? -10.637 -34.630 -40.313 1.00 21.20 224 TRP B C 1
ATOM 4687 O O . TRP B 1 223 ? -9.476 -35.040 -40.381 1.00 22.75 224 TRP B O 1
ATOM 4698 N N . LYS B 1 224 ? -11.045 -33.509 -40.896 1.00 18.46 225 LYS B N 1
ATOM 4699 C CA . LYS B 1 224 ? -10.150 -32.658 -41.677 1.00 22.00 225 LYS B CA 1
ATOM 4700 C C . LYS B 1 224 ? -9.712 -31.433 -40.886 1.00 25.52 225 LYS B C 1
ATOM 4701 O O . LYS B 1 224 ? -10.490 -30.859 -40.115 1.00 22.05 225 LYS B O 1
ATOM 4707 N N . ILE B 1 225 ? -8.464 -31.040 -41.111 1.00 23.72 226 ILE B N 1
ATOM 4708 C CA . ILE B 1 225 ? -7.826 -29.950 -40.401 1.00 23.51 226 ILE B CA 1
ATOM 4709 C C . ILE B 1 225 ? -8.660 -28.673 -40.273 1.00 30.92 226 ILE B C 1
ATOM 4710 O O . ILE B 1 225 ? -8.951 -28.234 -39.158 1.00 38.54 226 ILE B O 1
ATOM 4715 N N . GLY B 1 226 ? -9.057 -28.056 -41.375 1.00 29.46 227 GLY B N 1
ATOM 4716 C CA . GLY B 1 226 ? -9.792 -26.805 -41.214 1.00 32.43 227 GLY B CA 1
ATOM 4717 C C . GLY B 1 226 ? -11.267 -26.989 -40.880 1.00 29.44 227 GLY B C 1
ATOM 4718 O O . GLY B 1 226 ? -11.848 -26.319 -40.012 1.00 26.57 227 GLY B O 1
ATOM 4719 N N . ASP B 1 227 ? -11.871 -27.933 -41.581 1.00 24.39 228 ASP B N 1
ATOM 4720 C CA . ASP B 1 227 ? -13.306 -28.130 -41.555 1.00 28.75 228 ASP B CA 1
ATOM 4721 C C . ASP B 1 227 ? -13.835 -28.657 -40.218 1.00 25.21 228 ASP B C 1
ATOM 4722 O O . ASP B 1 227 ? -14.950 -28.322 -39.814 1.00 23.41 228 ASP B O 1
ATOM 4727 N N . HIS B 1 228 ? -13.042 -29.488 -39.545 1.00 23.01 229 HIS B N 1
ATOM 4728 C CA . HIS B 1 228 ? -13.500 -30.157 -38.329 1.00 23.32 229 HIS B CA 1
ATOM 4729 C C . HIS B 1 228 ? -12.518 -29.919 -37.195 1.00 22.77 229 HIS B C 1
ATOM 4730 O O . HIS B 1 228 ? -11.714 -30.800 -36.847 1.00 20.13 229 HIS B O 1
ATOM 4737 N N . PRO B 1 229 ? -12.587 -28.717 -36.605 1.00 23.54 230 PRO B N 1
ATOM 4738 C CA . PRO B 1 229 ? -11.615 -28.297 -35.597 1.00 21.05 230 PRO B CA 1
ATOM 4739 C C . PRO B 1 229 ? -11.700 -29.149 -34.341 1.00 19.59 230 PRO B C 1
ATOM 4740 O O . PRO B 1 229 ? -12.784 -29.479 -33.868 1.00 21.38 230 PRO B O 1
ATOM 4744 N N . ARG B 1 230 ? -10.543 -29.513 -33.805 1.00 20.42 231 ARG B N 1
ATOM 4745 C CA . ARG B 1 230 ? -10.508 -30.270 -32.567 1.00 18.12 231 ARG B CA 1
ATOM 4746 C C . ARG B 1 230 ? -9.700 -29.526 -31.513 1.00 18.57 231 ARG B C 1
ATOM 4747 O O . ARG B 1 230 ? -8.731 -28.846 -31.835 1.00 20.02 231 ARG B O 1
ATOM 4755 N N . PHE B 1 231 ? -10.105 -29.682 -30.256 1.00 17.43 232 PHE B N 1
ATOM 4756 C CA . PHE B 1 231 ? -9.527 -28.946 -29.143 1.00 16.29 232 PHE B CA 1
ATOM 4757 C C . PHE B 1 231 ? -9.219 -29.903 -27.999 1.00 20.22 232 PHE B C 1
ATOM 4758 O O . PHE B 1 231 ? -9.810 -30.971 -27.899 1.00 19.85 232 PHE B O 1
ATOM 4766 N N . VAL B 1 232 ? -8.285 -29.523 -27.139 1.00 20.87 233 VAL B N 1
ATOM 4767 C CA . VAL B 1 232 ? -8.146 -30.195 -25.855 1.00 17.52 233 VAL B CA 1
ATOM 4768 C C . VAL B 1 232 ? -8.313 -29.144 -24.761 1.00 17.07 233 VAL B C 1
ATOM 4769 O O . VAL B 1 232 ? -7.750 -28.046 -24.840 1.00 20.72 233 VAL B O 1
ATOM 4773 N N . ALA B 1 233 ? -9.137 -29.461 -23.773 1.00 14.62 234 ALA B N 1
ATOM 4774 C CA . ALA B 1 233 ? -9.395 -28.553 -22.672 1.00 15.25 234 ALA B CA 1
ATOM 4775 C C . ALA B 1 233 ? -10.061 -29.359 -21.592 1.00 15.98 234 ALA B C 1
ATOM 4776 O O . ALA B 1 233 ? -10.584 -30.430 -21.866 1.00 15.24 234 ALA B O 1
ATOM 4778 N N . ASP B 1 234 ? -10.043 -28.851 -20.366 1.00 16.31 235 ASP B N 1
ATOM 4779 C CA . ASP B 1 234 ? -10.742 -29.496 -19.267 1.00 18.16 235 ASP B CA 1
ATOM 4780 C C . ASP B 1 234 ? -12.217 -29.134 -19.373 1.00 17.72 235 ASP B C 1
ATOM 4781 O O . ASP B 1 234 ? -12.589 -27.970 -19.200 1.00 15.67 235 ASP B O 1
ATOM 4786 N N . LEU B 1 235 ? -13.055 -30.124 -19.675 1.00 14.56 236 LEU B N 1
ATOM 4787 C CA . LEU B 1 235 ? -14.494 -29.898 -19.756 1.00 15.30 236 LEU B CA 1
ATOM 4788 C C . LEU B 1 235 ? -15.233 -30.441 -18.538 1.00 18.13 236 LEU B C 1
ATOM 4789 O O . LEU B 1 235 ? -16.452 -30.349 -18.472 1.00 17.33 236 LEU B O 1
ATOM 4794 N N . THR B 1 236 ? -14.512 -31.007 -17.572 1.00 17.24 237 THR B N 1
ATOM 4795 C CA . THR B 1 236 ? -15.183 -31.616 -16.414 1.00 17.44 237 THR B CA 1
ATOM 4796 C C . THR B 1 236 ? -14.847 -30.950 -15.077 1.00 19.16 237 THR B C 1
ATOM 4797 O O . THR B 1 236 ? -15.573 -31.105 -14.101 1.00 20.78 237 THR B O 1
ATOM 4801 N N . GLY B 1 237 ? -13.746 -30.213 -15.037 1.00 20.35 238 GLY B N 1
ATOM 4802 C CA . GLY B 1 237 ? -13.354 -29.498 -13.839 1.00 19.72 238 GLY B CA 1
ATOM 4803 C C . GLY B 1 237 ? -12.302 -30.220 -13.018 1.00 21.63 238 GLY B C 1
ATOM 4804 O O . GLY B 1 237 ? -11.919 -29.758 -11.953 1.00 20.70 238 GLY B O 1
ATOM 4805 N N . ASP B 1 238 ? -11.825 -31.356 -13.509 1.00 21.29 239 ASP B N 1
ATOM 4806 C CA . ASP B 1 238 ? -10.926 -32.188 -12.711 1.00 24.27 239 ASP B CA 1
ATOM 4807 C C . ASP B 1 238 ? -9.446 -31.867 -12.931 1.00 27.97 239 ASP B C 1
ATOM 4808 O O . ASP B 1 238 ? -8.579 -32.463 -12.298 1.00 22.55 239 ASP B O 1
ATOM 4813 N N . GLY B 1 239 ? -9.151 -30.942 -13.840 1.00 21.91 240 GLY B N 1
ATOM 4814 C CA . GLY B 1 239 ? -7.771 -30.566 -14.090 1.00 19.34 240 GLY B CA 1
ATOM 4815 C C . GLY B 1 239 ? -7.076 -31.376 -15.167 1.00 24.42 240 GLY B C 1
ATOM 4816 O O . GLY B 1 239 ? -5.910 -31.119 -15.499 1.00 23.41 240 GLY B O 1
ATOM 4817 N N . THR B 1 240 ? -7.777 -32.363 -15.712 1.00 18.00 241 THR B N 1
ATOM 4818 C CA . THR B 1 240 ? -7.222 -33.160 -16.792 1.00 21.12 241 THR B CA 1
ATOM 4819 C C . THR B 1 240 ? -7.899 -32.753 -18.081 1.00 20.85 241 THR B C 1
ATOM 4820 O O . THR B 1 240 ? -9.046 -32.319 -18.073 1.00 19.00 241 THR B O 1
ATOM 4824 N N . ALA B 1 241 ? -7.175 -32.866 -19.184 1.00 19.49 242 ALA B N 1
ATOM 4825 C CA . ALA B 1 241 ? -7.682 -32.439 -20.480 1.00 18.88 242 ALA B CA 1
ATOM 4826 C C . ALA B 1 241 ? -8.634 -33.458 -21.105 1.00 22.21 242 ALA B C 1
ATOM 4827 O O . ALA B 1 241 ? -8.326 -34.646 -21.201 1.00 18.95 242 ALA B O 1
ATOM 4829 N N . ASP B 1 242 ? -9.796 -32.965 -21.517 1.00 17.76 243 ASP B N 1
ATOM 4830 C CA . ASP B 1 242 ? -10.746 -33.725 -22.305 1.00 18.63 243 ASP B CA 1
ATOM 4831 C C . ASP B 1 242 ? -10.622 -33.325 -23.757 1.00 18.87 243 ASP B C 1
ATOM 4832 O O . ASP B 1 242 ? -9.862 -32.406 -24.098 1.00 18.34 243 ASP B O 1
ATOM 4837 N N . ILE B 1 243 ? -11.369 -34.008 -24.613 1.00 19.10 244 ILE B N 1
ATOM 4838 C CA . ILE B 1 243 ? -11.270 -33.772 -26.047 1.00 19.44 244 ILE B CA 1
ATOM 4839 C C . ILE B 1 243 ? -12.616 -33.438 -26.676 1.00 19.99 244 ILE B C 1
ATOM 4840 O O . ILE B 1 243 ? -13.620 -34.107 -26.432 1.00 19.39 244 ILE B O 1
ATOM 4845 N N . ILE B 1 244 ? -12.630 -32.386 -27.481 1.00 16.28 245 ILE B N 1
ATOM 4846 C CA . ILE B 1 244 ? -13.856 -31.956 -28.131 1.00 14.53 245 ILE B CA 1
ATOM 4847 C C . ILE B 1 244 ? -13.560 -31.570 -29.565 1.00 19.80 245 ILE B C 1
ATOM 4848 O O . ILE B 1 244 ? -12.570 -30.889 -29.845 1.00 21.36 245 ILE B O 1
ATOM 4853 N N . GLY B 1 245 ? -14.396 -32.032 -30.486 1.00 19.42 246 GLY B N 1
ATOM 4854 C CA . GLY B 1 245 ? -14.190 -31.720 -31.884 1.00 17.85 246 GLY B CA 1
ATOM 4855 C C . GLY B 1 245 ? -15.489 -31.298 -32.527 1.00 17.71 246 GLY B C 1
ATOM 4856 O O . GLY B 1 245 ? -16.528 -31.873 -32.235 1.00 19.20 246 GLY B O 1
ATOM 4857 N N . CYS B 1 246 ? -15.426 -30.297 -33.396 1.00 19.72 247 CYS B N 1
ATOM 4858 C CA . CYS B 1 246 ? -16.613 -29.780 -34.071 1.00 19.84 247 CYS B CA 1
ATOM 4859 C C . CYS B 1 246 ? -16.800 -30.531 -35.389 1.00 18.66 247 CYS B C 1
ATOM 4860 O O . CYS B 1 246 ? -16.276 -30.128 -36.416 1.00 22.99 247 CYS B O 1
ATOM 4863 N N . GLY B 1 247 ? -17.522 -31.644 -35.348 1.00 19.50 248 GLY B N 1
ATOM 4864 C CA . GLY B 1 247 ? -17.712 -32.455 -36.535 1.00 21.89 248 GLY B CA 1
ATOM 4865 C C . GLY B 1 247 ? -18.738 -31.859 -37.477 1.00 25.82 248 GLY B C 1
ATOM 4866 O O . GLY B 1 247 ? -19.097 -30.688 -37.363 1.00 28.55 248 GLY B O 1
ATOM 4867 N N . LYS B 1 248 ? -19.216 -32.673 -38.406 1.00 25.07 249 LYS B N 1
ATOM 4868 C CA . LYS B 1 248 ? -20.206 -32.236 -39.384 1.00 25.96 249 LYS B CA 1
ATOM 4869 C C . LYS B 1 248 ? -21.523 -31.865 -38.710 1.00 23.32 249 LYS B C 1
ATOM 4870 O O . LYS B 1 248 ? -22.119 -30.835 -39.016 1.00 21.88 249 LYS B O 1
ATOM 4876 N N . ALA B 1 249 ? -21.961 -32.719 -37.792 1.00 24.19 250 ALA B N 1
ATOM 4877 C CA . ALA B 1 249 ? -23.288 -32.625 -37.188 1.00 27.75 250 ALA B CA 1
ATOM 4878 C C . ALA B 1 249 ? -23.299 -31.997 -35.801 1.00 24.34 250 ALA B C 1
ATOM 4879 O O . ALA B 1 249 ? -24.343 -31.951 -35.149 1.00 28.94 250 ALA B O 1
ATOM 4881 N N . GLY B 1 250 ? -22.147 -31.544 -35.327 1.00 21.19 251 GLY B N 1
ATOM 4882 C CA . GLY B 1 250 ? -22.080 -30.934 -34.012 1.00 19.21 251 GLY B CA 1
ATOM 4883 C C . GLY B 1 250 ? -20.829 -31.303 -33.236 1.00 20.18 251 GLY B C 1
ATOM 4884 O O . GLY B 1 250 ? -19.900 -31.897 -33.782 1.00 21.74 251 GLY B O 1
ATOM 4885 N N . CYS B 1 251 ? -20.807 -30.959 -31.954 1.00 18.50 252 CYS B N 1
ATOM 4886 C CA . CYS B 1 251 ? -19.608 -31.161 -31.136 1.00 18.43 252 CYS B CA 1
ATOM 4887 C C . CYS B 1 251 ? -19.607 -32.522 -30.488 1.00 19.45 252 CYS B C 1
ATOM 4888 O O . CYS B 1 251 ? -20.511 -32.861 -29.722 1.00 18.97 252 CYS B O 1
ATOM 4891 N N . TRP B 1 252 ? -18.591 -33.310 -30.807 1.00 20.15 253 TRP B N 1
ATOM 4892 C CA . TRP B 1 252 ? -18.403 -34.596 -30.154 1.00 22.34 253 TRP B CA 1
ATOM 4893 C C . TRP B 1 252 ? -17.332 -34.460 -29.083 1.00 20.34 253 TRP B C 1
ATOM 4894 O O . TRP B 1 252 ? -16.310 -33.816 -29.310 1.00 18.06 253 TRP B O 1
ATOM 4905 N N . VAL B 1 253 ? -17.573 -35.048 -27.911 1.00 19.28 254 VAL B N 1
ATOM 4906 C CA . VAL B 1 253 ? -16.551 -35.097 -26.878 1.00 17.00 254 VAL B CA 1
ATOM 4907 C C . VAL B 1 253 ? -16.172 -36.529 -26.531 1.00 24.48 254 VAL B C 1
ATOM 4908 O O . VAL B 1 253 ? -16.985 -37.458 -26.619 1.00 21.91 254 VAL B O 1
ATOM 4912 N N . ALA B 1 254 ? -14.917 -36.704 -26.149 1.00 19.39 255 ALA B N 1
ATOM 4913 C CA . ALA B 1 254 ? -14.509 -37.903 -25.454 1.00 19.37 255 ALA B CA 1
ATOM 4914 C C . ALA B 1 254 ? -13.972 -37.431 -24.121 1.00 17.94 255 ALA B C 1
ATOM 4915 O O . ALA B 1 254 ? -13.032 -36.637 -24.072 1.00 19.47 255 ALA B O 1
ATOM 4917 N N . LEU B 1 255 ? -14.590 -37.892 -23.040 1.00 19.52 256 LEU B N 1
ATOM 4918 C CA . LEU B 1 255 ? -14.217 -37.438 -21.715 1.00 18.45 256 LEU B CA 1
ATOM 4919 C C . LEU B 1 255 ? -13.103 -38.274 -21.094 1.00 22.15 256 LEU B C 1
ATOM 4920 O O . LEU B 1 255 ? -13.081 -39.501 -21.198 1.00 22.52 256 LEU B O 1
ATOM 4925 N N . ASN B 1 256 ? -12.183 -37.569 -20.451 1.00 20.49 257 ASN B N 1
ATOM 4926 C CA . ASN B 1 256 ? -11.080 -38.150 -19.709 1.00 21.37 257 ASN B CA 1
ATOM 4927 C C . ASN B 1 256 ? -11.636 -38.651 -18.387 1.00 19.71 257 ASN B C 1
ATOM 4928 O O . ASN B 1 256 ? -12.423 -37.972 -17.739 1.00 22.38 257 ASN B O 1
ATOM 4933 N N . ASN B 1 257 ? -11.244 -39.849 -17.984 1.00 24.07 258 ASN B N 1
ATOM 4934 C CA . ASN B 1 257 ? -11.713 -40.380 -16.706 1.00 24.73 258 ASN B CA 1
ATOM 4935 C C . ASN B 1 257 ? -10.912 -39.813 -15.545 1.00 25.62 258 ASN B C 1
ATOM 4936 O O . ASN B 1 257 ? -11.206 -40.078 -14.379 1.00 23.95 258 ASN B O 1
ATOM 4941 N N . GLY B 1 258 ? -9.904 -39.008 -15.870 1.00 21.72 259 GLY B N 1
ATOM 4942 C CA . GLY B 1 258 ? -9.058 -38.443 -14.837 1.00 20.82 259 GLY B CA 1
ATOM 4943 C C . GLY B 1 258 ? -7.705 -39.123 -14.783 1.00 23.84 259 GLY B C 1
ATOM 4944 O O . GLY B 1 258 ? -6.793 -38.643 -14.106 1.00 24.55 259 GLY B O 1
ATOM 4945 N N . GLY B 1 259 ? -7.568 -40.229 -15.510 1.00 22.15 260 GLY B N 1
ATOM 4946 C CA . GLY B 1 259 ? -6.318 -40.973 -15.544 1.00 24.09 260 GLY B CA 1
ATOM 4947 C C . GLY B 1 259 ? -5.767 -41.138 -16.946 1.00 25.57 260 GLY B C 1
ATOM 4948 O O . GLY B 1 259 ? -4.833 -41.908 -17.173 1.00 25.29 260 GLY B O 1
ATOM 4949 N N . GLY B 1 260 ? -6.351 -40.418 -17.899 1.00 22.38 261 GLY B N 1
ATOM 4950 C CA . GLY B 1 260 ? -5.877 -40.469 -19.269 1.00 25.50 261 GLY B CA 1
ATOM 4951 C C . GLY B 1 260 ? -6.482 -41.577 -20.105 1.00 22.96 261 GLY B C 1
ATOM 4952 O O . GLY B 1 260 ? -5.934 -41.956 -21.146 1.00 24.30 261 GLY B O 1
ATOM 4953 N N . VAL B 1 261 ? -7.622 -42.095 -19.659 1.00 23.99 262 VAL B N 1
ATOM 4954 C CA . VAL B 1 261 ? -8.341 -43.123 -20.410 1.00 21.90 262 VAL B CA 1
ATOM 4955 C C . VAL B 1 261 ? -9.698 -42.536 -20.739 1.00 22.44 262 VAL B C 1
ATOM 4956 O O . VAL B 1 261 ? -10.335 -41.963 -19.874 1.00 18.62 262 VAL B O 1
ATOM 4960 N N . PHE B 1 262 ? -10.141 -42.661 -21.987 1.00 25.52 263 PHE B N 1
ATOM 4961 C CA . PHE B 1 262 ? -11.297 -41.881 -22.437 1.00 25.86 263 PHE B CA 1
ATOM 4962 C C . PHE B 1 262 ? -12.586 -42.688 -22.600 1.00 27.42 263 PHE B C 1
ATOM 4963 O O . PHE B 1 262 ? -12.552 -43.883 -22.905 1.00 21.62 263 PHE B O 1
ATOM 4971 N N . GLY B 1 263 ? -13.718 -42.028 -22.375 1.00 22.88 264 GLY B N 1
ATOM 4972 C CA . GLY B 1 263 ? -15.013 -42.659 -22.536 1.00 24.68 264 GLY B CA 1
ATOM 4973 C C . GLY B 1 263 ? -15.457 -42.661 -23.985 1.00 26.86 264 GLY B C 1
ATOM 4974 O O . GLY B 1 263 ? -14.701 -42.257 -24.873 1.00 22.87 264 GLY B O 1
ATOM 4975 N N . GLN B 1 264 ? -16.687 -43.112 -24.227 1.00 28.32 265 GLN B N 1
ATOM 4976 C CA . GLN B 1 264 ? -17.239 -43.166 -25.577 1.00 26.10 265 GLN B CA 1
ATOM 4977 C C . GLN B 1 264 ? -17.321 -41.765 -26.193 1.00 26.76 265 GLN B C 1
ATOM 4978 O O . GLN B 1 264 ? -17.661 -40.805 -25.511 1.00 27.57 265 GLN B O 1
ATOM 4984 N N . VAL B 1 265 ? -17.021 -41.650 -27.482 1.00 26.24 266 VAL B N 1
ATOM 4985 C CA . VAL B 1 265 ? -17.230 -40.392 -28.195 1.00 23.47 266 VAL B CA 1
ATOM 4986 C C . VAL B 1 265 ? -18.733 -40.171 -28.347 1.00 29.97 266 VAL B C 1
ATOM 4987 O O . VAL B 1 265 ? -19.445 -41.040 -28.853 1.00 23.43 266 VAL B O 1
ATOM 4991 N N . LYS B 1 266 ? -19.214 -39.016 -27.895 1.00 25.26 267 LYS B N 1
ATOM 4992 C CA . LYS B 1 266 ? -20.648 -38.730 -27.906 1.00 28.28 267 LYS B CA 1
ATOM 4993 C C . LYS B 1 266 ? -20.942 -37.289 -28.313 1.00 28.89 267 LYS B C 1
ATOM 4994 O O . LYS B 1 266 ? -20.110 -36.393 -28.136 1.00 23.30 267 LYS B O 1
ATOM 5000 N N . LEU B 1 267 ? -22.127 -37.078 -28.874 1.00 24.45 268 LEU B N 1
ATOM 5001 C CA . LEU B 1 267 ? -22.512 -35.776 -29.398 1.00 25.35 268 LEU B CA 1
ATOM 5002 C C . LEU B 1 267 ? -23.217 -34.976 -28.312 1.00 24.13 268 LEU B C 1
ATOM 5003 O O . LEU B 1 267 ? -24.252 -35.398 -27.805 1.00 23.38 268 LEU B O 1
ATOM 5008 N N . VAL B 1 268 ? -22.661 -33.822 -27.957 1.00 21.79 269 VAL B N 1
ATOM 5009 C CA . VAL B 1 268 ? -23.197 -33.039 -26.846 1.00 21.40 269 VAL B CA 1
ATOM 5010 C C . VAL B 1 268 ? -23.747 -31.662 -27.238 1.00 21.51 269 VAL B C 1
ATOM 5011 O O . VAL B 1 268 ? -24.438 -31.017 -26.452 1.00 23.23 269 VAL B O 1
ATOM 5015 N N . ILE B 1 269 ? -23.438 -31.209 -28.445 1.00 19.08 270 ILE B N 1
ATOM 5016 C CA . ILE B 1 269 ? -23.985 -29.947 -28.940 1.00 21.69 270 ILE B CA 1
ATOM 5017 C C . ILE B 1 269 ? -24.334 -30.114 -30.406 1.00 23.28 270 ILE B C 1
ATOM 5018 O O . ILE B 1 269 ? -23.472 -30.456 -31.206 1.00 19.03 270 ILE B O 1
ATOM 5023 N N . ASN B 1 270 ? -25.592 -29.862 -30.759 1.00 24.25 271 ASN B N 1
ATOM 5024 C CA . ASN B 1 270 ? -26.038 -29.994 -32.141 1.00 24.93 271 ASN B CA 1
ATOM 5025 C C . ASN B 1 270 ? -25.801 -28.727 -32.968 1.00 27.18 271 ASN B C 1
ATOM 5026 O O . ASN B 1 270 ? -26.717 -28.220 -33.614 1.00 26.72 271 ASN B O 1
ATOM 5031 N N . ASP B 1 271 ? -24.575 -28.221 -32.947 1.00 24.28 272 ASP B N 1
ATOM 5032 C CA . ASP B 1 271 ? -24.236 -27.021 -33.702 1.00 23.54 272 ASP B CA 1
ATOM 5033 C C . ASP B 1 271 ? -22.724 -26.889 -33.809 1.00 21.65 272 ASP B C 1
ATOM 5034 O O . ASP B 1 271 ? -21.993 -27.745 -33.317 1.00 21.92 272 ASP B O 1
ATOM 5039 N N . PHE B 1 272 ? -22.269 -25.817 -34.454 1.00 17.82 273 PHE B N 1
ATOM 5040 C CA . PHE B 1 272 ? -20.843 -25.540 -34.617 1.00 18.60 273 PHE B CA 1
ATOM 5041 C C . PHE B 1 272 ? -20.127 -26.351 -35.698 1.00 21.94 273 PHE B C 1
ATOM 5042 O O . PHE B 1 272 ? -18.908 -26.204 -35.859 1.00 20.92 273 PHE B O 1
ATOM 5050 N N . GLY B 1 273 ? -20.873 -27.175 -36.440 1.00 17.45 274 GLY B N 1
ATOM 5051 C CA . GLY B 1 273 ? -20.301 -28.010 -37.492 1.00 23.11 274 GLY B CA 1
ATOM 5052 C C . GLY B 1 273 ? -20.681 -27.585 -38.906 1.00 24.51 274 GLY B C 1
ATOM 5053 O O . GLY B 1 273 ? -21.505 -26.692 -39.094 1.00 21.54 274 GLY B O 1
ATOM 5054 N N . THR B 1 274 ? -20.079 -28.218 -39.911 1.00 25.90 275 THR B N 1
ATOM 5055 C CA . THR B 1 274 ? -20.339 -27.841 -41.304 1.00 21.76 275 THR B CA 1
ATOM 5056 C C . THR B 1 274 ? -21.806 -27.995 -41.705 1.00 22.52 275 THR B C 1
ATOM 5057 O O . THR B 1 274 ? -22.287 -27.258 -42.565 1.00 24.80 275 THR B O 1
ATOM 5061 N N . ASP B 1 275 ? -22.510 -28.945 -41.093 1.00 20.67 276 ASP B N 1
ATOM 5062 C CA . ASP B 1 275 ? -23.935 -29.134 -41.379 1.00 25.69 276 ASP B CA 1
ATOM 5063 C C . ASP B 1 275 ? -24.708 -27.842 -41.132 1.00 29.99 276 ASP B C 1
ATOM 5064 O O . ASP B 1 275 ? -25.619 -27.500 -41.884 1.00 33.45 276 ASP B O 1
ATOM 5069 N N . LYS B 1 276 ? -24.346 -27.114 -40.079 1.00 27.19 277 LYS B N 1
ATOM 5070 C CA . LYS B 1 276 ? -25.061 -25.887 -39.765 1.00 24.52 277 LYS B CA 1
ATOM 5071 C C . LYS B 1 276 ? -24.326 -24.656 -40.273 1.00 25.60 277 LYS B C 1
ATOM 5072 O O . LYS B 1 276 ? -24.532 -23.543 -39.784 1.00 26.54 277 LYS B O 1
ATOM 5078 N N . GLY B 1 277 ? -23.462 -24.871 -41.260 1.00 24.91 278 GLY B N 1
ATOM 5079 C CA . GLY B 1 277 ? -22.850 -23.772 -41.990 1.00 25.77 278 GLY B CA 1
ATOM 5080 C C . GLY B 1 277 ? -21.519 -23.268 -41.467 1.00 19.60 278 GLY B C 1
ATOM 5081 O O . GLY B 1 277 ? -20.972 -22.316 -42.002 1.00 20.50 278 GLY B O 1
ATOM 5082 N N . TRP B 1 278 ? -20.996 -23.895 -40.421 1.00 19.26 279 TRP B N 1
ATOM 5083 C CA . TRP B 1 278 ? -19.723 -23.458 -39.855 1.00 21.91 279 TRP B CA 1
ATOM 5084 C C . TRP B 1 278 ? -18.585 -23.871 -40.775 1.00 20.99 279 TRP B C 1
ATOM 5085 O O . TRP B 1 278 ? -18.461 -25.040 -41.145 1.00 22.67 279 TRP B O 1
ATOM 5096 N N . GLN B 1 279 ? -17.759 -22.908 -41.148 1.00 21.79 280 GLN B N 1
ATOM 5097 C CA . GLN B 1 279 ? -16.725 -23.144 -42.148 1.00 23.77 280 GLN B CA 1
ATOM 5098 C C . GLN B 1 279 ? -15.368 -22.649 -41.672 1.00 23.09 280 GLN B C 1
ATOM 5099 O O . GLN B 1 279 ? -15.261 -21.572 -41.086 1.00 24.85 280 GLN B O 1
ATOM 5105 N N . ALA B 1 280 ? -14.330 -23.432 -41.951 1.00 29.23 281 ALA B N 1
ATOM 5106 C CA . ALA B 1 280 ? -12.970 -23.084 -41.545 1.00 29.84 281 ALA B CA 1
ATOM 5107 C C . ALA B 1 280 ? -12.540 -21.674 -41.967 1.00 29.86 281 ALA B C 1
ATOM 5108 O O . ALA B 1 280 ? -11.812 -20.997 -41.244 1.00 30.03 281 ALA B O 1
ATOM 5110 N N . ALA B 1 281 ? -12.968 -21.237 -43.145 1.00 26.99 282 ALA B N 1
ATOM 5111 C CA . ALA B 1 281 ? -12.471 -19.976 -43.688 1.00 29.49 282 ALA B CA 1
ATOM 5112 C C . ALA B 1 281 ? -13.130 -18.743 -43.063 1.00 28.06 282 ALA B C 1
ATOM 5113 O O . ALA B 1 281 ? -12.620 -17.625 -43.191 1.00 31.99 282 ALA B O 1
ATOM 5115 N N . LYS B 1 282 ? -14.257 -18.950 -42.389 1.00 21.50 283 LYS B N 1
ATOM 5116 C CA . LYS B 1 282 ? -15.128 -17.843 -42.015 1.00 28.57 283 LYS B CA 1
ATOM 5117 C C . LYS B 1 282 ? -15.398 -17.743 -40.517 1.00 21.68 283 LYS B C 1
ATOM 5118 O O . LYS B 1 282 ? -15.629 -16.656 -40.005 1.00 22.70 283 LYS B O 1
ATOM 5124 N N . HIS B 1 283 ? -15.373 -18.878 -39.826 1.00 22.11 284 HIS B N 1
ATOM 5125 C CA . HIS B 1 283 ? -16.033 -18.976 -38.525 1.00 19.46 284 HIS B CA 1
ATOM 5126 C C . HIS B 1 283 ? -15.145 -19.613 -37.466 1.00 18.33 284 HIS B C 1
ATOM 5127 O O . HIS B 1 283 ? -15.328 -20.784 -37.123 1.00 18.50 284 HIS B O 1
ATOM 5134 N N . PRO B 1 284 ? -14.189 -18.842 -36.922 1.00 22.07 285 PRO B N 1
ATOM 5135 C CA . PRO B 1 284 ? -13.288 -19.419 -35.919 1.00 22.21 285 PRO B CA 1
ATOM 5136 C C . PRO B 1 284 ? -14.039 -19.851 -34.657 1.00 17.58 285 PRO B C 1
ATOM 5137 O O . PRO B 1 284 ? -14.953 -19.158 -34.185 1.00 19.42 285 PRO B O 1
ATOM 5141 N N . ARG B 1 285 ? -13.655 -20.996 -34.113 1.00 16.88 286 ARG B N 1
ATOM 5142 C CA . ARG B 1 285 ? -14.300 -21.504 -32.910 1.00 16.01 286 ARG B CA 1
ATOM 5143 C C . ARG B 1 285 ? -13.270 -21.683 -31.800 1.00 18.02 286 ARG B C 1
ATOM 5144 O O . ARG B 1 285 ? -12.078 -21.776 -32.075 1.00 18.96 286 ARG B O 1
ATOM 5152 N N . PHE B 1 286 ? -13.726 -21.708 -30.550 1.00 15.03 287 PHE B N 1
ATOM 5153 C CA . PHE B 1 286 ? -12.830 -21.699 -29.398 1.00 13.25 287 PHE B CA 1
ATOM 5154 C C . PHE B 1 286 ? -13.446 -22.470 -28.234 1.00 14.74 287 PHE B C 1
ATOM 5155 O O . PHE B 1 286 ? -14.665 -22.571 -28.130 1.00 14.43 287 PHE B O 1
ATOM 5163 N N . ILE B 1 287 ? -12.596 -22.989 -27.350 1.00 14.74 288 ILE B N 1
ATOM 5164 C CA . ILE B 1 287 ? -13.056 -23.435 -26.045 1.00 13.99 288 ILE B CA 1
ATOM 5165 C C . ILE B 1 287 ? -12.528 -22.424 -25.033 1.00 14.98 288 ILE B C 1
ATOM 5166 O O . ILE B 1 287 ? -11.351 -22.107 -25.027 1.00 15.81 288 ILE B O 1
ATOM 5171 N N . ALA B 1 288 ? -13.409 -21.904 -24.195 1.00 11.89 289 ALA B N 1
ATOM 5172 C CA . ALA B 1 288 ? -13.011 -20.937 -23.191 1.00 15.13 289 ALA B CA 1
ATOM 5173 C C . ALA B 1 288 ? -13.989 -21.017 -22.046 1.00 13.74 289 ALA B C 1
ATOM 5174 O O . ALA B 1 288 ? -15.123 -21.450 -22.230 1.00 12.77 289 ALA B O 1
ATOM 5176 N N . ASP B 1 289 ? -13.557 -20.608 -20.857 1.00 14.85 290 ASP B N 1
ATOM 5177 C CA . ASP B 1 289 ? -14.452 -20.636 -19.712 1.00 15.09 290 ASP B CA 1
ATOM 5178 C C . ASP B 1 289 ? -15.222 -19.325 -19.620 1.00 15.27 290 ASP B C 1
ATOM 5179 O O . ASP B 1 289 ? -14.687 -18.324 -19.168 1.00 16.30 290 ASP B O 1
ATOM 5184 N N . LEU B 1 290 ? -16.481 -19.351 -20.048 1.00 16.02 291 LEU B N 1
ATOM 5185 C CA . LEU B 1 290 ? -17.346 -18.174 -20.042 1.00 15.46 291 LEU B CA 1
ATOM 5186 C C . LEU B 1 290 ? -18.120 -17.964 -18.735 1.00 15.22 291 LEU B C 1
ATOM 5187 O O . LEU B 1 290 ? -18.841 -16.983 -18.615 1.00 15.34 291 LEU B O 1
ATOM 5192 N N . THR B 1 291 ? -17.978 -18.870 -17.767 1.00 16.86 292 THR B N 1
ATOM 5193 C CA . THR B 1 291 ? -18.823 -18.837 -16.568 1.00 13.28 292 THR B CA 1
ATOM 5194 C C . THR B 1 291 ? -18.044 -18.877 -15.261 1.00 18.16 292 THR B C 1
ATOM 5195 O O . THR B 1 291 ? -18.627 -18.727 -14.186 1.00 18.44 292 THR B O 1
ATOM 5199 N N . GLY B 1 292 ? -16.737 -19.111 -15.345 1.00 14.30 293 GLY B N 1
ATOM 5200 C CA . GLY B 1 292 ? -15.905 -19.098 -14.165 1.00 14.93 293 GLY B CA 1
ATOM 5201 C C . GLY B 1 292 ? -15.955 -20.388 -13.372 1.00 18.37 293 GLY B C 1
ATOM 5202 O O . GLY B 1 292 ? -15.429 -20.442 -12.267 1.00 15.32 293 GLY B O 1
ATOM 5203 N N . ASN B 1 293 ? -16.568 -21.431 -13.929 1.00 15.66 294 ASN B N 1
ATOM 5204 C CA . ASN B 1 293 ? -16.685 -22.694 -13.193 1.00 17.94 294 ASN B CA 1
ATOM 5205 C C . ASN B 1 293 ? -15.547 -23.682 -13.466 1.00 19.61 294 ASN B C 1
ATOM 5206 O O . ASN B 1 293 ? -15.543 -24.787 -12.930 1.00 21.14 294 ASN B O 1
ATOM 5211 N N . GLY B 1 294 ? -14.583 -23.279 -14.294 1.00 18.79 295 GLY B N 1
ATOM 5212 C CA . GLY B 1 294 ? -13.409 -24.098 -14.557 1.00 16.93 295 GLY B CA 1
ATOM 5213 C C . GLY B 1 294 ? -13.593 -25.164 -15.624 1.00 18.54 295 GLY B C 1
ATOM 5214 O O . GLY B 1 294 ? -12.713 -26.005 -15.841 1.00 16.34 295 GLY B O 1
ATOM 5215 N N . ARG B 1 295 ? -14.751 -25.139 -16.278 1.00 16.67 296 ARG B N 1
ATOM 5216 C CA . ARG B 1 295 ? -15.061 -26.053 -17.369 1.00 14.32 296 ARG B CA 1
ATOM 5217 C C . ARG B 1 295 ? -15.140 -25.249 -18.662 1.00 15.77 296 ARG B C 1
ATOM 5218 O O . ARG B 1 295 ? -15.681 -24.135 -18.676 1.00 16.32 296 ARG B O 1
ATOM 5226 N N . GLY B 1 296 ? -14.596 -25.805 -19.738 1.00 12.46 297 GLY B N 1
ATOM 5227 C CA . GLY B 1 296 ? -14.584 -25.135 -21.030 1.00 11.25 297 GLY B CA 1
ATOM 5228 C C . GLY B 1 296 ? -15.969 -25.036 -21.660 1.00 15.63 297 GLY B C 1
ATOM 5229 O O . GLY B 1 296 ? -16.755 -25.994 -21.622 1.00 15.33 297 GLY B O 1
ATOM 5230 N N . ASP B 1 297 ? -16.256 -23.870 -22.239 1.00 16.29 298 ASP B N 1
ATOM 5231 C CA . ASP B 1 297 ? -17.495 -23.616 -22.963 1.00 13.33 298 ASP B CA 1
ATOM 5232 C C . ASP B 1 297 ? -17.177 -23.399 -24.429 1.00 16.18 298 ASP B C 1
ATOM 5233 O O . ASP B 1 297 ? -16.052 -23.030 -24.786 1.00 14.07 298 ASP B O 1
ATOM 5238 N N . VAL B 1 298 ? -18.155 -23.644 -25.293 1.00 14.67 299 VAL B N 1
ATOM 5239 C CA . VAL B 1 298 ? -17.899 -23.538 -26.714 1.00 16.20 299 VAL B CA 1
ATOM 5240 C C . VAL B 1 298 ? -18.298 -22.162 -27.210 1.00 13.06 299 VAL B C 1
ATOM 5241 O O . VAL B 1 298 ? -19.402 -21.694 -26.951 1.00 15.04 299 VAL B O 1
ATOM 5245 N N . VAL B 1 299 ? -17.369 -21.508 -27.893 1.00 12.32 300 VAL B N 1
ATOM 5246 C CA . VAL B 1 299 ? -17.621 -20.213 -28.499 1.00 13.09 300 VAL B CA 1
ATOM 5247 C C . VAL B 1 299 ? -17.342 -20.276 -29.996 1.00 15.43 300 VAL B C 1
ATOM 5248 O O . VAL B 1 299 ? -16.288 -20.740 -30.412 1.00 16.30 300 VAL B O 1
ATOM 5252 N N . GLY B 1 300 ? -18.278 -19.794 -30.809 1.00 17.07 301 GLY B N 1
ATOM 5253 C CA . GLY B 1 300 ? -18.048 -19.694 -32.236 1.00 16.82 301 GLY B CA 1
ATOM 5254 C C . GLY B 1 300 ? -18.459 -18.345 -32.800 1.00 15.25 301 GLY B C 1
ATOM 5255 O O . GLY B 1 300 ? -19.522 -17.846 -32.473 1.00 17.25 301 GLY B O 1
ATOM 5256 N N . PHE B 1 301 ? -17.601 -17.753 -33.624 1.00 12.71 302 PHE B N 1
ATOM 5257 C CA . PHE B 1 301 ? -17.926 -16.526 -34.338 1.00 19.71 302 PHE B CA 1
ATOM 5258 C C . PHE B 1 301 ? -18.586 -16.877 -35.668 1.00 18.18 302 PHE B C 1
ATOM 5259 O O . PHE B 1 301 ? -17.907 -17.223 -36.636 1.00 18.52 302 PHE B O 1
ATOM 5267 N N . GLY B 1 302 ? -19.915 -16.805 -35.696 1.00 18.32 303 GLY B N 1
ATOM 5268 C CA . GLY B 1 302 ? -20.679 -17.177 -36.872 1.00 19.35 303 GLY B CA 1
ATOM 5269 C C . GLY B 1 302 ? -20.943 -16.030 -37.829 1.00 22.46 303 GLY B C 1
ATOM 5270 O O . GLY B 1 302 ? -20.149 -15.089 -37.932 1.00 23.73 303 GLY B O 1
ATOM 5271 N N . ASN B 1 303 ? -22.069 -16.112 -38.532 1.00 22.65 304 ASN B N 1
ATOM 5272 C CA . ASN B 1 303 ? -22.459 -15.090 -39.503 1.00 23.61 304 ASN B CA 1
ATOM 5273 C C . ASN B 1 303 ? -23.081 -13.843 -38.879 1.00 22.11 304 ASN B C 1
ATOM 5274 O O . ASN B 1 303 ? -22.653 -12.728 -39.160 1.00 24.47 304 ASN B O 1
ATOM 5279 N N . ALA B 1 304 ? -24.089 -14.040 -38.038 1.00 21.28 305 ALA B N 1
ATOM 5280 C CA . ALA B 1 304 ? -24.823 -12.930 -37.440 1.00 26.07 305 ALA B CA 1
ATOM 5281 C C . ALA B 1 304 ? -24.125 -12.395 -36.193 1.00 27.89 305 ALA B C 1
ATOM 5282 O O . ALA B 1 304 ? -24.372 -11.252 -35.772 1.00 22.91 305 ALA B O 1
ATOM 5284 N N . GLY B 1 305 ? -23.280 -13.238 -35.594 1.00 24.00 306 GLY B N 1
ATOM 5285 C CA . GLY B 1 305 ? -22.529 -12.872 -34.407 1.00 19.01 306 GLY B CA 1
ATOM 5286 C C . GLY B 1 305 ? -21.930 -14.054 -33.661 1.00 19.59 306 GLY B C 1
ATOM 5287 O O . GLY B 1 305 ? -21.618 -15.091 -34.250 1.00 18.49 306 GLY B O 1
ATOM 5288 N N . VAL B 1 306 ? -21.773 -13.892 -32.353 1.00 18.56 307 VAL B N 1
ATOM 5289 C CA . VAL B 1 306 ? -21.102 -14.882 -31.516 1.00 16.63 307 VAL B CA 1
ATOM 5290 C C . VAL B 1 306 ? -22.111 -15.846 -30.894 1.00 16.34 307 VAL B C 1
ATOM 5291 O O . VAL B 1 306 ? -23.076 -15.417 -30.267 1.00 18.81 307 VAL B O 1
ATOM 5295 N N . TYR B 1 307 ? -21.901 -17.141 -31.108 1.00 17.55 308 TYR B N 1
ATOM 5296 C CA . TYR B 1 307 ? -22.719 -18.179 -30.506 1.00 15.61 308 TYR B CA 1
ATOM 5297 C C . TYR B 1 307 ? -21.926 -18.842 -29.386 1.00 16.10 308 TYR B C 1
ATOM 5298 O O . TYR B 1 307 ? -20.706 -18.974 -29.501 1.00 14.14 308 TYR B O 1
ATOM 5307 N N . VAL B 1 308 ? -22.614 -19.271 -28.326 1.00 12.20 309 VAL B N 1
ATOM 5308 C CA . VAL B 1 308 ? -21.989 -20.045 -27.252 1.00 13.67 309 VAL B CA 1
ATOM 5309 C C . VAL B 1 308 ? -22.846 -21.236 -26.837 1.00 16.26 309 VAL B C 1
ATOM 5310 O O . VAL B 1 308 ? -24.064 -21.221 -26.999 1.00 18.40 309 VAL B O 1
ATOM 5314 N N . ALA B 1 309 ? -22.202 -22.275 -26.319 1.00 13.77 310 ALA B N 1
ATOM 5315 C CA . ALA B 1 309 ? -22.915 -23.325 -25.593 1.00 19.36 310 ALA B CA 1
ATOM 5316 C C . ALA B 1 309 ? -22.226 -23.499 -24.257 1.00 16.41 310 ALA B C 1
ATOM 5317 O O . ALA B 1 309 ? -21.000 -23.621 -24.190 1.00 13.93 310 ALA B O 1
ATOM 5319 N N . LEU B 1 310 ? -23.011 -23.490 -23.189 1.00 13.91 311 LEU B N 1
ATOM 5320 C CA . LEU B 1 310 ? -22.437 -23.477 -21.857 1.00 14.54 311 LEU B CA 1
ATOM 5321 C C . LEU B 1 310 ? -22.403 -24.873 -21.221 1.00 18.51 311 LEU B C 1
ATOM 5322 O O . LEU B 1 310 ? -23.428 -25.549 -21.109 1.00 16.52 311 LEU B O 1
ATOM 5327 N N . ASN B 1 311 ? -21.202 -25.284 -20.823 1.00 16.34 312 ASN B N 1
ATOM 5328 C CA . ASN B 1 311 ? -20.955 -26.534 -20.102 1.00 17.89 312 ASN B CA 1
ATOM 5329 C C . ASN B 1 311 ? -21.734 -26.576 -18.779 1.00 19.50 312 ASN B C 1
ATOM 5330 O O . ASN B 1 311 ? -21.738 -25.614 -18.019 1.00 21.80 312 ASN B O 1
ATOM 5335 N N . ASN B 1 312 ? -22.410 -27.684 -18.507 1.00 23.11 313 ASN B N 1
ATOM 5336 C CA . ASN B 1 312 ? -23.152 -27.835 -17.250 1.00 22.46 313 ASN B CA 1
ATOM 5337 C C . ASN B 1 312 ? -22.227 -28.083 -16.058 1.00 20.52 313 ASN B C 1
ATOM 5338 O O . ASN B 1 312 ? -22.651 -28.040 -14.898 1.00 18.13 313 ASN B O 1
ATOM 5343 N N . GLY B 1 313 ? -20.961 -28.340 -16.358 1.00 19.17 314 GLY B N 1
ATOM 5344 C CA . GLY B 1 313 ? -19.975 -28.670 -15.345 1.00 19.97 314 GLY B CA 1
ATOM 5345 C C . GLY B 1 313 ? -19.397 -30.066 -15.513 1.00 20.80 314 GLY B C 1
ATOM 5346 O O . GLY B 1 313 ? -18.354 -30.387 -14.937 1.00 23.30 314 GLY B O 1
ATOM 5347 N N . ASP B 1 314 ? -20.058 -30.892 -16.320 1.00 20.73 315 ASP B N 1
ATOM 5348 C CA . ASP B 1 314 ? -19.695 -32.301 -16.418 1.00 18.66 315 ASP B CA 1
ATOM 5349 C C . ASP B 1 314 ? -19.483 -32.769 -17.854 1.00 22.68 315 ASP B C 1
ATOM 5350 O O . ASP B 1 314 ? -19.416 -33.976 -18.123 1.00 23.20 315 ASP B O 1
ATOM 5355 N N . GLY B 1 315 ? -19.360 -31.822 -18.777 1.00 18.52 316 GLY B N 1
ATOM 5356 C CA . GLY B 1 315 ? -19.088 -32.169 -20.158 1.00 20.80 316 GLY B CA 1
ATOM 5357 C C . GLY B 1 315 ? -20.343 -32.362 -20.984 1.00 16.68 316 GLY B C 1
ATOM 5358 O O . GLY B 1 315 ? -20.271 -32.727 -22.151 1.00 20.86 316 GLY B O 1
ATOM 5359 N N . THR B 1 316 ? -21.493 -32.147 -20.361 1.00 18.08 317 THR B N 1
ATOM 5360 C CA . THR B 1 316 ? -22.737 -31.993 -21.098 1.00 22.89 317 THR B CA 1
ATOM 5361 C C . THR B 1 316 ? -23.055 -30.508 -21.139 1.00 19.57 317 THR B C 1
ATOM 5362 O O . THR B 1 316 ? -22.590 -29.744 -20.289 1.00 21.09 317 THR B O 1
ATOM 5366 N N . PHE B 1 317 ? -23.851 -30.105 -22.123 1.00 21.78 318 PHE B N 1
ATOM 5367 C CA . PHE B 1 317 ? -24.069 -28.696 -22.415 1.00 19.16 318 PHE B CA 1
ATOM 5368 C C . PHE B 1 317 ? -25.552 -28.343 -22.533 1.00 21.35 318 PHE B C 1
ATOM 5369 O O . PHE B 1 317 ? -26.374 -29.179 -22.928 1.00 21.56 318 PHE B O 1
ATOM 5377 N N . GLN B 1 318 ? -25.876 -27.100 -22.188 1.00 18.97 319 GLN B N 1
ATOM 5378 C CA . GLN B 1 318 ? -27.122 -26.468 -22.622 1.00 18.70 319 GLN B CA 1
ATOM 5379 C C . GLN B 1 318 ? -27.095 -26.334 -24.144 1.00 20.77 319 GLN B C 1
ATOM 5380 O O . GLN B 1 318 ? -26.075 -26.607 -24.779 1.00 19.66 319 GLN B O 1
ATOM 5386 N N . SER B 1 319 ? -28.202 -25.897 -24.731 1.00 18.85 320 SER B N 1
ATOM 5387 C CA . SER B 1 319 ? -28.237 -25.648 -26.163 1.00 17.36 320 SER B CA 1
ATOM 5388 C C . SER B 1 319 ? -27.436 -24.394 -26.529 1.00 19.02 320 SER B C 1
ATOM 5389 O O . SER B 1 319 ? -27.311 -23.460 -25.725 1.00 19.06 320 SER B O 1
ATOM 5392 N N . ALA B 1 320 ? -26.910 -24.381 -27.752 1.00 17.94 321 ALA B N 1
ATOM 5393 C CA . ALA B 1 320 ? -26.204 -23.228 -28.297 1.00 18.52 321 ALA B CA 1
ATOM 5394 C C . ALA B 1 320 ? -27.153 -22.035 -28.483 1.00 19.50 321 ALA B C 1
ATOM 5395 O O . ALA B 1 320 ? -28.354 -22.217 -28.695 1.00 20.28 321 ALA B O 1
ATOM 5397 N N . LYS B 1 321 ? -26.607 -20.823 -28.393 1.00 19.00 322 LYS B N 1
ATOM 5398 C CA . LYS B 1 321 ? -27.380 -19.595 -28.590 1.00 18.56 322 LYS B CA 1
ATOM 5399 C C . LYS B 1 321 ? -26.475 -18.436 -28.989 1.00 20.14 322 LYS B C 1
ATOM 5400 O O . LYS B 1 321 ? -25.291 -18.405 -28.638 1.00 19.14 322 LYS B O 1
ATOM 5406 N N . LEU B 1 322 ? -27.044 -17.483 -29.716 1.00 20.00 323 LEU B N 1
ATOM 5407 C CA . LEU B 1 322 ? -26.322 -16.285 -30.132 1.00 19.33 323 LEU B CA 1
ATOM 5408 C C . LEU B 1 322 ? -26.353 -15.301 -28.977 1.00 20.28 323 LEU B C 1
ATOM 5409 O O . LEU B 1 322 ? -27.428 -14.990 -28.461 1.00 21.67 323 LEU B O 1
ATOM 5414 N N . VAL B 1 323 ? -25.182 -14.823 -28.562 1.00 19.11 324 VAL B N 1
ATOM 5415 C CA . VAL B 1 323 ? -25.083 -13.911 -27.423 1.00 17.92 324 VAL B CA 1
ATOM 5416 C C . VAL B 1 323 ? -24.678 -12.489 -27.818 1.00 21.11 324 VAL B C 1
ATOM 5417 O O . VAL B 1 323 ? -24.759 -11.579 -27.002 1.00 20.92 324 VAL B O 1
ATOM 5421 N N . LEU B 1 324 ? -24.228 -12.296 -29.052 1.00 19.43 325 LEU B N 1
ATOM 5422 C CA . LEU B 1 324 ? -23.723 -10.984 -29.456 1.00 20.89 325 LEU B CA 1
ATOM 5423 C C . LEU B 1 324 ? -23.803 -10.784 -30.964 1.00 22.85 325 LEU B C 1
ATOM 5424 O O . LEU B 1 324 ? -23.128 -11.474 -31.722 1.00 20.94 325 LEU B O 1
ATOM 5429 N N . LYS B 1 325 ? -24.618 -9.829 -31.402 1.00 23.23 326 LYS B N 1
ATOM 5430 C CA . LYS B 1 325 ? -24.697 -9.523 -32.820 1.00 22.05 326 LYS B CA 1
ATOM 5431 C C . LYS B 1 325 ? -23.486 -8.709 -33.249 1.00 26.53 326 LYS B C 1
ATOM 5432 O O . LYS B 1 325 ? -23.619 -7.552 -33.646 1.00 21.81 326 LYS B O 1
ATOM 5438 N N . ASP B 1 326 ? -22.304 -9.316 -33.168 1.00 19.84 327 ASP B N 1
ATOM 5439 C CA . ASP B 1 326 ? -21.083 -8.639 -33.589 1.00 21.14 327 ASP B CA 1
ATOM 5440 C C . ASP B 1 326 ? -19.902 -9.596 -33.732 1.00 19.41 327 ASP B C 1
ATOM 5441 O O . ASP B 1 326 ? -19.990 -10.769 -33.377 1.00 18.31 327 ASP B O 1
ATOM 5446 N N . PHE B 1 327 ? -18.797 -9.079 -34.256 1.00 15.84 328 PHE B N 1
ATOM 5447 C CA . PHE B 1 327 ? -17.591 -9.868 -34.471 1.00 19.04 328 PHE B CA 1
ATOM 5448 C C . PHE B 1 327 ? -17.808 -11.005 -35.460 1.00 19.77 328 PHE B C 1
ATOM 5449 O O . PHE B 1 327 ? -17.009 -11.929 -35.515 1.00 18.29 328 PHE B O 1
ATOM 5457 N N . GLY B 1 328 ? -18.894 -10.941 -36.222 1.00 20.82 329 GLY B N 1
ATOM 5458 C CA . GLY B 1 328 ? -19.223 -11.994 -37.162 1.00 19.72 329 GLY B CA 1
ATOM 5459 C C . GLY B 1 328 ? -19.037 -11.561 -38.606 1.00 23.08 329 GLY B C 1
ATOM 5460 O O . GLY B 1 328 ? -18.719 -10.406 -38.883 1.00 21.70 329 GLY B O 1
ATOM 5461 N N . VAL B 1 329 ? -19.239 -12.494 -39.531 1.00 23.32 330 VAL B N 1
ATOM 5462 C CA . VAL B 1 329 ? -19.091 -12.209 -40.953 1.00 27.23 330 VAL B CA 1
ATOM 5463 C C . VAL B 1 329 ? -19.952 -11.020 -41.396 1.00 25.78 330 VAL B C 1
ATOM 5464 O O . VAL B 1 329 ? -19.473 -10.109 -42.060 1.00 27.97 330 VAL B O 1
ATOM 5468 N N . GLN B 1 330 ? -21.222 -11.030 -41.019 1.00 27.46 331 GLN B N 1
ATOM 5469 C CA . GLN B 1 330 ? -22.139 -9.973 -41.433 1.00 27.56 331 GLN B CA 1
ATOM 5470 C C . GLN B 1 330 ? -21.711 -8.593 -40.962 1.00 30.36 331 GLN B C 1
ATOM 5471 O O . GLN B 1 330 ? -22.108 -7.587 -41.546 1.00 27.90 331 GLN B O 1
ATOM 5477 N N . GLN B 1 331 ? -20.918 -8.543 -39.898 1.00 27.07 332 GLN B N 1
ATOM 5478 C CA . GLN B 1 331 ? -20.355 -7.274 -39.442 1.00 27.95 332 GLN B CA 1
ATOM 5479 C C . GLN B 1 331 ? -18.990 -7.014 -40.072 1.00 23.14 332 GLN B C 1
ATOM 5480 O O . GLN B 1 331 ? -18.272 -6.098 -39.662 1.00 30.79 332 GLN B O 1
ATOM 5486 N N . GLY B 1 332 ? -18.633 -7.831 -41.062 1.00 28.51 333 GLY B N 1
ATOM 5487 C CA . GLY B 1 332 ? -17.431 -7.616 -41.857 1.00 27.98 333 GLY B CA 1
ATOM 5488 C C . GLY B 1 332 ? -16.124 -8.181 -41.316 1.00 26.25 333 GLY B C 1
ATOM 5489 O O . GLY B 1 332 ? -15.044 -7.835 -41.801 1.00 23.93 333 GLY B O 1
ATOM 5490 N N . TRP B 1 333 ? -16.210 -9.043 -40.311 1.00 25.82 334 TRP B N 1
ATOM 5491 C CA . TRP B 1 333 ? -15.021 -9.654 -39.723 1.00 22.56 334 TRP B CA 1
ATOM 5492 C C . TRP B 1 333 ? -14.510 -10.801 -40.583 1.00 21.69 334 TRP B C 1
ATOM 5493 O O . TRP B 1 333 ? -15.267 -11.695 -40.950 1.00 22.28 334 TRP B O 1
ATOM 5504 N N . THR B 1 334 ? -13.228 -10.760 -40.931 1.00 23.55 335 THR B N 1
ATOM 5505 C CA . THR B 1 334 ? -12.635 -11.833 -41.721 1.00 23.14 335 THR B CA 1
ATOM 5506 C C . THR B 1 334 ? -11.379 -12.409 -41.079 1.00 24.59 335 THR B C 1
ATOM 5507 O O . THR B 1 334 ? -10.585 -11.693 -40.470 1.00 27.57 335 THR B O 1
ATOM 5511 N N . VAL B 1 335 ? -11.208 -13.713 -41.243 1.00 23.85 336 VAL B N 1
ATOM 5512 C CA . VAL B 1 335 ? -10.064 -14.419 -40.703 1.00 28.90 336 VAL B CA 1
ATOM 5513 C C . VAL B 1 335 ? -8.771 -13.936 -41.339 1.00 29.97 336 VAL B C 1
ATOM 5514 O O . VAL B 1 335 ? -7.693 -14.117 -40.779 1.00 32.21 336 VAL B O 1
ATOM 5518 N N . SER B 1 336 ? -8.874 -13.310 -42.507 1.00 29.56 337 SER B N 1
ATOM 5519 C CA . SER B 1 336 ? -7.671 -12.953 -43.257 1.00 29.85 337 SER B CA 1
ATOM 5520 C C . SER B 1 336 ? -7.094 -11.578 -42.922 1.00 31.57 337 SER B C 1
ATOM 5521 O O . SER B 1 336 ? -5.937 -11.302 -43.230 1.00 32.29 337 SER B O 1
ATOM 5524 N N . LYS B 1 337 ? -7.888 -10.720 -42.292 1.00 25.04 338 LYS B N 1
ATOM 5525 C CA . LYS B 1 337 ? -7.417 -9.383 -41.950 1.00 23.11 338 LYS B CA 1
ATOM 5526 C C . LYS B 1 337 ? -7.515 -9.066 -40.457 1.00 26.96 338 LYS B C 1
ATOM 5527 O O . LYS B 1 337 ? -6.764 -8.230 -39.938 1.00 23.39 338 LYS B O 1
ATOM 5533 N N . HIS B 1 338 ? -8.439 -9.728 -39.767 1.00 25.71 339 HIS B N 1
ATOM 5534 C CA . HIS B 1 338 ? -8.728 -9.384 -38.376 1.00 26.40 339 HIS B CA 1
ATOM 5535 C C . HIS B 1 338 ? -8.387 -10.500 -37.392 1.00 24.88 339 HIS B C 1
ATOM 5536 O O . HIS B 1 338 ? -8.247 -11.658 -37.777 1.00 20.60 339 HIS B O 1
ATOM 5543 N N . ARG B 1 339 ? -8.252 -10.130 -36.120 1.00 24.85 340 ARG B N 1
ATOM 5544 C CA . ARG B 1 339 ? -7.963 -11.094 -35.068 1.00 20.41 340 ARG B CA 1
ATOM 5545 C C . ARG B 1 339 ? -9.047 -11.086 -34.002 1.00 17.04 340 ARG B C 1
ATOM 5546 O O . ARG B 1 339 ? -9.520 -10.034 -33.586 1.00 19.03 340 ARG B O 1
ATOM 5554 N N . ARG B 1 340 ? -9.449 -12.273 -33.570 1.00 17.22 341 ARG B N 1
ATOM 5555 C CA . ARG B 1 340 ? -10.452 -12.373 -32.517 1.00 22.64 341 ARG B CA 1
ATOM 5556 C C . ARG B 1 340 ? -9.939 -13.251 -31.374 1.00 18.51 341 ARG B C 1
ATOM 5557 O O . ARG B 1 340 ? -9.272 -14.261 -31.600 1.00 18.99 341 ARG B O 1
ATOM 5565 N N . PHE B 1 341 ? -10.233 -12.843 -30.145 1.00 15.17 342 PHE B N 1
ATOM 5566 C CA . PHE B 1 341 ? -9.709 -13.526 -28.963 1.00 18.36 342 PHE B CA 1
ATOM 5567 C C . PHE B 1 341 ? -10.805 -13.720 -27.930 1.00 14.90 342 PHE B C 1
ATOM 5568 O O . PHE B 1 341 ? -11.659 -12.848 -27.758 1.00 16.63 342 PHE B O 1
ATOM 5576 N N . VAL B 1 342 ? -10.759 -14.843 -27.229 1.00 12.76 343 VAL B N 1
ATOM 5577 C CA . VAL B 1 342 ? -11.704 -15.126 -26.157 1.00 15.32 343 VAL B CA 1
ATOM 5578 C C . VAL B 1 342 ? -10.910 -15.410 -24.890 1.00 14.52 343 VAL B C 1
ATOM 5579 O O . VAL B 1 342 ? -10.460 -16.525 -24.668 1.00 15.62 343 VAL B O 1
ATOM 5583 N N . VAL B 1 343 ? -10.744 -14.386 -24.060 1.00 13.66 344 VAL B N 1
ATOM 5584 C CA . VAL B 1 343 ? -9.864 -14.461 -22.904 1.00 12.60 344 VAL B CA 1
ATOM 5585 C C . VAL B 1 343 ? -10.395 -13.560 -21.789 1.00 11.79 344 VAL B C 1
ATOM 5586 O O . VAL B 1 343 ? -11.055 -12.569 -22.062 1.00 11.68 344 VAL B O 1
ATOM 5590 N N . ASP B 1 344 ? -10.102 -13.908 -20.539 1.00 12.48 345 ASP B N 1
ATOM 5591 C CA . ASP B 1 344 ? -10.504 -13.069 -19.416 1.00 12.96 345 ASP B CA 1
ATOM 5592 C C . ASP B 1 344 ? -9.666 -11.802 -19.421 1.00 12.43 345 ASP B C 1
ATOM 5593 O O . ASP B 1 344 ? -8.424 -11.864 -19.384 1.00 15.04 345 ASP B O 1
ATOM 5598 N N . LEU B 1 345 ? -10.340 -10.657 -19.497 1.00 11.69 346 LEU B N 1
ATOM 5599 C CA . LEU B 1 345 ? -9.675 -9.353 -19.437 1.00 13.58 346 LEU B CA 1
ATOM 5600 C C . LEU B 1 345 ? -9.949 -8.638 -18.119 1.00 16.51 346 LEU B C 1
ATOM 5601 O O . LEU B 1 345 ? -9.390 -7.558 -17.878 1.00 16.27 346 LEU B O 1
ATOM 5606 N N . THR B 1 346 ? -10.812 -9.226 -17.282 1.00 12.13 347 THR B N 1
ATOM 5607 C CA . THR B 1 346 ? -11.355 -8.513 -16.131 1.00 18.46 347 THR B CA 1
ATOM 5608 C C . THR B 1 346 ? -11.204 -9.263 -14.803 1.00 17.93 347 THR B C 1
ATOM 5609 O O . THR B 1 346 ? -11.753 -8.848 -13.793 1.00 15.29 347 THR B O 1
ATOM 5613 N N . GLY B 1 347 ? -10.470 -10.369 -14.819 1.00 14.68 348 GLY B N 1
ATOM 5614 C CA . GLY B 1 347 ? -10.153 -11.101 -13.610 1.00 13.06 348 GLY B CA 1
ATOM 5615 C C . GLY B 1 347 ? -11.316 -11.739 -12.864 1.00 21.30 348 GLY B C 1
ATOM 5616 O O . GLY B 1 347 ? -11.162 -12.068 -11.696 1.00 13.48 348 GLY B O 1
ATOM 5617 N N . ASP B 1 348 ? -12.474 -11.896 -13.511 1.00 18.31 349 ASP B N 1
ATOM 5618 C CA . ASP B 1 348 ? -13.585 -12.611 -12.877 1.00 17.09 349 ASP B CA 1
ATOM 5619 C C . ASP B 1 348 ? -13.686 -14.063 -13.342 1.00 17.56 349 ASP B C 1
ATOM 5620 O O . ASP B 1 348 ? -14.643 -14.748 -13.015 1.00 17.93 349 ASP B O 1
ATOM 5625 N N . GLY B 1 349 ? -12.698 -14.545 -14.095 1.00 15.79 350 GLY B N 1
ATOM 5626 C CA . GLY B 1 349 ? -12.700 -15.938 -14.521 1.00 17.74 350 GLY B CA 1
ATOM 5627 C C . GLY B 1 349 ? -13.688 -16.285 -15.627 1.00 16.52 350 GLY B C 1
ATOM 5628 O O . GLY B 1 349 ? -13.804 -17.447 -16.039 1.00 15.57 350 GLY B O 1
ATOM 5629 N N . CYS B 1 350 ? -14.375 -15.269 -16.137 1.00 15.05 351 CYS B N 1
ATOM 5630 C CA . CYS B 1 350 ? -15.334 -15.461 -17.222 1.00 16.59 351 CYS B CA 1
ATOM 5631 C C . CYS B 1 350 ? -14.796 -14.761 -18.463 1.00 17.42 351 CYS B C 1
ATOM 5632 O O . CYS B 1 350 ? -14.634 -13.541 -18.466 1.00 12.28 351 CYS B O 1
ATOM 5635 N N . ALA B 1 351 ? -14.521 -15.525 -19.516 1.00 13.16 352 ALA B N 1
ATOM 5636 C CA . ALA B 1 351 ? -13.810 -14.980 -20.666 1.00 13.20 352 ALA B CA 1
ATOM 5637 C C . ALA B 1 351 ? -14.591 -13.925 -21.438 1.00 15.14 352 ALA B C 1
ATOM 5638 O O . ALA B 1 351 ? -15.789 -14.062 -21.679 1.00 14.60 352 ALA B O 1
ATOM 5640 N N . ASP B 1 352 ? -13.878 -12.870 -21.817 1.00 12.48 353 ASP B N 1
ATOM 5641 C CA . ASP B 1 352 ? -14.428 -11.765 -22.579 1.00 14.23 353 ASP B CA 1
ATOM 5642 C C . ASP B 1 352 ? -14.001 -11.878 -24.036 1.00 15.87 353 ASP B C 1
ATOM 5643 O O . ASP B 1 352 ? -13.218 -12.754 -24.404 1.00 15.87 353 ASP B O 1
ATOM 5648 N N . ILE B 1 353 ? -14.522 -10.988 -24.867 1.00 16.13 354 ILE B N 1
ATOM 5649 C CA . ILE B 1 353 ? -14.224 -11.039 -26.272 1.00 16.16 354 ILE B CA 1
ATOM 5650 C C . ILE B 1 353 ? -13.533 -9.751 -26.668 1.00 17.63 354 ILE B C 1
ATOM 5651 O O . ILE B 1 353 ? -14.001 -8.654 -26.344 1.00 20.46 354 ILE B O 1
ATOM 5656 N N . ILE B 1 354 ? -12.402 -9.888 -27.345 1.00 15.03 355 ILE B N 1
ATOM 5657 C CA . ILE B 1 354 ? -11.711 -8.733 -27.894 1.00 18.76 355 ILE B CA 1
ATOM 5658 C C . ILE B 1 354 ? -11.372 -9.004 -29.351 1.00 20.28 355 ILE B C 1
ATOM 5659 O O . ILE B 1 354 ? -11.025 -10.130 -29.715 1.00 16.32 355 ILE B O 1
ATOM 5664 N N . GLY B 1 355 ? -11.489 -7.975 -30.188 1.00 15.66 356 GLY B N 1
ATOM 5665 C CA . GLY B 1 355 ? -11.252 -8.141 -31.605 1.00 17.04 356 GLY B CA 1
ATOM 5666 C C . GLY B 1 355 ? -10.455 -6.988 -32.171 1.00 20.88 356 GLY B C 1
ATOM 5667 O O . GLY B 1 355 ? -10.769 -5.828 -31.916 1.00 20.87 356 GLY B O 1
ATOM 5668 N N . PHE B 1 356 ? -9.405 -7.318 -32.915 1.00 20.54 357 PHE B N 1
ATOM 5669 C CA . PHE B 1 356 ? -8.614 -6.316 -33.616 1.00 20.16 357 PHE B CA 1
ATOM 5670 C C . PHE B 1 356 ? -9.215 -6.197 -35.012 1.00 21.74 357 PHE B C 1
ATOM 5671 O O . PHE B 1 356 ? -9.033 -7.075 -35.860 1.00 21.01 357 PHE B O 1
ATOM 5679 N N . GLY B 1 357 ? -9.967 -5.129 -35.234 1.00 21.46 358 GLY B N 1
ATOM 5680 C CA . GLY B 1 357 ? -10.725 -4.983 -36.465 1.00 24.21 358 GLY B CA 1
ATOM 5681 C C . GLY B 1 357 ? -10.034 -4.165 -37.537 1.00 26.09 358 GLY B C 1
ATOM 5682 O O . GLY B 1 357 ? -8.809 -4.056 -37.573 1.00 24.86 358 GLY B O 1
ATOM 5683 N N . GLU B 1 358 ? -10.835 -3.578 -38.414 1.00 28.48 359 GLU B N 1
ATOM 5684 C CA . GLU B 1 358 ? -10.298 -2.823 -39.540 1.00 31.40 359 GLU B CA 1
ATOM 5685 C C . GLU B 1 358 ? -9.473 -1.607 -39.105 1.00 29.87 359 GLU B C 1
ATOM 5686 O O . GLU B 1 358 ? -8.298 -1.481 -39.452 1.00 26.90 359 GLU B O 1
ATOM 5692 N N . LYS B 1 359 ? -10.082 -0.722 -38.328 1.00 28.43 360 LYS B N 1
ATOM 5693 C CA . LYS B 1 359 ? -9.392 0.475 -37.872 1.00 31.52 360 LYS B CA 1
ATOM 5694 C C . LYS B 1 359 ? -9.515 0.639 -36.368 1.00 33.89 360 LYS B C 1
ATOM 5695 O O . LYS B 1 359 ? -9.096 1.651 -35.806 1.00 29.01 360 LYS B O 1
ATOM 5701 N N . GLU B 1 360 ? -10.089 -0.368 -35.719 1.00 32.67 361 GLU B N 1
ATOM 5702 C CA . GLU B 1 360 ? -10.322 -0.299 -34.289 1.00 32.30 361 GLU B CA 1
ATOM 5703 C C . GLU B 1 360 ? -10.234 -1.658 -33.607 1.00 28.79 361 GLU B C 1
ATOM 5704 O O . GLU B 1 360 ? -10.556 -2.692 -34.197 1.00 31.28 361 GLU B O 1
ATOM 5710 N N . THR B 1 361 ? -9.786 -1.635 -32.359 1.00 28.26 362 THR B N 1
ATOM 5711 C CA . THR B 1 361 ? -9.802 -2.800 -31.488 1.00 26.65 362 THR B CA 1
ATOM 5712 C C . THR B 1 361 ? -10.990 -2.698 -30.539 1.00 27.24 362 THR B C 1
ATOM 5713 O O . THR B 1 361 ? -11.059 -1.789 -29.714 1.00 32.30 362 THR B O 1
ATOM 5717 N N . LEU B 1 362 ? -11.923 -3.637 -30.666 1.00 25.84 363 LEU B N 1
ATOM 5718 C CA . LEU B 1 362 ? -13.181 -3.597 -29.942 1.00 25.66 363 LEU B CA 1
ATOM 5719 C C . LEU B 1 362 ? -13.244 -4.662 -28.849 1.00 24.63 363 LEU B C 1
ATOM 5720 O O . LEU B 1 362 ? -12.527 -5.666 -28.915 1.00 23.14 363 LEU B O 1
ATOM 5725 N N . VAL B 1 363 ? -14.100 -4.438 -27.851 1.00 21.98 364 VAL B N 1
ATOM 5726 C CA . VAL B 1 363 ? -14.263 -5.386 -26.744 1.00 21.35 364 VAL B CA 1
ATOM 5727 C C . VAL B 1 363 ? -15.726 -5.507 -26.322 1.00 22.46 364 VAL B C 1
ATOM 5728 O O . VAL B 1 363 ? -16.485 -4.545 -26.415 1.00 20.91 364 VAL B O 1
ATOM 5732 N N . SER B 1 364 ? -16.118 -6.702 -25.882 1.00 15.09 365 SER B N 1
ATOM 5733 C CA . SER B 1 364 ? -17.406 -6.915 -25.235 1.00 15.69 365 SER B CA 1
ATOM 5734 C C . SER B 1 364 ? -17.143 -7.701 -23.961 1.00 18.54 365 SER B C 1
ATOM 5735 O O . SER B 1 364 ? -16.493 -8.751 -24.000 1.00 14.69 365 SER B O 1
ATOM 5738 N N . TYR B 1 365 ? -17.629 -7.201 -22.831 1.00 15.93 366 TYR B N 1
ATOM 5739 C CA . TYR B 1 365 ? -17.333 -7.840 -21.554 1.00 15.18 366 TYR B CA 1
ATOM 5740 C C . TYR B 1 365 ? -18.376 -8.879 -21.149 1.00 18.05 366 TYR B C 1
ATOM 5741 O O . TYR B 1 365 ? -19.584 -8.641 -21.233 1.00 16.75 366 TYR B O 1
ATOM 5750 N N . ASN B 1 366 ? -17.890 -10.051 -20.753 1.00 13.88 367 ASN B N 1
ATOM 5751 C CA . ASN B 1 366 ? -18.736 -11.086 -20.165 1.00 14.93 367 ASN B CA 1
ATOM 5752 C C . ASN B 1 366 ? -19.390 -10.538 -18.894 1.00 17.93 367 ASN B C 1
ATOM 5753 O O . ASN B 1 366 ? -18.726 -9.906 -18.071 1.00 18.10 367 ASN B O 1
ATOM 5758 N N . ASP B 1 367 ? -20.690 -10.760 -18.732 1.00 18.67 368 ASP B N 1
ATOM 5759 C CA . ASP B 1 367 ? -21.395 -10.211 -17.580 1.00 18.97 368 ASP B CA 1
ATOM 5760 C C . ASP B 1 367 ? -21.144 -11.038 -16.332 1.00 20.97 368 ASP B C 1
ATOM 5761 O O . ASP B 1 367 ? -21.451 -10.606 -15.228 1.00 20.75 368 ASP B O 1
ATOM 5766 N N . GLY B 1 368 ? -20.581 -12.229 -16.513 1.00 20.64 369 GLY B N 1
ATOM 5767 C CA . GLY B 1 368 ? -20.240 -13.093 -15.398 1.00 19.89 369 GLY B CA 1
ATOM 5768 C C . GLY B 1 368 ? -21.059 -14.361 -15.436 1.00 21.74 369 GLY B C 1
ATOM 5769 O O . GLY B 1 368 ? -20.912 -15.233 -14.582 1.00 21.49 369 GLY B O 1
ATOM 5770 N N . LYS B 1 369 ? -21.914 -14.461 -16.449 1.00 16.75 370 LYS B N 1
ATOM 5771 C CA . LYS B 1 369 ? -22.808 -15.592 -16.610 1.00 21.71 370 LYS B CA 1
ATOM 5772 C C . LYS B 1 369 ? -22.787 -16.109 -18.041 1.00 22.00 370 LYS B C 1
ATOM 5773 O O . LYS B 1 369 ? -23.566 -16.988 -18.393 1.00 19.79 370 LYS B O 1
ATOM 5779 N N . GLY B 1 370 ? -21.889 -15.562 -18.859 1.00 19.75 371 GLY B N 1
ATOM 5780 C CA . GLY B 1 370 ? -21.801 -15.976 -20.247 1.00 18.26 371 GLY B CA 1
ATOM 5781 C C . GLY B 1 370 ? -22.590 -15.093 -21.205 1.00 19.79 371 GLY B C 1
ATOM 5782 O O . GLY B 1 370 ? -22.633 -15.360 -22.406 1.00 17.31 371 GLY B O 1
ATOM 5783 N N . ASN B 1 371 ? -23.228 -14.051 -20.677 1.00 18.15 372 ASN B N 1
ATOM 5784 C CA . ASN B 1 371 ? -23.864 -13.052 -21.523 1.00 19.09 372 ASN B CA 1
ATOM 5785 C C . ASN B 1 371 ? -22.847 -11.948 -21.813 1.00 21.08 372 ASN B C 1
ATOM 5786 O O . ASN B 1 371 ? -21.829 -11.844 -21.122 1.00 18.95 372 ASN B O 1
ATOM 5791 N N . PHE B 1 372 ? -23.100 -11.142 -22.838 1.00 17.96 373 PHE B N 1
ATOM 5792 C CA . PHE B 1 372 ? -22.138 -10.111 -23.235 1.00 19.55 373 PHE B CA 1
ATOM 5793 C C . PHE B 1 372 ? -22.753 -8.726 -23.369 1.00 23.44 373 PHE B C 1
ATOM 5794 O O . PHE B 1 372 ? -23.845 -8.561 -23.922 1.00 25.57 373 PHE B O 1
ATOM 5802 N N . GLY B 1 373 ? -22.036 -7.729 -22.863 1.00 26.26 374 GLY B N 1
ATOM 5803 C CA . GLY B 1 373 ? -22.498 -6.357 -22.924 1.00 22.56 374 GLY B CA 1
ATOM 5804 C C . GLY B 1 373 ? -22.178 -5.688 -24.244 1.00 24.37 374 GLY B C 1
ATOM 5805 O O . GLY B 1 373 ? -21.580 -6.292 -25.146 1.00 22.42 374 GLY B O 1
ATOM 5806 N N . PRO B 1 374 ? -22.565 -4.417 -24.366 1.00 26.94 375 PRO B N 1
ATOM 5807 C CA . PRO B 1 374 ? -22.375 -3.713 -25.632 1.00 24.19 375 PRO B CA 1
ATOM 5808 C C . PRO B 1 374 ? -20.907 -3.645 -26.006 1.00 23.71 375 PRO B C 1
ATOM 5809 O O . PRO B 1 374 ? -20.049 -3.535 -25.125 1.00 26.41 375 PRO B O 1
ATOM 5813 N N . VAL B 1 375 ? -20.631 -3.732 -27.303 1.00 22.45 376 VAL B N 1
ATOM 5814 C CA . VAL B 1 375 ? -19.282 -3.582 -27.837 1.00 26.84 376 VAL B CA 1
ATOM 5815 C C . VAL B 1 375 ? -18.766 -2.158 -27.640 1.00 28.06 376 VAL B C 1
ATOM 5816 O O . VAL B 1 375 ? -19.450 -1.190 -27.959 1.00 31.67 376 VAL B O 1
ATOM 5820 N N . LYS B 1 376 ? -17.557 -2.040 -27.105 1.00 23.07 377 LYS B N 1
ATOM 5821 C CA . LYS B 1 376 ? -16.947 -0.749 -26.838 1.00 26.83 377 LYS B CA 1
ATOM 5822 C C . LYS B 1 376 ? -15.627 -0.651 -27.581 1.00 31.65 377 LYS B C 1
ATOM 5823 O O . LYS B 1 376 ? -14.837 -1.593 -27.585 1.00 31.83 377 LYS B O 1
ATOM 5829 N N . ALA B 1 377 ? -15.386 0.489 -28.212 1.00 34.15 378 ALA B N 1
ATOM 5830 C CA . ALA B 1 377 ? -14.096 0.734 -28.830 1.00 32.33 378 ALA B CA 1
ATOM 5831 C C . ALA B 1 377 ? -13.062 0.896 -27.736 1.00 36.51 378 ALA B C 1
ATOM 5832 O O . ALA B 1 377 ? -13.182 1.770 -26.876 1.00 44.70 378 ALA B O 1
ATOM 5834 N N . LEU B 1 378 ? -12.045 0.050 -27.768 1.00 30.38 379 LEU B N 1
ATOM 5835 C CA . LEU B 1 378 ? -10.985 0.091 -26.781 1.00 30.54 379 LEU B CA 1
ATOM 5836 C C . LEU B 1 378 ? -9.848 1.033 -27.196 1.00 38.52 379 LEU B C 1
ATOM 5837 O O . LEU B 1 378 ? -9.415 1.880 -26.417 1.00 35.45 379 LEU B O 1
ATOM 5842 N N . THR B 1 379 ? -9.369 0.874 -28.426 1.00 33.64 380 THR B N 1
ATOM 5843 C CA . THR B 1 379 ? -8.264 1.678 -28.936 1.00 30.19 380 THR B CA 1
ATOM 5844 C C . THR B 1 379 ? -8.161 1.489 -30.444 1.00 33.99 380 THR B C 1
ATOM 5845 O O . THR B 1 379 ? -8.654 0.492 -30.978 1.00 32.04 380 THR B O 1
ATOM 5849 N N . ASN B 1 380 ? -7.533 2.441 -31.131 1.00 30.54 381 ASN B N 1
ATOM 5850 C CA . ASN B 1 380 ? -7.318 2.319 -32.570 1.00 32.97 381 ASN B CA 1
ATOM 5851 C C . ASN B 1 380 ? -6.092 1.483 -32.847 1.00 29.47 381 ASN B C 1
ATOM 5852 O O . ASN B 1 380 ? -5.870 1.048 -33.966 1.00 26.42 381 ASN B O 1
ATOM 5857 N N . ASP B 1 381 ? -5.291 1.272 -31.813 1.00 31.46 382 ASP B N 1
ATOM 5858 C CA . ASP B 1 381 ? -4.055 0.526 -31.964 1.00 27.39 382 ASP B CA 1
ATOM 5859 C C . ASP B 1 381 ? -4.325 -0.975 -32.092 1.00 23.57 382 ASP B C 1
ATOM 5860 O O . ASP B 1 381 ? -5.376 -1.468 -31.678 1.00 21.86 382 ASP B O 1
ATOM 5865 N N . PHE B 1 382 ? -3.372 -1.666 -32.709 1.00 19.60 383 PHE B N 1
ATOM 5866 C CA . PHE B 1 382 ? -3.429 -3.101 -32.963 1.00 22.11 383 PHE B CA 1
ATOM 5867 C C . PHE B 1 382 ? -4.442 -3.483 -34.039 1.00 24.08 383 PHE B C 1
ATOM 5868 O O . PHE B 1 382 ? -4.606 -4.672 -34.353 1.00 22.41 383 PHE B O 1
ATOM 5876 N N . SER B 1 383 ? -5.109 -2.479 -34.610 1.00 19.26 384 SER B N 1
ATOM 5877 C CA . SER B 1 383 ? -6.100 -2.728 -35.652 1.00 23.91 384 SER B CA 1
ATOM 5878 C C . SER B 1 383 ? -5.395 -2.851 -36.990 1.00 22.49 384 SER B C 1
ATOM 5879 O O . SER B 1 383 ? -4.282 -2.360 -37.144 1.00 23.24 384 SER B O 1
ATOM 5882 N N . PHE B 1 384 ? -6.035 -3.513 -37.949 1.00 24.60 385 PHE B N 1
ATOM 5883 C CA . PHE B 1 384 ? -5.422 -3.716 -39.258 1.00 21.89 385 PHE B CA 1
ATOM 5884 C C . PHE B 1 384 ? -4.814 -2.420 -39.814 1.00 24.61 385 PHE B C 1
ATOM 5885 O O . PHE B 1 384 ? -3.667 -2.417 -40.261 1.00 20.36 385 PHE B O 1
ATOM 5893 N N . SER B 1 385 ? -5.570 -1.324 -39.750 1.00 23.79 386 SER B N 1
ATOM 5894 C CA . SER B 1 385 ? -5.081 0.002 -40.158 1.00 29.40 386 SER B CA 1
ATOM 5895 C C . SER B 1 385 ? -4.153 -0.071 -41.371 1.00 26.15 386 SER B C 1
ATOM 5896 O O . SER B 1 385 ? -2.991 0.338 -41.304 1.00 25.00 386 SER B O 1
ATOM 5899 N N . GLY B 1 386 ? -4.706 -0.562 -42.477 1.00 31.08 387 GLY B N 1
ATOM 5900 C CA . GLY B 1 386 ? -3.963 -1.173 -43.575 1.00 36.77 387 GLY B CA 1
ATOM 5901 C C . GLY B 1 386 ? -2.593 -0.679 -43.996 1.00 38.74 387 GLY B C 1
ATOM 5902 O O . GLY B 1 386 ? -2.476 0.434 -44.501 1.00 56.48 387 GLY B O 1
ATOM 5903 N N . GLY B 1 387 ? -1.555 -1.495 -43.818 1.00 40.93 388 GLY B N 1
ATOM 5904 C CA . GLY B 1 387 ? -1.634 -2.792 -43.159 1.00 26.23 388 GLY B CA 1
ATOM 5905 C C . GLY B 1 387 ? -0.593 -2.848 -42.049 1.00 27.77 388 GLY B C 1
ATOM 5906 O O . GLY B 1 387 ? 0.299 -3.712 -42.030 1.00 25.29 388 GLY B O 1
ATOM 5907 N N . LYS B 1 388 ? -0.707 -1.890 -41.132 1.00 24.00 389 LYS B N 1
ATOM 5908 C CA . LYS B 1 388 ? 0.153 -1.786 -39.961 1.00 24.00 389 LYS B CA 1
ATOM 5909 C C . LYS B 1 388 ? 0.137 -3.081 -39.158 1.00 20.06 389 LYS B C 1
ATOM 5910 O O . LYS B 1 388 ? 1.149 -3.487 -38.590 1.00 21.65 389 LYS B O 1
ATOM 5916 N N . TRP B 1 389 ? -1.015 -3.742 -39.134 1.00 17.49 390 TRP B N 1
ATOM 5917 C CA . TRP B 1 389 ? -1.135 -5.027 -38.445 1.00 20.92 390 TRP B CA 1
ATOM 5918 C C . TRP B 1 389 ? -1.645 -6.156 -39.343 1.00 19.49 390 TRP B C 1
ATOM 5919 O O . TRP B 1 389 ? -2.409 -7.025 -38.907 1.00 20.83 390 TRP B O 1
ATOM 5930 N N . ALA B 1 390 ? -1.200 -6.144 -40.594 1.00 18.20 391 ALA B N 1
ATOM 5931 C CA . ALA B 1 390 ? -1.486 -7.247 -41.505 1.00 19.92 391 ALA B CA 1
ATOM 5932 C C . ALA B 1 390 ? -1.006 -8.575 -40.920 1.00 18.32 391 ALA B C 1
ATOM 5933 O O . ALA B 1 390 ? 0.153 -8.704 -40.514 1.00 20.23 391 ALA B O 1
ATOM 5935 N N . PRO B 1 391 ? -1.897 -9.572 -40.871 1.00 23.57 392 PRO B N 1
ATOM 5936 C CA . PRO B 1 391 ? -1.498 -10.910 -40.409 1.00 23.36 392 PRO B CA 1
ATOM 5937 C C . PRO B 1 391 ? -0.295 -11.504 -41.154 1.00 22.91 392 PRO B C 1
ATOM 5938 O O . PRO B 1 391 ? 0.385 -12.349 -40.582 1.00 21.17 392 PRO B O 1
ATOM 5942 N N . GLU B 1 392 ? -0.025 -11.077 -42.386 1.00 19.95 393 GLU B N 1
ATOM 5943 C CA . GLU B 1 392 ? 1.107 -11.640 -43.134 1.00 26.08 393 GLU B CA 1
ATOM 5944 C C . GLU B 1 392 ? 2.464 -11.195 -42.598 1.00 20.39 393 GLU B C 1
ATOM 5945 O O . GLU B 1 392 ? 3.472 -11.872 -42.799 1.00 19.53 393 GLU B O 1
ATOM 5951 N N . THR B 1 393 ? 2.487 -10.055 -41.915 1.00 19.31 394 THR B N 1
ATOM 5952 C CA . THR B 1 393 ? 3.741 -9.413 -41.560 1.00 17.08 394 THR B CA 1
ATOM 5953 C C . THR B 1 393 ? 3.883 -9.123 -40.065 1.00 18.06 394 THR B C 1
ATOM 5954 O O . THR B 1 393 ? 4.937 -8.669 -39.611 1.00 14.73 394 THR B O 1
ATOM 5958 N N . THR B 1 394 ? 2.820 -9.386 -39.314 1.00 16.80 395 THR B N 1
ATOM 5959 C CA . THR B 1 394 ? 2.787 -9.133 -37.880 1.00 17.41 395 THR B CA 1
ATOM 5960 C C . THR B 1 394 ? 2.146 -10.307 -37.143 1.00 18.57 395 THR B C 1
ATOM 5961 O O . THR B 1 394 ? 1.437 -11.111 -37.740 1.00 19.30 395 THR B O 1
ATOM 5965 N N . VAL B 1 395 ? 2.387 -10.384 -35.839 1.00 15.28 396 VAL B N 1
ATOM 5966 C CA . VAL B 1 395 ? 1.828 -11.447 -35.013 1.00 21.62 396 VAL B CA 1
ATOM 5967 C C . VAL B 1 395 ? 1.265 -10.800 -33.754 1.00 20.16 396 VAL B C 1
ATOM 5968 O O . VAL B 1 395 ? 1.911 -9.944 -33.164 1.00 20.09 396 VAL B O 1
ATOM 5972 N N . CYS B 1 396 ? 0.057 -11.191 -33.361 1.00 17.83 397 CYS B N 1
ATOM 5973 C CA . CYS B 1 396 ? -0.556 -10.693 -32.136 1.00 17.79 397 CYS B CA 1
ATOM 5974 C C . CYS B 1 396 ? -1.048 -11.852 -31.285 1.00 19.73 397 CYS B C 1
ATOM 5975 O O . CYS B 1 396 ? -1.707 -12.766 -31.779 1.00 16.99 397 CYS B O 1
ATOM 5978 N N . TRP B 1 397 ? -0.710 -11.811 -30.006 1.00 11.24 398 TRP B N 1
ATOM 5979 C CA . TRP B 1 397 ? -1.182 -12.802 -29.057 1.00 14.02 398 TRP B CA 1
ATOM 5980 C C . TRP B 1 397 ? -1.792 -12.079 -27.875 1.00 16.72 398 TRP B C 1
ATOM 5981 O O . TRP B 1 397 ? -1.455 -10.924 -27.612 1.00 14.22 398 TRP B O 1
ATOM 5992 N N . MET B 1 398 ? -2.674 -12.764 -27.160 1.00 14.50 399 MET B N 1
ATOM 5993 C CA . MET B 1 398 ? -2.998 -12.387 -25.794 1.00 14.41 399 MET B CA 1
ATOM 5994 C C . MET B 1 398 ? -2.111 -13.242 -24.882 1.00 14.77 399 MET B C 1
ATOM 5995 O O . MET B 1 398 ? -1.780 -14.383 -25.212 1.00 15.22 399 MET B O 1
ATOM 6000 N N . ALA B 1 399 ? -1.705 -12.676 -23.754 1.00 13.28 400 ALA B N 1
ATOM 6001 C CA . ALA B 1 399 ? -0.832 -13.357 -22.821 1.00 16.68 400 ALA B CA 1
ATOM 6002 C C . ALA B 1 399 ? -0.897 -12.632 -21.497 1.00 16.82 400 ALA B C 1
ATOM 6003 O O . ALA B 1 399 ? -1.192 -11.442 -21.455 1.00 17.94 400 ALA B O 1
ATOM 6005 N N . ASN B 1 400 ? -0.603 -13.345 -20.418 1.00 16.01 401 ASN B N 1
ATOM 6006 C CA . ASN B 1 400 ? -0.530 -12.737 -19.100 1.00 19.23 401 ASN B CA 1
ATOM 6007 C C . ASN B 1 400 ? 0.928 -12.485 -18.782 1.00 20.23 401 ASN B C 1
ATOM 6008 O O . ASN B 1 400 ? 1.659 -13.410 -18.446 1.00 23.33 401 ASN B O 1
ATOM 6013 N N . LEU B 1 401 ? 1.359 -11.239 -18.898 1.00 17.68 402 LEU B N 1
ATOM 6014 C CA . LEU B 1 401 ? 2.777 -10.936 -18.760 1.00 19.81 402 LEU B CA 1
ATOM 6015 C C . LEU B 1 401 ? 3.210 -11.150 -17.330 1.00 25.50 402 LEU B C 1
ATOM 6016 O O . LEU B 1 401 ? 4.363 -11.493 -17.071 1.00 22.96 402 LEU B O 1
ATOM 6021 N N . ASP B 1 402 ? 2.267 -10.978 -16.411 1.00 25.56 403 ASP B N 1
ATOM 6022 C CA . ASP B 1 402 ? 2.521 -11.175 -14.992 1.00 30.57 403 ASP B CA 1
ATOM 6023 C C . ASP B 1 402 ? 1.729 -12.358 -14.467 1.00 34.80 403 ASP B C 1
ATOM 6024 O O . ASP B 1 402 ? 0.583 -12.197 -14.049 1.00 37.95 403 ASP B O 1
ATOM 6029 N N . SER B 1 403 ? 2.334 -13.541 -14.495 1.00 33.07 404 SER B N 1
ATOM 6030 C CA . SER B 1 403 ? 1.683 -14.743 -14.000 1.00 35.73 404 SER B CA 1
ATOM 6031 C C . SER B 1 403 ? 1.600 -14.755 -12.474 1.00 44.64 404 SER B C 1
ATOM 6032 O O . SER B 1 403 ? 1.768 -15.803 -11.840 1.00 48.97 404 SER B O 1
#

InterPro domains:
  IPR013517 FG-GAP repeat [PF13517] (179-245)
  IPR013517 FG-GAP repeat [PF13517] (290-355)
  IPR028994 Integrin alpha, N-terminal [SSF69318] (48-245)
  IPR028994 Integrin alpha, N-terminal [SSF69318] (177-383)

Foldseek 3Di:
DWQKAWQVRLFGADLFDAWWKWKQFAQGIWTQGLDPQTDTDRAERDCFCNGPNHFPFFKDWDWWALALPLFIWIWMQEAQGIWIWDDPPPSHTDPPTHGLDRDSGCNRPNDGPQFKDWHWDPQLPPRHTWIWMQEAQGIWIWPRPHPSHTHDGHHQARASHCVSPNHGLFWKIWMWIALQQPSGTWIWIAEAQFTWIWDSPNHPHTHHIDGAGRDCGCNRPNNGPQFKDKDWFAAQLLHHTWIWIQEAQGIWTWGRPNRNHTDDIDHQERDPHVVNPNGSFFKDKDWGAQQQSRHTKIWMAEAQGIWTWDRPNHNHTDYIDHQDRDPHVPNPHGPQQKDKDFHDNDRLSHTWIWIQEQQFIKTWGRPNHNHTDDIDGPGRPPHSPVNSDGPRTMDMDIHDSRD/DAFKAWPVRLAGADLFDAWWKWKQFAQAIWTQGLDPDGDTDRQERDCFCNRPNHFPFFKDWDWWAAALPLFTWTWMQEAQAIWIFDDPVPSHTDYPTHGLDRDSHCNHPNHGPQFKDWHWDPQQPPRHTWIWMQEAQGIWTWDRPHPSHTHDTDHQARDSHCVSPNDGPQFKIWMWIAAQLPSGTWIWMQEAFFTWIFDRPNNRHTHHIDGAGRACGCNRPNHGPQQKDKDWFAAQQLRHTWIWIQEAQGIWTWGRPSRNHTDDTDHAERDCHVVNPNGSFFKDKDWGAQAQLRHTKIWIAEAQGIKIWHRPNGNHTDYIDHQDRDCHVVNPHGPQQKDKDWHDNDRLSGTWIWMQEAQFIWTWDRPNHNHTDDIDTDGRPCHCPPNSPGPRGMDMDIHDSRD

Sequence (806 aa):
TSNVITQDLPIPVASRGFADIVGFGLDGVVIGRNAVNLQPFLAVKNFAQNAGGWLTTKHVRLIADTTGTGKGDIVGFGNAGVYVSVNNGKNTFADPPKMVIANFGYDAGGWRVEKHLRYLADIRKTGRADIIGFGEKGVLVSRNNGGLNFGPATLVLKDFGYDAGGWRLDRHLRFLADVTGNGHLDIVGFGDKHVFISRNNGDGTFAPAKSVIDNFCIDAGGWKIGDHPRFVADLTGDGTADIIGCGKAGCWVALNNGGGVFGQVKLVINDFGTDKGWQAAKHPRFIADLTGNGRGDVVGFGNAGVYVALNNGDGTFQSAKLVLKDFGVQQGWTVSKHRRFVVDLTGDGCADIIGFGEKETLVSYNDGKGNFGPVKALTNDFSFSGGKWAPETTVCWMANLDSTSNVITQDLPIPVASRGFADIVGFGLDGVVIGRNAVNLQPFLAVKNFAQNAGGWLTTKHVRLIADTTGTGKGDIVGFGNAGVYVSVNNGKNTFADPPKMVIANFGYDAGGWRVEKHLRYLADIRKTGRADIIGFGEKGVLVSRNNGGLNFGPATLVLKDFGYDAGGWRLDRHLRFLADVTGNGHLDIVGFGDKHVFISRNNGDGTFAPAKSVIDNFCIDAGGWKIGDHPRFVADLTGDGTADIIGCGKAGCWVALNNGGGVFGQVKLVINDFGTDKGWQAAKHPRFIADLTGNGRGDVVGFGNAGVYVALNNGDGTFQSAKLVLKDFGVQQGWTVSKHRRFVVDLTGDGCADIIGFGEKETLVSYNDGKGNFGPVKALTNDFSFSGGKWAPETTVCWMANLDS

Organism: Cyclocybe aegerita (NCBI:txid1973307)

Radius of gyration: 28.69 Å; Cα contacts (8 Å, |Δi|>4): 2413; chains: 2; bounding box: 56×76×69 Å